Protein AF-0000000079791097 (afdb_homodimer)

Structure (mmCIF, N/CA/C/O backbone):
data_AF-0000000079791097-model_v1
#
loop_
_entity.id
_entity.type
_entity.pdbx_description
1 polymer 'L-serine ammonia-lyase'
#
loop_
_atom_site.group_PDB
_atom_site.id
_atom_site.type_symbol
_atom_site.label_atom_id
_atom_site.label_alt_id
_atom_site.label_comp_id
_atom_site.label_asym_id
_atom_site.label_entity_id
_atom_site.label_seq_id
_atom_site.pdbx_PDB_ins_code
_atom_site.Cartn_x
_atom_site.Cartn_y
_atom_site.Cartn_z
_atom_site.occupancy
_atom_site.B_iso_or_equiv
_atom_site.auth_seq_id
_atom_site.auth_comp_id
_atom_site.auth_asym_id
_atom_site.auth_atom_id
_atom_site.pdbx_PDB_model_num
ATOM 1 N N . TYR A 1 1 ? 9.367 17.734 24.266 1 81.88 1 TYR A N 1
ATOM 2 C CA . TYR A 1 1 ? 9.812 18.922 23.547 1 81.88 1 TYR A CA 1
ATOM 3 C C . TYR A 1 1 ? 8.633 19.812 23.156 1 81.88 1 TYR A C 1
ATOM 5 O O . TYR A 1 1 ? 8.547 20.953 23.578 1 81.88 1 TYR A O 1
ATOM 13 N N . ALA A 1 2 ? 7.688 19.297 22.375 1 81.5 2 ALA A N 1
ATOM 14 C CA . ALA A 1 2 ? 6.559 20.078 21.875 1 81.5 2 ALA A CA 1
ATOM 15 C C . ALA A 1 2 ? 5.746 20.656 23.031 1 81.5 2 ALA A C 1
ATOM 17 O O . ALA A 1 2 ? 5.336 21.812 23 1 81.5 2 ALA A O 1
ATOM 18 N N . SER A 1 3 ? 5.5 19.844 24.047 1 85.44 3 SER A N 1
ATOM 19 C CA . SER A 1 3 ? 4.727 20.297 25.188 1 85.44 3 SER A CA 1
ATOM 20 C C . SER A 1 3 ? 5.438 21.422 25.922 1 85.44 3 SER A C 1
ATOM 22 O O . SER A 1 3 ? 4.797 22.359 26.406 1 85.44 3 SER A O 1
ATOM 24 N N . ILE A 1 4 ? 6.715 21.312 25.984 1 87.75 4 ILE A N 1
ATOM 25 C CA . ILE A 1 4 ? 7.508 22.328 26.656 1 87.75 4 ILE A CA 1
ATOM 26 C C . ILE A 1 4 ? 7.41 23.656 25.891 1 87.75 4 ILE A C 1
ATOM 28 O O . ILE A 1 4 ? 7.211 24.703 26.484 1 87.75 4 ILE A O 1
ATOM 32 N N . LEU A 1 5 ? 7.465 23.531 24.547 1 87.62 5 LEU A N 1
ATOM 33 C CA . LEU A 1 5 ? 7.348 24.734 23.719 1 87.62 5 LEU A CA 1
ATOM 34 C C . LEU A 1 5 ? 5.98 25.391 23.906 1 87.62 5 LEU A C 1
ATOM 36 O O . LEU A 1 5 ? 5.871 26.609 23.922 1 87.62 5 LEU A O 1
ATOM 40 N N . GLY A 1 6 ? 5.008 24.578 24.062 1 88 6 GLY A N 1
ATOM 41 C CA . GLY A 1 6 ? 3.674 25.094 24.328 1 88 6 GLY A CA 1
ATOM 42 C C . GLY A 1 6 ? 3.58 25.859 25.625 1 88 6 GLY A C 1
ATOM 43 O O . GLY A 1 6 ? 2.984 26.938 25.672 1 88 6 GLY A O 1
ATOM 44 N N . VAL A 1 7 ? 4.199 25.297 26.641 1 87.75 7 VAL A N 1
ATOM 45 C CA . VAL A 1 7 ? 4.199 25.922 27.969 1 87.75 7 VAL A CA 1
ATOM 46 C C . VAL A 1 7 ? 4.965 27.25 27.906 1 87.75 7 VAL A C 1
ATOM 48 O O . VAL A 1 7 ? 4.605 28.203 28.594 1 87.75 7 VAL A O 1
ATOM 51 N N . MET A 1 8 ? 5.918 27.297 26.984 1 88.75 8 MET A N 1
ATOM 52 C CA . MET A 1 8 ? 6.723 28.516 26.812 1 88.75 8 MET A CA 1
ATOM 53 C C . MET A 1 8 ? 5.941 29.578 26.062 1 88.75 8 MET A C 1
ATOM 55 O O . MET A 1 8 ? 6.344 30.75 26.047 1 88.75 8 MET A O 1
ATOM 59 N N . GLY A 1 9 ? 4.828 29.156 25.422 1 87.56 9 GLY A N 1
ATOM 60 C CA . GLY A 1 9 ? 3.963 30.156 24.797 1 87.56 9 GLY A CA 1
ATOM 61 C C . GLY A 1 9 ? 3.99 30.094 23.281 1 87.56 9 GLY A C 1
ATOM 62 O O . GLY A 1 9 ? 3.342 30.906 22.625 1 87.56 9 GLY A O 1
ATOM 63 N N . PHE A 1 10 ? 4.684 29.141 22.75 1 86.31 10 PHE A N 1
ATOM 64 C CA . PHE A 1 10 ? 4.723 29.031 21.297 1 86.31 10 PHE A CA 1
ATOM 65 C C . PHE A 1 10 ? 3.438 28.391 20.766 1 86.31 10 PHE A C 1
ATOM 67 O O . PHE A 1 10 ? 2.895 27.484 21.375 1 86.31 10 PHE A O 1
ATOM 74 N N . SER A 1 11 ? 2.936 29.031 19.719 1 84.44 11 SER A N 1
ATOM 75 C CA . SER A 1 11 ? 1.796 28.469 19 1 84.44 11 SER A CA 1
ATOM 76 C C . SER A 1 11 ? 2.246 27.703 17.766 1 84.44 11 SER A C 1
ATOM 78 O O . SER A 1 11 ? 3.158 28.141 17.062 1 84.44 11 SER A O 1
ATOM 80 N N . PRO A 1 12 ? 1.605 26.578 17.531 1 79.56 12 PRO A N 1
ATOM 81 C CA . PRO A 1 12 ? 1.994 25.766 16.375 1 79.56 12 PRO A CA 1
ATOM 82 C C . PRO A 1 12 ? 1.884 26.531 15.055 1 79.56 12 PRO A C 1
ATOM 84 O O . PRO A 1 12 ? 2.705 26.344 14.156 1 79.56 12 PRO A O 1
ATOM 87 N N . GLU A 1 13 ? 1.005 27.438 14.938 1 77.75 13 GLU A N 1
ATOM 88 C CA . GLU A 1 13 ? 0.713 28.109 13.68 1 77.75 13 GLU A CA 1
ATOM 89 C C . GLU A 1 13 ? 1.777 29.156 13.344 1 77.75 13 GLU A C 1
ATOM 91 O O . GLU A 1 13 ? 2.105 29.359 12.18 1 77.75 13 GLU A O 1
ATOM 96 N N . THR A 1 14 ? 2.34 29.75 14.422 1 79.5 14 THR A N 1
ATOM 97 C CA . THR A 1 14 ? 3.188 30.922 14.188 1 79.5 14 THR A CA 1
ATOM 98 C C . THR A 1 14 ? 4.598 30.672 14.719 1 79.5 14 THR A C 1
ATOM 100 O O . THR A 1 14 ? 5.453 31.562 14.656 1 79.5 14 THR A O 1
ATOM 103 N N . ILE A 1 15 ? 4.797 29.5 15.125 1 85 15 ILE A N 1
ATOM 104 C CA . ILE A 1 15 ? 6.031 29.219 15.844 1 85 15 ILE A CA 1
ATOM 105 C C . ILE A 1 15 ? 7.23 29.484 14.938 1 85 15 ILE A C 1
ATOM 107 O O . ILE A 1 15 ? 7.203 29.141 13.75 1 85 15 ILE A O 1
ATOM 111 N N . ASP A 1 16 ? 8.148 30.234 15.477 1 85.56 16 ASP A N 1
ATOM 112 C CA . ASP A 1 16 ? 9.508 30.328 14.945 1 85.56 16 ASP A CA 1
ATOM 113 C C . ASP A 1 16 ? 10.391 29.203 15.508 1 85.56 16 ASP A C 1
ATOM 115 O O . ASP A 1 16 ? 10.922 29.328 16.609 1 85.56 16 ASP A O 1
ATOM 119 N N . ILE A 1 17 ? 10.68 28.188 14.695 1 84.44 17 ILE A N 1
ATOM 120 C CA . ILE A 1 17 ? 11.328 26.969 15.141 1 84.44 17 ILE A CA 1
ATOM 121 C C . ILE A 1 17 ? 12.742 27.281 15.625 1 84.44 17 ILE A C 1
ATOM 123 O O . ILE A 1 17 ? 13.219 26.688 16.594 1 84.44 17 ILE A O 1
ATOM 127 N N . ASP A 1 18 ? 13.414 28.188 14.938 1 85 18 ASP A N 1
ATOM 128 C CA . ASP A 1 18 ? 14.773 28.531 15.336 1 85 18 ASP A CA 1
ATOM 129 C C . ASP A 1 18 ? 14.797 29.156 16.719 1 85 18 ASP A C 1
ATOM 131 O O . ASP A 1 18 ? 15.625 28.797 17.562 1 85 18 ASP A O 1
ATOM 135 N N . LEU A 1 19 ? 13.898 30.094 16.875 1 88.38 19 LEU A N 1
ATOM 136 C CA . LEU A 1 19 ? 13.789 30.734 18.188 1 88.38 19 LEU A CA 1
ATOM 137 C C . LEU A 1 19 ? 13.406 29.719 19.266 1 88.38 19 LEU A C 1
ATOM 139 O O . LEU A 1 19 ? 13.961 29.734 20.359 1 88.38 19 LEU A O 1
ATOM 143 N N . ALA A 1 20 ? 12.453 28.875 18.922 1 88.31 20 ALA A N 1
ATOM 144 C CA . ALA A 1 20 ? 11.992 27.859 19.859 1 88.31 20 ALA A CA 1
ATOM 145 C C . ALA A 1 20 ? 13.141 26.938 20.281 1 88.31 20 ALA A C 1
ATOM 147 O O . ALA A 1 20 ? 13.281 26.625 21.469 1 88.31 20 ALA A O 1
ATOM 148 N N . ASN A 1 21 ? 13.945 26.578 19.328 1 87.69 21 ASN A N 1
ATOM 149 C CA . ASN A 1 21 ? 15.07 25.703 19.625 1 87.69 21 ASN A CA 1
ATOM 150 C C . ASN A 1 21 ? 16.109 26.391 20.516 1 87.69 21 ASN A C 1
ATOM 152 O O . ASN A 1 21 ? 16.656 25.766 21.422 1 87.69 21 ASN A O 1
ATOM 156 N N . LYS A 1 22 ? 16.328 27.609 20.234 1 89.94 22 LYS A N 1
ATOM 157 C CA . LYS A 1 22 ? 17.266 28.391 21.047 1 89.94 22 LYS A CA 1
ATOM 158 C C . LYS A 1 22 ? 16.797 28.469 22.484 1 89.94 22 LYS A C 1
ATOM 160 O O . LYS A 1 22 ? 17.594 28.297 23.422 1 89.94 22 LYS A O 1
ATOM 165 N N . LEU A 1 23 ? 15.562 28.719 22.656 1 89.5 23 LEU A N 1
ATOM 166 C CA . LEU A 1 23 ? 15.008 28.859 24 1 89.5 23 LEU A CA 1
ATOM 167 C C . LEU A 1 23 ? 14.961 27.5 24.703 1 89.5 23 LEU A C 1
ATOM 169 O O . LEU A 1 23 ? 15.156 27.438 25.922 1 89.5 23 LEU A O 1
ATOM 173 N N . TYR A 1 24 ? 14.703 26.5 23.953 1 90.81 24 TYR A N 1
ATOM 174 C CA . TYR A 1 24 ? 14.734 25.141 24.516 1 90.81 24 TYR A CA 1
ATOM 175 C C . TYR A 1 24 ? 16.141 24.797 24.984 1 90.81 24 TYR A C 1
ATOM 177 O O . TYR A 1 24 ? 16.312 24.234 26.078 1 90.81 24 TYR A O 1
ATOM 185 N N . ASP A 1 25 ? 17.094 25.172 24.172 1 91.19 25 ASP A N 1
ATOM 186 C CA . ASP A 1 25 ? 18.484 24.922 24.547 1 91.19 25 ASP A CA 1
ATOM 187 C C . ASP A 1 25 ? 18.844 25.688 25.828 1 91.19 25 ASP A C 1
ATOM 189 O O . ASP A 1 25 ? 19.578 25.172 26.672 1 91.19 25 ASP A O 1
ATOM 193 N N . ASN A 1 26 ? 18.406 26.844 25.891 1 92.56 26 ASN A N 1
ATOM 194 C CA . ASN A 1 26 ? 18.625 27.641 27.094 1 92.56 26 ASN A CA 1
ATOM 195 C C . ASN A 1 26 ? 17.984 26.984 28.312 1 92.56 26 ASN A C 1
ATOM 197 O O . ASN A 1 26 ? 18.547 27.031 29.406 1 92.56 26 ASN A O 1
ATOM 201 N N . LEU A 1 27 ? 16.797 26.422 28.125 1 92.44 27 LEU A N 1
ATOM 202 C CA . LEU A 1 27 ? 16.125 25.688 29.203 1 92.44 27 LEU A CA 1
ATOM 203 C C . LEU A 1 27 ? 16.984 24.547 29.703 1 92.44 27 LEU A C 1
ATOM 205 O O . LEU A 1 27 ? 17.109 24.344 30.906 1 92.44 27 LEU A O 1
ATOM 209 N N . LEU A 1 28 ? 17.516 23.828 28.766 1 91.94 28 LEU A N 1
ATOM 210 C CA . LEU A 1 28 ? 18.312 22.672 29.125 1 91.94 28 LEU A CA 1
ATOM 211 C C . LEU A 1 28 ? 19.531 23.078 29.953 1 91.94 28 LEU A C 1
ATOM 213 O O . LEU A 1 28 ? 20.031 22.281 30.766 1 91.94 28 LEU A O 1
ATOM 217 N N . LYS A 1 29 ? 19.938 24.344 29.812 1 93.06 29 LYS A N 1
ATOM 218 C CA . LYS A 1 29 ? 21.109 24.844 30.516 1 93.06 29 LYS A CA 1
ATOM 219 C C . LYS A 1 29 ? 20.719 25.484 31.844 1 93.06 29 LYS A C 1
ATOM 221 O O . LYS A 1 29 ? 21.484 25.453 32.812 1 93.06 29 LYS A O 1
ATOM 226 N N . THR A 1 30 ? 19.578 26.031 31.922 1 94.06 30 THR A N 1
ATOM 227 C CA . THR A 1 30 ? 19.281 26.906 33.031 1 94.06 30 THR A CA 1
ATOM 228 C C . THR A 1 30 ? 18.203 26.297 33.938 1 94.06 30 THR A C 1
ATOM 230 O O . THR A 1 30 ? 18 26.734 35.062 1 94.06 30 THR A O 1
ATOM 233 N N . ASN A 1 31 ? 17.438 25.328 33.375 1 95.06 31 ASN A N 1
ATOM 234 C CA . ASN A 1 31 ? 16.281 24.75 34.031 1 95.06 31 ASN A CA 1
ATOM 235 C C . ASN A 1 31 ? 15.25 25.812 34.406 1 95.06 31 ASN A C 1
ATOM 237 O O . ASN A 1 31 ? 14.695 25.797 35.5 1 95.06 31 ASN A O 1
ATOM 241 N N . LYS A 1 32 ? 15.148 26.734 33.562 1 93.75 32 LYS A N 1
ATOM 242 C CA . LYS A 1 32 ? 14.164 27.797 33.688 1 93.75 32 LYS A CA 1
ATOM 243 C C . LYS A 1 32 ? 13.43 28.062 32.375 1 93.75 32 LYS A C 1
ATOM 245 O O . LYS A 1 32 ? 14.016 27.938 31.297 1 93.75 32 LYS A O 1
ATOM 250 N N . ILE A 1 33 ? 12.125 28.266 32.531 1 92 33 ILE A N 1
ATOM 251 C CA . ILE A 1 33 ? 11.359 28.688 31.375 1 92 33 ILE A CA 1
ATOM 252 C C . ILE A 1 33 ? 10.539 29.922 31.703 1 92 33 ILE A C 1
ATOM 254 O O . ILE A 1 33 ? 10.367 30.281 32.875 1 92 33 ILE A O 1
ATOM 258 N N . THR A 1 34 ? 10.227 30.672 30.688 1 89.38 34 THR A N 1
ATOM 259 C CA . THR A 1 34 ? 9.258 31.75 30.828 1 89.38 34 THR A CA 1
ATOM 260 C C . THR A 1 34 ? 7.859 31.266 30.422 1 89.38 34 THR A C 1
ATOM 262 O O . THR A 1 34 ? 7.582 31.062 29.25 1 89.38 34 THR A O 1
ATOM 265 N N . LEU A 1 35 ? 7.062 31.109 31.422 1 86.69 35 LEU A N 1
ATOM 266 C CA . LEU A 1 35 ? 5.699 30.656 31.188 1 86.69 35 LEU A CA 1
ATOM 267 C C . LEU A 1 35 ? 4.891 31.688 30.422 1 86.69 35 LEU A C 1
ATOM 269 O O . LEU A 1 35 ? 4.84 32.844 30.812 1 86.69 35 LEU A O 1
ATOM 273 N N . VAL A 1 36 ? 4.234 31.391 29.359 1 79.62 36 VAL A N 1
ATOM 274 C CA . VAL A 1 36 ? 3.393 32.188 28.469 1 79.62 36 VAL A CA 1
ATOM 275 C C . VAL A 1 36 ? 4.086 33.5 28.141 1 79.62 36 VAL A C 1
ATOM 277 O O . VAL A 1 36 ? 3.441 34.562 28.078 1 79.62 36 VAL A O 1
ATOM 280 N N . ASN A 1 37 ? 5.395 33.531 28.172 1 78.12 37 ASN A N 1
ATOM 281 C CA . ASN A 1 37 ? 6.246 34.688 27.828 1 78.12 37 ASN A CA 1
ATOM 282 C C . ASN A 1 37 ? 6.18 35.781 28.891 1 78.12 37 ASN A C 1
ATOM 284 O O . ASN A 1 37 ? 6.367 36.938 28.594 1 78.12 37 ASN A O 1
ATOM 288 N N . LYS A 1 38 ? 5.805 35.344 30.109 1 84.5 38 LYS A N 1
ATOM 289 C CA . LYS A 1 38 ? 5.609 36.406 31.109 1 84.5 38 LYS A CA 1
ATOM 290 C C . LYS A 1 38 ? 6.273 36.031 32.438 1 84.5 38 LYS A C 1
ATOM 292 O O . LYS A 1 38 ? 6.91 36.875 33.062 1 84.5 38 LYS A O 1
ATOM 297 N N . TYR A 1 39 ? 6.168 34.844 32.906 1 87.5 39 TYR A N 1
ATOM 298 C CA . TYR A 1 39 ? 6.617 34.438 34.25 1 87.5 39 TYR A CA 1
ATOM 299 C C . TYR A 1 39 ? 7.809 33.5 34.156 1 87.5 39 TYR A C 1
ATOM 301 O O . TYR A 1 39 ? 7.73 32.438 33.531 1 87.5 39 TYR A O 1
ATOM 309 N N . LYS A 1 40 ? 8.844 33.875 34.781 1 91.19 40 LYS A N 1
ATOM 310 C CA . LYS A 1 40 ? 9.992 33 34.875 1 91.19 40 LYS A CA 1
ATOM 311 C C . LYS A 1 40 ? 9.789 31.938 35.938 1 91.19 40 LYS A C 1
ATOM 313 O O . LYS A 1 40 ? 9.5 32.281 37.094 1 91.19 40 LYS A O 1
ATOM 318 N N . ILE A 1 41 ? 9.852 30.734 35.562 1 92.38 41 ILE A N 1
ATOM 319 C CA . ILE A 1 41 ? 9.648 29.672 36.562 1 92.38 41 ILE A CA 1
ATOM 320 C C . ILE A 1 41 ? 10.758 28.625 36.406 1 92.38 41 ILE A C 1
ATOM 322 O O . ILE A 1 41 ? 11.391 28.516 35.344 1 92.38 41 ILE A O 1
ATOM 326 N N . ASN A 1 42 ? 10.945 27.906 37.562 1 93.5 42 ASN A N 1
ATOM 327 C CA . ASN A 1 42 ? 11.844 26.75 37.5 1 93.5 42 ASN A CA 1
ATOM 328 C C . ASN A 1 42 ? 11.203 25.578 36.781 1 93.5 42 ASN A C 1
ATOM 330 O O . ASN A 1 42 ? 10.016 25.297 36.969 1 93.5 42 ASN A O 1
ATOM 334 N N . PHE A 1 43 ? 11.898 25.031 35.844 1 94.06 43 PHE A N 1
ATOM 335 C CA . PHE A 1 43 ? 11.406 23.875 35.094 1 94.06 43 PHE A CA 1
ATOM 336 C C . PHE A 1 43 ? 12.547 22.953 34.719 1 94.06 43 PHE A C 1
ATOM 338 O O . PHE A 1 43 ? 13.438 23.328 33.938 1 94.06 43 PHE A O 1
ATOM 345 N N . ASP A 1 44 ? 12.539 21.797 35.312 1 93.31 44 ASP A N 1
ATOM 346 C CA . ASP A 1 44 ? 13.5 20.75 35 1 93.31 44 ASP A CA 1
ATOM 347 C C . ASP A 1 44 ? 12.859 19.672 34.125 1 93.31 44 ASP A C 1
ATOM 349 O O . ASP A 1 44 ? 12.117 18.828 34.656 1 93.31 44 ASP A O 1
ATOM 353 N N . PRO A 1 45 ? 13.234 19.688 32.812 1 91.62 45 PRO A N 1
ATOM 354 C CA . PRO A 1 45 ? 12.578 18.734 31.922 1 91.62 45 PRO A CA 1
ATOM 355 C C . PRO A 1 45 ? 12.734 17.297 32.375 1 91.62 45 PRO A C 1
ATOM 357 O O . PRO A 1 45 ? 11.859 16.453 32.125 1 91.62 45 PRO A O 1
ATOM 360 N N . THR A 1 46 ? 13.797 16.938 33.125 1 89.62 46 THR A N 1
ATOM 361 C CA . THR A 1 46 ? 14.047 15.562 33.531 1 89.62 46 THR A CA 1
ATOM 362 C C . THR A 1 46 ? 13.141 15.18 34.688 1 89.62 46 THR A C 1
ATOM 364 O O . THR A 1 46 ? 12.875 13.992 34.938 1 89.62 46 THR A O 1
ATOM 367 N N . LYS A 1 47 ? 12.656 16.141 35.375 1 90.19 47 LYS A N 1
ATOM 368 C CA . LYS A 1 47 ? 11.82 15.891 36.562 1 90.19 47 LYS A CA 1
ATOM 369 C C . LYS A 1 47 ? 10.383 16.344 36.312 1 90.19 47 LYS A C 1
ATOM 371 O O . LYS A 1 47 ? 9.445 15.727 36.844 1 90.19 47 LYS A O 1
ATOM 376 N N . ASP A 1 48 ? 10.305 17.344 35.562 1 91.38 48 ASP A N 1
ATOM 377 C CA . ASP A 1 48 ? 9.008 18.016 35.469 1 91.38 48 ASP A CA 1
ATOM 378 C C . ASP A 1 48 ? 8.195 17.5 34.281 1 91.38 48 ASP A C 1
ATOM 380 O O . ASP A 1 48 ? 7.023 17.844 34.125 1 91.38 48 ASP A O 1
ATOM 384 N N . VAL A 1 49 ? 8.758 16.797 33.438 1 91.19 49 VAL A N 1
ATOM 385 C CA . VAL A 1 49 ? 8.039 16.078 32.375 1 91.19 49 VAL A CA 1
ATOM 386 C C . VAL A 1 49 ? 7.953 14.594 32.719 1 91.19 49 VAL A C 1
ATOM 388 O O . VAL A 1 49 ? 8.977 13.906 32.75 1 91.19 49 VAL A O 1
ATOM 391 N N . VAL A 1 50 ? 6.797 14.125 33.062 1 87 50 VAL A N 1
ATOM 392 C CA . VAL A 1 50 ? 6.586 12.734 33.438 1 87 50 VAL A CA 1
ATOM 393 C C . VAL A 1 50 ? 5.793 12.016 32.344 1 87 50 VAL A C 1
ATOM 395 O O . VAL A 1 50 ? 4.664 12.391 32.031 1 87 50 VAL A O 1
ATOM 398 N N . PHE A 1 51 ? 6.453 11.086 31.75 1 82.38 51 PHE A N 1
ATOM 399 C CA . PHE A 1 51 ? 5.809 10.266 30.719 1 82.38 51 PHE A CA 1
ATOM 400 C C . PHE A 1 51 ? 5.324 8.945 31.312 1 82.38 51 PHE A C 1
ATOM 402 O O . PHE A 1 51 ? 6.133 8.109 31.734 1 82.38 51 PHE A O 1
ATOM 409 N N . ASN A 1 52 ? 4.074 8.82 31.422 1 78 52 ASN A N 1
ATOM 410 C CA . ASN A 1 52 ? 3.482 7.566 31.891 1 78 52 ASN A CA 1
ATOM 411 C C . ASN A 1 52 ? 3.002 6.703 30.719 1 78 52 ASN A C 1
ATOM 413 O O . ASN A 1 52 ? 1.847 6.801 30.312 1 78 52 ASN A O 1
ATOM 417 N N . ASN A 1 53 ? 3.779 5.848 30.219 1 66.31 53 ASN A N 1
ATOM 418 C CA . ASN A 1 53 ? 3.51 5.059 29.016 1 66.31 53 ASN A CA 1
ATOM 419 C C . ASN A 1 53 ? 2.572 3.893 29.312 1 66.31 53 ASN A C 1
ATOM 421 O O . ASN A 1 53 ? 2.098 3.223 28.391 1 66.31 53 ASN A O 1
ATOM 425 N N . LYS A 1 54 ? 2.221 3.688 30.578 1 65.44 54 LYS A N 1
ATOM 426 C CA . LYS A 1 54 ? 1.396 2.533 30.922 1 65.44 54 LYS A CA 1
ATOM 427 C C . LYS A 1 54 ? 0.025 2.967 31.422 1 65.44 54 LYS A C 1
ATOM 429 O O . LYS A 1 54 ? -0.829 2.127 31.719 1 65.44 54 LYS A O 1
ATOM 434 N N . VAL A 1 55 ? -0.107 4.191 31.531 1 67.56 55 VAL A N 1
ATOM 435 C CA . VAL A 1 55 ? -1.358 4.699 32.094 1 67.56 55 VAL A CA 1
ATOM 436 C C . VAL A 1 55 ? -2.162 5.398 31 1 67.56 55 VAL A C 1
ATOM 438 O O . VAL A 1 55 ? -1.66 6.309 30.328 1 67.56 55 VAL A O 1
ATOM 441 N N . PHE A 1 56 ? -3.275 4.723 30.734 1 68.5 56 PHE A N 1
ATOM 442 C CA . PHE A 1 56 ? -4.207 5.332 29.781 1 68.5 56 PHE A CA 1
ATOM 443 C C . PHE A 1 56 ? -5.402 5.93 30.516 1 68.5 56 PHE A C 1
ATOM 445 O O . PHE A 1 56 ? -5.977 5.293 31.406 1 68.5 56 PHE A O 1
ATOM 452 N N . LEU A 1 57 ? -5.617 7.172 30.234 1 71.31 57 LEU A N 1
ATOM 453 C CA . LEU A 1 57 ? -6.781 7.805 30.844 1 71.31 57 LEU A CA 1
ATOM 454 C C . LEU A 1 57 ? -8.07 7.301 30.203 1 71.31 57 LEU A C 1
ATOM 456 O O . LEU A 1 57 ? -8.109 7.023 29.016 1 71.31 57 LEU A O 1
ATOM 460 N N . PRO A 1 58 ? -8.992 7.109 30.875 1 70.56 58 PRO A N 1
ATOM 461 C CA . PRO A 1 58 ? -10.234 6.465 30.422 1 70.56 58 PRO A CA 1
ATOM 462 C C . PRO A 1 58 ? -10.906 7.219 29.281 1 70.56 58 PRO A C 1
ATOM 464 O O . PRO A 1 58 ? -11.562 6.602 28.438 1 70.56 58 PRO A O 1
ATOM 467 N N . GLU A 1 59 ? -10.75 8.516 29.297 1 71.19 59 GLU A N 1
ATOM 468 C CA . GLU A 1 59 ? -11.469 9.32 28.328 1 71.19 59 G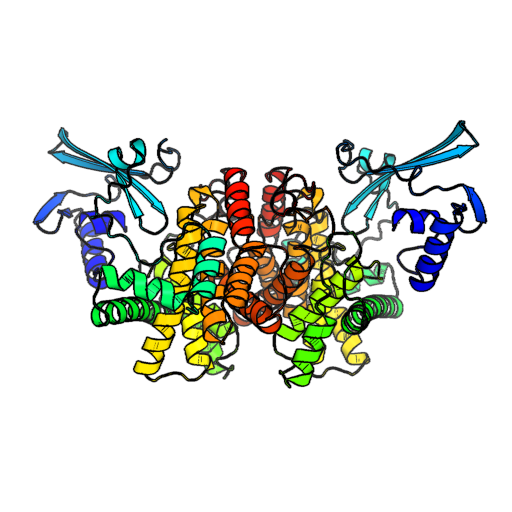LU A CA 1
ATOM 469 C C . GLU A 1 59 ? -10.875 9.156 26.922 1 71.19 59 GLU A C 1
ATOM 471 O O . GLU A 1 59 ? -11.617 9.078 25.938 1 71.19 59 GLU A O 1
ATOM 476 N N . HIS A 1 60 ? -9.578 9.203 26.938 1 75.12 60 HIS A N 1
ATOM 477 C CA . HIS A 1 60 ? -8.82 9.047 25.703 1 75.12 60 HIS A CA 1
ATOM 478 C C . HIS A 1 60 ? -7.383 8.625 25.969 1 75.12 60 HIS A C 1
ATOM 480 O O . HIS A 1 60 ? -6.777 9.078 26.953 1 75.12 60 HIS A O 1
ATOM 486 N N . PRO A 1 61 ? -6.871 7.848 25.109 1 71.12 61 PRO A N 1
ATOM 487 C CA . PRO A 1 61 ? -5.531 7.332 25.406 1 71.12 61 PRO A CA 1
ATOM 488 C C . PRO A 1 61 ? -4.461 8.422 25.359 1 71.12 61 PRO A C 1
ATOM 490 O O . PRO A 1 61 ? -3.418 8.297 26 1 71.12 61 PRO A O 1
ATOM 493 N N . ASN A 1 62 ? -4.668 9.445 24.641 1 75.62 62 ASN A N 1
ATOM 494 C CA . ASN A 1 62 ? -3.697 10.531 24.531 1 75.62 62 ASN A CA 1
ATOM 495 C C . ASN A 1 62 ? -4.055 11.688 25.469 1 75.62 62 ASN A C 1
ATOM 497 O O . ASN A 1 62 ? -4.633 12.688 25.016 1 75.62 62 ASN A O 1
ATOM 501 N N . GLY A 1 63 ? -3.664 11.508 26.734 1 81.19 63 GLY A N 1
ATOM 502 C CA . GLY A 1 63 ? -3.967 12.539 27.719 1 81.19 63 GLY A CA 1
ATOM 503 C C . GLY A 1 63 ? -2.729 13.211 28.281 1 81.19 63 GLY A C 1
ATOM 504 O O . GLY A 1 63 ? -1.635 12.648 28.234 1 81.19 63 GLY A O 1
ATOM 505 N N . MET A 1 64 ? -2.912 14.484 28.656 1 87.12 64 MET A N 1
ATOM 506 C CA . MET A 1 64 ? -1.848 15.25 29.297 1 87.12 64 MET A CA 1
ATOM 507 C C . MET A 1 64 ? -2.389 16.047 30.484 1 87.12 64 MET A C 1
ATOM 509 O O . MET A 1 64 ? -3.477 16.625 30.391 1 87.12 64 MET A O 1
ATOM 513 N N . ILE A 1 65 ? -1.656 15.945 31.594 1 89 65 ILE A N 1
ATOM 514 C CA . ILE A 1 65 ? -1.992 16.75 32.75 1 89 65 ILE A CA 1
ATOM 515 C C . ILE A 1 65 ? -0.927 17.828 32.969 1 89 65 ILE A C 1
ATOM 517 O O . ILE A 1 65 ? 0.27 17.531 32.969 1 89 65 ILE A O 1
ATOM 521 N N . LEU A 1 66 ? -1.377 19.062 33.031 1 90.88 66 LEU A N 1
ATOM 522 C CA . LEU A 1 66 ? -0.51 20.188 33.375 1 90.88 66 LEU A CA 1
ATOM 523 C C . LEU A 1 66 ? -0.762 20.656 34.812 1 90.88 66 LEU A C 1
ATOM 525 O O . LEU A 1 66 ? -1.905 20.938 35.188 1 90.88 66 LEU A O 1
ATOM 529 N N . ARG A 1 67 ? 0.392 20.719 35.562 1 92.94 67 ARG A N 1
ATOM 530 C CA . ARG A 1 67 ? 0.292 21.156 36.938 1 92.94 67 ARG A CA 1
ATOM 531 C C . ARG A 1 67 ? 1.289 22.281 37.219 1 92.94 67 ARG A C 1
ATOM 533 O O . ARG A 1 67 ? 2.424 22.25 36.75 1 92.94 67 ARG A O 1
ATOM 540 N N . LEU A 1 68 ? 0.774 23.297 37.875 1 92.31 68 LEU A N 1
ATOM 541 C CA . LEU A 1 68 ? 1.609 24.391 38.344 1 92.31 68 LEU A CA 1
ATOM 542 C C . LEU A 1 68 ? 1.666 24.375 39.875 1 92.31 68 LEU A C 1
ATOM 544 O O . LEU A 1 68 ? 0.639 24.219 40.531 1 92.31 68 LEU A O 1
ATOM 548 N N . TYR A 1 69 ? 2.848 24.453 40.344 1 93 69 TYR A N 1
ATOM 549 C CA . TYR A 1 69 ? 3.041 24.391 41.781 1 93 69 TYR A CA 1
ATOM 550 C C . TYR A 1 69 ? 3.684 25.688 42.281 1 93 69 TYR A C 1
ATOM 552 O O . TYR A 1 69 ? 4.5 26.297 41.594 1 93 69 TYR A O 1
ATOM 560 N N . ASN A 1 70 ? 3.273 26.141 43.375 1 91.81 70 ASN A N 1
ATOM 561 C CA . ASN A 1 70 ? 4.031 27.062 44.219 1 91.81 70 ASN A CA 1
ATOM 562 C C . ASN A 1 70 ? 4.75 26.344 45.344 1 91.81 70 ASN A C 1
ATOM 564 O O . ASN A 1 70 ? 4.16 26.078 46.375 1 91.81 70 ASN A O 1
ATOM 568 N N . GLY A 1 71 ? 6 26.141 45.125 1 88.19 71 GLY A N 1
ATOM 569 C CA . GLY A 1 71 ? 6.629 25.188 46.031 1 88.19 71 GLY A CA 1
ATOM 570 C C . GLY A 1 71 ? 6.004 23.812 45.969 1 88.19 71 GLY A C 1
ATOM 571 O O . GLY A 1 71 ? 5.895 23.219 44.875 1 88.19 71 GLY A O 1
ATOM 572 N N . ASP A 1 72 ? 5.453 23.328 47.031 1 88.38 72 ASP A N 1
ATOM 573 C CA . ASP A 1 72 ? 4.836 22 47.062 1 88.38 72 ASP A CA 1
ATOM 574 C C . ASP A 1 72 ? 3.316 22.109 47 1 88.38 72 ASP A C 1
ATOM 576 O O . ASP A 1 72 ? 2.621 21.078 46.938 1 88.38 72 ASP A O 1
ATOM 580 N N . THR A 1 73 ? 2.865 23.344 46.812 1 91 73 THR A N 1
ATOM 581 C CA . THR A 1 73 ? 1.425 23.562 46.781 1 91 73 THR A CA 1
ATOM 582 C C . THR A 1 73 ? 0.917 23.641 45.344 1 91 73 THR A C 1
ATOM 584 O O . THR A 1 73 ? 1.351 24.5 44.562 1 91 73 THR A O 1
ATOM 587 N N . PRO A 1 74 ? 0.076 22.734 44.969 1 90.44 74 PRO A N 1
ATOM 588 C CA . PRO A 1 74 ? -0.489 22.812 43.625 1 90.44 74 PRO A CA 1
ATOM 589 C C . PRO A 1 74 ? -1.373 24.031 43.406 1 90.44 74 PRO A C 1
ATOM 591 O O . PRO A 1 74 ? -2.238 24.328 44.25 1 90.44 74 PRO A O 1
ATOM 594 N N . LEU A 1 75 ? -1.125 24.797 42.438 1 91.19 75 LEU A N 1
ATOM 595 C CA . LEU A 1 75 ? -1.91 25.984 42.094 1 91.19 75 LEU A CA 1
ATOM 596 C C . LEU A 1 75 ? -2.98 25.656 41.062 1 91.19 75 LEU A C 1
ATOM 598 O O . LEU A 1 75 ? -4.117 26.125 41.156 1 91.19 75 LEU A O 1
ATOM 602 N N . VAL A 1 76 ? -2.572 25.016 40 1 90.56 76 VAL A N 1
ATOM 603 C CA . VAL A 1 76 ? -3.469 24.688 38.906 1 90.56 76 VAL A CA 1
ATOM 604 C C . VAL A 1 76 ? -3.168 23.281 38.375 1 90.56 76 VAL A C 1
ATOM 606 O O . VAL A 1 76 ? -2.02 22.828 38.438 1 90.56 76 VAL A O 1
ATOM 609 N N . SER A 1 77 ? -4.199 22.484 38.125 1 91.25 77 SER A N 1
ATOM 610 C CA . SER A 1 77 ? -4.109 21.188 37.469 1 91.25 77 SER A CA 1
ATOM 611 C C . SER A 1 77 ? -5.191 21.031 36.406 1 91.25 77 SER A C 1
ATOM 613 O O . SER A 1 77 ? -6.383 21.109 36.688 1 91.25 77 SER A O 1
ATOM 615 N N . GLU A 1 78 ? -4.75 20.938 35.156 1 89.5 78 GLU A N 1
ATOM 616 C CA . GLU A 1 78 ? -5.695 20.781 34.062 1 89.5 78 GLU A CA 1
ATOM 617 C C . GLU A 1 78 ? -5.352 19.562 33.188 1 89.5 78 GLU A C 1
ATOM 619 O O . GLU A 1 78 ? -4.172 19.266 33 1 89.5 78 GLU A O 1
ATOM 624 N N . LYS A 1 79 ? -6.441 18.922 32.75 1 88.88 79 LYS A N 1
ATOM 625 C CA . LYS A 1 79 ? -6.293 17.75 31.922 1 88.88 79 LYS A CA 1
ATOM 626 C C . LYS A 1 79 ? -6.762 18.031 30.484 1 88.88 79 LYS A C 1
ATOM 628 O O . LYS A 1 79 ? -7.801 18.672 30.281 1 88.88 79 LYS A O 1
ATOM 633 N N . TYR A 1 80 ? -5.844 17.641 29.484 1 86.56 80 TYR A N 1
ATOM 634 C CA . TYR A 1 80 ? -6.172 17.812 28.062 1 86.56 80 TYR A CA 1
ATOM 635 C C . TYR A 1 80 ? -6.023 16.484 27.312 1 86.56 80 TYR A C 1
ATOM 637 O O . TYR A 1 80 ? -5.242 15.625 27.719 1 86.56 80 TYR A O 1
ATOM 645 N N . PHE A 1 81 ? -6.805 16.281 26.297 1 80.5 81 PHE A N 1
ATOM 646 C CA . PHE A 1 81 ? -6.766 15.078 25.484 1 80.5 81 PHE A CA 1
ATOM 647 C C . PHE A 1 81 ? -6.574 15.43 24.016 1 80.5 81 PHE A C 1
ATOM 649 O O . PHE A 1 81 ? -7.238 16.328 23.484 1 80.5 81 PHE A O 1
ATOM 656 N N . SER A 1 82 ? -5.613 14.734 23.406 1 75.81 82 SER A N 1
ATOM 657 C CA . SER A 1 82 ? -5.414 14.852 21.969 1 75.81 82 SER A CA 1
ATOM 658 C C . SER A 1 82 ? -6.254 13.828 21.219 1 75.81 82 SER A C 1
ATOM 660 O O . SER A 1 82 ? -5.973 12.625 21.266 1 75.81 82 SER A O 1
ATOM 662 N N . ILE A 1 83 ? -7.238 14.234 20.5 1 67.88 83 ILE A N 1
ATOM 663 C CA . ILE A 1 83 ? -8.18 13.312 19.891 1 67.88 83 ILE A CA 1
ATOM 664 C C . ILE A 1 83 ? -7.824 13.117 18.422 1 67.88 83 ILE A C 1
ATOM 666 O O . ILE A 1 83 ? -8.648 12.648 17.625 1 67.88 83 ILE A O 1
ATOM 670 N N . GLY A 1 84 ? -6.645 13.609 18.047 1 65.56 84 GLY A N 1
ATOM 671 C CA . GLY A 1 84 ? -6.164 13.414 16.688 1 65.56 84 GLY A CA 1
ATOM 672 C C . GLY A 1 84 ? -6.254 14.664 15.836 1 65.56 84 GLY A C 1
ATOM 673 O O . GLY A 1 84 ? -7.141 15.5 16.047 1 65.56 84 GLY A O 1
ATOM 674 N N . GLY A 1 85 ? -5.289 14.797 14.906 1 63.91 85 GLY A N 1
ATOM 675 C CA . GLY A 1 85 ? -5.348 15.852 13.914 1 63.91 85 GLY A CA 1
ATOM 676 C C . GLY A 1 85 ? -5.066 17.234 14.484 1 63.91 85 GLY A C 1
ATOM 677 O O . GLY A 1 85 ? -5.492 18.234 13.922 1 63.91 85 GLY A O 1
ATOM 678 N N . GLY A 1 86 ? -4.469 17.234 15.594 1 66.88 86 GLY A N 1
ATOM 679 C CA . GLY A 1 86 ? -4.18 18.516 16.219 1 66.88 86 GLY A CA 1
ATOM 680 C C . GLY A 1 86 ? -5.328 19.047 17.047 1 66.88 86 GLY A C 1
ATOM 681 O O . GLY A 1 86 ? -5.234 20.141 17.625 1 66.88 86 GLY A O 1
ATOM 682 N N . PHE A 1 87 ? -6.34 18.312 17.156 1 66.12 87 PHE A N 1
ATOM 683 C CA . PHE A 1 87 ? -7.492 18.75 17.938 1 66.12 87 PHE A CA 1
ATOM 684 C C . PHE A 1 87 ? -7.344 18.328 19.391 1 66.12 87 PHE A C 1
ATOM 686 O O . PHE A 1 87 ? -6.859 17.234 19.688 1 66.12 87 PHE A O 1
ATOM 693 N N . ILE A 1 88 ? -7.758 19.312 20.312 1 73.44 88 ILE A N 1
ATOM 694 C CA . ILE A 1 88 ? -7.586 19.094 21.75 1 73.44 88 ILE A CA 1
ATOM 695 C C . ILE A 1 88 ? -8.922 19.312 22.469 1 73.44 88 ILE A C 1
ATOM 697 O O . ILE A 1 88 ? -9.68 20.219 22.109 1 73.44 88 ILE A O 1
ATOM 701 N N . LYS A 1 89 ? -9.258 18.406 23.328 1 73.12 89 LYS A N 1
ATOM 702 C CA . LYS A 1 89 ? -10.414 18.547 24.203 1 73.12 89 LYS A CA 1
ATOM 703 C C . LYS A 1 89 ? -10 18.547 25.672 1 73.12 89 LYS A C 1
ATOM 705 O O . LYS A 1 89 ? -9.047 17.875 26.047 1 73.12 89 LYS A O 1
ATOM 710 N N . ASN A 1 90 ? -10.664 19.406 26.359 1 77.44 90 ASN A N 1
ATOM 711 C CA . ASN A 1 90 ? -10.461 19.312 27.797 1 77.44 90 ASN A CA 1
ATOM 712 C C . ASN A 1 90 ? -11.414 18.297 28.438 1 77.44 90 ASN A C 1
ATOM 714 O O . ASN A 1 90 ? -12.273 17.734 27.75 1 77.44 90 ASN A O 1
ATOM 718 N N . GLU A 1 91 ? -11.133 17.953 29.672 1 72.19 91 GLU A N 1
ATOM 719 C CA . GLU A 1 91 ? -11.898 16.938 30.375 1 72.19 91 GLU A CA 1
ATOM 720 C C . GLU A 1 91 ? -13.391 17.219 30.328 1 72.19 91 GLU A C 1
ATOM 722 O O . GLU A 1 91 ? -14.203 16.312 30.156 1 72.19 91 GLU A O 1
ATOM 727 N N . ASN A 1 92 ? -13.727 18.438 30.5 1 65.5 92 ASN A N 1
ATOM 728 C CA . ASN A 1 92 ? -15.133 18.812 30.5 1 65.5 92 ASN A CA 1
ATOM 729 C C . ASN A 1 92 ? -15.773 18.625 29.125 1 65.5 92 ASN A C 1
ATOM 731 O O . ASN A 1 92 ? -16.922 18.172 29.031 1 65.5 92 ASN A O 1
ATOM 735 N N . ASN A 1 93 ? -14.992 18.859 28.109 1 66.88 93 ASN A N 1
ATOM 736 C CA . ASN A 1 93 ? -15.508 18.781 26.75 1 66.88 93 ASN A CA 1
ATOM 737 C C . ASN A 1 93 ? -15.609 17.344 26.266 1 66.88 93 ASN A C 1
ATOM 739 O O . ASN A 1 93 ? -16.453 17.016 25.438 1 66.88 93 ASN A O 1
ATOM 743 N N . ILE A 1 94 ? -14.766 16.578 26.688 1 60.41 94 ILE A N 1
ATOM 744 C CA . ILE A 1 94 ? -14.758 15.203 26.203 1 60.41 94 ILE A CA 1
ATOM 745 C C . ILE A 1 94 ? -15.938 14.438 26.812 1 60.41 94 ILE A C 1
ATOM 747 O O . ILE A 1 94 ? -16.547 13.609 26.141 1 60.41 94 ILE A O 1
ATOM 751 N N . LYS A 1 95 ? -16.297 14.711 28.203 1 58.81 95 LYS A N 1
ATOM 752 C CA . LYS A 1 95 ? -17.391 14.039 28.906 1 58.81 95 LYS A CA 1
ATOM 753 C C . LYS A 1 95 ? -18.75 14.477 28.359 1 58.81 95 LYS A C 1
ATOM 755 O O . LYS A 1 95 ? -19.688 13.68 28.312 1 58.81 95 LYS A O 1
ATOM 760 N N . ASN A 1 96 ? -18.828 15.648 28.125 1 51.97 96 ASN A N 1
ATOM 761 C CA . ASN A 1 96 ? -20.141 16.141 27.719 1 51.97 96 ASN A CA 1
ATOM 762 C C . ASN A 1 96 ? -20.344 15.969 26.203 1 51.97 96 ASN A C 1
ATOM 764 O O . ASN A 1 96 ? -21.438 16.234 25.688 1 51.97 96 ASN A O 1
ATOM 768 N N . GLY A 1 97 ? -19.438 15.156 25.547 1 52.88 97 GLY A N 1
ATOM 769 C CA . GLY A 1 97 ? -19.562 14.984 24.109 1 52.88 97 GLY A CA 1
ATOM 770 C C . GLY A 1 97 ? -19.594 16.297 23.344 1 52.88 97 GLY A C 1
ATOM 771 O O . GLY A 1 97 ? -19.891 16.328 22.141 1 52.88 97 GLY A O 1
ATOM 772 N N . SER A 1 98 ? -19.766 17.391 24.078 1 44.44 98 SER A N 1
ATOM 773 C CA . SER A 1 98 ? -20 18.703 23.469 1 44.44 98 SER A CA 1
ATOM 774 C C . SER A 1 98 ? -18.734 19.25 22.844 1 44.44 98 SER A C 1
ATOM 776 O O . SER A 1 98 ? -17.672 19.281 23.469 1 44.44 98 SER A O 1
ATOM 778 N N . ASP A 1 99 ? -18.516 18.969 21.719 1 47.91 99 ASP A N 1
ATOM 779 C CA . ASP A 1 99 ? -17.562 19.844 21.047 1 47.91 99 ASP A CA 1
ATOM 780 C C . ASP A 1 99 ? -17.828 21.312 21.359 1 47.91 99 ASP A C 1
ATOM 782 O O . ASP A 1 99 ? -18.875 21.844 21 1 47.91 99 ASP A O 1
ATOM 786 N N . ASN A 1 100 ? -17.656 21.75 22.531 1 40.94 100 ASN A N 1
ATOM 787 C CA . ASN A 1 100 ? -17.891 23.141 22.859 1 40.94 100 ASN A CA 1
ATOM 788 C C . ASN A 1 100 ? -17.531 24.062 21.703 1 40.94 100 ASN A C 1
ATOM 790 O O . ASN A 1 100 ? -17.25 25.25 21.906 1 40.94 100 ASN A O 1
ATOM 794 N N . ASP A 1 101 ? -16.984 23.641 20.719 1 42.12 101 ASP A N 1
ATOM 795 C CA . ASP A 1 101 ? -16.922 24.766 19.781 1 42.12 101 ASP A CA 1
ATOM 796 C C . ASP A 1 101 ? -18.297 25.438 19.641 1 42.12 101 ASP A C 1
ATOM 798 O O . ASP A 1 101 ? -19.188 24.891 19 1 42.12 101 ASP A O 1
ATOM 802 N N . SER A 1 102 ? -18.828 26 20.656 1 38.09 102 SER A N 1
ATOM 803 C CA . SER A 1 102 ? -19.938 26.938 20.656 1 38.09 102 SER A CA 1
ATOM 804 C C . SER A 1 102 ? -20.047 27.672 19.312 1 38.09 102 SER A C 1
ATOM 806 O O . SER A 1 102 ? -20.703 28.703 19.219 1 38.09 102 SER A O 1
ATOM 808 N N . ASN A 1 103 ? -19 27.766 18.547 1 40.09 103 ASN A N 1
ATOM 809 C CA . ASN A 1 103 ? -19.219 28.797 17.531 1 40.09 103 ASN A CA 1
ATOM 810 C C . ASN A 1 103 ? -20.625 28.719 16.953 1 40.09 103 ASN A C 1
ATOM 812 O O . ASN A 1 103 ? -21.219 27.656 16.891 1 40.09 103 ASN A O 1
ATOM 816 N N . THR A 1 104 ? -21.312 29.875 16.781 1 42.28 104 THR A N 1
ATOM 817 C CA . THR A 1 104 ? -22.438 30.266 15.945 1 42.28 104 THR A CA 1
ATOM 818 C C . THR A 1 104 ? -22.578 29.312 14.758 1 42.28 104 THR A C 1
ATOM 820 O O . THR A 1 104 ? -21.656 29.188 13.945 1 42.28 104 THR A O 1
ATOM 823 N N . THR A 1 105 ? -23.156 28.188 15.008 1 52.69 105 THR A N 1
ATOM 824 C CA . THR A 1 105 ? -23.516 27.188 14.016 1 52.69 105 THR A CA 1
ATOM 825 C C . THR A 1 105 ? -23.828 27.844 12.672 1 52.69 105 THR A C 1
ATOM 827 O O . THR A 1 105 ? -24.969 28.25 12.422 1 52.69 105 THR A O 1
ATOM 830 N N . ILE A 1 106 ? -23.047 28.672 12.219 1 63.59 106 ILE A N 1
ATOM 831 C CA . ILE A 1 106 ? -23.281 29.156 10.867 1 63.59 106 ILE A CA 1
ATOM 832 C C . ILE A 1 106 ? -23.594 27.984 9.945 1 63.59 106 ILE A C 1
ATOM 834 O O . ILE A 1 106 ? -22.828 27.016 9.867 1 63.59 106 ILE A O 1
ATOM 838 N N . LYS A 1 107 ? -24.906 28.016 9.625 1 80.88 107 LYS A N 1
ATOM 839 C CA . LYS A 1 107 ? -25.375 27 8.672 1 80.88 107 LYS A CA 1
ATOM 840 C C . LYS A 1 107 ? -24.609 27.094 7.355 1 80.88 107 LYS A C 1
ATOM 842 O O . LYS A 1 107 ? -24.609 28.141 6.703 1 80.88 107 LYS A O 1
ATOM 847 N N . LYS A 1 108 ? -23.859 26.094 7.016 1 90.44 108 LYS A N 1
ATOM 848 C CA . LYS A 1 108 ? -23.172 26.047 5.73 1 90.44 108 LYS A CA 1
ATOM 849 C C . LYS A 1 108 ? -24.156 25.719 4.602 1 90.44 108 LYS A C 1
ATOM 851 O O . LYS A 1 108 ? -25.094 24.938 4.789 1 90.44 108 LYS A O 1
ATOM 856 N N . PRO A 1 109 ? -24.016 26.312 3.531 1 93.62 109 PRO A N 1
ATOM 857 C CA . PRO A 1 109 ? -24.922 26.062 2.404 1 93.62 109 PRO A CA 1
ATOM 858 C C . PRO A 1 109 ? -24.938 24.594 1.975 1 93.62 109 PRO A C 1
ATOM 860 O O . PRO A 1 109 ? -25.969 24.094 1.529 1 93.62 109 PRO A O 1
ATOM 863 N N . TYR A 1 110 ? -23.75 23.938 2.098 1 95.19 110 TYR A N 1
ATOM 864 C CA . TYR A 1 110 ? -23.672 22.531 1.717 1 95.19 110 TYR A CA 1
ATOM 865 C C . TYR A 1 110 ? -23.156 21.688 2.871 1 95.19 110 TYR A C 1
ATOM 867 O O . TYR A 1 110 ? -21.953 21.422 2.965 1 95.19 110 TYR A O 1
ATOM 875 N N . GLU A 1 111 ? -24.016 21.203 3.641 1 93.56 111 GLU A N 1
ATOM 876 C CA . GLU A 1 111 ? -23.656 20.328 4.754 1 93.56 111 GLU A CA 1
ATOM 877 C C . GLU A 1 111 ? -23.812 18.859 4.367 1 93.56 111 GLU A C 1
ATOM 879 O O . GLU A 1 111 ? -24.75 18.5 3.656 1 93.56 111 GLU A O 1
ATOM 884 N N . PHE A 1 112 ? -22.828 18.094 4.719 1 95.25 112 PHE A N 1
ATOM 885 C CA . PHE A 1 112 ? -22.891 16.672 4.441 1 95.25 112 PHE A CA 1
ATOM 886 C C . PHE A 1 112 ? -22.297 15.867 5.59 1 95.25 112 PHE A C 1
ATOM 888 O O . PHE A 1 112 ? -21.406 16.344 6.301 1 95.25 112 PHE A O 1
ATOM 895 N N . SER A 1 113 ? -22.797 14.664 5.742 1 93.06 113 SER A N 1
ATOM 896 C CA . SER A 1 113 ? -22.312 13.773 6.797 1 93.06 113 SER A CA 1
ATOM 897 C C . SER A 1 113 ? -21.844 12.445 6.227 1 93.06 113 SER A C 1
ATOM 899 O O . SER A 1 113 ? -21.344 11.586 6.965 1 93.06 113 SER A O 1
ATOM 901 N N . SER A 1 114 ? -22.016 12.305 4.965 1 95.94 114 SER A N 1
ATOM 902 C CA . SER A 1 114 ? -21.562 11.102 4.277 1 95.94 114 SER A CA 1
ATOM 903 C C . SER A 1 114 ? -21.047 11.414 2.879 1 95.94 114 SER A C 1
ATOM 905 O O . SER A 1 114 ? -21.312 12.492 2.346 1 95.94 114 SER A O 1
ATOM 907 N N . ALA A 1 115 ? -20.312 10.492 2.375 1 96.44 115 ALA A N 1
ATOM 908 C CA . ALA A 1 115 ? -19.844 10.633 0.999 1 96.44 115 ALA A CA 1
ATOM 909 C C . ALA A 1 115 ? -21.016 10.695 0.026 1 96.44 115 ALA A C 1
ATOM 911 O O . ALA A 1 115 ? -21.016 11.492 -0.912 1 96.44 115 ALA A O 1
ATOM 912 N N . LYS A 1 116 ? -21.969 9.836 0.274 1 95.56 116 LYS A N 1
ATOM 913 C CA . LYS A 1 116 ? -23.156 9.836 -0.586 1 95.56 116 LYS A CA 1
ATOM 914 C C . LYS A 1 116 ? -23.797 11.219 -0.64 1 95.56 116 LYS A C 1
ATOM 916 O O . LYS A 1 116 ? -24.109 11.719 -1.721 1 95.56 116 LYS A O 1
ATOM 921 N N . GLU A 1 117 ? -24 11.828 0.498 1 96.38 117 GLU A N 1
ATOM 922 C CA . GLU A 1 117 ? -24.594 13.156 0.562 1 96.38 117 GLU A CA 1
ATOM 923 C C . GLU A 1 117 ? -23.734 14.188 -0.177 1 96.38 117 GLU A C 1
ATOM 925 O O . GLU A 1 117 ? -24.266 15.016 -0.918 1 96.38 117 GLU A O 1
ATOM 930 N N . LEU A 1 118 ? -22.453 14.117 0.086 1 97.06 118 LEU A N 1
ATOM 931 C CA . LEU A 1 118 ? -21.516 15.047 -0.553 1 97.06 118 LEU A CA 1
ATOM 932 C C . LEU A 1 118 ? -21.594 14.93 -2.072 1 97.06 118 LEU A C 1
ATOM 934 O O . LEU A 1 118 ? -21.75 15.93 -2.77 1 97.06 118 LEU A O 1
ATOM 938 N N . PHE A 1 119 ? -21.531 13.727 -2.584 1 93.12 119 PHE A N 1
ATOM 939 C CA . PHE A 1 119 ? -21.453 13.523 -4.023 1 93.12 119 PHE A CA 1
ATOM 940 C C . PHE A 1 119 ? -22.812 13.727 -4.676 1 93.12 119 PHE A C 1
ATOM 942 O O . PHE A 1 119 ? -22.906 14.195 -5.812 1 93.12 119 PHE A O 1
ATOM 949 N N . ASP A 1 120 ? -23.875 13.43 -3.943 1 93.62 120 ASP A N 1
ATOM 950 C CA . ASP A 1 120 ? -25.203 13.789 -4.414 1 93.62 120 ASP A CA 1
ATOM 951 C C . ASP A 1 120 ? -25.359 15.297 -4.566 1 93.62 120 ASP A C 1
ATOM 953 O O . ASP A 1 120 ? -25.938 15.773 -5.543 1 93.62 120 ASP A O 1
ATOM 957 N N . MET A 1 121 ? -24.875 15.992 -3.594 1 94.56 121 MET A N 1
ATOM 958 C CA . MET A 1 121 ? -24.938 17.453 -3.635 1 94.56 121 MET A CA 1
ATOM 959 C C . MET A 1 121 ? -24.125 18 -4.812 1 94.56 121 MET A C 1
ATOM 961 O O . MET A 1 121 ? -24.562 18.922 -5.488 1 94.56 121 MET A O 1
ATOM 965 N N . CYS A 1 122 ? -22.969 17.438 -5.012 1 96.69 122 CYS A N 1
ATOM 966 C CA . CYS A 1 122 ? -22.156 17.844 -6.156 1 96.69 122 CYS A CA 1
ATOM 967 C C . CYS A 1 122 ? -22.906 17.625 -7.461 1 96.69 122 CYS A C 1
ATOM 969 O O . CYS A 1 122 ? -22.938 18.516 -8.32 1 96.69 122 CYS A O 1
ATOM 971 N N . ALA A 1 123 ? -23.484 16.469 -7.57 1 92.88 123 ALA A N 1
ATOM 972 C CA . ALA A 1 123 ? -24.219 16.125 -8.789 1 92.88 123 ALA A CA 1
ATOM 973 C C . ALA A 1 123 ? -25.422 17.047 -8.984 1 92.88 123 ALA A C 1
ATOM 975 O O . ALA A 1 123 ? -25.656 17.547 -10.086 1 92.88 123 ALA A O 1
ATOM 976 N N . LYS A 1 124 ? -26.172 17.234 -7.965 1 95.19 124 LYS A N 1
ATOM 977 C CA . LYS A 1 124 ? -27.406 18.031 -8.008 1 95.19 124 LYS A CA 1
ATOM 978 C C . LYS A 1 124 ? -27.109 19.469 -8.398 1 95.19 124 LYS A C 1
ATOM 980 O O . LYS A 1 124 ? -27.906 20.109 -9.102 1 95.19 124 LYS A O 1
ATOM 985 N N . ASN A 1 125 ? -26.031 20 -7.945 1 96.62 125 ASN A N 1
ATOM 986 C CA . ASN A 1 125 ? -25.734 21.422 -8.125 1 96.62 125 ASN A CA 1
ATOM 987 C C . ASN A 1 125 ? -24.672 21.641 -9.203 1 96.62 125 ASN A C 1
ATOM 989 O O . ASN A 1 125 ? -24.266 22.781 -9.453 1 96.62 125 ASN A O 1
ATOM 993 N N . ASN A 1 126 ? -24.203 20.562 -9.82 1 96.31 126 ASN A N 1
ATOM 994 C CA . ASN A 1 126 ? -23.141 20.625 -10.828 1 96.31 126 ASN A CA 1
ATOM 995 C C . ASN A 1 126 ? -21.906 21.312 -10.297 1 96.31 126 ASN A C 1
ATOM 997 O O . ASN A 1 126 ? -21.391 22.25 -10.906 1 96.31 126 ASN A O 1
ATOM 1001 N N . LEU A 1 127 ? -21.547 20.938 -9.102 1 97.88 127 LEU A N 1
ATOM 1002 C CA . LEU A 1 127 ? -20.359 21.469 -8.422 1 97.88 127 LEU A CA 1
ATOM 1003 C C . LEU A 1 127 ? -19.328 20.375 -8.195 1 97.88 127 LEU A C 1
ATOM 1005 O O . LEU A 1 127 ? -19.688 19.203 -8.047 1 97.88 127 LEU A O 1
ATOM 1009 N N . THR A 1 128 ? -18.078 20.734 -8.219 1 97.94 128 THR A N 1
ATOM 1010 C CA . THR A 1 128 ? -17.047 19.828 -7.758 1 97.94 128 THR A CA 1
ATOM 1011 C C . THR A 1 128 ? -16.984 19.781 -6.234 1 97.94 128 THR A C 1
ATOM 1013 O O . THR A 1 128 ? -17.594 20.625 -5.566 1 97.94 128 THR A O 1
ATOM 1016 N N . ILE A 1 129 ? -16.281 18.844 -5.75 1 98 129 ILE A N 1
ATOM 1017 C CA . ILE A 1 129 ? -16.078 18.75 -4.309 1 98 129 ILE A CA 1
ATOM 1018 C C . ILE A 1 129 ? -15.414 20.016 -3.785 1 98 129 ILE A C 1
ATOM 1020 O O . ILE A 1 129 ? -15.812 20.547 -2.746 1 98 129 ILE A O 1
ATOM 1024 N N . ALA A 1 130 ? -14.414 20.484 -4.496 1 98 130 ALA A N 1
ATOM 1025 C CA . ALA A 1 130 ? -13.703 21.688 -4.113 1 98 130 ALA A CA 1
ATOM 1026 C C . ALA A 1 130 ? -14.648 22.891 -4.086 1 98 130 ALA A C 1
ATOM 1028 O O . ALA A 1 130 ? -14.539 23.766 -3.211 1 98 130 ALA A O 1
ATOM 1029 N N . ASP A 1 131 ? -15.578 22.953 -5.059 1 97.88 131 ASP A N 1
ATOM 1030 C CA . ASP A 1 131 ? -16.562 24.031 -5.109 1 97.88 131 ASP A CA 1
ATOM 1031 C C . ASP A 1 131 ? -17.438 24.031 -3.865 1 97.88 131 ASP A C 1
ATOM 1033 O O . ASP A 1 131 ? -17.719 25.094 -3.287 1 97.88 131 ASP A O 1
ATOM 1037 N N . VAL A 1 132 ? -17.906 22.875 -3.516 1 97.56 132 VAL A N 1
ATOM 1038 C CA . VAL A 1 132 ? -18.781 22.719 -2.352 1 97.56 132 VAL A CA 1
ATOM 1039 C C . VAL A 1 132 ? -18.047 23.219 -1.1 1 97.56 132 VAL A C 1
ATOM 1041 O O . VAL A 1 132 ? -18.609 23.984 -0.312 1 97.56 132 VAL A O 1
ATOM 1044 N N . MET A 1 133 ? -16.828 22.797 -0.946 1 97.44 133 MET A N 1
ATOM 1045 C CA . MET A 1 133 ? -16.047 23.188 0.219 1 97.44 133 MET A CA 1
ATOM 1046 C C . MET A 1 133 ? -15.75 24.688 0.208 1 97.44 133 MET A C 1
ATOM 1048 O O . MET A 1 133 ? -15.727 25.328 1.26 1 97.44 133 MET A O 1
ATOM 1052 N N . TYR A 1 134 ? -15.469 25.188 -1.005 1 97.56 134 TYR A N 1
ATOM 1053 C CA . TYR A 1 134 ? -15.188 26.609 -1.16 1 97.56 134 TYR A CA 1
ATOM 1054 C C . TYR A 1 134 ? -16.375 27.453 -0.721 1 97.56 134 TYR A C 1
ATOM 1056 O O . TYR A 1 134 ? -16.219 28.422 0.025 1 97.56 134 TYR A O 1
ATOM 1064 N N . GLU A 1 135 ? -17.578 27.109 -1.144 1 96.69 135 GLU A N 1
ATOM 1065 C CA . GLU A 1 135 ? -18.797 27.828 -0.762 1 96.69 135 GLU A CA 1
ATOM 1066 C C . GLU A 1 135 ? -19.031 27.75 0.745 1 96.69 135 GLU A C 1
ATOM 1068 O O . GLU A 1 135 ? -19.484 28.719 1.354 1 96.69 135 GLU A O 1
ATOM 1073 N N . ASN A 1 136 ? -18.75 26.594 1.291 1 96.06 136 ASN A N 1
ATOM 1074 C CA . ASN A 1 136 ? -18.875 26.453 2.736 1 96.06 136 ASN A CA 1
ATOM 1075 C C . ASN A 1 136 ? -17.922 27.375 3.482 1 96.06 136 ASN A C 1
ATOM 1077 O O . ASN A 1 136 ? -18.281 27.953 4.508 1 96.06 136 ASN A O 1
ATOM 1081 N N . GLU A 1 137 ? -16.672 27.516 3 1 95.38 137 GLU A N 1
ATOM 1082 C CA . GLU A 1 137 ? -15.656 28.344 3.646 1 95.38 137 GLU A CA 1
ATOM 1083 C C . GLU A 1 137 ? -16.031 29.828 3.576 1 95.38 137 GLU A C 1
ATOM 1085 O O . GLU A 1 137 ? -15.672 30.609 4.465 1 95.38 137 GLU A O 1
ATOM 1090 N N . LYS A 1 138 ? -16.812 30.234 2.57 1 95 138 LYS A N 1
ATOM 1091 C CA . LYS A 1 138 ? -17.188 31.625 2.369 1 95 138 LYS A CA 1
ATOM 1092 C C . LYS A 1 138 ? -18.109 32.125 3.484 1 95 138 LYS A C 1
ATOM 1094 O O . LYS A 1 138 ? -18.312 33.312 3.656 1 95 138 LYS A O 1
ATOM 1099 N N . THR A 1 139 ? -18.672 31.188 4.172 1 93.25 139 THR A N 1
ATOM 1100 C CA . THR A 1 139 ? -19.516 31.578 5.297 1 93.25 139 THR A CA 1
ATOM 1101 C C . THR A 1 139 ? -18.688 32.156 6.43 1 93.25 139 THR A C 1
ATOM 1103 O O . THR A 1 139 ? -19.188 32.938 7.234 1 93.25 139 THR A O 1
ATOM 1106 N N . ALA A 1 140 ? -17.422 31.812 6.473 1 90.94 140 ALA A N 1
ATOM 1107 C CA . ALA A 1 140 ? -16.578 32.219 7.586 1 90.94 140 ALA A CA 1
ATOM 1108 C C . ALA A 1 140 ? -15.477 33.156 7.117 1 90.94 140 ALA A C 1
ATOM 1110 O O . ALA A 1 140 ? -14.953 33.969 7.898 1 90.94 140 ALA A O 1
ATOM 1111 N N . TYR A 1 141 ? -15.156 33.156 5.844 1 93.31 141 TYR A N 1
ATOM 1112 C CA . TYR A 1 141 ? -14.023 33.906 5.32 1 93.31 141 TYR A CA 1
ATOM 1113 C C . TYR A 1 141 ? -14.375 34.562 3.996 1 93.31 141 TYR A C 1
ATOM 1115 O O . TYR A 1 141 ? -15.25 34.094 3.268 1 93.31 141 TYR A O 1
ATOM 1123 N N . THR A 1 142 ? -13.711 35.688 3.754 1 96.19 142 THR A N 1
ATOM 1124 C CA . THR A 1 142 ? -13.781 36.25 2.412 1 96.19 142 THR A CA 1
ATOM 1125 C C . THR A 1 142 ? -13.016 35.375 1.418 1 96.19 142 THR A C 1
ATOM 1127 O O . THR A 1 142 ? -12.195 34.562 1.815 1 96.19 142 THR A O 1
ATOM 1130 N N . GLU A 1 143 ? -13.312 35.562 0.166 1 96.31 143 GLU A N 1
ATOM 1131 C CA . GLU A 1 143 ? -12.609 34.812 -0.869 1 96.31 143 GLU A CA 1
ATOM 1132 C C . GLU A 1 143 ? -11.102 35 -0.781 1 96.31 143 GLU A C 1
ATOM 1134 O O . GLU A 1 143 ? -10.328 34.062 -0.893 1 96.31 143 GLU A O 1
ATOM 1139 N N . SER A 1 144 ? -10.688 36.25 -0.56 1 96.5 144 SER A N 1
ATOM 1140 C CA . SER A 1 144 ? -9.266 36.562 -0.455 1 96.5 144 SER A CA 1
ATOM 1141 C C . SER A 1 144 ? -8.633 35.875 0.743 1 96.5 144 SER A C 1
ATOM 1143 O O . SER A 1 144 ? -7.484 35.406 0.671 1 96.5 144 SER A O 1
ATOM 1145 N N . GLU A 1 145 ? -9.383 35.781 1.829 1 96 145 GLU A N 1
ATOM 1146 C CA . GLU A 1 145 ? -8.883 35.125 3.033 1 96 145 GLU A CA 1
ATOM 1147 C C . GLU A 1 145 ? -8.734 33.625 2.814 1 96 145 GLU A C 1
ATOM 1149 O O . GLU A 1 145 ? -7.777 33.031 3.287 1 96 145 GLU A O 1
ATOM 1154 N N . ILE A 1 146 ? -9.719 33.062 2.105 1 96.81 146 ILE A N 1
ATOM 1155 C CA . ILE A 1 146 ? -9.672 31.625 1.809 1 96.81 146 ILE A CA 1
ATOM 1156 C C . ILE A 1 146 ? -8.422 31.297 0.996 1 96.81 146 ILE A C 1
ATOM 1158 O O . ILE A 1 146 ? -7.668 30.391 1.346 1 96.81 146 ILE A O 1
ATOM 1162 N N . LEU A 1 147 ? -8.188 32.031 -0.044 1 97.44 147 LEU A N 1
ATOM 1163 C CA . LEU A 1 147 ? -7.059 31.812 -0.932 1 97.44 147 LEU A CA 1
ATOM 1164 C C . LEU A 1 147 ? -5.738 32.031 -0.2 1 97.44 147 LEU A C 1
ATOM 1166 O O . LEU A 1 147 ? -4.793 31.266 -0.372 1 97.44 147 LEU A O 1
ATOM 1170 N N . ALA A 1 148 ? -5.695 33.062 0.653 1 96.44 148 ALA A N 1
ATOM 1171 C CA . ALA A 1 148 ? -4.484 33.344 1.418 1 96.44 148 ALA A CA 1
ATOM 1172 C C . ALA A 1 148 ? -4.16 32.219 2.387 1 96.44 148 ALA A C 1
ATOM 1174 O O . ALA A 1 148 ? -2.996 31.844 2.545 1 96.44 148 ALA A O 1
ATOM 1175 N N . LYS A 1 149 ? -5.164 31.719 3.062 1 95.75 149 LYS A N 1
ATOM 1176 C CA . LYS A 1 149 ? -4.965 30.625 4.023 1 95.75 149 LYS A CA 1
ATOM 1177 C C . LYS A 1 149 ? -4.5 29.359 3.324 1 95.75 149 LYS A C 1
ATOM 1179 O O . LYS A 1 149 ? -3.66 28.625 3.852 1 95.75 149 LYS A O 1
ATOM 1184 N N . ILE A 1 150 ? -5.09 29.062 2.186 1 97.62 150 ILE A N 1
ATOM 1185 C CA . ILE A 1 150 ? -4.707 27.891 1.41 1 97.62 150 ILE A CA 1
ATOM 1186 C C . ILE A 1 150 ? -3.25 28.016 0.966 1 97.62 150 ILE A C 1
ATOM 1188 O O . ILE A 1 150 ? -2.475 27.062 1.076 1 97.62 150 ILE A O 1
ATOM 1192 N N . MET A 1 151 ? -2.861 29.156 0.5 1 97.62 151 MET A N 1
ATOM 1193 C CA . MET A 1 151 ? -1.492 29.375 0.035 1 97.62 151 MET A CA 1
ATOM 1194 C C . MET A 1 151 ? -0.511 29.344 1.202 1 97.62 151 MET A C 1
ATOM 1196 O O . MET A 1 151 ? 0.623 28.891 1.057 1 97.62 151 MET A O 1
ATOM 1200 N N . GLU A 1 152 ? -0.97 29.828 2.342 1 95.38 152 GLU A N 1
ATOM 1201 C CA . GLU A 1 152 ? -0.135 29.75 3.535 1 95.38 152 GLU A CA 1
ATOM 1202 C C . GLU A 1 152 ? 0.153 28.297 3.906 1 95.38 152 GLU A C 1
ATOM 1204 O O . GLU A 1 152 ? 1.291 27.953 4.227 1 95.38 152 GLU A O 1
ATOM 1209 N N . ILE A 1 153 ? -0.88 27.516 3.857 1 96.19 153 ILE A N 1
ATOM 1210 C CA . ILE A 1 153 ? -0.731 26.094 4.148 1 96.19 153 ILE A CA 1
ATOM 1211 C C . ILE A 1 153 ? 0.25 25.453 3.16 1 96.19 153 ILE A C 1
ATOM 1213 O O . ILE A 1 153 ? 1.173 24.75 3.561 1 96.19 153 ILE A O 1
ATOM 1217 N N . TRP A 1 154 ? 0.074 25.766 1.895 1 98.06 154 TRP A N 1
ATOM 1218 C CA . TRP A 1 154 ? 0.957 25.219 0.871 1 98.06 154 TRP A CA 1
ATOM 1219 C C . TRP A 1 154 ? 2.395 25.688 1.086 1 98.06 154 TRP A C 1
ATOM 1221 O O . TRP A 1 154 ? 3.334 24.906 0.939 1 98.06 154 TRP A O 1
ATOM 1231 N N . GLU A 1 155 ? 2.549 26.891 1.415 1 97 155 GLU A N 1
ATOM 1232 C CA . GLU A 1 155 ? 3.889 27.438 1.618 1 97 155 GLU A CA 1
ATOM 1233 C C . GLU A 1 155 ? 4.613 26.719 2.748 1 97 155 GLU A C 1
ATOM 1235 O O . GLU A 1 155 ? 5.805 26.422 2.639 1 97 155 GLU A O 1
ATOM 1240 N N . VAL A 1 156 ? 3.896 26.484 3.811 1 95.25 156 VAL A N 1
ATOM 1241 C CA . VAL A 1 156 ? 4.5 25.75 4.922 1 95.25 156 VAL A CA 1
ATOM 1242 C C . VAL A 1 156 ? 4.863 24.344 4.477 1 95.25 156 VAL A C 1
ATOM 1244 O O . VAL A 1 156 ? 5.945 23.844 4.797 1 95.25 156 VAL A O 1
ATOM 1247 N N . MET A 1 157 ? 3.947 23.719 3.736 1 98.06 157 MET A N 1
ATOM 1248 C CA . MET A 1 157 ? 4.184 22.375 3.234 1 98.06 157 MET A CA 1
ATOM 1249 C C . MET A 1 157 ? 5.379 22.344 2.291 1 98.06 157 MET A C 1
ATOM 1251 O O . MET A 1 157 ? 6.258 21.5 2.42 1 98.06 157 MET A O 1
ATOM 1255 N N . ASP A 1 158 ? 5.402 23.297 1.414 1 98.31 158 ASP A N 1
ATOM 1256 C CA . ASP A 1 158 ? 6.484 23.359 0.437 1 98.31 158 ASP A CA 1
ATOM 1257 C C . ASP A 1 158 ? 7.82 23.656 1.115 1 98.31 158 ASP A C 1
ATOM 1259 O O . ASP A 1 158 ? 8.852 23.109 0.727 1 98.31 158 ASP A O 1
ATOM 1263 N N . THR A 1 159 ? 7.785 24.516 2.086 1 97.12 159 THR A N 1
ATOM 1264 C CA . THR A 1 159 ? 8.992 24.844 2.838 1 97.12 159 THR A CA 1
ATOM 1265 C C . THR A 1 159 ? 9.508 23.625 3.598 1 97.12 159 THR A C 1
ATOM 1267 O O . THR A 1 159 ? 10.719 23.422 3.695 1 97.12 159 THR A O 1
ATOM 1270 N N . SER A 1 160 ? 8.602 22.875 4.16 1 96.81 160 SER A N 1
ATOM 1271 C CA . SER A 1 160 ? 9.008 21.656 4.863 1 96.81 160 SER A CA 1
ATOM 1272 C C . SER A 1 160 ? 9.719 20.688 3.924 1 96.81 160 SER A C 1
ATOM 1274 O O . SER A 1 160 ? 10.695 20.047 4.316 1 96.81 160 SER A O 1
ATOM 1276 N N . ILE A 1 161 ? 9.242 20.531 2.678 1 98.62 161 ILE A N 1
ATOM 1277 C CA . ILE A 1 161 ? 9.898 19.688 1.682 1 98.62 161 ILE A CA 1
ATOM 1278 C C . ILE A 1 161 ? 11.289 20.234 1.382 1 98.62 161 ILE A C 1
ATOM 1280 O O . ILE A 1 161 ? 12.273 19.5 1.417 1 98.62 161 ILE A O 1
ATOM 1284 N N . THR A 1 162 ? 11.359 21.562 1.136 1 98.25 162 THR A N 1
ATOM 1285 C CA . THR A 1 162 ? 12.617 22.203 0.741 1 98.25 162 THR A CA 1
ATOM 1286 C C . THR A 1 162 ? 13.656 22.094 1.855 1 98.25 162 THR A C 1
ATOM 1288 O O . THR A 1 162 ? 14.797 21.688 1.612 1 98.25 162 THR A O 1
ATOM 1291 N N . LYS A 1 163 ? 13.227 22.406 3.061 1 96.69 163 LYS A N 1
ATOM 1292 C CA . LYS A 1 163 ? 14.141 22.312 4.199 1 96.69 163 LYS A CA 1
ATOM 1293 C C . LYS A 1 163 ? 14.547 20.859 4.445 1 96.69 163 LYS A C 1
ATOM 1295 O O . LYS A 1 163 ? 15.695 20.594 4.82 1 96.69 163 LYS A O 1
ATOM 1300 N N . GLY A 1 164 ? 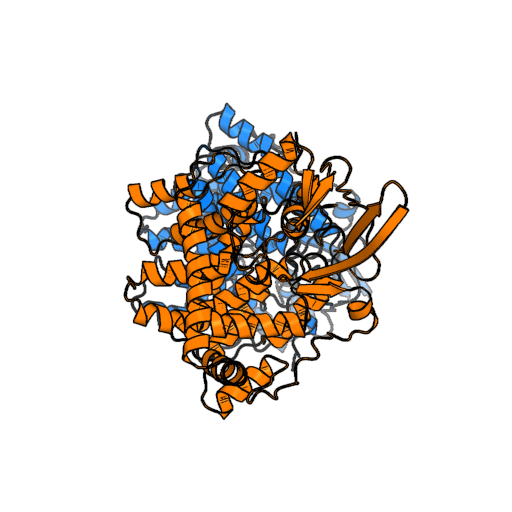13.617 19.953 4.246 1 97.81 164 GLY A N 1
ATOM 1301 C CA . GLY A 1 164 ? 13.922 18.547 4.391 1 97.81 164 GLY A CA 1
ATOM 1302 C C . GLY A 1 164 ? 14.945 18.047 3.389 1 97.81 164 GLY A C 1
ATOM 1303 O O . GLY A 1 164 ? 15.773 17.203 3.711 1 97.81 164 GLY A O 1
ATOM 1304 N N . LEU A 1 165 ? 14.93 18.578 2.189 1 98.25 165 LEU A N 1
ATOM 1305 C CA . LEU A 1 165 ? 15.82 18.141 1.115 1 98.25 165 LEU A CA 1
ATOM 1306 C C . LEU A 1 165 ? 17.203 18.781 1.264 1 98.25 165 LEU A C 1
ATOM 1308 O O . LEU A 1 165 ? 18.172 18.297 0.691 1 98.25 165 LEU A O 1
ATOM 1312 N N . GLU A 1 166 ? 17.25 19.828 2.039 1 96.94 166 GLU A N 1
ATOM 1313 C CA . GLU A 1 166 ? 18.484 20.594 2.111 1 96.94 166 GLU A CA 1
ATOM 1314 C C . GLU A 1 166 ? 19.203 20.375 3.443 1 96.94 166 GLU A C 1
ATOM 1316 O O . GLU A 1 166 ? 20.328 20.828 3.631 1 96.94 166 GLU A O 1
ATOM 1321 N N . SER A 1 167 ? 18.594 19.625 4.297 1 95.75 167 SER A N 1
ATOM 1322 C CA . SER A 1 167 ? 19.125 19.469 5.641 1 95.75 167 SER A CA 1
ATOM 1323 C C . SER A 1 167 ? 20.469 18.734 5.609 1 95.75 167 SER A C 1
ATOM 1325 O O . SER A 1 167 ? 20.656 17.781 4.836 1 95.75 167 SER A O 1
ATOM 1327 N N . ASP A 1 168 ? 21.375 19.125 6.496 1 94.62 168 ASP A N 1
ATOM 1328 C CA . ASP A 1 168 ? 22.672 18.469 6.625 1 94.62 168 ASP A CA 1
ATOM 1329 C C . ASP A 1 168 ? 22.688 17.5 7.805 1 94.62 168 ASP A C 1
ATOM 1331 O O . ASP A 1 168 ? 23.703 16.859 8.078 1 94.62 168 ASP A O 1
ATOM 1335 N N . GLN A 1 169 ? 21.578 17.375 8.445 1 92.69 169 GLN A N 1
ATOM 1336 C CA . GLN A 1 169 ? 21.5 16.469 9.578 1 92.69 169 GLN A CA 1
ATOM 1337 C C . GLN A 1 169 ? 21.625 15.016 9.117 1 92.69 169 GLN A C 1
ATOM 1339 O O . GLN A 1 169 ? 20.906 14.57 8.219 1 92.69 169 GLN A O 1
ATOM 1344 N N . ALA A 1 170 ? 22.547 14.312 9.719 1 92.69 170 ALA A N 1
ATOM 1345 C CA . ALA A 1 170 ? 22.797 12.938 9.289 1 92.69 170 ALA A CA 1
ATOM 1346 C C . ALA A 1 170 ? 21.875 11.961 9.992 1 92.69 170 ALA A C 1
ATOM 1348 O O . ALA A 1 170 ? 21.391 11 9.383 1 92.69 170 ALA A O 1
ATOM 1349 N N . ILE A 1 171 ? 21.688 12.172 11.305 1 94.62 171 ILE A N 1
ATOM 1350 C CA . ILE A 1 171 ? 20.906 11.266 12.148 1 94.62 171 ILE A CA 1
ATOM 1351 C C . ILE A 1 171 ? 19.75 12.016 12.781 1 94.62 171 ILE A C 1
ATOM 1353 O O . ILE A 1 171 ? 19.922 13.117 13.312 1 94.62 171 ILE A O 1
ATOM 1357 N N . LEU A 1 172 ? 18.594 11.461 12.656 1 93.56 172 LEU A N 1
ATOM 1358 C CA . LEU A 1 172 ? 17.391 12.094 13.195 1 93.56 172 LEU A CA 1
ATOM 1359 C C . LEU A 1 172 ? 17.406 12.055 14.719 1 93.56 172 LEU A C 1
ATOM 1361 O O . LEU A 1 172 ? 18.047 11.188 15.32 1 93.56 172 LEU A O 1
ATOM 1365 N N . ASP A 1 173 ? 16.688 12.945 15.281 1 87.06 173 ASP A N 1
ATOM 1366 C CA . ASP A 1 173 ? 16.609 13.039 16.734 1 87.06 173 ASP A CA 1
ATOM 1367 C C . ASP A 1 173 ? 15.82 11.859 17.312 1 87.06 173 ASP A C 1
ATOM 1369 O O . ASP A 1 173 ? 15.18 11.117 16.578 1 87.06 173 ASP A O 1
ATOM 1373 N N . GLY A 1 174 ? 15.898 11.602 18.703 1 82.38 174 GLY A N 1
ATOM 1374 C CA . GLY A 1 174 ? 15.047 10.633 19.359 1 82.38 174 GLY A CA 1
ATOM 1375 C C . GLY A 1 174 ? 15.797 9.398 19.828 1 82.38 174 GLY A C 1
ATOM 1376 O O . GLY A 1 174 ? 15.273 8.609 20.625 1 82.38 174 GLY A O 1
ATOM 1377 N N . GLY A 1 175 ? 17.031 9.172 19.281 1 82.88 175 GLY A N 1
ATOM 1378 C CA . GLY A 1 175 ? 17.875 8.148 19.875 1 82.88 175 GLY A CA 1
ATOM 1379 C C . GLY A 1 175 ? 17.812 6.824 19.125 1 82.88 175 GLY A C 1
ATOM 1380 O O . GLY A 1 175 ? 18.5 5.871 19.5 1 82.88 175 GLY A O 1
ATOM 1381 N N . LEU A 1 176 ? 17.062 6.746 18.078 1 85.56 176 LEU A N 1
ATOM 1382 C CA . LEU A 1 176 ? 16.938 5.496 17.344 1 85.56 176 LEU A CA 1
ATOM 1383 C C . LEU A 1 176 ? 18.109 5.301 16.391 1 85.56 176 LEU A C 1
ATOM 1385 O O . LEU A 1 176 ? 18.312 4.203 15.867 1 85.56 176 LEU A O 1
ATOM 1389 N N . GLY A 1 177 ? 18.828 6.41 16.203 1 89.12 177 GLY A N 1
ATOM 1390 C CA . GLY A 1 177 ? 19.922 6.348 15.242 1 89.12 177 GLY A CA 1
ATOM 1391 C C . GLY A 1 177 ? 19.453 6.281 13.805 1 89.12 177 GLY A C 1
ATOM 1392 O O . GLY A 1 177 ? 20.188 5.836 12.922 1 89.12 177 GLY A O 1
ATOM 1393 N N . THR A 1 178 ? 18.234 6.711 13.555 1 91.5 178 THR A N 1
ATOM 1394 C CA . THR A 1 178 ? 17.688 6.676 12.203 1 91.5 178 THR A CA 1
ATOM 1395 C C . THR A 1 178 ? 18.375 7.699 11.312 1 91.5 178 THR A C 1
ATOM 1397 O O . THR A 1 178 ? 18.484 8.875 11.664 1 91.5 178 THR A O 1
ATOM 1400 N N . ARG A 1 179 ? 18.797 7.23 10.195 1 94.25 179 ARG A N 1
ATOM 1401 C CA . ARG A 1 179 ? 19.453 8.109 9.234 1 94.25 179 ARG A CA 1
ATOM 1402 C C . ARG A 1 179 ? 18.438 8.992 8.516 1 94.25 179 ARG A C 1
ATOM 1404 O O . ARG A 1 179 ? 17.359 8.531 8.156 1 94.25 179 ARG A O 1
ATOM 1411 N N . ARG A 1 180 ? 18.812 10.234 8.414 1 96.31 180 ARG A N 1
ATOM 1412 C CA . ARG A 1 180 ? 18.109 11.078 7.445 1 96.31 180 ARG A CA 1
ATOM 1413 C C . ARG A 1 180 ? 18.531 10.734 6.02 1 96.31 180 ARG A C 1
ATOM 1415 O O . ARG A 1 180 ? 19.719 10.719 5.699 1 96.31 180 ARG A O 1
ATOM 1422 N N . ARG A 1 181 ? 17.562 10.508 5.113 1 96.88 181 ARG A N 1
ATOM 1423 C CA . ARG A 1 181 ? 17.891 9.93 3.814 1 96.88 181 ARG A CA 1
ATOM 1424 C C . ARG A 1 181 ? 17.562 10.898 2.686 1 96.88 181 ARG A C 1
ATOM 1426 O O . ARG A 1 181 ? 18.219 10.891 1.644 1 96.88 181 ARG A O 1
ATOM 1433 N N . ALA A 1 182 ? 16.625 11.773 2.826 1 98.12 182 ALA A N 1
ATOM 1434 C CA . ALA A 1 182 ? 16 12.523 1.741 1 98.12 182 ALA A CA 1
ATOM 1435 C C . ALA A 1 182 ? 17.031 13.391 1.016 1 98.12 182 ALA A C 1
ATOM 1437 O O . ALA A 1 182 ? 17.078 13.406 -0.216 1 98.12 182 ALA A O 1
ATOM 1438 N N . PRO A 1 183 ? 17.906 14.117 1.769 1 98.06 183 PRO A N 1
ATOM 1439 C CA . PRO A 1 183 ? 18.844 14.992 1.068 1 98.06 183 PRO A CA 1
ATOM 1440 C C . PRO A 1 183 ? 19.766 14.227 0.131 1 98.06 183 PRO A C 1
ATOM 1442 O O . PRO A 1 183 ? 19.938 14.602 -1.031 1 98.06 183 PRO A O 1
ATOM 1445 N N . LYS A 1 184 ? 20.328 13.172 0.638 1 96.88 184 LYS A N 1
ATOM 1446 C CA . LYS A 1 184 ? 21.266 12.383 -0.158 1 96.88 184 LYS A CA 1
ATOM 1447 C C . LYS A 1 184 ? 20.578 11.734 -1.352 1 96.88 184 LYS A C 1
ATOM 1449 O O . LYS A 1 184 ? 21.109 11.719 -2.459 1 96.88 184 LYS A O 1
ATOM 1454 N N . LEU A 1 185 ? 19.438 11.18 -1.172 1 97.69 185 LEU A N 1
ATOM 1455 C CA . LEU A 1 185 ? 18.688 10.523 -2.238 1 97.69 185 LEU A CA 1
ATOM 1456 C C . LEU A 1 185 ? 18.281 11.523 -3.311 1 97.69 185 LEU A C 1
ATOM 1458 O O . LEU A 1 185 ? 18.312 11.211 -4.504 1 97.69 185 LEU A O 1
ATOM 1462 N N . TYR A 1 186 ? 17.891 12.68 -2.855 1 98.06 186 TYR A N 1
ATOM 1463 C CA . TYR A 1 186 ? 17.516 13.727 -3.799 1 98.06 186 TYR A CA 1
ATOM 1464 C C . TYR A 1 186 ? 18.688 14.117 -4.68 1 98.06 186 TYR A C 1
ATOM 1466 O O . TYR A 1 186 ? 18.547 14.25 -5.898 1 98.06 186 TYR A O 1
ATOM 1474 N N . LYS A 1 187 ? 19.812 14.328 -4.098 1 97.44 187 LYS A N 1
ATOM 1475 C CA . LYS A 1 187 ? 21.016 14.672 -4.844 1 97.44 187 LYS A CA 1
ATOM 1476 C C . LYS A 1 187 ? 21.359 13.594 -5.871 1 97.44 187 LYS A C 1
ATOM 1478 O O . LYS A 1 187 ? 21.766 13.906 -6.992 1 97.44 187 LYS A O 1
ATOM 1483 N N . LYS A 1 188 ? 21.156 12.359 -5.473 1 96.5 188 LYS A N 1
ATOM 1484 C CA . LYS A 1 188 ? 21.422 11.258 -6.391 1 96.5 188 LYS A CA 1
ATOM 1485 C C . LYS A 1 188 ? 20.5 11.328 -7.609 1 96.5 188 LYS A C 1
ATOM 1487 O O . LYS A 1 188 ? 20.938 11.078 -8.734 1 96.5 188 LYS A O 1
ATOM 1492 N N . LEU A 1 189 ? 19.219 11.633 -7.395 1 97.44 189 LEU A N 1
ATOM 1493 C CA . LEU A 1 189 ? 18.266 11.727 -8.492 1 97.44 189 LEU A CA 1
ATOM 1494 C C . LEU A 1 189 ? 18.625 12.859 -9.438 1 97.44 189 LEU A C 1
ATOM 1496 O O . LEU A 1 189 ? 18.609 12.68 -10.664 1 97.44 189 LEU A O 1
ATOM 1500 N N . VAL A 1 190 ? 18.953 13.984 -8.844 1 96.5 190 VAL A N 1
ATOM 1501 C CA . VAL A 1 190 ? 19.281 15.164 -9.633 1 96.5 190 VAL A CA 1
ATOM 1502 C C . VAL A 1 190 ? 20.547 14.898 -10.453 1 96.5 190 VAL A C 1
ATOM 1504 O O . VAL A 1 190 ? 20.578 15.164 -11.656 1 96.5 190 VAL A O 1
ATOM 1507 N N . ASN A 1 191 ? 21.531 14.305 -9.805 1 96.75 191 ASN A N 1
ATOM 1508 C CA . ASN A 1 191 ? 22.812 14.047 -10.461 1 96.75 191 ASN A CA 1
ATOM 1509 C C . ASN A 1 191 ? 22.688 12.992 -11.555 1 96.75 191 ASN A C 1
ATOM 1511 O O . ASN A 1 191 ? 23.453 13.008 -12.531 1 96.75 191 ASN A O 1
ATOM 1515 N N . SER A 1 192 ? 21.75 12.133 -11.422 1 95.69 192 SER A N 1
ATOM 1516 C CA . SER A 1 192 ? 21.562 11.07 -12.398 1 95.69 192 SER A CA 1
ATOM 1517 C C . SER A 1 192 ? 20.594 11.492 -13.492 1 95.69 192 SER A C 1
ATOM 1519 O O . SER A 1 192 ? 20.234 10.68 -14.352 1 95.69 192 SER A O 1
ATOM 1521 N N . ASN A 1 193 ? 20.062 12.695 -13.484 1 95.81 193 ASN A N 1
ATOM 1522 C CA . ASN A 1 193 ? 19.141 13.266 -14.461 1 95.81 193 ASN A CA 1
ATOM 1523 C C . ASN A 1 193 ? 17.891 12.406 -14.625 1 95.81 193 ASN A C 1
ATOM 1525 O O . ASN A 1 193 ? 17.453 12.141 -15.75 1 95.81 193 ASN A O 1
ATOM 1529 N N . ILE A 1 194 ? 17.484 11.906 -13.516 1 94.44 194 ILE A N 1
ATOM 1530 C CA . ILE A 1 194 ? 16.234 11.172 -13.523 1 94.44 194 ILE A CA 1
ATOM 1531 C C . ILE A 1 194 ? 15.07 12.133 -13.742 1 94.44 194 ILE A C 1
ATOM 1533 O O . ILE A 1 194 ? 15.047 13.227 -13.164 1 94.44 194 ILE A O 1
ATOM 1537 N N . ALA A 1 195 ? 14.148 11.703 -14.57 1 93.94 195 ALA A N 1
ATOM 1538 C CA . ALA A 1 195 ? 13.008 12.555 -14.875 1 93.94 195 ALA A CA 1
ATOM 1539 C C . ALA A 1 195 ? 12.219 12.898 -13.617 1 93.94 195 ALA A C 1
ATOM 1541 O O . ALA A 1 195 ? 12.023 12.047 -12.75 1 93.94 195 ALA A O 1
ATOM 1542 N N . SER A 1 196 ? 11.734 14.125 -13.492 1 93.62 196 SER A N 1
ATOM 1543 C CA . SER A 1 196 ? 11 14.602 -12.32 1 93.62 196 SER A CA 1
ATOM 1544 C C . SER A 1 196 ? 9.688 13.852 -12.156 1 93.62 196 SER A C 1
ATOM 1546 O O . SER A 1 196 ? 9.078 13.891 -11.086 1 93.62 196 SER A O 1
ATOM 1548 N N . SER A 1 197 ? 9.266 13.172 -13.234 1 94.31 197 SER A N 1
ATOM 1549 C CA . SER A 1 197 ? 8.023 12.398 -13.18 1 94.31 197 SER A CA 1
ATOM 1550 C C . SER A 1 197 ? 8.258 11.016 -12.586 1 94.31 197 SER A C 1
ATOM 1552 O O . SER A 1 197 ? 7.312 10.258 -12.375 1 94.31 197 SER A O 1
ATOM 1554 N N . ASP A 1 198 ? 9.547 10.719 -12.305 1 95.75 198 ASP A N 1
ATOM 1555 C CA . ASP A 1 198 ? 9.852 9.445 -11.656 1 95.75 198 ASP A CA 1
ATOM 1556 C C . ASP A 1 198 ? 9.359 9.445 -10.203 1 95.75 198 ASP A C 1
ATOM 1558 O O . ASP A 1 198 ? 9.547 10.422 -9.477 1 95.75 198 ASP A O 1
ATOM 1562 N N . TYR A 1 199 ? 8.781 8.32 -9.758 1 97.19 199 TYR A N 1
ATOM 1563 C CA . TYR A 1 199 ? 8.148 8.234 -8.438 1 97.19 199 TYR A CA 1
ATOM 1564 C C . TYR A 1 199 ? 9.195 8.297 -7.332 1 97.19 199 TYR A C 1
ATOM 1566 O O . TYR A 1 199 ? 8.867 8.523 -6.168 1 97.19 199 TYR A O 1
ATOM 1574 N N . ASN A 1 200 ? 10.492 8.188 -7.723 1 97.5 200 ASN A N 1
ATOM 1575 C CA . ASN A 1 200 ? 11.531 8.383 -6.715 1 97.5 200 ASN A CA 1
ATOM 1576 C C . ASN A 1 200 ? 11.5 9.805 -6.145 1 97.5 200 ASN A C 1
ATOM 1578 O O . ASN A 1 200 ? 11.773 10.008 -4.961 1 97.5 200 ASN A O 1
ATOM 1582 N N . TYR A 1 201 ? 11.172 10.773 -7.023 1 98.38 201 TYR A N 1
ATOM 1583 C CA . TYR A 1 201 ? 11.039 12.133 -6.523 1 98.38 201 TYR A CA 1
ATOM 1584 C C . TYR A 1 201 ? 9.867 12.242 -5.547 1 98.38 201 TYR A C 1
ATOM 1586 O O . TYR A 1 201 ? 9.992 12.859 -4.488 1 98.38 201 TYR A O 1
ATOM 1594 N N . LEU A 1 202 ? 8.758 11.609 -5.898 1 98.69 202 LEU A N 1
ATOM 1595 C CA . LEU A 1 202 ? 7.582 11.57 -5.039 1 98.69 202 LEU A CA 1
ATOM 1596 C C . LEU A 1 202 ? 7.918 10.977 -3.676 1 98.69 202 LEU A C 1
ATOM 1598 O O . LEU A 1 202 ? 7.551 11.539 -2.643 1 98.69 202 LEU A O 1
ATOM 1602 N N . ASN A 1 203 ? 8.641 9.852 -3.666 1 98.69 203 ASN A N 1
ATOM 1603 C CA . ASN A 1 203 ? 9.086 9.211 -2.432 1 98.69 203 ASN A CA 1
ATOM 1604 C C . ASN A 1 203 ? 9.898 10.164 -1.566 1 98.69 203 ASN A C 1
ATOM 1606 O O . ASN A 1 203 ? 9.656 10.281 -0.365 1 98.69 203 ASN A O 1
ATOM 1610 N N . ILE A 1 204 ? 10.797 10.812 -2.217 1 98.69 204 ILE A N 1
ATOM 1611 C CA . ILE A 1 204 ? 11.781 11.633 -1.508 1 98.69 204 ILE A CA 1
ATOM 1612 C C . ILE A 1 204 ? 11.102 12.875 -0.935 1 98.69 204 ILE A C 1
ATOM 1614 O O . ILE A 1 204 ? 11.43 13.305 0.173 1 98.69 204 ILE A O 1
ATOM 1618 N N . TYR A 1 205 ? 10.133 13.477 -1.675 1 98.88 205 TYR A N 1
ATOM 1619 C CA . TYR A 1 205 ? 9.367 14.602 -1.139 1 98.88 205 TYR A CA 1
ATOM 1620 C C . TYR A 1 205 ? 8.625 14.195 0.132 1 98.88 205 TYR A C 1
ATOM 1622 O O . TYR A 1 205 ? 8.633 14.93 1.121 1 98.88 205 TYR A O 1
ATOM 1630 N N . ALA A 1 206 ? 7.988 13.031 0.09 1 98.81 206 ALA A N 1
ATOM 1631 C CA . ALA A 1 206 ? 7.254 12.547 1.255 1 98.81 206 ALA A CA 1
ATOM 1632 C C . ALA A 1 206 ? 8.188 12.305 2.436 1 98.81 206 ALA A C 1
ATOM 1634 O O . ALA A 1 206 ? 7.887 12.703 3.564 1 98.81 206 ALA A O 1
ATOM 1635 N N . MET A 1 207 ? 9.312 11.703 2.188 1 98.5 207 MET A N 1
ATOM 1636 C CA . MET A 1 207 ? 10.289 11.406 3.232 1 98.5 207 MET A CA 1
ATOM 1637 C C . MET A 1 207 ? 10.836 12.688 3.846 1 98.5 207 MET A C 1
ATOM 1639 O O . MET A 1 207 ? 11.031 12.766 5.059 1 98.5 207 MET A O 1
ATOM 1643 N N . ALA A 1 208 ? 11.078 13.68 2.996 1 98.69 208 ALA A N 1
ATOM 1644 C CA . ALA A 1 208 ? 11.641 14.953 3.447 1 98.69 208 ALA A CA 1
ATOM 1645 C C . ALA A 1 208 ? 10.75 15.602 4.504 1 98.69 208 ALA A C 1
ATOM 1647 O O . ALA A 1 208 ? 11.242 16.094 5.523 1 98.69 208 ALA A O 1
ATOM 1648 N N . VAL A 1 209 ? 9.461 15.586 4.27 1 98.5 209 VAL A N 1
ATOM 1649 C CA . VAL A 1 209 ? 8.523 16.203 5.199 1 98.5 209 VAL A CA 1
ATOM 1650 C C . VAL A 1 209 ? 8.547 15.461 6.531 1 98.5 209 VAL A C 1
ATOM 1652 O O . VAL A 1 209 ? 8.602 16.078 7.598 1 98.5 209 VAL A O 1
ATOM 1655 N N . ASN A 1 210 ? 8.516 14.156 6.484 1 97.31 210 ASN A N 1
ATOM 1656 C CA . ASN A 1 210 ? 8.461 13.375 7.715 1 97.31 210 ASN A CA 1
ATOM 1657 C C . ASN A 1 210 ? 9.781 13.422 8.477 1 97.31 210 ASN A C 1
ATOM 1659 O O . ASN A 1 210 ? 9.805 13.289 9.695 1 97.31 210 ASN A O 1
ATOM 1663 N N . GLU A 1 211 ? 10.867 13.555 7.723 1 97.62 211 GLU A N 1
ATOM 1664 C CA . GLU A 1 211 ? 12.148 13.742 8.398 1 97.62 211 GLU A CA 1
ATOM 1665 C C . GLU A 1 211 ? 12.211 15.102 9.086 1 97.62 211 GLU A C 1
ATOM 1667 O O . GLU A 1 211 ? 12.82 15.234 10.156 1 97.62 211 GLU A O 1
ATOM 1672 N N . GLN A 1 212 ? 11.57 16.141 8.477 1 95.31 212 GLN A N 1
ATOM 1673 C CA . GLN A 1 212 ? 11.438 17.422 9.148 1 95.31 212 GLN A CA 1
ATOM 1674 C C . GLN A 1 212 ? 10.609 17.297 10.422 1 95.31 212 GLN A C 1
ATOM 1676 O O . GLN A 1 212 ? 10.961 17.875 11.453 1 95.31 212 GLN A O 1
ATOM 1681 N N . ASN A 1 213 ? 9.562 16.547 10.32 1 92.88 213 ASN A N 1
ATOM 1682 C CA . ASN A 1 213 ? 8.734 16.297 11.492 1 92.88 213 ASN A CA 1
ATOM 1683 C C . ASN A 1 213 ? 9.531 15.617 12.602 1 92.88 213 ASN A C 1
ATOM 1685 O O . ASN A 1 213 ? 9.461 16.031 13.766 1 92.88 213 ASN A O 1
ATOM 1689 N N . ALA A 1 214 ? 10.297 14.602 12.234 1 92.12 214 ALA A N 1
ATOM 1690 C CA . ALA A 1 214 ? 11.078 13.82 13.188 1 92.12 214 ALA A CA 1
ATOM 1691 C C . ALA A 1 214 ? 12.156 14.68 13.844 1 92.12 214 ALA A C 1
ATOM 1693 O O . ALA A 1 214 ? 12.617 14.375 14.945 1 92.12 214 ALA A O 1
ATOM 1694 N N . SER A 1 215 ? 12.516 15.766 13.18 1 91.06 215 SER A N 1
ATOM 1695 C CA . SER A 1 215 ? 13.578 16.625 13.68 1 91.06 215 SER A CA 1
ATOM 1696 C C . SER A 1 215 ? 13.016 17.859 14.367 1 91.06 215 SER A C 1
ATOM 1698 O O . SER A 1 215 ? 13.742 18.828 14.617 1 91.06 215 SER A O 1
ATOM 1700 N N . GLY A 1 216 ? 11.711 17.891 14.578 1 86.38 216 GLY A N 1
ATOM 1701 C CA . GLY A 1 216 ? 11.094 19 15.281 1 86.38 216 GLY A CA 1
ATOM 1702 C C . GLY A 1 216 ? 10.844 20.203 14.398 1 86.38 216 GLY A C 1
ATOM 1703 O O . GLY A 1 216 ? 10.562 21.297 14.891 1 86.38 216 GLY A O 1
ATOM 1704 N N . GLY A 1 217 ? 10.93 20 13.125 1 88.19 217 GLY A N 1
ATOM 1705 C CA . GLY A 1 217 ? 10.625 21.078 12.203 1 88.19 217 GLY A CA 1
ATOM 1706 C C . GLY A 1 217 ? 9.148 21.375 12.094 1 88.19 217 GLY A C 1
ATOM 1707 O O . GLY A 1 217 ? 8.32 20.656 12.656 1 88.19 217 GLY A O 1
ATOM 1708 N N . LYS A 1 218 ? 8.852 22.453 11.445 1 89.25 218 LYS A N 1
ATOM 1709 C CA . LYS A 1 218 ? 7.461 22.859 11.25 1 89.25 218 LYS A CA 1
ATOM 1710 C C . LYS A 1 218 ? 6.82 22.078 10.102 1 89.25 218 LYS A C 1
ATOM 1712 O O . LYS A 1 218 ? 7.348 22.047 8.992 1 89.25 218 LYS A O 1
ATOM 1717 N N . VAL A 1 219 ? 5.746 21.359 10.344 1 92.69 219 VAL A N 1
ATOM 1718 C CA . VAL A 1 219 ? 4.992 20.625 9.336 1 92.69 219 VAL A CA 1
ATOM 1719 C C . VAL A 1 219 ? 3.5 20.875 9.516 1 92.69 219 VAL A C 1
ATOM 1721 O O . VAL A 1 219 ? 3.074 21.406 10.547 1 92.69 219 VAL A O 1
ATOM 1724 N N . VAL A 1 220 ? 2.684 20.625 8.508 1 93.62 220 VAL A N 1
ATOM 1725 C CA . VAL A 1 220 ? 1.229 20.719 8.586 1 93.62 220 VAL A CA 1
ATOM 1726 C C . VAL A 1 220 ? 0.635 19.328 8.758 1 93.62 220 VAL A C 1
ATOM 1728 O O . VAL A 1 220 ? 0.967 18.406 8.008 1 93.62 220 VAL A O 1
ATOM 1731 N N . THR A 1 221 ? -0.095 19.125 9.805 1 91 221 THR A N 1
ATOM 1732 C CA . THR A 1 221 ? -0.775 17.844 9.953 1 91 221 THR A CA 1
ATOM 1733 C C . THR A 1 221 ? -1.649 17.547 8.734 1 91 221 THR A C 1
ATOM 1735 O O . THR A 1 221 ? -2.311 18.453 8.211 1 91 221 THR A O 1
ATOM 1738 N N . ALA A 1 222 ? -1.691 16.312 8.219 1 91.5 222 ALA A N 1
ATOM 1739 C CA . ALA A 1 222 ? -2.463 16 7.023 1 91.5 222 ALA A CA 1
ATOM 1740 C C . ALA A 1 222 ? -2.869 14.523 7.008 1 91.5 222 ALA A C 1
ATOM 1742 O O . ALA A 1 222 ? -2.521 13.789 6.078 1 91.5 222 ALA A O 1
ATOM 1743 N N . PRO A 1 223 ? -3.725 13.914 7.84 1 92 223 PRO A N 1
ATOM 1744 C CA . PRO A 1 223 ? -4.371 14.703 8.898 1 92 223 PRO A CA 1
ATOM 1745 C C . PRO A 1 223 ? -3.617 14.633 10.227 1 92 223 PRO A C 1
ATOM 1747 O O . PRO A 1 223 ? -4.023 15.266 11.203 1 92 223 PRO A O 1
ATOM 1750 N N . THR A 1 224 ? -2.586 13.812 10.281 1 89.94 224 THR A N 1
ATOM 1751 C CA . THR A 1 224 ? -1.748 13.711 11.477 1 89.94 224 THR A CA 1
ATOM 1752 C C . THR A 1 224 ? -0.29 14.008 11.133 1 89.94 224 THR A C 1
ATOM 1754 O O . THR A 1 224 ? 0.075 14.094 9.961 1 89.94 224 THR A O 1
ATOM 1757 N N . ASN A 1 225 ? 0.479 14.188 12.133 1 89.31 225 ASN A N 1
ATOM 1758 C CA . ASN A 1 225 ? 1.902 14.43 11.914 1 89.31 225 ASN A CA 1
ATOM 1759 C C . ASN A 1 225 ? 2.586 13.227 11.281 1 89.31 225 ASN A C 1
ATOM 1761 O O . ASN A 1 225 ? 3.469 13.383 10.438 1 89.31 225 ASN A O 1
ATOM 1765 N N . GLY A 1 226 ? 2.131 12.062 11.664 1 90.88 226 GLY A N 1
ATOM 1766 C CA . GLY A 1 226 ? 2.727 10.844 11.148 1 90.88 226 GLY A CA 1
ATOM 1767 C C . GLY A 1 226 ? 2.467 10.633 9.664 1 90.88 226 GLY A C 1
ATOM 1768 O O . GLY A 1 226 ? 3.168 9.859 9.008 1 90.88 226 GLY A O 1
ATOM 1769 N N . ALA A 1 227 ? 1.483 11.312 9.117 1 95.62 227 ALA A N 1
ATOM 1770 C CA . ALA A 1 227 ? 1.128 11.172 7.703 1 95.62 227 ALA A CA 1
ATOM 1771 C C . ALA A 1 227 ? 1.318 12.492 6.961 1 95.62 227 ALA A C 1
ATOM 1773 O O . ALA A 1 227 ? 0.77 12.68 5.871 1 95.62 227 ALA A O 1
ATOM 1774 N N . ALA A 1 228 ? 2.076 13.391 7.512 1 96.81 228 ALA A N 1
ATOM 1775 C CA . ALA A 1 228 ? 2.162 14.773 7.062 1 96.81 228 ALA A CA 1
ATOM 1776 C C . ALA A 1 228 ? 2.875 14.875 5.715 1 96.81 228 ALA A C 1
ATOM 1778 O O . ALA A 1 228 ? 2.785 15.898 5.031 1 96.81 228 ALA A O 1
ATOM 1779 N N . GLY A 1 229 ? 3.525 13.812 5.289 1 98.56 229 GLY A N 1
ATOM 1780 C CA . GLY A 1 229 ? 4.344 13.898 4.09 1 98.56 229 GLY A CA 1
ATOM 1781 C C . GLY A 1 229 ? 3.58 13.562 2.822 1 98.56 229 GLY A C 1
ATOM 1782 O O . GLY A 1 229 ? 4.012 13.906 1.721 1 98.56 229 GLY A O 1
ATOM 1783 N N . ILE A 1 230 ? 2.428 12.953 2.912 1 98.81 230 ILE A N 1
ATOM 1784 C CA . ILE A 1 230 ? 1.741 12.383 1.761 1 98.81 230 ILE A CA 1
ATOM 1785 C C . ILE A 1 230 ? 1.104 13.492 0.932 1 98.81 230 ILE A C 1
ATOM 1787 O O . ILE A 1 230 ? 1.403 13.641 -0.255 1 98.81 230 ILE A O 1
ATOM 1791 N N . VAL A 1 231 ? 0.307 14.336 1.521 1 98.88 231 VAL A N 1
ATOM 1792 C CA . VAL A 1 231 ? -0.482 15.352 0.826 1 98.88 231 VAL A CA 1
ATOM 1793 C C . VAL A 1 231 ? 0.446 16.359 0.15 1 98.88 231 VAL A C 1
ATOM 1795 O O . VAL A 1 231 ? 0.314 16.625 -1.046 1 98.88 231 VAL A O 1
ATOM 1798 N N . PRO A 1 232 ? 1.466 16.891 0.867 1 98.88 232 PRO A N 1
ATOM 1799 C CA . PRO A 1 232 ? 2.336 17.844 0.187 1 98.88 232 PRO A CA 1
ATOM 1800 C C . PRO A 1 232 ? 3.201 17.203 -0.893 1 98.88 232 PRO A C 1
ATOM 1802 O O . PRO A 1 232 ? 3.477 17.828 -1.922 1 98.88 232 PRO A O 1
ATOM 1805 N N . ALA A 1 233 ? 3.652 15.969 -0.683 1 98.94 233 ALA A N 1
ATOM 1806 C CA . ALA A 1 233 ? 4.492 15.297 -1.669 1 98.94 233 ALA A CA 1
ATOM 1807 C C . ALA A 1 233 ? 3.748 15.109 -2.988 1 98.94 233 ALA A C 1
ATOM 1809 O O . ALA A 1 233 ? 4.309 15.336 -4.062 1 98.94 233 ALA A O 1
ATOM 1810 N N . VAL A 1 234 ? 2.523 14.695 -2.908 1 98.94 234 VAL A N 1
ATOM 1811 C CA . VAL A 1 234 ? 1.714 14.438 -4.098 1 98.94 234 VAL A CA 1
ATOM 1812 C C . VAL A 1 234 ? 1.477 15.75 -4.852 1 98.94 234 VAL A C 1
ATOM 1814 O O . VAL A 1 234 ? 1.577 15.789 -6.078 1 98.94 234 VAL A O 1
ATOM 1817 N N . PHE A 1 235 ? 1.22 16.844 -4.137 1 98.94 235 PHE A N 1
ATOM 1818 C CA . PHE A 1 235 ? 0.985 18.109 -4.797 1 98.94 235 PHE A CA 1
ATOM 1819 C C . PHE A 1 235 ? 2.268 18.641 -5.43 1 98.94 235 PHE A C 1
ATOM 1821 O O . PHE A 1 235 ? 2.264 19.078 -6.578 1 98.94 235 PHE A O 1
ATOM 1828 N N . LYS A 1 236 ? 3.355 18.578 -4.664 1 98.88 236 LYS A N 1
ATOM 1829 C CA . LYS A 1 236 ? 4.645 19 -5.199 1 98.88 236 LYS A CA 1
ATOM 1830 C C . LYS A 1 236 ? 5.012 18.219 -6.449 1 98.88 236 LYS A C 1
ATOM 1832 O O . LYS A 1 236 ? 5.469 18.797 -7.441 1 98.88 236 LYS A O 1
ATOM 1837 N N . TYR A 1 237 ? 4.832 16.938 -6.391 1 98.75 237 TYR A N 1
ATOM 1838 C CA . TYR A 1 237 ? 5.125 16.062 -7.52 1 98.75 237 TYR A CA 1
ATOM 1839 C C . TYR A 1 237 ? 4.328 16.484 -8.75 1 98.75 237 TYR A C 1
ATOM 1841 O O . TYR A 1 237 ? 4.859 16.516 -9.859 1 98.75 237 TYR A O 1
ATOM 1849 N N . TYR A 1 238 ? 3.064 16.75 -8.578 1 98.81 238 TYR A N 1
ATOM 1850 C CA . TYR A 1 238 ? 2.223 17.188 -9.68 1 98.81 238 TYR A CA 1
ATOM 1851 C C . TYR A 1 238 ? 2.764 18.469 -10.305 1 98.81 238 TYR A C 1
ATOM 1853 O O . TYR A 1 238 ? 2.877 18.562 -11.531 1 98.81 238 TYR A O 1
ATOM 1861 N N . LEU A 1 239 ? 3.059 19.453 -9.461 1 98.75 239 LEU A N 1
ATOM 1862 C CA . LEU A 1 239 ? 3.531 20.75 -9.945 1 98.75 239 LEU A CA 1
ATOM 1863 C C . LEU A 1 239 ? 4.832 20.594 -10.727 1 98.75 239 LEU A C 1
ATOM 1865 O O . LEU A 1 239 ? 4.969 21.125 -11.828 1 98.75 239 LEU A O 1
ATOM 1869 N N . VAL A 1 240 ? 5.754 19.781 -10.172 1 98.12 240 VAL A N 1
ATOM 1870 C CA . VAL A 1 240 ? 7.082 19.656 -10.766 1 98.12 240 VAL A CA 1
ATOM 1871 C C . VAL A 1 240 ? 6.996 18.828 -12.047 1 98.12 240 VAL A C 1
ATOM 1873 O O . VAL A 1 240 ? 7.598 19.188 -13.062 1 98.12 240 VAL A O 1
ATOM 1876 N N . SER A 1 241 ? 6.246 17.766 -12.016 1 96.5 241 SER A N 1
ATOM 1877 C CA . SER A 1 241 ? 6.152 16.875 -13.164 1 96.5 241 SER A CA 1
ATOM 1878 C C . SER A 1 241 ? 5.461 17.547 -14.344 1 96.5 241 SER A C 1
ATOM 1880 O O . SER A 1 241 ? 5.645 17.156 -15.492 1 96.5 241 SER A O 1
ATOM 1882 N N . ASN A 1 242 ? 4.652 18.594 -14.086 1 97.44 242 ASN A N 1
ATOM 1883 C CA . ASN A 1 242 ? 3.936 19.297 -15.141 1 97.44 242 ASN A CA 1
ATOM 1884 C C . ASN A 1 242 ? 4.539 20.672 -15.391 1 97.44 242 ASN A C 1
ATOM 1886 O O . ASN A 1 242 ? 3.949 21.5 -16.094 1 97.44 242 ASN A O 1
ATOM 1890 N N . ASN A 1 243 ? 5.617 21.031 -14.836 1 97.38 243 ASN A N 1
ATOM 1891 C CA . ASN A 1 243 ? 6.375 22.266 -15.016 1 97.38 243 ASN A CA 1
ATOM 1892 C C . ASN A 1 243 ? 5.527 23.484 -14.695 1 97.38 243 ASN A C 1
ATOM 1894 O O . ASN A 1 243 ? 5.492 24.438 -15.477 1 97.38 243 ASN A O 1
ATOM 1898 N N . ILE A 1 244 ? 4.762 23.359 -13.594 1 98.19 244 ILE A N 1
ATOM 1899 C CA . ILE A 1 244 ? 3.928 24.484 -13.164 1 98.19 244 ILE A CA 1
ATOM 1900 C C . ILE A 1 244 ? 4.707 25.359 -12.195 1 98.19 244 ILE A C 1
ATOM 1902 O O . ILE A 1 244 ? 5.051 24.938 -11.094 1 98.19 244 ILE A O 1
ATOM 1906 N N . THR A 1 245 ? 4.891 26.641 -12.586 1 96.81 245 THR A N 1
ATOM 1907 C CA . THR A 1 245 ? 5.68 27.547 -11.75 1 96.81 245 THR A CA 1
ATOM 1908 C C . THR A 1 245 ? 4.941 28.859 -11.523 1 96.81 245 THR A C 1
ATOM 1910 O O . THR A 1 245 ? 5.289 29.625 -10.625 1 96.81 245 THR A O 1
ATOM 1913 N N . ASP A 1 246 ? 3.885 29.078 -12.297 1 97.69 246 ASP A N 1
ATOM 1914 C CA . ASP A 1 246 ? 3.119 30.312 -12.18 1 97.69 246 ASP A CA 1
ATOM 1915 C C . ASP A 1 246 ? 2.33 30.344 -10.875 1 97.69 246 ASP A C 1
ATOM 1917 O O . ASP A 1 246 ? 1.58 29.422 -10.562 1 97.69 246 ASP A O 1
ATOM 1921 N N . THR A 1 247 ? 2.457 31.391 -10.156 1 96.69 247 THR A N 1
ATOM 1922 C CA . THR A 1 247 ? 1.896 31.5 -8.82 1 96.69 247 THR A CA 1
ATOM 1923 C C . THR A 1 247 ? 0.371 31.469 -8.867 1 96.69 247 THR A C 1
ATOM 1925 O O . THR A 1 247 ? -0.271 30.875 -7.996 1 96.69 247 THR A O 1
ATOM 1928 N N . LYS A 1 248 ? -0.181 32.156 -9.82 1 97 248 LYS A N 1
ATOM 1929 C CA . LYS A 1 248 ? -1.637 32.188 -9.938 1 97 248 LYS A CA 1
ATOM 1930 C C . LYS A 1 248 ? -2.182 30.797 -10.281 1 97 248 LYS A C 1
ATOM 1932 O O . LYS A 1 248 ? -3.248 30.406 -9.797 1 97 248 LYS A O 1
ATOM 1937 N N . GLU A 1 249 ? -1.478 30.141 -11.156 1 98.12 249 GLU A N 1
ATOM 1938 C CA . GLU A 1 249 ? -1.875 28.781 -11.492 1 98.12 249 GLU A CA 1
ATOM 1939 C C . GLU A 1 249 ? -1.74 27.844 -10.289 1 98.12 249 GLU A C 1
ATOM 1941 O O . GLU A 1 249 ? -2.607 27.016 -10.055 1 98.12 249 GLU A O 1
ATOM 1946 N N . ILE A 1 250 ? -0.69 28 -9.539 1 98.56 250 ILE A N 1
ATOM 1947 C CA . ILE A 1 250 ? -0.466 27.203 -8.344 1 98.56 250 ILE A CA 1
ATOM 1948 C C . ILE A 1 250 ? -1.588 27.453 -7.336 1 98.56 250 ILE A C 1
ATOM 1950 O O . ILE A 1 250 ? -2.084 26.516 -6.703 1 98.56 250 ILE A O 1
ATOM 1954 N N . GLU A 1 251 ? -1.956 28.688 -7.172 1 98.25 251 GLU A N 1
ATOM 1955 C CA . GLU A 1 251 ? -3.029 29.031 -6.25 1 98.25 251 GLU A CA 1
ATOM 1956 C C . GLU A 1 251 ? -4.332 28.328 -6.621 1 98.25 251 GLU A C 1
ATOM 1958 O O . GLU A 1 251 ? -5.023 27.797 -5.75 1 98.25 251 GLU A O 1
ATOM 1963 N N . LYS A 1 252 ? -4.652 28.344 -7.918 1 98.19 252 LYS A N 1
ATOM 1964 C CA . LYS A 1 252 ? -5.859 27.688 -8.406 1 98.19 252 LYS A CA 1
ATOM 1965 C C . LYS A 1 252 ? -5.805 26.188 -8.156 1 98.19 252 LYS A C 1
ATOM 1967 O O . LYS A 1 252 ? -6.781 25.594 -7.688 1 98.19 252 LYS A O 1
ATOM 1972 N N . LEU A 1 253 ? -4.688 25.594 -8.469 1 98.75 253 LEU A N 1
ATOM 1973 C CA . LEU A 1 253 ? -4.512 24.156 -8.312 1 98.75 253 LEU A CA 1
ATOM 1974 C C . LEU A 1 253 ? -4.504 23.766 -6.836 1 98.75 253 LEU A C 1
ATOM 1976 O O . LEU A 1 253 ? -5.074 22.75 -6.457 1 98.75 253 LEU A O 1
ATOM 1980 N N . ALA A 1 254 ? -3.861 24.594 -6.004 1 98.81 254 ALA A N 1
ATOM 1981 C CA . ALA A 1 254 ? -3.83 24.344 -4.562 1 98.81 254 ALA A CA 1
ATOM 1982 C C . ALA A 1 254 ? -5.234 24.391 -3.971 1 98.81 254 ALA A C 1
ATOM 1984 O O . ALA A 1 254 ? -5.586 23.578 -3.117 1 98.81 254 ALA A O 1
ATOM 1985 N N . THR A 1 255 ? -6 25.375 -4.426 1 98.56 255 THR A N 1
ATOM 1986 C CA . THR A 1 255 ? -7.367 25.516 -3.936 1 98.56 255 THR A CA 1
ATOM 1987 C C . THR A 1 255 ? -8.188 24.266 -4.246 1 98.56 255 THR A C 1
ATOM 1989 O O . THR A 1 255 ? -8.852 23.719 -3.363 1 98.56 255 THR A O 1
ATOM 1992 N N . LYS A 1 256 ? -8.039 23.828 -5.469 1 98.69 256 LYS A N 1
ATOM 1993 C CA . LYS A 1 256 ? -8.742 22.625 -5.906 1 98.69 256 LYS A CA 1
ATOM 1994 C C . LYS A 1 256 ? -8.281 21.406 -5.121 1 98.69 256 LYS A C 1
ATOM 1996 O O . LYS A 1 256 ? -9.102 20.625 -4.633 1 98.69 256 LYS A O 1
ATOM 2001 N N . TYR A 1 257 ? -7.004 21.266 -4.992 1 98.81 257 TYR A N 1
ATOM 2002 C CA . TYR A 1 257 ? -6.391 20.094 -4.355 1 98.81 257 TYR A CA 1
ATOM 2003 C C . TYR A 1 257 ? -6.703 20.062 -2.865 1 98.81 257 TYR A C 1
ATOM 2005 O O . TYR A 1 257 ? -7.223 19.062 -2.357 1 98.81 257 TYR A O 1
ATOM 2013 N N . PHE A 1 258 ? -6.52 21.125 -2.117 1 98.75 258 PHE A N 1
ATOM 2014 C CA . PHE A 1 258 ? -6.602 21.125 -0.661 1 98.75 258 PHE A CA 1
ATOM 2015 C C . PHE A 1 258 ? -8.055 21.109 -0.2 1 98.75 258 PHE A C 1
ATOM 2017 O O . PHE A 1 258 ? -8.375 20.516 0.833 1 98.75 258 PHE A O 1
ATOM 2024 N N . LEU A 1 259 ? -8.922 21.75 -0.954 1 98.62 259 LEU A N 1
ATOM 2025 C CA . LEU A 1 259 ? -10.328 21.703 -0.568 1 98.62 259 LEU A CA 1
ATOM 2026 C C . LEU A 1 259 ? -10.906 20.312 -0.786 1 98.62 259 LEU A C 1
ATOM 2028 O O . LEU A 1 259 ? -11.758 19.859 -0.016 1 98.62 259 LEU A O 1
ATOM 2032 N N . THR A 1 260 ? -10.461 19.641 -1.866 1 98.69 260 THR A N 1
ATOM 2033 C CA . THR A 1 260 ? -10.859 18.266 -2.068 1 98.69 260 THR A CA 1
ATOM 2034 C C . THR A 1 260 ? -10.336 17.375 -0.937 1 98.69 260 THR A C 1
ATOM 2036 O O . THR A 1 260 ? -11.078 16.547 -0.404 1 98.69 260 THR A O 1
ATOM 2039 N N . ASN A 1 261 ? -9.047 17.609 -0.58 1 98.5 261 ASN A N 1
ATOM 2040 C CA . ASN A 1 261 ? -8.477 16.875 0.546 1 98.5 261 ASN A CA 1
ATOM 2041 C C . ASN A 1 261 ? -9.289 17.078 1.821 1 98.5 261 ASN A C 1
ATOM 2043 O O . ASN A 1 261 ? -9.57 16.125 2.541 1 98.5 261 ASN A O 1
ATOM 2047 N N . ALA A 1 262 ? -9.641 18.312 2.043 1 97.25 262 ALA A N 1
ATOM 2048 C CA . ALA A 1 262 ? -10.352 18.672 3.27 1 97.25 262 ALA A CA 1
ATOM 2049 C C . ALA A 1 262 ? -11.695 17.953 3.363 1 97.25 262 ALA A C 1
ATOM 2051 O O . ALA A 1 262 ? -12.094 17.516 4.441 1 97.25 262 ALA A O 1
ATOM 2052 N N . ALA A 1 263 ? -12.383 17.875 2.271 1 97.75 263 ALA A N 1
ATOM 2053 C CA . ALA A 1 263 ? -13.68 17.203 2.256 1 97.75 263 ALA A CA 1
ATOM 2054 C C . ALA A 1 263 ? -13.539 15.727 2.627 1 97.75 263 ALA A C 1
ATOM 2056 O O . ALA A 1 263 ? -14.312 15.211 3.438 1 97.75 263 ALA A O 1
ATOM 2057 N N . ILE A 1 264 ? -12.57 15.07 2.016 1 98.25 264 ILE A N 1
ATOM 2058 C CA . ILE A 1 264 ? -12.352 13.648 2.273 1 98.25 264 ILE A CA 1
ATOM 2059 C C . ILE A 1 264 ? -11.922 13.445 3.725 1 98.25 264 ILE A C 1
ATOM 2061 O O . ILE A 1 264 ? -12.406 12.539 4.398 1 98.25 264 ILE A O 1
ATOM 2065 N N . GLY A 1 265 ? -10.984 14.289 4.188 1 96.94 265 GLY A N 1
ATOM 2066 C CA . GLY A 1 265 ? -10.562 14.211 5.578 1 96.94 265 GLY A CA 1
ATOM 2067 C C . GLY A 1 265 ? -11.711 14.383 6.559 1 96.94 265 GLY A C 1
ATOM 2068 O O . GLY A 1 265 ? -11.766 13.703 7.582 1 96.94 265 GLY A O 1
ATOM 2069 N N . LEU A 1 266 ? -12.586 15.289 6.242 1 95.06 266 LEU A N 1
ATOM 2070 C CA . LEU A 1 266 ? -13.742 15.562 7.098 1 95.06 266 LEU A CA 1
ATOM 2071 C C . LEU A 1 266 ? -14.641 14.336 7.207 1 95.06 266 LEU A C 1
ATOM 2073 O O . LEU A 1 266 ? -15.195 14.062 8.273 1 95.06 266 LEU A O 1
ATOM 2077 N N . LEU A 1 267 ? -14.789 13.656 6.137 1 96.44 267 LEU A N 1
ATOM 2078 C CA . LEU A 1 267 ? -15.617 12.453 6.141 1 96.44 267 LEU A CA 1
ATOM 2079 C C . LEU A 1 267 ? -15.047 11.398 7.086 1 96.44 267 LEU A C 1
ATOM 2081 O O . LEU A 1 267 ? -15.789 10.781 7.852 1 96.44 267 LEU A O 1
ATOM 2085 N N . TYR A 1 268 ? -13.75 11.203 7.016 1 96.25 268 TYR A N 1
ATOM 2086 C CA . TYR A 1 268 ? -13.117 10.227 7.895 1 96.25 268 TYR A CA 1
ATOM 2087 C C . TYR A 1 268 ? -13.211 10.664 9.352 1 96.25 268 TYR A C 1
ATOM 2089 O O . TYR A 1 268 ? -13.469 9.844 10.234 1 96.25 268 TYR A O 1
ATOM 2097 N N . LYS A 1 269 ? -12.953 11.922 9.617 1 91.19 269 LYS A N 1
ATOM 2098 C CA . LYS A 1 269 ? -12.977 12.453 10.977 1 91.19 269 LYS A CA 1
ATOM 2099 C C . LYS A 1 269 ? -14.359 12.328 11.602 1 91.19 269 LYS A C 1
ATOM 2101 O O . LYS A 1 269 ? -14.492 11.977 12.773 1 91.19 269 LYS A O 1
ATOM 2106 N N . SER A 1 270 ? -15.375 12.586 10.828 1 90.5 270 SER A N 1
ATOM 2107 C CA . SER A 1 270 ? -16.734 12.641 11.336 1 90.5 270 SER A CA 1
ATOM 2108 C C . SER A 1 270 ? -17.328 11.25 11.469 1 90.5 270 SER A C 1
ATOM 2110 O O . SER A 1 270 ? -18.109 10.984 12.391 1 90.5 270 SER A O 1
ATOM 2112 N N . ARG A 1 271 ? -16.938 10.32 10.602 1 91.44 271 ARG A N 1
ATOM 2113 C CA . ARG A 1 271 ? -17.641 9.039 10.547 1 91.44 271 ARG A CA 1
ATOM 2114 C C . ARG A 1 271 ? -16.766 7.914 11.086 1 91.44 271 ARG A C 1
ATOM 2116 O O . ARG A 1 271 ? -17.25 6.805 11.312 1 91.44 271 ARG A O 1
ATOM 2123 N N . ALA A 1 272 ? -15.602 8.203 11.266 1 92.81 272 ALA A N 1
ATOM 2124 C CA . ALA A 1 272 ? -14.656 7.203 11.758 1 92.81 272 ALA A CA 1
ATOM 2125 C C . ALA A 1 272 ? -13.656 7.824 12.727 1 92.81 272 ALA A C 1
ATOM 2127 O O . ALA A 1 272 ? -14.047 8.383 13.758 1 92.81 272 ALA A O 1
ATOM 2128 N N . SER A 1 273 ? -12.422 7.719 12.508 1 88.12 273 SER A N 1
ATOM 2129 C CA . SER A 1 273 ? -11.359 8.273 13.336 1 88.12 273 SER A CA 1
ATOM 2130 C C . SER A 1 273 ? -10.094 8.523 12.531 1 88.12 273 SER A C 1
ATOM 2132 O O . SER A 1 273 ? -9.82 7.812 11.555 1 88.12 273 SER A O 1
ATOM 2134 N N . ILE A 1 274 ? -9.453 9.547 12.898 1 86.94 274 ILE A N 1
ATOM 2135 C CA . ILE A 1 274 ? -8.164 9.828 12.266 1 86.94 274 ILE A CA 1
ATOM 2136 C C . ILE A 1 274 ? -7.043 9.641 13.289 1 86.94 274 ILE A C 1
ATOM 2138 O O . ILE A 1 274 ? -5.949 10.195 13.125 1 86.94 274 ILE A O 1
ATOM 2142 N N . SER A 1 275 ? -7.34 8.992 14.359 1 81.12 275 SER A N 1
ATOM 2143 C CA . SER A 1 275 ? -6.375 8.758 15.43 1 81.12 275 SER A CA 1
ATOM 2144 C C . SER A 1 275 ? -5.75 7.371 15.32 1 81.12 275 SER A C 1
ATOM 2146 O O . SER A 1 275 ? -6.457 6.359 15.367 1 81.12 275 SER A O 1
ATOM 2148 N N . GLY A 1 276 ? -4.449 7.352 15.234 1 82.38 276 GLY A N 1
ATOM 2149 C CA . GLY A 1 276 ? -3.748 6.074 15.219 1 82.38 276 GLY A CA 1
ATOM 2150 C C . GLY A 1 276 ? -3.975 5.254 16.469 1 82.38 276 GLY A C 1
ATOM 2151 O O . GLY A 1 276 ? -3.996 4.02 16.422 1 82.38 276 GLY A O 1
ATOM 2152 N N . ALA A 1 277 ? -4.168 5.934 17.578 1 77.81 277 ALA A N 1
ATOM 2153 C CA . ALA A 1 277 ? -4.387 5.27 18.859 1 77.81 277 ALA A CA 1
ATOM 2154 C C . ALA A 1 277 ? -5.738 4.562 18.891 1 77.81 277 ALA A C 1
ATOM 2156 O O . ALA A 1 277 ? -5.914 3.576 19.609 1 77.81 277 ALA A O 1
ATOM 2157 N N . GLU A 1 278 ? -6.637 5.031 18.062 1 80.81 278 GLU A N 1
ATOM 2158 C CA . GLU A 1 278 ? -7.984 4.469 18.062 1 80.81 278 GLU A CA 1
ATOM 2159 C C . GLU A 1 278 ? -8.125 3.385 16.984 1 80.81 278 GLU A C 1
ATOM 2161 O O . GLU A 1 278 ? -8.75 2.35 17.234 1 80.81 278 GLU A O 1
ATOM 2166 N N . VAL A 1 279 ? -7.547 3.664 15.805 1 87.94 279 VAL A N 1
ATOM 2167 C CA . VAL A 1 279 ? -7.906 2.768 14.711 1 87.94 279 VAL A CA 1
ATOM 2168 C C . VAL A 1 279 ? -6.645 2.326 13.969 1 87.94 279 VAL A C 1
ATOM 2170 O O . VAL A 1 279 ? -6.727 1.729 12.898 1 87.94 279 VAL A O 1
ATOM 2173 N N . GLY A 1 280 ? -5.469 2.564 14.477 1 88.25 280 GLY A N 1
ATOM 2174 C CA . GLY A 1 280 ? -4.234 2.186 13.805 1 88.25 280 GLY A CA 1
ATOM 2175 C C . GLY A 1 280 ? -3.814 3.162 12.727 1 88.25 280 GLY A C 1
ATOM 2176 O O . GLY A 1 280 ? -4.438 4.211 12.555 1 88.25 280 GLY A O 1
ATOM 2177 N N . CYS A 1 281 ? -2.85 2.781 11.93 1 92.62 281 CYS A N 1
ATOM 2178 C CA . CYS A 1 281 ? -2.24 3.684 10.961 1 92.62 281 CYS A CA 1
ATOM 2179 C C . CYS A 1 281 ? -3.148 3.877 9.75 1 92.62 281 CYS A C 1
ATOM 2181 O O . CYS A 1 281 ? -2.959 4.812 8.969 1 92.62 281 CYS A O 1
ATOM 2183 N N . GLN A 1 282 ? -4.133 2.963 9.547 1 94 282 GLN A N 1
ATOM 2184 C CA . GLN A 1 282 ? -5.133 3.215 8.516 1 94 282 GLN A CA 1
ATOM 2185 C C . GLN A 1 282 ? -5.82 4.559 8.727 1 94 282 GLN A C 1
ATOM 2187 O O . GLN A 1 282 ? -6.223 5.219 7.766 1 94 282 GLN A O 1
ATOM 2192 N N . GLY A 1 283 ? -5.941 4.969 9.977 1 93.5 283 GLY A N 1
ATOM 2193 C CA . GLY A 1 283 ? -6.57 6.234 10.312 1 93.5 283 GLY A CA 1
ATOM 2194 C C . GLY A 1 283 ? -5.656 7.43 10.109 1 93.5 283 GLY A C 1
ATOM 2195 O O . GLY A 1 283 ? -6.098 8.578 10.188 1 93.5 283 GLY A O 1
ATOM 2196 N N . GLU A 1 284 ? -4.434 7.215 9.898 1 94.12 284 GLU A N 1
ATOM 2197 C CA . GLU A 1 284 ? -3.453 8.273 9.672 1 94.12 284 GLU A CA 1
ATOM 2198 C C . GLU A 1 284 ? -2.953 8.266 8.227 1 94.12 284 GLU A C 1
ATOM 2200 O O . GLU A 1 284 ? -3.486 8.984 7.375 1 94.12 284 GLU A O 1
ATOM 2205 N N . VAL A 1 285 ? -2.15 7.258 7.969 1 96.56 285 VAL A N 1
ATOM 2206 C CA . VAL A 1 285 ? -1.575 7.145 6.633 1 96.56 285 VAL A CA 1
ATOM 2207 C C . VAL A 1 285 ? -2.656 6.73 5.637 1 96.56 285 VAL A C 1
ATOM 2209 O O . VAL A 1 285 ? -2.689 7.219 4.508 1 96.56 285 VAL A O 1
ATOM 2212 N N . GLY A 1 286 ? -3.547 5.84 6.039 1 97.38 286 GLY A N 1
ATOM 2213 C CA . GLY A 1 286 ? -4.645 5.445 5.176 1 97.38 286 GLY A CA 1
ATOM 2214 C C . GLY A 1 286 ? -5.531 6.605 4.77 1 97.38 286 GLY A C 1
ATOM 2215 O O . GLY A 1 286 ? -5.879 6.75 3.594 1 97.38 286 GLY A O 1
ATOM 2216 N N . VAL A 1 287 ? -5.891 7.402 5.711 1 97.81 287 VAL A N 1
ATOM 2217 C CA . VAL A 1 287 ? -6.746 8.555 5.453 1 97.81 287 VAL A CA 1
ATOM 2218 C C . VAL A 1 287 ? -6 9.57 4.582 1 97.81 287 VAL A C 1
ATOM 2220 O O . VAL A 1 287 ? -6.562 10.102 3.619 1 97.81 287 VAL A O 1
ATOM 2223 N N . ALA A 1 288 ? -4.742 9.844 4.93 1 98.44 288 ALA A N 1
ATOM 2224 C CA . ALA A 1 288 ? -3.936 10.758 4.133 1 98.44 288 ALA A CA 1
ATOM 2225 C C . ALA A 1 288 ? -3.834 10.281 2.684 1 98.44 288 ALA A C 1
ATOM 2227 O O . ALA A 1 288 ? -3.877 11.094 1.754 1 98.44 288 ALA A O 1
ATOM 2228 N N . CYS A 1 289 ? -3.656 9 2.527 1 98.69 289 CYS A N 1
ATOM 2229 C CA . CYS A 1 289 ? -3.592 8.391 1.204 1 98.69 289 CYS A CA 1
ATOM 2230 C C . CYS A 1 289 ? -4.883 8.625 0.431 1 98.69 289 CYS A C 1
ATOM 2232 O O . CYS A 1 289 ? -4.852 8.977 -0.749 1 98.69 289 CYS A O 1
ATOM 2234 N N . SER A 1 290 ? -6.004 8.445 1.061 1 98.75 290 SER A N 1
ATOM 2235 C CA . SER A 1 290 ? -7.316 8.664 0.468 1 98.75 290 SER A CA 1
ATOM 2236 C C . SER A 1 290 ? -7.516 10.125 0.08 1 98.75 290 SER A C 1
ATOM 2238 O O . SER A 1 290 ? -8.016 10.422 -1.006 1 98.75 290 SER A O 1
ATOM 2240 N N . MET A 1 291 ? -7.156 11.016 0.989 1 98.75 291 MET A N 1
ATOM 2241 C CA . MET A 1 291 ? -7.227 12.453 0.731 1 98.75 291 MET A CA 1
ATOM 2242 C C . MET A 1 291 ? -6.414 12.82 -0.504 1 98.75 291 MET A C 1
ATOM 2244 O O . MET A 1 291 ? -6.93 13.461 -1.424 1 98.75 291 MET A O 1
ATOM 2248 N N . ALA A 1 292 ? -5.176 12.352 -0.549 1 98.94 292 ALA A N 1
ATOM 2249 C CA . ALA A 1 292 ? -4.258 12.703 -1.63 1 98.94 292 ALA A CA 1
ATOM 2250 C C . ALA A 1 292 ? -4.711 12.094 -2.953 1 98.94 292 ALA A C 1
ATOM 2252 O O . ALA A 1 292 ? -4.566 12.711 -4.012 1 98.94 292 ALA A O 1
ATOM 2253 N N . ALA A 1 293 ? -5.234 10.875 -2.906 1 98.88 293 ALA A N 1
ATOM 2254 C CA . ALA A 1 293 ? -5.75 10.234 -4.113 1 98.88 293 ALA A CA 1
ATOM 2255 C C . ALA A 1 293 ? -6.895 11.039 -4.719 1 98.88 293 ALA A C 1
ATOM 2257 O O . ALA A 1 293 ? -6.926 11.273 -5.926 1 98.88 293 ALA A O 1
ATOM 2258 N N . ALA A 1 294 ? -7.836 11.469 -3.871 1 98.81 294 ALA A N 1
ATOM 2259 C CA . ALA A 1 294 ? -8.961 12.273 -4.324 1 98.81 294 ALA A CA 1
ATOM 2260 C C . ALA A 1 294 ? -8.484 13.594 -4.926 1 98.81 294 ALA A C 1
ATOM 2262 O O . ALA A 1 294 ? -8.938 13.992 -6 1 98.81 294 ALA A O 1
ATOM 2263 N N . GLY A 1 295 ? -7.602 14.25 -4.191 1 98.88 295 GLY A N 1
ATOM 2264 C CA . GLY A 1 295 ? -7.055 15.5 -4.68 1 98.88 295 GLY A CA 1
ATOM 2265 C C . GLY A 1 295 ? -6.344 15.367 -6.016 1 98.88 295 GLY A C 1
ATOM 2266 O O . GLY A 1 295 ? -6.555 16.172 -6.922 1 98.88 295 GLY A O 1
ATOM 2267 N N . TYR A 1 296 ? -5.469 14.367 -6.18 1 98.88 296 TYR A N 1
ATOM 2268 C CA . TYR A 1 296 ? -4.719 14.164 -7.414 1 98.88 296 TYR A CA 1
ATOM 2269 C C . TYR A 1 296 ? -5.656 13.844 -8.57 1 98.88 296 TYR A C 1
ATOM 2271 O O . TYR A 1 296 ? -5.461 14.336 -9.688 1 98.88 296 TYR A O 1
ATOM 2279 N N . CYS A 1 297 ? -6.656 12.969 -8.273 1 98.75 297 CYS A N 1
ATOM 2280 C CA . CYS A 1 297 ? -7.633 12.641 -9.312 1 98.75 297 CYS A CA 1
ATOM 2281 C C . CYS A 1 297 ? -8.336 13.898 -9.812 1 98.75 297 CYS A C 1
ATOM 2283 O O . CYS A 1 297 ? -8.562 14.055 -11.016 1 98.75 297 CYS A O 1
ATOM 2285 N N . SER A 1 298 ? -8.695 14.797 -8.891 1 98.62 298 SER A N 1
ATOM 2286 C CA . SER A 1 298 ? -9.305 16.062 -9.266 1 98.62 298 SER A CA 1
ATOM 2287 C C . SER A 1 298 ? -8.375 16.906 -10.133 1 98.62 298 SER A C 1
ATOM 2289 O O . SER A 1 298 ? -8.812 17.531 -11.094 1 98.62 298 SER A O 1
ATOM 2291 N N . LEU A 1 299 ? -7.066 16.906 -9.859 1 98.75 299 LEU A N 1
ATOM 2292 C CA . LEU A 1 299 ? -6.082 17.703 -10.586 1 98.75 299 LEU A CA 1
ATOM 2293 C C . LEU A 1 299 ? -5.926 17.188 -12.016 1 98.75 299 LEU A C 1
ATOM 2295 O O . LEU A 1 299 ? -5.719 17.984 -12.938 1 98.75 299 LEU A O 1
ATOM 2299 N N . ILE A 1 300 ? -6.035 15.875 -12.188 1 97.88 300 ILE A N 1
ATOM 2300 C CA . ILE A 1 300 ? -5.781 15.336 -13.523 1 97.88 300 ILE A CA 1
ATOM 2301 C C . ILE A 1 300 ? -7.082 15.312 -14.32 1 97.88 300 ILE A C 1
ATOM 2303 O O . ILE A 1 300 ? -7.141 14.734 -15.406 1 97.88 300 ILE A O 1
ATOM 2307 N N . GLY A 1 301 ? -8.141 15.844 -13.727 1 97.12 301 GLY A N 1
ATOM 2308 C CA . GLY A 1 301 ? -9.344 16.094 -14.5 1 97.12 301 GLY A CA 1
ATOM 2309 C C . GLY A 1 301 ? -10.445 15.094 -14.234 1 97.12 301 GLY A C 1
ATOM 2310 O O . GLY A 1 301 ? -11.43 15.031 -14.969 1 97.12 301 GLY A O 1
ATOM 2311 N N . GLY A 1 302 ? -10.312 14.305 -13.195 1 97.19 302 GLY A N 1
ATOM 2312 C CA . GLY A 1 302 ? -11.367 13.359 -12.867 1 97.19 302 GLY A CA 1
ATOM 2313 C C . GLY A 1 302 ? -12.68 14.023 -12.492 1 97.19 302 GLY A C 1
ATOM 2314 O O . GLY A 1 302 ? -12.68 15.086 -11.867 1 97.19 302 GLY A O 1
ATOM 2315 N N . ASP A 1 303 ? -13.766 13.344 -12.836 1 95.94 303 ASP A N 1
ATOM 2316 C CA . ASP A 1 303 ? -15.07 13.812 -12.383 1 95.94 303 ASP A CA 1
ATOM 2317 C C . ASP A 1 303 ? -15.328 13.406 -10.93 1 95.94 303 ASP A C 1
ATOM 2319 O O . ASP A 1 303 ? -14.492 12.75 -10.312 1 95.94 303 ASP A O 1
ATOM 2323 N N . ASN A 1 304 ? -16.438 13.859 -10.375 1 95.88 304 ASN A N 1
ATOM 2324 C CA . ASN A 1 304 ? -16.719 13.617 -8.961 1 95.88 304 ASN A CA 1
ATOM 2325 C C . ASN A 1 304 ? -16.766 12.125 -8.641 1 95.88 304 ASN A C 1
ATOM 2327 O O . ASN A 1 304 ? -16.312 11.703 -7.574 1 95.88 304 ASN A O 1
ATOM 2331 N N . GLU A 1 305 ? -17.266 11.359 -9.547 1 94.94 305 GLU A N 1
ATOM 2332 C CA . GLU A 1 305 ? -17.344 9.922 -9.336 1 94.94 305 GLU A CA 1
ATOM 2333 C C . GLU A 1 305 ? -15.953 9.297 -9.281 1 94.94 305 GLU A C 1
ATOM 2335 O O . GLU A 1 305 ? -15.68 8.445 -8.438 1 94.94 305 GLU A O 1
ATOM 2340 N N . SER A 1 306 ? -15.109 9.727 -10.25 1 96.62 306 SER A N 1
ATOM 2341 C CA . SER A 1 306 ? -13.742 9.234 -10.266 1 96.62 306 SER A CA 1
ATOM 2342 C C . SER A 1 306 ? -12.984 9.664 -9.008 1 96.62 306 SER A C 1
ATOM 2344 O O . SER A 1 306 ? -12.164 8.906 -8.484 1 96.62 306 SER A O 1
ATOM 2346 N N . VAL A 1 307 ? -13.258 10.859 -8.547 1 97.81 307 VAL A N 1
ATOM 2347 C CA . VAL A 1 307 ? -12.617 11.367 -7.344 1 97.81 307 VAL A CA 1
ATOM 2348 C C . VAL A 1 307 ? -13.047 10.539 -6.137 1 97.81 307 VAL A C 1
ATOM 2350 O O . VAL A 1 307 ? -12.219 10.18 -5.293 1 97.81 307 VAL A O 1
ATOM 2353 N N . GLU A 1 308 ? -14.297 10.203 -6.055 1 96.62 308 GLU A N 1
ATOM 2354 C CA . GLU A 1 308 ? -14.789 9.336 -4.988 1 96.62 308 GLU A CA 1
ATOM 2355 C C . GLU A 1 308 ? -14.133 7.965 -5.047 1 96.62 308 GLU A C 1
ATOM 2357 O O . GLU A 1 308 ? -13.719 7.426 -4.02 1 96.62 308 GLU A O 1
ATOM 2362 N N . THR A 1 309 ? -14.094 7.441 -6.254 1 96.69 309 THR A N 1
ATOM 2363 C CA . THR A 1 309 ? -13.516 6.117 -6.457 1 96.69 309 THR A CA 1
ATOM 2364 C C . THR A 1 309 ? -12.039 6.105 -6.07 1 96.69 309 THR A C 1
ATOM 2366 O O . THR A 1 309 ? -11.555 5.137 -5.48 1 96.69 309 THR A O 1
ATOM 2369 N N . ALA A 1 310 ? -11.32 7.168 -6.426 1 98.19 310 ALA A N 1
ATOM 2370 C CA . ALA A 1 310 ? -9.906 7.281 -6.062 1 98.19 310 ALA A CA 1
ATOM 2371 C C . ALA A 1 310 ? -9.727 7.23 -4.551 1 98.19 310 ALA A C 1
ATOM 2373 O O . ALA A 1 310 ? -8.844 6.531 -4.047 1 98.19 310 ALA A O 1
ATOM 2374 N N . ALA A 1 311 ? -10.57 7.996 -3.85 1 98.31 311 ALA A N 1
ATOM 2375 C CA . ALA A 1 311 ? -10.516 8.008 -2.391 1 98.31 311 ALA A CA 1
ATOM 2376 C C . ALA A 1 311 ? -10.82 6.625 -1.818 1 98.31 311 ALA A C 1
ATOM 2378 O O . ALA A 1 311 ? -10.172 6.184 -0.867 1 98.31 311 ALA A O 1
ATOM 2379 N N . GLU A 1 312 ? -11.797 6.012 -2.395 1 96.75 312 GLU A N 1
ATOM 2380 C CA . GLU A 1 312 ? -12.219 4.684 -1.959 1 96.75 312 GLU A CA 1
ATOM 2381 C C . GLU A 1 312 ? -11.109 3.656 -2.162 1 96.75 312 GLU A C 1
ATOM 2383 O O . GLU A 1 312 ? -10.766 2.914 -1.24 1 96.75 312 GLU A O 1
ATOM 2388 N N . ILE A 1 313 ? -10.492 3.623 -3.35 1 96.94 313 ILE A N 1
ATOM 2389 C CA . ILE A 1 313 ? -9.445 2.668 -3.686 1 96.94 313 ILE A CA 1
ATOM 2390 C C . ILE A 1 313 ? -8.25 2.861 -2.748 1 96.94 313 ILE A C 1
ATOM 2392 O O . ILE A 1 313 ? -7.695 1.89 -2.234 1 96.94 313 ILE A O 1
ATOM 2396 N N . ALA A 1 314 ? -7.902 4.078 -2.525 1 97.94 314 ALA A N 1
ATOM 2397 C CA . ALA A 1 314 ? -6.727 4.391 -1.72 1 97.94 314 ALA A CA 1
ATOM 2398 C C . ALA A 1 314 ? -6.879 3.859 -0.297 1 97.94 314 ALA A C 1
ATOM 2400 O O . ALA A 1 314 ? -5.941 3.281 0.261 1 97.94 314 ALA A O 1
ATOM 2401 N N . MET A 1 315 ? -8.031 4.023 0.251 1 96.94 315 MET A N 1
ATOM 2402 C CA . MET A 1 315 ? -8.25 3.561 1.618 1 96.94 315 MET A CA 1
ATOM 2403 C C . MET A 1 315 ? -8.406 2.045 1.662 1 96.94 315 MET A C 1
ATOM 2405 O O . MET A 1 315 ? -7.922 1.394 2.588 1 96.94 315 MET A O 1
ATOM 2409 N N . GLU A 1 316 ? -9.094 1.505 0.704 1 94.31 316 GLU A N 1
ATOM 2410 C CA . GLU A 1 316 ? -9.422 0.082 0.688 1 94.31 316 GLU A CA 1
ATOM 2411 C C . GLU A 1 316 ? -8.172 -0.774 0.86 1 94.31 316 GLU A C 1
ATOM 2413 O O . GLU A 1 316 ? -8.203 -1.801 1.543 1 94.31 316 GLU A O 1
ATOM 2418 N N . HIS A 1 317 ? -7.117 -0.312 0.319 1 92.69 317 HIS A N 1
ATOM 2419 C CA . HIS A 1 317 ? -5.91 -1.129 0.298 1 92.69 317 HIS A CA 1
ATOM 2420 C C . HIS A 1 317 ? -4.965 -0.748 1.436 1 92.69 317 HIS A C 1
ATOM 2422 O O . HIS A 1 317 ? -3.797 -1.142 1.437 1 92.69 317 HIS A O 1
ATOM 2428 N N . ASN A 1 318 ? -5.434 0.031 2.371 1 93.94 318 ASN A N 1
ATOM 2429 C CA . ASN A 1 318 ? -4.75 0.335 3.621 1 93.94 318 ASN A CA 1
ATOM 2430 C C . ASN A 1 318 ? -5.531 -0.173 4.828 1 93.94 318 ASN A C 1
ATOM 2432 O O . ASN A 1 318 ? -5.168 0.103 5.973 1 93.94 318 ASN A O 1
ATOM 2436 N N . LEU A 1 319 ? -6.633 -0.878 4.586 1 92.19 319 LEU A N 1
ATOM 2437 C CA . LEU A 1 319 ? -7.461 -1.372 5.68 1 92.19 319 LEU A CA 1
ATOM 2438 C C . LEU A 1 319 ? -6.691 -2.361 6.547 1 92.19 319 LEU A C 1
ATOM 2440 O O . LEU A 1 319 ? -6.105 -3.318 6.031 1 92.19 319 LEU A O 1
ATOM 2444 N N . GLY A 1 320 ? -6.641 -2.127 7.828 1 89.19 320 GLY A N 1
ATOM 2445 C CA . GLY A 1 320 ? -5.98 -3.008 8.781 1 89.19 320 GLY A CA 1
ATOM 2446 C C . GLY A 1 320 ? -4.543 -2.613 9.062 1 89.19 320 GLY A C 1
ATOM 2447 O O . GLY A 1 320 ? -3.893 -3.197 9.93 1 89.19 320 GLY A O 1
ATOM 2448 N N . LEU A 1 321 ? -4.074 -1.572 8.406 1 89.88 321 LEU A N 1
ATOM 2449 C CA . LEU A 1 321 ? -2.693 -1.136 8.578 1 89.88 321 LEU A CA 1
ATOM 2450 C C . LEU A 1 321 ? -2.406 -0.792 10.039 1 89.88 321 LEU A C 1
ATOM 2452 O O . LEU A 1 321 ? -3.068 0.072 10.617 1 89.88 321 LEU A O 1
ATOM 2456 N N . THR A 1 322 ? -1.399 -1.43 10.57 1 86.44 322 THR A N 1
ATOM 2457 C CA . THR A 1 322 ? -1.097 -1.312 11.992 1 86.44 322 THR A CA 1
ATOM 2458 C C . THR A 1 322 ? -0.173 -0.126 12.25 1 86.44 322 THR A C 1
ATOM 2460 O O . THR A 1 322 ? 0.509 0.348 11.336 1 86.44 322 THR A O 1
ATOM 2463 N N . CYS A 1 323 ? -0.246 0.327 13.398 1 80.44 323 CYS A N 1
ATOM 2464 C CA . CYS A 1 323 ? 0.59 1.438 13.844 1 80.44 323 CYS A CA 1
ATOM 2465 C C . CYS A 1 323 ? 1.465 1.027 15.023 1 80.44 323 CYS A C 1
ATOM 2467 O O . CYS A 1 323 ? 0.97 0.856 16.141 1 80.44 323 CYS A O 1
ATOM 2469 N N . TYR A 1 324 ? 2.73 0.907 14.758 1 77.88 324 TYR A N 1
ATOM 2470 C CA . TYR A 1 324 ? 3.668 0.545 15.82 1 77.88 324 TYR A CA 1
ATOM 2471 C C . TYR A 1 324 ? 5.039 1.157 15.562 1 77.88 324 TYR A C 1
ATOM 2473 O O . TYR A 1 324 ? 6.02 0.436 15.359 1 77.88 324 TYR A O 1
ATOM 2481 N N . PRO A 1 325 ? 5.051 2.369 15.773 1 77.75 325 PRO A N 1
ATOM 2482 C CA . PRO A 1 325 ? 6.34 3.021 15.539 1 77.75 325 PRO A CA 1
ATOM 2483 C C . PRO A 1 325 ? 7.426 2.545 16.5 1 77.75 325 PRO A C 1
ATOM 2485 O O . PRO A 1 325 ? 7.176 2.43 17.703 1 77.75 325 PRO A O 1
ATOM 2488 N N . VAL A 1 326 ? 8.523 2.342 15.953 1 77.69 326 VAL A N 1
ATOM 2489 C CA . VAL A 1 326 ? 9.648 1.879 16.766 1 77.69 326 VAL A CA 1
ATOM 2490 C C . VAL A 1 326 ? 10.031 2.953 17.781 1 77.69 326 VAL A C 1
ATOM 2492 O O . VAL A 1 326 ? 10.234 4.113 17.406 1 77.69 326 VAL A O 1
ATOM 2495 N N . GLY A 1 327 ? 10.07 2.582 19.078 1 77.12 327 GLY A N 1
ATOM 2496 C CA . GLY A 1 327 ? 10.438 3.518 20.125 1 77.12 327 GLY A CA 1
ATOM 2497 C C . GLY A 1 327 ? 9.414 4.617 20.328 1 77.12 327 GLY A C 1
ATOM 2498 O O . GLY A 1 327 ? 9.695 5.613 21 1 77.12 327 GLY A O 1
ATOM 2499 N N . GLY A 1 328 ? 8.273 4.5 19.672 1 77.31 328 GLY A N 1
ATOM 2500 C CA . GLY A 1 328 ? 7.234 5.516 19.781 1 77.31 328 GLY A CA 1
ATOM 2501 C C . GLY A 1 328 ? 7.531 6.766 18.984 1 77.31 328 GLY A C 1
ATOM 2502 O O . GLY A 1 328 ? 6.836 7.773 19.109 1 77.31 328 GLY A O 1
ATOM 2503 N N . LEU A 1 329 ? 8.5 6.711 18.156 1 82.81 329 LEU A N 1
ATOM 2504 C CA . LEU A 1 329 ? 8.93 7.863 17.359 1 82.81 329 LEU A CA 1
ATOM 2505 C C . LEU A 1 329 ? 8.328 7.816 15.969 1 82.81 329 LEU A C 1
ATOM 2507 O O . LEU A 1 329 ? 8.18 6.738 15.383 1 82.81 329 LEU A O 1
ATOM 2511 N N . VAL A 1 330 ? 7.969 8.922 15.469 1 86.75 330 VAL A N 1
ATOM 2512 C CA . VAL A 1 330 ? 7.449 9.016 14.109 1 86.75 330 VAL A CA 1
ATOM 2513 C C . VAL A 1 330 ? 8.602 8.969 13.109 1 86.75 330 VAL A C 1
ATOM 2515 O O . VAL A 1 330 ? 8.906 9.969 12.453 1 86.75 330 VAL A O 1
ATOM 2518 N N . GLN A 1 331 ? 9.242 7.855 13.086 1 91.44 331 GLN A N 1
ATOM 2519 C CA . GLN A 1 331 ? 10.406 7.645 12.234 1 91.44 331 GLN A CA 1
ATOM 2520 C C . GLN A 1 331 ? 10.305 6.324 11.477 1 91.44 331 GLN A C 1
ATOM 2522 O O . GLN A 1 331 ? 9.898 6.305 10.312 1 91.44 331 GLN A O 1
ATOM 2527 N N . VAL A 1 332 ? 10.406 5.203 12.102 1 88.5 332 VAL A N 1
ATOM 2528 C CA . VAL A 1 332 ? 10.305 3.867 11.523 1 88.5 332 VAL A CA 1
ATOM 2529 C C . VAL A 1 332 ? 9.008 3.201 11.984 1 88.5 332 VAL A C 1
ATOM 2531 O O . VAL A 1 332 ? 8.781 3.035 13.18 1 88.5 332 VAL A O 1
ATOM 2534 N N . PRO A 1 333 ? 8.172 2.871 11.094 1 90.62 333 PRO A N 1
ATOM 2535 C CA . PRO A 1 333 ? 8.25 2.904 9.633 1 90.62 333 PRO A CA 1
ATOM 2536 C C . PRO A 1 333 ? 7.562 4.129 9.031 1 90.62 333 PRO A C 1
ATOM 2538 O O . PRO A 1 333 ? 7.293 4.16 7.828 1 90.62 333 PRO A O 1
ATOM 2541 N N . CYS A 1 334 ? 7.301 5.129 9.844 1 93.19 334 CYS A N 1
ATOM 2542 C CA . CYS A 1 334 ? 6.426 6.238 9.484 1 93.19 334 CYS A CA 1
ATOM 2543 C C . CYS A 1 334 ? 6.941 6.961 8.242 1 93.19 334 CYS A C 1
ATOM 2545 O O . CYS A 1 334 ? 6.172 7.258 7.324 1 93.19 334 CYS A O 1
ATOM 2547 N N . ILE A 1 335 ? 8.234 7.188 8.203 1 95.94 335 ILE A N 1
ATOM 2548 C CA . ILE A 1 335 ? 8.828 7.988 7.137 1 95.94 335 ILE A CA 1
ATOM 2549 C C . ILE A 1 335 ? 8.672 7.27 5.797 1 95.94 335 ILE A C 1
ATOM 2551 O O . ILE A 1 335 ? 8.141 7.836 4.84 1 95.94 335 ILE A O 1
ATOM 2555 N N . GLU A 1 336 ? 9.047 6.02 5.738 1 95.56 336 GLU A N 1
ATOM 2556 C CA . GLU A 1 336 ? 8.945 5.238 4.508 1 95.56 336 GLU A CA 1
ATOM 2557 C C . GLU A 1 336 ? 7.488 4.965 4.148 1 95.56 336 GLU A C 1
ATOM 2559 O O . GLU A 1 336 ? 7.137 4.902 2.971 1 95.56 336 GLU A O 1
ATOM 2564 N N . ARG A 1 337 ? 6.695 4.828 5.125 1 96.25 337 ARG A N 1
ATOM 2565 C CA . ARG A 1 337 ? 5.277 4.578 4.898 1 96.25 337 ARG A CA 1
ATOM 2566 C C . ARG A 1 337 ? 4.625 5.742 4.16 1 96.25 337 ARG A C 1
ATOM 2568 O O . ARG A 1 337 ? 3.713 5.539 3.355 1 96.25 337 ARG A O 1
ATOM 2575 N N . ASN A 1 338 ? 5 6.984 4.508 1 97.94 338 ASN A N 1
ATOM 2576 C CA . ASN A 1 338 ? 4.504 8.133 3.766 1 97.94 338 ASN A CA 1
ATOM 2577 C C . ASN A 1 338 ? 4.902 8.07 2.295 1 97.94 338 ASN A C 1
ATOM 2579 O O . ASN A 1 338 ? 4.109 8.422 1.416 1 97.94 338 ASN A O 1
ATOM 2583 N N . ALA A 1 339 ? 6.133 7.633 2.055 1 98.38 339 ALA A N 1
ATOM 2584 C CA . ALA A 1 339 ? 6.602 7.484 0.68 1 98.38 339 ALA A CA 1
ATOM 2585 C C . ALA A 1 339 ? 5.766 6.457 -0.077 1 98.38 339 ALA A C 1
ATOM 2587 O O . ALA A 1 339 ? 5.32 6.715 -1.197 1 98.38 339 ALA A O 1
ATOM 2588 N N . MET A 1 340 ? 5.52 5.328 0.525 1 97.81 340 MET A N 1
ATOM 2589 C CA . MET A 1 340 ? 4.746 4.262 -0.101 1 97.81 340 MET A CA 1
ATOM 2590 C C . MET A 1 340 ? 3.305 4.703 -0.343 1 97.81 340 MET A C 1
ATOM 2592 O O . MET A 1 340 ? 2.742 4.445 -1.408 1 97.81 340 MET A O 1
ATOM 2596 N N . ALA A 1 341 ? 2.74 5.371 0.61 1 98.31 341 ALA A N 1
ATOM 2597 C CA . ALA A 1 341 ? 1.347 5.797 0.514 1 98.31 341 ALA A CA 1
ATOM 2598 C C . ALA A 1 341 ? 1.179 6.891 -0.539 1 98.31 341 ALA A C 1
ATOM 2600 O O . ALA A 1 341 ? 0.149 6.957 -1.214 1 98.31 341 ALA A O 1
ATOM 2601 N N . ALA A 1 342 ? 2.184 7.754 -0.697 1 98.81 342 ALA A N 1
ATOM 2602 C CA . ALA A 1 342 ? 2.117 8.789 -1.728 1 98.81 342 ALA A CA 1
ATOM 2603 C C . ALA A 1 342 ? 2.012 8.172 -3.119 1 98.81 342 ALA A C 1
ATOM 2605 O O . ALA A 1 342 ? 1.188 8.594 -3.934 1 98.81 342 ALA A O 1
ATOM 2606 N N . VAL A 1 343 ? 2.801 7.164 -3.352 1 98.62 343 VAL A N 1
ATOM 2607 C CA . VAL A 1 343 ? 2.756 6.469 -4.633 1 98.62 343 VAL A CA 1
ATOM 2608 C C . VAL A 1 343 ? 1.411 5.766 -4.793 1 98.62 343 VAL A C 1
ATOM 2610 O O . VAL A 1 343 ? 0.814 5.793 -5.871 1 98.62 343 VAL A O 1
ATOM 2613 N N . GLN A 1 344 ? 0.958 5.172 -3.756 1 98.31 344 GLN A N 1
ATOM 2614 C CA . GLN A 1 344 ? -0.328 4.484 -3.779 1 98.31 344 GLN A CA 1
ATOM 2615 C C . GLN A 1 344 ? -1.465 5.453 -4.09 1 98.31 344 GLN A C 1
ATOM 2617 O O . GLN A 1 344 ? -2.418 5.098 -4.785 1 98.31 344 GLN A O 1
ATOM 2622 N N . SER A 1 345 ? -1.35 6.676 -3.557 1 98.75 345 SER A N 1
ATOM 2623 C CA . SER A 1 345 ? -2.373 7.688 -3.801 1 98.75 345 SER A CA 1
ATOM 2624 C C . SER A 1 345 ? -2.479 8.016 -5.285 1 98.75 345 SER A C 1
ATOM 2626 O O . SER A 1 345 ? -3.578 8.062 -5.84 1 98.75 345 SER A O 1
ATOM 2628 N N . ILE A 1 346 ? -1.358 8.242 -5.895 1 98.75 346 ILE A N 1
ATOM 2629 C CA . ILE A 1 346 ? -1.352 8.609 -7.305 1 98.75 346 ILE A CA 1
ATOM 2630 C C . ILE A 1 346 ? -1.824 7.422 -8.141 1 98.75 346 ILE A C 1
ATOM 2632 O O . ILE A 1 346 ? -2.568 7.594 -9.109 1 98.75 346 ILE A O 1
ATOM 2636 N N . ASN A 1 347 ? -1.388 6.234 -7.746 1 98.5 347 ASN A N 1
ATOM 2637 C CA . ASN A 1 347 ? -1.808 5.039 -8.469 1 98.5 347 ASN A CA 1
ATOM 2638 C C . ASN A 1 347 ? -3.32 4.844 -8.398 1 98.5 347 ASN A C 1
ATOM 2640 O O . ASN A 1 347 ? -3.957 4.527 -9.406 1 98.5 347 ASN A O 1
ATOM 2644 N N . ALA A 1 348 ? -3.893 4.988 -7.227 1 98.38 348 ALA A N 1
ATOM 2645 C CA . ALA A 1 348 ? -5.336 4.891 -7.039 1 98.38 348 ALA A CA 1
ATOM 2646 C C . ALA A 1 348 ? -6.07 5.926 -7.887 1 98.38 348 ALA A C 1
ATOM 2648 O O . ALA A 1 348 ? -7.09 5.621 -8.508 1 98.38 348 ALA A O 1
ATOM 2649 N N . ALA A 1 349 ? -5.551 7.129 -7.902 1 98.69 349 ALA A N 1
ATOM 2650 C CA . ALA A 1 349 ? -6.156 8.219 -8.664 1 98.69 349 ALA A CA 1
ATOM 2651 C C . ALA A 1 349 ? -6.137 7.922 -10.156 1 98.69 349 ALA A C 1
ATOM 2653 O O . ALA A 1 349 ? -7.145 8.117 -10.852 1 98.69 349 ALA A O 1
ATOM 2654 N N . LYS A 1 350 ? -4.973 7.484 -10.648 1 98 350 LYS A N 1
ATOM 2655 C CA . LYS A 1 350 ? -4.828 7.203 -12.07 1 98 350 LYS A CA 1
ATOM 2656 C C . LYS A 1 350 ? -5.746 6.059 -12.5 1 98 350 LYS A C 1
ATOM 2658 O O . LYS A 1 350 ? -6.352 6.113 -13.57 1 98 350 LYS A O 1
ATOM 2663 N N . LEU A 1 351 ? -5.816 5.039 -11.68 1 97.5 351 LEU A N 1
ATOM 2664 C CA . LEU A 1 351 ? -6.684 3.91 -11.992 1 97.5 351 LEU A CA 1
ATOM 2665 C C . LEU A 1 351 ? -8.148 4.34 -12.023 1 97.5 351 LEU A C 1
ATOM 2667 O O . LEU A 1 351 ? -8.891 3.951 -12.93 1 97.5 351 LEU A O 1
ATOM 2671 N N . ALA A 1 352 ? -8.57 5.105 -11.023 1 97.31 352 ALA A N 1
ATOM 2672 C CA . ALA A 1 352 ? -9.938 5.613 -10.961 1 97.31 352 ALA A CA 1
ATOM 2673 C C . ALA A 1 352 ? -10.25 6.492 -12.172 1 97.31 352 ALA A C 1
ATOM 2675 O O . ALA A 1 352 ? -11.336 6.406 -12.75 1 97.31 352 ALA A O 1
ATOM 2676 N N . TYR A 1 353 ? -9.297 7.34 -12.531 1 97.38 353 TYR A N 1
ATOM 2677 C CA . TYR A 1 353 ? -9.461 8.227 -13.68 1 97.38 353 TYR A CA 1
ATOM 2678 C C . TYR A 1 353 ? -9.594 7.438 -14.969 1 97.38 353 TYR A C 1
ATOM 2680 O O . TYR A 1 353 ? -10.453 7.738 -15.805 1 97.38 353 TYR A O 1
ATOM 2688 N N . LEU A 1 354 ? -8.734 6.445 -15.141 1 96.25 354 LEU A N 1
ATOM 2689 C CA . LEU A 1 354 ? -8.75 5.613 -16.344 1 96.25 354 LEU A CA 1
ATOM 2690 C C . LEU A 1 354 ? -10.07 4.859 -16.453 1 96.25 354 LEU A C 1
ATOM 2692 O O . LEU A 1 354 ? -10.555 4.629 -17.562 1 96.25 354 LEU A O 1
ATOM 2696 N N . ASP A 1 355 ? -10.633 4.508 -15.344 1 94.81 355 ASP A N 1
ATOM 2697 C CA . ASP A 1 355 ? -11.852 3.707 -15.32 1 94.81 355 ASP A CA 1
ATOM 2698 C C . ASP A 1 355 ? -13.086 4.598 -15.195 1 94.81 355 ASP A C 1
ATOM 2700 O O . ASP A 1 355 ? -14.148 4.137 -14.773 1 94.81 355 ASP A O 1
ATOM 2704 N N . SER A 1 356 ? -13.016 5.82 -15.57 1 92.75 356 SER A N 1
ATOM 2705 C CA . SER A 1 356 ? -14.086 6.809 -15.445 1 92.75 356 SER A CA 1
ATOM 2706 C C . SER A 1 356 ? -15.344 6.367 -16.188 1 92.75 356 SER A C 1
ATOM 2708 O O . SER A 1 356 ? -15.258 5.828 -17.297 1 92.75 356 SER A O 1
ATOM 2710 N N . GLY A 1 357 ? -16.469 6.613 -15.523 1 86.69 357 GLY A N 1
ATOM 2711 C CA . GLY A 1 357 ? -17.734 6.336 -16.172 1 86.69 357 GLY A CA 1
ATOM 2712 C C . GLY A 1 357 ? -18.297 4.961 -15.836 1 86.69 357 GLY A C 1
ATOM 2713 O O . GLY A 1 357 ? -19.391 4.602 -16.266 1 86.69 357 GLY A O 1
ATOM 2714 N N . GLU A 1 358 ? -17.547 4.25 -15 1 86.44 358 GLU A N 1
ATOM 2715 C CA . GLU A 1 358 ? -17.969 2.898 -14.656 1 86.44 358 GLU A CA 1
ATOM 2716 C C . GLU A 1 358 ? -18.406 2.811 -13.195 1 86.44 358 GLU A C 1
ATOM 2718 O O . GLU A 1 358 ? -17.859 3.518 -12.344 1 86.44 358 GLU A O 1
ATOM 2723 N N . LYS A 1 359 ? -19.328 1.996 -13.016 1 78.12 359 LYS A N 1
ATOM 2724 C CA . LYS A 1 359 ? -19.844 1.833 -11.656 1 78.12 359 LYS A CA 1
ATOM 2725 C C . LYS A 1 359 ? -18.906 0.979 -10.812 1 78.12 359 LYS A C 1
ATOM 2727 O O . LYS A 1 359 ? -18.359 -0.011 -11.289 1 78.12 359 LYS A O 1
ATOM 2732 N N . HIS A 1 360 ? -18.75 1.417 -9.578 1 81.81 360 HIS A N 1
ATOM 2733 C CA . HIS A 1 360 ? -17.938 0.664 -8.625 1 81.81 360 HIS A CA 1
ATOM 2734 C C . HIS A 1 360 ? -18.828 -0.012 -7.578 1 81.81 360 HIS A C 1
ATOM 2736 O O . HIS A 1 360 ? -19.828 0.558 -7.141 1 81.81 360 HIS A O 1
ATOM 2742 N N . ILE A 1 361 ? -18.391 -1.122 -7.16 1 79.69 361 ILE A N 1
ATOM 2743 C CA . ILE A 1 361 ? -19.156 -1.94 -6.227 1 79.69 361 ILE A CA 1
ATOM 2744 C C . ILE A 1 361 ? -19.016 -1.382 -4.812 1 79.69 361 ILE A C 1
ATOM 2746 O O . ILE A 1 361 ? -20.016 -1.263 -4.086 1 79.69 361 ILE A O 1
ATOM 2750 N N . VAL A 1 362 ? -17.828 -1.048 -4.473 1 85.62 362 VAL A N 1
ATOM 2751 C CA . VAL A 1 362 ? -17.578 -0.536 -3.131 1 85.62 362 VAL A CA 1
ATOM 2752 C C . VAL A 1 362 ? -17.594 0.99 -3.148 1 85.62 362 VAL A C 1
ATOM 2754 O O . VAL A 1 362 ? -16.953 1.616 -3.986 1 85.62 362 VAL A O 1
ATOM 2757 N N . GLY A 1 363 ? -18.359 1.585 -2.312 1 91 363 GLY A N 1
ATOM 2758 C CA . GLY A 1 363 ? -18.406 3.033 -2.186 1 91 363 GLY A CA 1
ATOM 2759 C C . GLY A 1 363 ? -17.531 3.555 -1.058 1 91 363 GLY A C 1
ATOM 2760 O O . GLY A 1 363 ? -17.094 2.787 -0.201 1 91 363 GLY A O 1
ATOM 2761 N N . LEU A 1 364 ? -17.281 4.828 -1.07 1 95.25 364 LEU A N 1
ATOM 2762 C CA . LEU A 1 364 ? -16.406 5.453 -0.086 1 95.25 364 LEU A CA 1
ATOM 2763 C C . LEU A 1 364 ? -16.984 5.312 1.32 1 95.25 364 LEU A C 1
ATOM 2765 O O . LEU A 1 364 ? -16.25 5.062 2.275 1 95.25 364 LEU A O 1
ATOM 2769 N N . ASP A 1 365 ? -18.344 5.453 1.466 1 95.25 365 ASP A N 1
ATOM 2770 C CA . ASP A 1 365 ? -18.953 5.309 2.783 1 95.25 365 ASP A CA 1
ATOM 2771 C C . ASP A 1 365 ? -18.703 3.91 3.35 1 95.25 365 ASP A C 1
ATOM 2773 O O . ASP A 1 365 ? -18.422 3.758 4.539 1 95.25 365 ASP A O 1
ATOM 2777 N N . SER A 1 366 ? -18.828 2.943 2.525 1 93 366 SER A N 1
ATOM 2778 C CA . SER A 1 366 ? -18.609 1.563 2.955 1 93 366 SER A CA 1
ATOM 2779 C C . SER A 1 366 ? -17.188 1.341 3.436 1 93 366 SER A C 1
ATOM 2781 O O . SER A 1 366 ? -16.953 0.625 4.414 1 93 366 SER A O 1
ATOM 2783 N N . VAL A 1 367 ? -16.312 1.902 2.719 1 94.31 367 VAL A N 1
ATOM 2784 C CA . VAL A 1 367 ? -14.906 1.723 3.078 1 94.31 367 VAL A CA 1
ATOM 2785 C C . VAL A 1 367 ? -14.609 2.457 4.383 1 94.31 367 VAL A C 1
ATOM 2787 O O . VAL A 1 367 ? -13.844 1.966 5.219 1 94.31 367 VAL A O 1
ATOM 2790 N N . ILE A 1 368 ? -15.172 3.623 4.555 1 95.31 368 ILE A N 1
ATOM 2791 C CA . ILE A 1 368 ? -14.984 4.395 5.781 1 95.31 368 ILE A CA 1
ATOM 2792 C C . ILE A 1 368 ? -15.531 3.609 6.973 1 95.31 368 ILE A C 1
ATOM 2794 O O . ILE A 1 368 ? -14.867 3.504 8.008 1 95.31 368 ILE A O 1
ATOM 2798 N N . ASP A 1 369 ? -16.672 3.051 6.805 1 93.19 369 ASP A N 1
ATOM 2799 C CA . ASP A 1 369 ? -17.281 2.254 7.863 1 93.19 369 ASP A CA 1
ATOM 2800 C C . ASP A 1 369 ? -16.438 1.022 8.18 1 93.19 369 ASP A C 1
ATOM 2802 O O . ASP A 1 369 ? -16.25 0.673 9.352 1 93.19 369 ASP A O 1
ATOM 2806 N N . THR A 1 370 ? -15.992 0.399 7.16 1 91.38 370 THR A N 1
ATOM 2807 C CA . THR A 1 370 ? -15.156 -0.785 7.328 1 91.38 370 THR A CA 1
ATOM 2808 C C . THR A 1 370 ? -13.867 -0.437 8.062 1 91.38 370 THR A C 1
ATOM 2810 O O . THR A 1 370 ? -13.422 -1.187 8.938 1 91.38 370 THR A O 1
ATOM 2813 N N . MET A 1 371 ? -13.289 0.65 7.652 1 92.69 371 MET A N 1
ATOM 2814 C CA . MET A 1 371 ? -12.07 1.106 8.305 1 92.69 371 MET A CA 1
ATOM 2815 C C . MET A 1 371 ? -12.289 1.308 9.805 1 92.69 371 MET A C 1
ATOM 2817 O O . MET A 1 371 ? -11.469 0.896 10.617 1 92.69 371 MET A O 1
ATOM 2821 N N . TYR A 1 372 ? -13.367 1.903 10.164 1 91.88 372 TYR A N 1
ATOM 2822 C CA . TYR A 1 372 ? -13.68 2.168 11.562 1 91.88 372 TYR A CA 1
ATOM 2823 C C . TYR A 1 372 ? -13.852 0.869 12.344 1 91.88 372 TYR A C 1
ATOM 2825 O O . TYR A 1 372 ? -13.25 0.688 13.406 1 91.88 372 TYR A O 1
ATOM 2833 N N . GLN A 1 373 ? -14.578 -0.027 11.766 1 90 373 GLN A N 1
ATOM 2834 C CA . GLN A 1 373 ? -14.836 -1.304 12.422 1 90 373 GLN A CA 1
ATOM 2835 C C . GLN A 1 373 ? -13.555 -2.119 12.57 1 90 373 GLN A C 1
ATOM 2837 O O . GLN A 1 373 ? -13.32 -2.736 13.609 1 90 373 GLN A O 1
ATOM 2842 N N . THR A 1 374 ? -12.82 -2.129 11.516 1 88 374 THR A N 1
ATOM 2843 C CA . THR A 1 374 ? -11.539 -2.83 11.547 1 88 374 THR A CA 1
ATOM 2844 C C . THR A 1 374 ? -10.641 -2.266 12.641 1 88 374 THR A C 1
ATOM 2846 O O . THR A 1 374 ? -9.961 -3.018 13.344 1 88 374 THR A O 1
ATOM 2849 N N . GLY A 1 375 ? -10.602 -0.967 12.781 1 87.75 375 GLY A N 1
ATOM 2850 C CA . GLY A 1 375 ? -9.82 -0.311 13.812 1 87.75 375 GLY A CA 1
ATOM 2851 C C . GLY A 1 375 ? -10.266 -0.669 15.219 1 87.75 375 GLY A C 1
ATOM 2852 O O . GLY A 1 375 ? -9.438 -0.91 16.094 1 87.75 375 GLY A O 1
ATOM 2853 N N . LEU A 1 376 ? -11.531 -0.723 15.438 1 85.88 376 LEU A N 1
ATOM 2854 C CA . LEU A 1 376 ? -12.078 -1.056 16.75 1 85.88 376 LEU A CA 1
ATOM 2855 C C . LEU A 1 376 ? -11.742 -2.494 17.125 1 85.88 376 LEU A C 1
ATOM 2857 O O . LEU A 1 376 ? -11.555 -2.803 18.312 1 85.88 376 LEU A O 1
ATOM 2861 N N . ASP A 1 377 ? -11.633 -3.316 16.141 1 84.06 377 ASP A N 1
ATOM 2862 C CA . ASP A 1 377 ? -11.398 -4.738 16.375 1 84.06 377 ASP A CA 1
ATOM 2863 C C . ASP A 1 377 ? -9.906 -5.043 16.438 1 84.06 377 ASP A C 1
ATOM 2865 O O . ASP A 1 377 ? -9.508 -6.176 16.719 1 84.06 377 ASP A O 1
ATOM 2869 N N . MET A 1 378 ? -9.148 -4.043 16.172 1 82.19 378 MET A N 1
ATOM 2870 C CA . MET A 1 378 ? -7.699 -4.23 16.172 1 82.19 378 MET A CA 1
ATOM 2871 C C . MET A 1 378 ? -7.176 -4.43 17.594 1 82.19 378 MET A C 1
ATOM 2873 O O . MET A 1 378 ? -7.641 -3.77 18.531 1 82.19 378 MET A O 1
ATOM 2877 N N . ASN A 1 379 ? -6.289 -5.41 17.719 1 78.38 379 ASN A N 1
ATOM 2878 C CA . ASN A 1 379 ? -5.617 -5.578 19.016 1 78.38 379 ASN A CA 1
ATOM 2879 C C . ASN A 1 379 ? -4.945 -4.285 19.469 1 78.38 379 ASN A C 1
ATOM 2881 O O . ASN A 1 379 ? -4.32 -3.59 18.656 1 78.38 379 ASN A O 1
ATOM 2885 N N . SER A 1 380 ? -5.027 -3.941 20.672 1 73.06 380 SER A N 1
ATOM 2886 C CA . SER A 1 380 ? -4.543 -2.68 21.219 1 73.06 380 SER A CA 1
ATOM 2887 C C . SER A 1 380 ? -3.033 -2.551 21.062 1 73.06 380 SER A C 1
ATOM 2889 O O . SER A 1 380 ? -2.506 -1.44 20.984 1 73.06 380 SER A O 1
ATOM 2891 N N . LYS A 1 381 ? -2.398 -3.629 20.953 1 71.94 381 LYS A N 1
ATOM 2892 C CA . LYS A 1 381 ? -0.949 -3.639 20.781 1 71.94 381 LYS A CA 1
ATOM 2893 C C . LYS A 1 381 ? -0.546 -2.984 19.453 1 71.94 381 LYS A C 1
ATOM 2895 O O . LYS A 1 381 ? 0.585 -2.518 19.312 1 71.94 381 LYS A O 1
ATOM 2900 N N . TYR A 1 382 ? -1.536 -2.92 18.641 1 71.06 382 TYR A N 1
ATOM 2901 C CA . TYR A 1 382 ? -1.203 -2.441 17.297 1 71.06 382 TYR A CA 1
ATOM 2902 C C . TYR A 1 382 ? -1.82 -1.071 17.047 1 71.06 382 TYR A C 1
ATOM 2904 O O . TYR A 1 382 ? -1.915 -0.633 15.898 1 71.06 382 TYR A O 1
ATOM 2912 N N . ARG A 1 383 ? -2.35 -0.354 18.156 1 68.25 383 ARG A N 1
ATOM 2913 C CA . ARG A 1 383 ? -2.939 0.977 18.062 1 68.25 383 ARG A CA 1
ATOM 2914 C C . ARG A 1 383 ? -2.035 2.027 18.688 1 68.25 383 ARG A C 1
ATOM 2916 O O . ARG A 1 383 ? -2.434 2.705 19.641 1 68.25 383 ARG A O 1
ATOM 2923 N N . GLU A 1 384 ? -0.822 2.123 18.188 1 62.56 384 GLU A N 1
ATOM 2924 C CA . GLU A 1 384 ? 0.142 3.152 18.562 1 62.56 384 GLU A CA 1
ATOM 2925 C C . GLU A 1 384 ? 0.635 2.947 20 1 62.56 384 GLU A C 1
ATOM 2927 O O . GLU A 1 384 ? 1.291 3.824 20.562 1 62.56 384 GLU A O 1
ATOM 2932 N N . THR A 1 385 ? 0.333 1.975 20.672 1 46.31 385 THR A N 1
ATOM 2933 C CA . THR A 1 385 ? 0.788 1.835 22.047 1 46.31 385 THR A CA 1
ATOM 2934 C C . THR A 1 385 ? 2.219 1.304 22.094 1 46.31 385 THR A C 1
ATOM 2936 O O . THR A 1 385 ? 2.836 1.262 23.172 1 46.31 385 THR A O 1
ATOM 2939 N N . SER A 1 386 ? 2.783 1.298 20.953 1 49.59 386 SER A N 1
ATOM 2940 C CA . SER A 1 386 ? 4.16 0.839 20.812 1 49.59 386 SER A CA 1
ATOM 2941 C C . SER A 1 386 ? 4.398 -0.45 21.594 1 49.59 386 SER A C 1
ATOM 2943 O O . SER A 1 386 ? 5.535 -0.774 21.938 1 49.59 386 SER A O 1
ATOM 2945 N N . LEU A 1 387 ? 3.467 -1.083 22 1 41.16 387 LEU A N 1
ATOM 2946 C CA . LEU A 1 387 ? 3.629 -2.271 22.828 1 41.16 387 LEU A CA 1
ATOM 2947 C C . LEU A 1 387 ? 3.746 -3.523 21.969 1 41.16 387 LEU A C 1
ATOM 2949 O O . LEU A 1 387 ? 4.09 -4.598 22.469 1 41.16 387 LEU A O 1
ATOM 2953 N N . GLY A 1 388 ? 3.701 -3.326 20.578 1 39.78 388 GLY A N 1
ATOM 2954 C CA . GLY A 1 388 ? 3.768 -4.504 19.734 1 39.78 388 GLY A CA 1
ATOM 2955 C C . GLY A 1 388 ? 4.422 -4.234 18.391 1 39.78 388 GLY A C 1
ATOM 2956 O O . GLY A 1 388 ? 5.059 -3.195 18.203 1 39.78 388 GLY A O 1
ATOM 2957 N N . GLY A 1 389 ? 4.539 -5.301 17.516 1 45.47 389 GLY A N 1
ATOM 2958 C CA . GLY A 1 389 ? 4.996 -5.164 16.141 1 45.47 389 GLY A CA 1
ATOM 2959 C C . GLY A 1 389 ? 6.484 -4.883 16.047 1 45.47 389 GLY A C 1
ATOM 2960 O O . GLY A 1 389 ? 7.297 -5.559 16.672 1 45.47 389 GLY A O 1
ATOM 2961 N N . LEU A 1 390 ? 6.816 -3.984 15.164 1 49.44 390 LEU A N 1
ATOM 2962 C CA . LEU A 1 390 ? 8.219 -3.631 14.938 1 49.44 390 LEU A CA 1
ATOM 2963 C C . LEU A 1 390 ? 8.812 -2.969 16.172 1 49.44 390 LEU A C 1
ATOM 2965 O O . LEU A 1 390 ? 10.031 -2.992 16.359 1 49.44 390 LEU A O 1
ATOM 2969 N N . ALA A 1 391 ? 8 -2.328 16.906 1 47.75 391 ALA A N 1
ATOM 2970 C CA . ALA A 1 391 ? 8.453 -1.618 18.109 1 47.75 391 ALA A CA 1
ATOM 2971 C C . ALA A 1 391 ? 9.141 -2.566 19.078 1 47.75 391 ALA A C 1
ATOM 2973 O O . ALA A 1 391 ? 10.031 -2.156 19.828 1 47.75 391 ALA A O 1
ATOM 2974 N N . VAL A 1 392 ? 8.75 -3.838 19 1 43.62 392 VAL A N 1
ATOM 2975 C CA . VAL A 1 392 ? 9.312 -4.805 19.938 1 43.62 392 VAL A CA 1
ATOM 2976 C C . VAL A 1 392 ? 10.305 -5.711 19.203 1 43.62 392 VAL A C 1
ATOM 2978 O O . VAL A 1 392 ? 11.227 -6.25 19.828 1 43.62 392 VAL A O 1
ATOM 2981 N N . SER A 1 393 ? 10.117 -5.859 17.938 1 38.72 393 SER A N 1
ATOM 2982 C CA . SER A 1 393 ? 10.922 -6.824 17.203 1 38.72 393 SER A CA 1
ATOM 2983 C C . SER A 1 393 ? 12.242 -6.207 16.734 1 38.72 393 SER A C 1
ATOM 2985 O O . SER A 1 393 ? 13.156 -6.922 16.328 1 38.72 393 SER A O 1
ATOM 2987 N N . VAL A 1 394 ? 12.297 -4.891 16.75 1 45.53 394 VAL A N 1
ATOM 2988 C CA . VAL A 1 394 ? 13.531 -4.219 16.375 1 45.53 394 VAL A CA 1
ATOM 2989 C C . VAL A 1 394 ? 14.367 -3.908 17.609 1 45.53 394 VAL A C 1
ATOM 2991 O O . VAL A 1 394 ? 13.914 -3.199 18.516 1 45.53 394 VAL A O 1
ATOM 2994 N N . PRO A 1 395 ? 15.555 -4.711 17.891 1 34.66 395 PRO A N 1
ATOM 2995 C CA . PRO A 1 395 ? 16.359 -4.418 19.078 1 34.66 395 PRO A CA 1
ATOM 2996 C C . PRO A 1 395 ? 16.828 -2.963 19.125 1 34.66 395 PRO A C 1
ATOM 2998 O O . PRO A 1 395 ? 17.328 -2.439 18.125 1 34.66 395 PRO A O 1
ATOM 3001 N N . LEU A 1 396 ? 16.25 -2.164 20 1 38.5 396 LEU A N 1
ATOM 3002 C CA . LEU A 1 396 ? 16.812 -0.837 20.25 1 38.5 396 LEU A CA 1
ATOM 3003 C C . LEU A 1 396 ? 18.156 -0.934 20.938 1 38.5 396 LEU A C 1
ATOM 3005 O O . LEU A 1 396 ? 18.281 -1.559 22 1 38.5 396 LEU A O 1
ATOM 3009 N N . CYS A 1 397 ? 19.281 -1.157 20.25 1 31.03 397 CYS A N 1
ATOM 3010 C CA . CYS A 1 397 ? 20.562 -1.094 20.953 1 31.03 397 CYS A CA 1
ATOM 3011 C C . CYS A 1 397 ? 20.75 0.268 21.625 1 31.03 397 CYS A C 1
ATOM 3013 O O . CYS A 1 397 ? 20.328 1.289 21.078 1 31.03 397 CYS A O 1
ATOM 3015 N N . TYR B 1 1 ? -16.406 -25.844 -7.969 1 82.12 1 TYR B N 1
ATOM 3016 C CA . TYR B 1 1 ? -15.914 -26.031 -9.328 1 82.12 1 TYR B CA 1
ATOM 3017 C C . TYR B 1 1 ? -14.555 -26.734 -9.328 1 82.12 1 TYR B C 1
ATOM 3019 O O . TYR B 1 1 ? -14.406 -27.828 -9.875 1 82.12 1 TYR B O 1
ATOM 3027 N N . ALA B 1 2 ? -13.531 -26.125 -8.711 1 82.19 2 ALA B N 1
ATOM 3028 C CA . ALA B 1 2 ? -12.18 -26.672 -8.719 1 82.19 2 ALA B CA 1
ATOM 3029 C C . ALA B 1 2 ? -12.141 -28.078 -8.125 1 82.19 2 ALA B C 1
ATOM 3031 O O . ALA B 1 2 ? -11.477 -28.969 -8.656 1 82.19 2 ALA B O 1
ATOM 3032 N N . SER B 1 3 ? -12.844 -28.266 -7.023 1 85.94 3 SER B N 1
ATOM 3033 C CA . SER B 1 3 ? -12.867 -29.578 -6.375 1 85.94 3 SER B CA 1
ATOM 3034 C C . SER B 1 3 ? -13.5 -30.625 -7.277 1 85.94 3 SER B C 1
ATOM 3036 O O . SER B 1 3 ? -13.062 -31.781 -7.301 1 85.94 3 SER B O 1
ATOM 3038 N N . ILE B 1 4 ? -14.5 -30.203 -7.977 1 88.19 4 ILE B N 1
ATOM 3039 C CA . ILE B 1 4 ? -15.18 -31.125 -8.891 1 88.19 4 ILE B CA 1
ATOM 3040 C C . ILE B 1 4 ? -14.227 -31.547 -10.008 1 88.19 4 ILE B C 1
ATOM 3042 O O . ILE B 1 4 ? -14.133 -32.719 -10.344 1 88.19 4 ILE B O 1
ATOM 3046 N N . LEU B 1 5 ? -13.461 -30.562 -10.508 1 88.06 5 LEU B N 1
ATOM 3047 C CA . LEU B 1 5 ? -12.5 -30.859 -11.555 1 88.06 5 LEU B CA 1
ATOM 3048 C C . LEU B 1 5 ? -11.43 -31.828 -11.055 1 88.06 5 LEU B C 1
ATOM 3050 O O . LEU B 1 5 ? -10.992 -32.719 -11.797 1 88.06 5 LEU B O 1
ATOM 3054 N N . GLY B 1 6 ? -11.078 -31.672 -9.82 1 88.31 6 GLY B N 1
ATOM 3055 C CA . GLY B 1 6 ? -10.133 -32.594 -9.219 1 88.31 6 GLY B CA 1
ATOM 3056 C C . GLY B 1 6 ? -10.641 -34.031 -9.156 1 88.31 6 GLY B C 1
ATOM 3057 O O . GLY B 1 6 ? -9.922 -34.969 -9.477 1 88.31 6 GLY B O 1
ATOM 3058 N N . VAL B 1 7 ? -11.906 -34.125 -8.75 1 88.06 7 VAL B N 1
ATOM 3059 C CA . VAL B 1 7 ? -12.539 -35.438 -8.641 1 88.06 7 VAL B CA 1
ATOM 3060 C C . VAL B 1 7 ? -12.648 -36.062 -10.031 1 88.06 7 VAL B C 1
ATOM 3062 O O . VAL B 1 7 ? -12.531 -37.281 -10.172 1 88.06 7 VAL B O 1
ATOM 3065 N N . MET B 1 8 ? -12.727 -35.219 -11.039 1 89.25 8 MET B N 1
ATOM 3066 C CA . MET B 1 8 ? -12.836 -35.688 -12.414 1 89.25 8 MET B CA 1
ATOM 3067 C C . MET B 1 8 ? -11.477 -36.156 -12.938 1 89.25 8 MET B C 1
ATOM 3069 O O . MET B 1 8 ? -11.398 -36.781 -13.984 1 89.25 8 MET B O 1
ATOM 3073 N N . GLY B 1 9 ? -10.406 -35.781 -12.211 1 88.12 9 GLY B N 1
ATOM 3074 C CA . GLY B 1 9 ? -9.094 -36.281 -12.562 1 88.12 9 GLY B CA 1
ATOM 3075 C C . GLY B 1 9 ? -8.18 -35.219 -13.156 1 88.12 9 GLY B C 1
ATOM 3076 O O . GLY B 1 9 ? -7.051 -35.531 -13.547 1 88.12 9 GLY B O 1
ATOM 3077 N N . PHE B 1 10 ? -8.633 -34 -13.188 1 86.75 10 PHE B N 1
ATOM 3078 C CA . PHE B 1 10 ? -7.781 -32.938 -13.719 1 86.75 10 PHE B CA 1
ATOM 3079 C C . PHE B 1 10 ? -6.727 -32.531 -12.695 1 86.75 10 PHE B C 1
ATOM 3081 O O . PHE B 1 10 ? -7.008 -32.469 -11.5 1 86.75 10 PHE B O 1
ATOM 3088 N N . SER B 1 11 ? -5.504 -32.438 -13.211 1 85.06 11 SER B N 1
ATOM 3089 C CA . SER B 1 11 ? -4.414 -31.891 -12.398 1 85.06 11 SER B CA 1
ATOM 3090 C C . SER B 1 11 ? -4.195 -30.406 -12.68 1 85.06 11 SER B C 1
ATOM 3092 O O . SER B 1 11 ? -4.27 -29.969 -13.828 1 85.06 11 SER B O 1
ATOM 3094 N N . PRO B 1 12 ? -3.943 -29.672 -11.617 1 79.75 12 PRO B N 1
ATOM 3095 C CA . PRO B 1 12 ? -3.746 -28.234 -11.789 1 79.75 12 PRO B CA 1
ATOM 3096 C C . PRO B 1 12 ? -2.607 -27.906 -12.758 1 79.75 12 PRO B C 1
ATOM 3098 O O . PRO B 1 12 ? -2.689 -26.938 -13.508 1 79.75 12 PRO B O 1
ATOM 3101 N N . GLU B 1 13 ? -1.636 -28.703 -12.836 1 78.06 13 GLU B N 1
ATOM 3102 C CA . GLU B 1 13 ? -0.429 -28.406 -13.602 1 78.06 13 GLU B CA 1
ATOM 3103 C C . GLU B 1 13 ? -0.664 -28.594 -15.102 1 78.06 13 GLU B C 1
ATOM 3105 O O . GLU B 1 13 ? -0.106 -27.859 -15.914 1 78.06 13 GLU B O 1
ATOM 3110 N N . THR B 1 14 ? -1.54 -29.562 -15.422 1 80.69 14 THR B N 1
ATOM 3111 C CA . THR B 1 14 ? -1.643 -29.953 -16.828 1 80.69 14 THR B CA 1
ATOM 3112 C C . THR B 1 14 ? -3.059 -29.734 -17.344 1 80.69 14 THR B C 1
ATOM 3114 O O . THR B 1 14 ? -3.355 -30.047 -18.5 1 80.69 14 THR B O 1
ATOM 3117 N N . ILE B 1 15 ? -3.822 -29.156 -16.547 1 85.31 15 ILE B N 1
ATOM 3118 C CA . ILE B 1 15 ? -5.246 -29.078 -16.859 1 85.31 15 ILE B CA 1
ATOM 3119 C C . ILE B 1 15 ? -5.453 -28.297 -18.156 1 85.31 15 ILE B C 1
ATOM 3121 O O . ILE B 1 15 ? -4.789 -27.281 -18.391 1 85.31 15 ILE B O 1
ATOM 3125 N N . ASP B 1 16 ? -6.215 -28.891 -19.031 1 85.81 16 ASP B N 1
ATOM 3126 C CA . ASP B 1 16 ? -6.828 -28.203 -20.156 1 85.81 16 ASP B CA 1
ATOM 3127 C C . ASP B 1 16 ? -8.148 -27.547 -19.75 1 85.81 16 ASP B C 1
ATOM 3129 O O . ASP B 1 16 ? -9.188 -28.203 -19.719 1 85.81 16 ASP B O 1
ATOM 3133 N N . ILE B 1 17 ? -8.148 -26.25 -19.578 1 84.69 17 ILE B N 1
ATOM 3134 C CA . ILE B 1 17 ? -9.273 -25.516 -18.984 1 84.69 17 ILE B CA 1
ATOM 3135 C C . ILE B 1 17 ? -10.492 -25.625 -19.891 1 84.69 17 ILE B C 1
ATOM 3137 O O . ILE B 1 17 ? -11.625 -25.719 -19.422 1 84.69 17 ILE B O 1
ATOM 3141 N N . ASP B 1 18 ? -10.273 -25.578 -21.203 1 85.12 18 ASP B N 1
ATOM 3142 C CA . ASP B 1 18 ? -11.391 -25.672 -22.125 1 85.12 18 ASP B CA 1
ATOM 3143 C C . ASP B 1 18 ? -12.086 -27.016 -22.016 1 85.12 18 ASP B C 1
ATOM 3145 O O . ASP B 1 18 ? -13.32 -27.094 -21.953 1 85.12 18 ASP B O 1
ATOM 3149 N N . LEU B 1 19 ? -11.258 -28.016 -22 1 88.5 19 LEU B N 1
ATOM 3150 C CA . LEU B 1 19 ? -11.805 -29.359 -21.844 1 88.5 19 LEU B CA 1
ATOM 3151 C C . LEU B 1 19 ? -12.508 -29.516 -20.5 1 88.5 19 LEU B C 1
ATOM 3153 O O . LEU B 1 19 ? -13.586 -30.094 -20.422 1 88.5 19 LEU B O 1
ATOM 3157 N N . ALA B 1 20 ? -11.875 -29 -19.469 1 88.56 20 ALA B N 1
ATOM 3158 C CA . ALA B 1 20 ? -12.445 -29.078 -18.125 1 88.56 20 ALA B CA 1
ATOM 3159 C C . ALA B 1 20 ? -13.812 -28.391 -18.062 1 88.56 20 ALA B C 1
ATOM 3161 O O . ALA B 1 20 ? -14.75 -28.922 -17.469 1 88.56 20 ALA B O 1
ATOM 3162 N N . ASN B 1 21 ? -13.898 -27.25 -18.703 1 87.94 21 ASN B N 1
ATOM 3163 C CA . ASN B 1 21 ? -15.156 -26.516 -18.719 1 87.94 21 ASN B CA 1
ATOM 3164 C C . ASN B 1 21 ? -16.25 -27.281 -19.469 1 87.94 21 ASN B C 1
ATOM 3166 O O . ASN B 1 21 ? -17.406 -27.297 -19.031 1 87.94 21 ASN B O 1
ATOM 3170 N N . LYS B 1 22 ? -15.852 -27.859 -20.531 1 90.19 22 LYS B N 1
ATOM 3171 C CA . LYS B 1 22 ? -16.797 -28.641 -21.312 1 90.19 22 LYS B CA 1
ATOM 3172 C C . LYS B 1 22 ? -17.344 -29.812 -20.5 1 90.19 22 LYS B C 1
ATOM 3174 O O . LYS B 1 22 ? -18.547 -30.078 -20.516 1 90.19 22 LYS B O 1
ATOM 3179 N N . LEU B 1 23 ? -16.5 -30.453 -19.828 1 89.81 23 LEU B N 1
ATOM 3180 C CA . LEU B 1 23 ? -16.906 -31.609 -19.031 1 89.81 23 LEU B CA 1
ATOM 3181 C C . LEU B 1 23 ? -17.734 -31.172 -17.828 1 89.81 23 LEU B C 1
ATOM 3183 O O . LEU B 1 23 ? -18.656 -31.875 -17.406 1 89.81 23 LEU B O 1
ATOM 3187 N N . TYR B 1 24 ? -17.375 -30.047 -17.281 1 91.06 24 TYR B N 1
ATOM 3188 C CA . TYR B 1 24 ? -18.156 -29.5 -16.172 1 91.06 24 TYR B CA 1
ATOM 3189 C C . TYR B 1 24 ? -19.562 -29.141 -16.641 1 91.06 24 TYR B C 1
ATOM 3191 O O . TYR B 1 24 ? -20.531 -29.438 -15.938 1 91.06 24 TYR B O 1
ATOM 3199 N N . ASP B 1 25 ? -19.625 -28.578 -17.828 1 91.5 25 ASP B N 1
ATOM 3200 C CA . ASP B 1 25 ? -20.938 -28.25 -18.391 1 91.5 25 ASP B CA 1
ATOM 3201 C C . ASP B 1 25 ? -21.766 -29.516 -18.594 1 91.5 25 ASP B C 1
ATOM 3203 O O . ASP B 1 25 ? -22.984 -29.5 -18.391 1 91.5 25 ASP B O 1
ATOM 3207 N N . ASN B 1 26 ? -21.125 -30.484 -19.078 1 92.88 26 ASN B N 1
ATOM 3208 C CA . ASN B 1 26 ? -21.812 -31.75 -19.266 1 92.88 26 ASN B CA 1
ATOM 3209 C C . ASN B 1 26 ? -22.328 -32.312 -17.938 1 92.88 26 ASN B C 1
ATOM 3211 O O . ASN B 1 26 ? -23.406 -32.906 -17.891 1 92.88 26 ASN B O 1
ATOM 3215 N N . LEU B 1 27 ? -21.531 -32.156 -16.891 1 92.75 27 LEU B N 1
ATOM 3216 C CA . LEU B 1 27 ? -21.938 -32.562 -15.547 1 92.75 27 LEU B CA 1
ATOM 3217 C C . LEU B 1 27 ? -23.219 -31.859 -15.133 1 92.75 27 LEU B C 1
ATOM 3219 O O . LEU B 1 27 ? -24.141 -32.469 -14.594 1 92.75 27 LEU B O 1
ATOM 3223 N N . LEU B 1 28 ? -23.219 -30.594 -15.359 1 92.19 28 LEU B N 1
ATOM 3224 C CA . LEU B 1 28 ? -24.359 -29.797 -14.945 1 92.19 28 LEU B CA 1
ATOM 3225 C C . LEU B 1 28 ? -25.641 -30.266 -15.648 1 92.19 28 LEU B C 1
ATOM 3227 O O . LEU B 1 28 ? -26.734 -30.109 -15.109 1 92.19 28 LEU B O 1
ATOM 3231 N N . LYS B 1 29 ? -25.453 -30.906 -16.812 1 93.38 29 LYS B N 1
ATOM 3232 C CA . LYS B 1 29 ? -26.594 -31.375 -17.609 1 93.38 29 LYS B CA 1
ATOM 3233 C C . LYS B 1 29 ? -26.953 -32.812 -17.25 1 93.38 29 LYS B C 1
ATOM 3235 O O . LYS B 1 29 ? -28.125 -33.188 -17.328 1 93.38 29 LYS B O 1
ATOM 3240 N N . THR B 1 30 ? -26.031 -33.562 -16.859 1 94.38 30 THR B N 1
ATOM 3241 C CA . THR B 1 30 ? -26.25 -35 -16.797 1 94.38 30 THR B CA 1
ATOM 3242 C C . THR B 1 30 ? -26.219 -35.5 -15.359 1 94.38 30 THR B C 1
ATOM 3244 O O . THR B 1 30 ? -26.672 -36.625 -15.07 1 94.38 30 THR B O 1
ATOM 3247 N N . ASN B 1 31 ? -25.609 -34.688 -14.453 1 95.12 31 ASN B N 1
ATOM 3248 C CA . ASN B 1 31 ? -25.375 -35.094 -13.07 1 95.12 31 ASN B CA 1
ATOM 3249 C C . ASN B 1 31 ? -24.547 -36.375 -12.984 1 95.12 31 ASN B C 1
ATOM 3251 O O . ASN B 1 31 ? -24.844 -37.25 -12.18 1 95.12 31 ASN B O 1
ATOM 3255 N N . LYS B 1 32 ? -23.656 -36.469 -13.883 1 93.94 32 LYS B N 1
ATOM 3256 C CA . LYS B 1 32 ? -22.719 -37.594 -13.906 1 93.94 32 LYS B CA 1
ATOM 3257 C C . LYS B 1 32 ? -21.297 -37.094 -14.141 1 93.94 32 LYS B C 1
ATOM 3259 O O . LYS B 1 32 ? -21.062 -36.125 -14.859 1 93.94 32 LYS B O 1
ATOM 3264 N N . ILE B 1 33 ? -20.391 -37.75 -13.375 1 92.12 33 ILE B N 1
ATOM 3265 C CA . ILE B 1 33 ? -18.984 -37.469 -13.641 1 92.12 33 ILE B CA 1
ATOM 3266 C C . ILE B 1 33 ? -18.234 -38.781 -13.82 1 92.12 33 ILE B C 1
ATOM 3268 O O . ILE B 1 33 ? -18.734 -39.844 -13.484 1 92.12 33 ILE B O 1
ATOM 3272 N N . THR B 1 34 ? -17.141 -38.688 -14.523 1 89.62 34 THR B N 1
ATOM 3273 C CA . THR B 1 34 ? -16.203 -39.812 -14.578 1 89.62 34 THR B CA 1
ATOM 3274 C C . THR B 1 34 ? -15.102 -39.625 -13.547 1 89.62 34 THR B C 1
ATOM 3276 O O . THR B 1 34 ? -14.219 -38.781 -13.703 1 89.62 34 THR B O 1
ATOM 3279 N N . LEU B 1 35 ? -15.188 -40.406 -12.523 1 87 35 LEU B N 1
ATOM 3280 C CA . LEU B 1 35 ? -14.203 -40.344 -11.453 1 87 35 LEU B CA 1
ATOM 3281 C C . LEU B 1 35 ? -12.828 -40.781 -11.945 1 87 35 LEU B C 1
ATOM 3283 O O . LEU B 1 35 ? -12.688 -41.844 -12.539 1 87 35 LEU B O 1
ATOM 3287 N N . VAL B 1 36 ? -11.789 -40.062 -11.766 1 80.44 36 VAL B N 1
ATOM 3288 C CA . VAL B 1 36 ? -10.391 -40.25 -12.125 1 80.44 36 VAL B CA 1
ATOM 3289 C C . VAL B 1 36 ? -10.289 -40.719 -13.57 1 80.44 36 VAL B C 1
ATOM 3291 O O . VAL B 1 36 ? -9.461 -41.594 -13.898 1 80.44 36 VAL B O 1
ATOM 3294 N N . ASN B 1 37 ? -11.25 -40.406 -14.398 1 78.88 37 ASN B N 1
ATOM 3295 C CA . ASN B 1 37 ? -11.312 -40.688 -15.828 1 78.88 37 ASN B CA 1
ATOM 3296 C C . ASN B 1 37 ? -11.594 -42.156 -16.078 1 78.88 37 ASN B C 1
ATOM 3298 O O . ASN B 1 37 ? -11.18 -42.719 -17.109 1 78.88 37 ASN B O 1
ATOM 3302 N N . LYS B 1 38 ? -12.219 -42.812 -15.086 1 85.25 38 LYS B N 1
ATOM 3303 C CA . LYS B 1 38 ? -12.383 -44.25 -15.258 1 85.25 38 LYS B CA 1
ATOM 3304 C C . LYS B 1 38 ? -13.797 -44.688 -14.898 1 85.25 38 LYS B C 1
ATOM 3306 O O . LYS B 1 38 ? -14.398 -45.5 -15.602 1 85.25 38 LYS B O 1
ATOM 3311 N N . TYR B 1 39 ? -14.383 -44.219 -13.852 1 88 39 TYR B N 1
ATOM 3312 C CA . TYR B 1 39 ? -15.664 -44.719 -13.336 1 88 39 TYR B CA 1
ATOM 3313 C C . TYR B 1 39 ? -16.75 -43.656 -13.492 1 88 39 TYR B C 1
ATOM 3315 O O . TYR B 1 39 ? -16.609 -42.531 -13 1 88 39 TYR B O 1
ATOM 3323 N N . LYS B 1 40 ? -17.75 -44.031 -14.141 1 91.5 40 LYS B N 1
ATOM 3324 C CA . LYS B 1 40 ? -18.906 -43.125 -14.242 1 91.5 40 LYS B CA 1
ATOM 3325 C C . LYS B 1 40 ? -19.766 -43.219 -12.977 1 91.5 40 LYS B C 1
ATOM 3327 O O . LYS B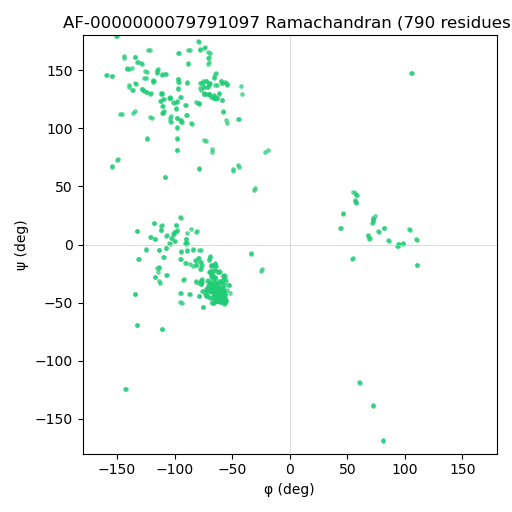 1 40 ? -20.172 -44.281 -12.555 1 91.5 40 LYS B O 1
ATOM 3332 N N . ILE B 1 41 ? -19.938 -42.125 -12.359 1 92.62 41 ILE B N 1
ATOM 3333 C CA . ILE B 1 41 ? -20.734 -42.094 -11.133 1 92.62 41 ILE B CA 1
ATOM 3334 C C . ILE B 1 41 ? -21.75 -40.969 -11.188 1 92.62 41 ILE B C 1
ATOM 3336 O O . ILE B 1 41 ? -21.578 -40 -11.938 1 92.62 41 ILE B O 1
ATOM 3340 N N . ASN B 1 42 ? -22.812 -41.156 -10.383 1 93.62 42 ASN B N 1
ATOM 3341 C CA . ASN B 1 42 ? -23.766 -40.094 -10.203 1 93.62 42 ASN B CA 1
ATOM 3342 C C . ASN B 1 42 ? -23.203 -39 -9.305 1 93.62 42 ASN B C 1
ATOM 3344 O O . ASN B 1 42 ? -22.562 -39.281 -8.297 1 93.62 42 ASN B O 1
ATOM 3348 N N . PHE B 1 43 ? -23.297 -37.781 -9.75 1 94.31 43 PHE B N 1
ATOM 3349 C CA . PHE B 1 43 ? -22.828 -36.656 -8.977 1 94.31 43 PHE B CA 1
ATOM 3350 C C . PHE B 1 43 ? -23.688 -35.406 -9.234 1 94.31 43 PHE B C 1
ATOM 3352 O O . PHE B 1 43 ? -23.719 -34.906 -10.352 1 94.31 43 PHE B O 1
ATOM 3359 N N . ASP B 1 44 ? -24.391 -35.031 -8.227 1 93.5 44 ASP B N 1
ATOM 3360 C CA . ASP B 1 44 ? -25.188 -33.812 -8.281 1 93.5 44 ASP B CA 1
ATOM 3361 C C . ASP B 1 44 ? -24.516 -32.688 -7.5 1 93.5 44 ASP B C 1
ATOM 3363 O O . ASP B 1 44 ? -24.562 -32.656 -6.27 1 93.5 44 ASP B O 1
ATOM 3367 N N . PRO B 1 45 ? -23.938 -31.703 -8.289 1 91.81 45 PRO B N 1
ATOM 3368 C CA . PRO B 1 45 ? -23.203 -30.656 -7.602 1 91.81 45 PRO B CA 1
ATOM 3369 C C . PRO B 1 45 ? -24.031 -29.922 -6.555 1 91.81 45 PRO B C 1
ATOM 3371 O O . PRO B 1 45 ? -23.5 -29.438 -5.559 1 91.81 45 PRO B O 1
ATOM 3374 N N . THR B 1 46 ? -25.359 -29.844 -6.691 1 90 46 THR B N 1
ATOM 3375 C CA . THR B 1 46 ? -26.219 -29.109 -5.773 1 90 46 THR B CA 1
ATOM 3376 C C . THR B 1 46 ? -26.422 -29.891 -4.48 1 90 46 THR B C 1
ATOM 3378 O O . THR B 1 46 ? -26.734 -29.312 -3.439 1 90 46 THR B O 1
ATOM 3381 N N . LYS B 1 47 ? -26.203 -31.156 -4.531 1 90.5 47 LYS B N 1
ATOM 3382 C CA . LYS B 1 47 ? -26.422 -32 -3.373 1 90.5 47 LYS B CA 1
ATOM 3383 C C . LYS B 1 47 ? -25.094 -32.594 -2.854 1 90.5 47 LYS B C 1
ATOM 3385 O O . LYS B 1 47 ? -24.938 -32.781 -1.647 1 90.5 47 LYS B O 1
ATOM 3390 N N . ASP B 1 48 ? -24.266 -32.781 -3.781 1 91.69 48 ASP B N 1
ATOM 3391 C CA . ASP B 1 48 ? -23.094 -33.594 -3.439 1 91.69 48 ASP B CA 1
ATOM 3392 C C . ASP B 1 48 ? -21.922 -32.688 -3.059 1 91.69 48 ASP B C 1
ATOM 3394 O O . ASP B 1 48 ? -20.875 -33.156 -2.594 1 91.69 48 ASP B O 1
ATOM 3398 N N . VAL B 1 49 ? -22 -31.469 -3.305 1 91.38 49 VAL B N 1
ATOM 3399 C CA . VAL B 1 49 ? -21.031 -30.5 -2.793 1 91.38 49 VAL B CA 1
ATOM 3400 C C . VAL B 1 49 ? -21.641 -29.734 -1.616 1 91.38 49 VAL B C 1
ATOM 3402 O O . VAL B 1 49 ? -22.609 -28.984 -1.786 1 91.38 49 VAL B O 1
ATOM 3405 N N . VAL B 1 50 ? -21.156 -29.969 -0.448 1 87.44 50 VAL B N 1
ATOM 3406 C CA . VAL B 1 50 ? -21.656 -29.328 0.762 1 87.44 50 VAL B CA 1
ATOM 3407 C C . VAL B 1 50 ? -20.625 -28.344 1.298 1 87.44 50 VAL B C 1
ATOM 3409 O O . VAL B 1 50 ? -19.5 -28.734 1.626 1 87.44 50 VAL B O 1
ATOM 3412 N N . PHE B 1 51 ? -20.984 -27.109 1.254 1 82.5 51 PHE B N 1
ATOM 3413 C CA . PHE B 1 51 ? -20.125 -26.062 1.785 1 82.5 51 PHE B CA 1
ATOM 3414 C C . PHE B 1 51 ? -20.562 -25.688 3.197 1 82.5 51 PHE B C 1
ATOM 3416 O O . PHE B 1 51 ? -21.625 -25.109 3.396 1 82.5 51 PHE B O 1
ATOM 3423 N N . ASN B 1 52 ? -19.781 -26.047 4.125 1 78.12 52 ASN B N 1
ATOM 3424 C CA . ASN B 1 52 ? -20.031 -25.672 5.512 1 78.12 52 ASN B CA 1
ATOM 3425 C C . ASN B 1 52 ? -19.203 -24.453 5.926 1 78.12 52 ASN B C 1
ATOM 3427 O O . ASN B 1 52 ? -18.094 -24.594 6.434 1 78.12 52 ASN B O 1
ATOM 3431 N N . ASN B 1 53 ? -19.688 -23.297 5.781 1 66.38 53 ASN B N 1
ATOM 3432 C CA . ASN B 1 53 ? -18.969 -22.047 6 1 66.38 53 ASN B CA 1
ATOM 3433 C C . ASN B 1 53 ? -18.844 -21.734 7.484 1 66.38 53 ASN B C 1
ATOM 3435 O O . ASN B 1 53 ? -18.141 -20.797 7.867 1 66.38 53 ASN B O 1
ATOM 3439 N N . LYS B 1 54 ? -19.453 -22.531 8.336 1 65.19 54 LYS B N 1
ATOM 3440 C CA . LYS B 1 54 ? -19.438 -22.219 9.766 1 65.19 54 LYS B CA 1
ATOM 3441 C C . LYS B 1 54 ? -18.641 -23.266 10.547 1 65.19 54 LYS B C 1
ATOM 3443 O O . LYS B 1 54 ? -18.469 -23.141 11.758 1 65.19 54 LYS B O 1
ATOM 3448 N N . VAL B 1 55 ? -18.234 -24.219 9.859 1 68.12 55 VAL B N 1
ATOM 3449 C CA . VAL B 1 55 ? -17.531 -25.297 10.539 1 68.12 55 VAL B CA 1
ATOM 3450 C C . VAL B 1 55 ? -16.047 -25.281 10.141 1 68.12 55 VAL B C 1
ATOM 3452 O O . VAL B 1 55 ? -15.727 -25.312 8.953 1 68.12 55 VAL B O 1
ATOM 3455 N N . PHE B 1 56 ? -15.289 -24.969 11.18 1 68.62 56 PHE B N 1
ATOM 3456 C CA . PHE B 1 56 ? -13.844 -25.031 10.984 1 68.62 56 PHE B CA 1
ATOM 3457 C C . PHE B 1 56 ? -13.266 -26.281 11.633 1 68.62 56 PHE B C 1
ATOM 3459 O O . PHE B 1 56 ? -13.602 -26.609 12.773 1 68.62 56 PHE B O 1
ATOM 3466 N N . LEU B 1 57 ? -12.555 -27.016 10.844 1 71.5 57 LEU B N 1
ATOM 3467 C CA . LEU B 1 57 ? -11.914 -28.203 11.406 1 71.5 57 LEU B CA 1
ATOM 3468 C C . LEU B 1 57 ? -10.742 -27.812 12.305 1 71.5 57 LEU B C 1
ATOM 3470 O O . LEU B 1 57 ? -10.039 -26.844 12.023 1 71.5 57 LEU B O 1
ATOM 3474 N N . PRO B 1 58 ? -10.555 -28.391 13.289 1 70.62 58 PRO B N 1
ATOM 3475 C CA . PRO B 1 58 ? -9.578 -28.016 14.32 1 70.62 58 PRO B CA 1
ATOM 3476 C C . PRO B 1 58 ? -8.148 -27.969 13.797 1 70.62 58 PRO B C 1
ATOM 3478 O O . PRO B 1 58 ? -7.332 -27.172 14.266 1 70.62 58 PRO B O 1
ATOM 3481 N N . GLU B 1 59 ? -7.895 -28.828 12.844 1 71.44 59 GLU B N 1
ATOM 3482 C CA . GLU B 1 59 ? -6.516 -28.953 12.375 1 71.44 59 GLU B CA 1
ATOM 3483 C C . GLU B 1 59 ? -6.105 -27.734 11.555 1 71.44 59 GLU B C 1
ATOM 3485 O O . GLU B 1 59 ? -4.98 -27.25 11.68 1 71.44 59 GLU B O 1
ATOM 3490 N N . HIS B 1 60 ? -7.027 -27.375 10.711 1 75.25 60 HIS B N 1
ATOM 3491 C CA . HIS B 1 60 ? -6.836 -26.219 9.844 1 75.25 60 HIS B CA 1
ATOM 3492 C C . HIS B 1 60 ? -8.164 -25.688 9.328 1 75.25 60 HIS B C 1
ATOM 3494 O O . HIS B 1 60 ? -9.078 -26.469 9.039 1 75.25 60 HIS B O 1
ATOM 3500 N N . PRO B 1 61 ? -8.219 -24.438 9.172 1 71.12 61 PRO B N 1
ATOM 3501 C CA . PRO B 1 61 ? -9.516 -23.875 8.781 1 71.12 61 PRO B CA 1
ATOM 3502 C C . PRO B 1 61 ? -9.93 -24.281 7.367 1 71.12 61 PRO B C 1
ATOM 3504 O O . PRO B 1 61 ? -11.125 -24.312 7.055 1 71.12 61 PRO B O 1
ATOM 3507 N N . ASN B 1 62 ? -9.031 -24.562 6.52 1 75.88 62 ASN B N 1
ATOM 3508 C CA . ASN B 1 62 ? -9.336 -24.938 5.148 1 75.88 62 ASN B CA 1
ATOM 3509 C C . ASN B 1 62 ? -9.312 -26.453 4.969 1 75.88 62 ASN B C 1
ATOM 3511 O O . ASN B 1 62 ? -8.328 -27.016 4.488 1 75.88 62 ASN B O 1
ATOM 3515 N N . GLY B 1 63 ? -10.445 -27.062 5.359 1 81.38 63 GLY B N 1
ATOM 3516 C CA . GLY B 1 63 ? -10.531 -28.516 5.262 1 81.38 63 GLY B CA 1
ATOM 3517 C C . GLY B 1 63 ? -11.57 -28.984 4.258 1 81.38 63 GLY B C 1
ATOM 3518 O O . GLY B 1 63 ? -12.508 -28.25 3.936 1 81.38 63 GLY B O 1
ATOM 3519 N N . MET B 1 64 ? -11.305 -30.156 3.689 1 87.38 64 MET B N 1
ATOM 3520 C CA . MET B 1 64 ? -12.234 -30.797 2.766 1 87.38 64 MET B CA 1
ATOM 3521 C C . MET B 1 64 ? -12.344 -32.281 3.049 1 87.38 64 MET B C 1
ATOM 3523 O O . MET B 1 64 ? -11.344 -32.938 3.322 1 87.38 64 MET B O 1
ATOM 3527 N N . ILE B 1 65 ? -13.602 -32.75 3.104 1 89.19 65 ILE B N 1
ATOM 3528 C CA . ILE B 1 65 ? -13.852 -34.156 3.256 1 89.19 65 ILE B CA 1
ATOM 3529 C C . ILE B 1 65 ? -14.422 -34.719 1.956 1 89.19 65 ILE B C 1
ATOM 3531 O O . ILE B 1 65 ? -15.383 -34.188 1.4 1 89.19 65 ILE B O 1
ATOM 3535 N N . LEU B 1 66 ? -13.773 -35.75 1.447 1 91.06 66 LEU B N 1
ATOM 3536 C CA . LEU B 1 66 ? -14.266 -36.5 0.292 1 91.06 66 LEU B CA 1
ATOM 3537 C C . LEU B 1 66 ? -14.844 -37.844 0.714 1 91.06 66 LEU B C 1
ATOM 3539 O O . LEU B 1 66 ? -14.188 -38.594 1.417 1 91.06 66 LEU B O 1
ATOM 3543 N N . ARG B 1 67 ? -16.125 -38.031 0.255 1 93.12 67 ARG B N 1
ATOM 3544 C CA . ARG B 1 67 ? -16.797 -39.281 0.576 1 93.12 67 ARG B CA 1
ATOM 3545 C C . ARG B 1 67 ? -17.344 -39.969 -0.68 1 93.12 67 ARG B C 1
ATOM 3547 O O . ARG B 1 67 ? -17.875 -39.281 -1.565 1 93.12 67 ARG B O 1
ATOM 3554 N N . LEU B 1 68 ? -17.078 -41.219 -0.776 1 92.38 68 LEU B N 1
ATOM 3555 C CA . LEU B 1 68 ? -17.656 -42.062 -1.827 1 92.38 68 LEU B CA 1
ATOM 3556 C C . LEU B 1 68 ? -18.656 -43.062 -1.247 1 92.38 68 LEU B C 1
ATOM 3558 O O . LEU B 1 68 ? -18.375 -43.688 -0.227 1 92.38 68 LEU B O 1
ATOM 3562 N N . TYR B 1 69 ? -19.766 -43.062 -1.841 1 93.12 69 TYR B N 1
ATOM 3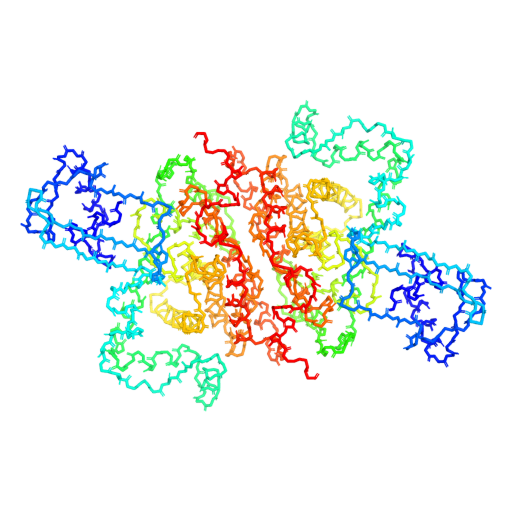563 C CA . TYR B 1 69 ? -20.828 -43.938 -1.349 1 93.12 69 TYR B CA 1
ATOM 3564 C C . TYR B 1 69 ? -21.219 -44.969 -2.4 1 93.12 69 TYR B C 1
ATOM 3566 O O . TYR B 1 69 ? -21.188 -44.656 -3.602 1 93.12 69 TYR B O 1
ATOM 3574 N N . ASN B 1 70 ? -21.469 -46.094 -2.025 1 91.94 70 ASN B N 1
ATOM 3575 C CA . ASN B 1 70 ? -22.266 -47.062 -2.783 1 91.94 70 ASN B CA 1
ATOM 3576 C C . ASN B 1 70 ? -23.703 -47.094 -2.299 1 91.94 70 ASN B C 1
ATOM 3578 O O . ASN B 1 70 ? -24.016 -47.812 -1.335 1 91.94 70 ASN B O 1
ATOM 3582 N N . GLY B 1 71 ? -24.516 -46.438 -3.049 1 88.38 71 GLY B N 1
ATOM 3583 C CA . GLY B 1 71 ? -25.828 -46.219 -2.449 1 88.38 71 GLY B CA 1
ATOM 3584 C C . GLY B 1 71 ? -25.75 -45.406 -1.164 1 88.38 71 GLY B C 1
ATOM 3585 O O . GLY B 1 71 ? -25.172 -44.312 -1.137 1 88.38 71 GLY B O 1
ATOM 3586 N N . ASP B 1 72 ? -26.188 -45.969 -0.05 1 88.62 72 ASP B N 1
ATOM 3587 C CA . ASP B 1 72 ? -26.156 -45.25 1.228 1 88.62 72 ASP B CA 1
ATOM 3588 C C . ASP B 1 72 ? -25 -45.719 2.094 1 88.62 72 ASP B C 1
ATOM 3590 O O . ASP B 1 72 ? -24.781 -45.219 3.188 1 88.62 72 ASP B O 1
ATOM 3594 N N . THR B 1 73 ? -24.172 -46.594 1.474 1 91.25 73 THR B N 1
ATOM 3595 C CA . THR B 1 73 ? -23.062 -47.156 2.223 1 91.25 73 THR B CA 1
ATOM 3596 C C . THR B 1 73 ? -21.766 -46.406 1.914 1 91.25 73 THR B C 1
ATOM 3598 O O . THR B 1 73 ? -21.328 -46.344 0.762 1 91.25 73 THR B O 1
ATOM 3601 N N . PRO B 1 74 ? -21.219 -45.781 2.896 1 90.5 74 PRO B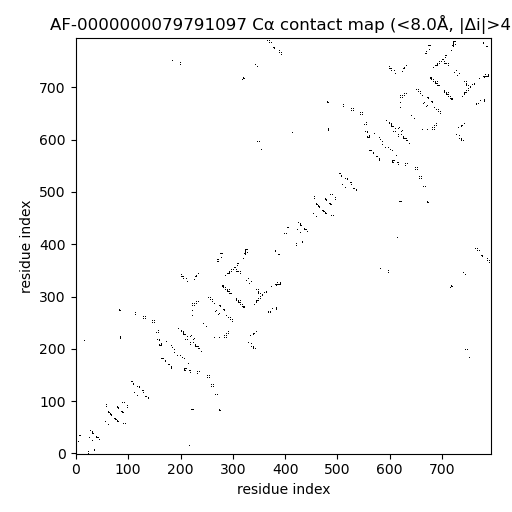 N 1
ATOM 3602 C CA . PRO B 1 74 ? -19.938 -45.094 2.664 1 90.5 74 PRO B CA 1
ATOM 3603 C C . PRO B 1 74 ? -18.797 -46.062 2.3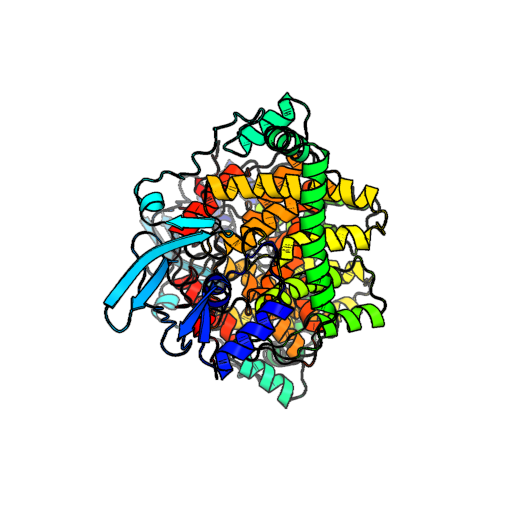28 1 90.5 74 PRO B C 1
ATOM 3605 O O . PRO B 1 74 ? -18.609 -47.062 3.023 1 90.5 74 PRO B O 1
ATOM 3608 N N . LEU B 1 75 ? -18.141 -45.844 1.262 1 91.44 75 LEU B N 1
ATOM 3609 C CA . LEU B 1 75 ? -17.016 -46.688 0.841 1 91.44 75 LEU B CA 1
ATOM 3610 C C . LEU B 1 75 ? -15.695 -46.062 1.322 1 91.44 75 LEU B C 1
ATOM 3612 O O . LEU B 1 75 ? -14.805 -46.812 1.771 1 91.44 75 LEU B O 1
ATOM 3616 N N . VAL B 1 76 ? -15.516 -44.812 1.06 1 90.88 76 VAL B N 1
ATOM 3617 C CA . VAL B 1 76 ? -14.281 -44.125 1.406 1 90.88 76 VAL B CA 1
ATOM 3618 C C . VAL B 1 76 ? -14.602 -42.719 1.947 1 90.88 76 VAL B C 1
ATOM 3620 O O . VAL B 1 76 ? -15.586 -42.094 1.533 1 90.88 76 VAL B O 1
ATOM 3623 N N . SER B 1 77 ? -13.938 -42.312 3.004 1 91.25 77 SER B N 1
ATOM 3624 C CA . SER B 1 77 ? -13.977 -40.938 3.543 1 91.25 77 SER B CA 1
ATOM 3625 C C . SER B 1 77 ? -12.586 -40.438 3.91 1 91.25 77 SER B C 1
ATOM 3627 O O . SER B 1 77 ? -11.906 -41.062 4.738 1 91.25 77 SER B O 1
ATOM 3629 N N . GLU B 1 78 ? -12.148 -39.438 3.166 1 89.75 78 GLU B N 1
ATOM 3630 C CA . GLU B 1 78 ? -10.828 -38.875 3.424 1 89.75 78 GLU B CA 1
ATOM 3631 C C . GLU B 1 78 ? -10.898 -37.375 3.668 1 89.75 78 GLU B C 1
ATOM 3633 O O . GLU B 1 78 ? -11.711 -36.656 3.051 1 89.75 78 GLU B O 1
ATOM 3638 N N . LYS B 1 79 ? -10.023 -36.969 4.613 1 88.94 79 LYS B N 1
ATOM 3639 C CA . LYS B 1 79 ? -9.953 -35.531 4.965 1 88.94 79 LYS B CA 1
ATOM 3640 C C . LYS B 1 79 ? -8.633 -34.938 4.508 1 88.94 79 LYS B C 1
ATOM 3642 O O . LYS B 1 79 ? -7.57 -35.531 4.668 1 88.94 79 LYS B O 1
ATOM 3647 N N . TYR B 1 80 ? -8.773 -33.75 3.76 1 86.69 80 TYR B N 1
ATOM 3648 C CA . TYR B 1 80 ? -7.602 -33 3.299 1 86.69 80 TYR B CA 1
ATOM 3649 C C . TYR B 1 80 ? -7.637 -31.562 3.779 1 86.69 80 TYR B C 1
ATOM 3651 O O . TYR B 1 80 ? -8.711 -31.016 4.016 1 86.69 80 TYR B O 1
ATOM 3659 N N . PHE B 1 81 ? -6.492 -30.984 4.012 1 80.69 81 PHE B N 1
ATOM 3660 C CA . PHE B 1 81 ? -6.371 -29.594 4.457 1 80.69 81 PHE B CA 1
ATOM 3661 C C . PHE B 1 81 ? -5.48 -28.797 3.514 1 80.69 81 PHE B C 1
ATOM 3663 O O . PHE B 1 81 ? -4.406 -29.266 3.125 1 80.69 81 PHE B O 1
ATOM 3670 N N . SER B 1 82 ? -6 -27.641 3.119 1 76.12 82 SER B N 1
ATOM 3671 C CA . SER B 1 82 ? -5.195 -26.703 2.344 1 76.12 82 SER B CA 1
ATOM 3672 C C . SER B 1 82 ? -4.426 -25.75 3.252 1 76.12 82 SER B C 1
ATOM 3674 O O . SER B 1 82 ? -5.02 -24.891 3.895 1 76.12 82 SER B O 1
ATOM 3676 N N . ILE B 1 83 ? -3.146 -25.844 3.32 1 68.19 83 ILE B N 1
ATOM 3677 C CA . ILE B 1 83 ? -2.354 -25.094 4.281 1 68.19 83 ILE B CA 1
ATOM 3678 C C . ILE B 1 83 ? -1.743 -23.875 3.594 1 68.19 83 ILE B C 1
ATOM 3680 O O . ILE B 1 83 ? -0.807 -23.266 4.117 1 68.19 83 ILE B O 1
ATOM 3684 N N . GLY B 1 84 ? -2.205 -23.609 2.371 1 65.94 84 GLY B N 1
ATOM 3685 C CA . GLY B 1 84 ? -1.752 -22.438 1.653 1 65.94 84 GLY B CA 1
ATOM 3686 C C . GLY B 1 84 ? -0.786 -22.75 0.528 1 65.94 84 GLY B C 1
ATOM 3687 O O . GLY B 1 84 ? -0.027 -23.719 0.61 1 65.94 84 GLY B O 1
ATOM 3688 N N . GLY B 1 85 ? -0.854 -21.922 -0.535 1 64.12 85 GLY B N 1
ATOM 3689 C CA . GLY B 1 85 ? 0.125 -22 -1.607 1 64.12 85 GLY B CA 1
ATOM 3690 C C . GLY B 1 85 ? -0.028 -23.234 -2.469 1 64.12 85 GLY B C 1
ATOM 3691 O O . GLY B 1 85 ? 0.934 -23.688 -3.096 1 64.12 85 GLY B O 1
ATOM 3692 N N . GLY B 1 86 ? -1.139 -23.812 -2.408 1 67.06 86 GLY B N 1
ATOM 3693 C CA . GLY B 1 86 ? -1.353 -25.016 -3.193 1 67.06 86 GLY B CA 1
ATOM 3694 C C . GLY B 1 86 ? -0.899 -26.281 -2.486 1 67.06 86 GLY B C 1
ATOM 3695 O O . GLY B 1 86 ? -1.007 -27.375 -3.037 1 67.06 86 GLY B O 1
ATOM 3696 N N . PHE B 1 87 ? -0.458 -26.156 -1.321 1 66.62 87 PHE B N 1
ATOM 3697 C CA . PHE B 1 87 ? 0.003 -27.312 -0.565 1 66.62 87 PHE B CA 1
ATOM 3698 C C . PHE B 1 87 ? -1.146 -27.938 0.214 1 66.62 87 PHE B C 1
ATOM 3700 O O . PHE B 1 87 ? -1.998 -27.234 0.754 1 66.62 87 PHE B O 1
ATOM 3707 N N . ILE B 1 88 ? -1.135 -29.359 0.21 1 73.75 88 ILE B N 1
ATOM 3708 C CA . ILE B 1 88 ? -2.221 -30.109 0.832 1 73.75 88 ILE B CA 1
ATOM 3709 C C . ILE B 1 88 ? -1.648 -31.141 1.812 1 73.75 88 ILE B C 1
ATOM 3711 O O . ILE B 1 88 ? -0.609 -31.75 1.549 1 73.75 88 ILE B O 1
ATOM 3715 N N . LYS B 1 89 ? -2.236 -31.188 2.973 1 73.44 89 LYS B N 1
ATOM 3716 C CA . LYS B 1 89 ? -1.911 -32.219 3.955 1 73.44 89 LYS B CA 1
ATOM 3717 C C . LYS B 1 89 ? -3.135 -33.062 4.281 1 73.44 89 LYS B C 1
ATOM 3719 O O . LYS B 1 89 ? -4.262 -32.562 4.277 1 73.44 89 LYS B O 1
ATOM 3724 N N . ASN B 1 90 ? -2.83 -34.281 4.426 1 77.94 90 ASN B N 1
ATOM 3725 C CA . ASN B 1 90 ? -3.912 -35.125 4.938 1 77.94 90 ASN B CA 1
ATOM 3726 C C . ASN B 1 90 ? -3.936 -35.156 6.465 1 77.94 90 ASN B C 1
ATOM 3728 O O . ASN B 1 90 ? -3.064 -34.562 7.109 1 77.94 90 ASN B O 1
ATOM 3732 N N . GLU B 1 91 ? -5.035 -35.688 7.004 1 72.44 91 GLU B N 1
ATOM 3733 C CA . GLU B 1 91 ? -5.246 -35.656 8.445 1 72.44 91 GLU B CA 1
ATOM 3734 C C . GLU B 1 91 ? -4.055 -36.281 9.18 1 72.44 91 GLU B C 1
ATOM 3736 O O . GLU B 1 91 ? -3.641 -35.781 10.227 1 72.44 91 GLU B O 1
ATOM 3741 N N . ASN B 1 92 ? -3.551 -37.281 8.664 1 66.62 92 ASN B N 1
ATOM 3742 C CA . ASN B 1 92 ? -2.43 -37.969 9.312 1 66.62 92 ASN B CA 1
ATOM 3743 C C . ASN B 1 92 ? -1.172 -37.094 9.297 1 66.62 92 ASN B C 1
ATOM 3745 O O . ASN B 1 92 ? -0.431 -37.062 10.281 1 66.62 92 ASN B O 1
ATOM 3749 N N . ASN B 1 93 ? -1.016 -36.406 8.219 1 68.25 93 ASN B N 1
ATOM 3750 C CA . ASN B 1 93 ? 0.186 -35.594 8.047 1 68.25 93 ASN B CA 1
ATOM 3751 C C . ASN B 1 93 ? 0.126 -34.312 8.875 1 68.25 93 ASN B C 1
ATOM 3753 O O . ASN B 1 93 ? 1.159 -33.781 9.312 1 68.25 93 ASN B O 1
ATOM 3757 N N . ILE B 1 94 ? -1.001 -33.844 9.023 1 61.66 94 ILE B N 1
ATOM 3758 C CA . ILE B 1 94 ? -1.125 -32.594 9.75 1 61.66 94 ILE B CA 1
ATOM 3759 C C . ILE B 1 94 ? -0.891 -32.812 11.242 1 61.66 94 ILE B C 1
ATOM 3761 O O . ILE B 1 94 ? -0.307 -31.984 11.922 1 61.66 94 ILE B O 1
ATOM 3765 N N . LYS B 1 95 ? -1.446 -34.062 11.938 1 59.94 95 LYS B N 1
ATOM 3766 C CA . LYS B 1 95 ? -1.33 -34.375 13.359 1 59.94 95 LYS B CA 1
ATOM 3767 C C . LYS B 1 95 ? 0.108 -34.719 13.727 1 59.94 95 LYS B C 1
ATOM 3769 O O . LYS B 1 95 ? 0.547 -34.469 14.852 1 59.94 95 LYS B O 1
ATOM 3774 N N . ASN B 1 96 ? 0.658 -35.312 12.797 1 52.94 96 ASN B N 1
ATOM 3775 C CA . ASN B 1 96 ? 2.006 -35.781 13.102 1 52.94 96 ASN B CA 1
ATOM 3776 C C . ASN B 1 96 ? 3.057 -34.719 12.758 1 52.94 96 ASN B C 1
ATOM 3778 O O . ASN B 1 96 ? 4.242 -34.906 13.047 1 52.94 96 ASN B O 1
ATOM 3782 N N . GLY B 1 97 ? 2.609 -33.5 12.453 1 52.75 97 GLY B N 1
ATOM 3783 C CA . GLY B 1 97 ? 3.561 -32.438 12.086 1 52.75 97 GLY B CA 1
ATOM 3784 C C . GLY B 1 97 ? 4.469 -32.844 10.938 1 52.75 97 GLY B C 1
ATOM 3785 O O . GLY B 1 97 ? 5.438 -32.156 10.633 1 52.75 97 GLY B O 1
ATOM 3786 N N . SER B 1 98 ? 4.41 -34.156 10.625 1 45.69 98 SER B N 1
ATOM 3787 C CA . SER B 1 98 ? 5.352 -34.688 9.664 1 45.69 98 SER B CA 1
ATOM 3788 C C . SER B 1 98 ? 5.012 -34.281 8.242 1 45.69 98 SER B C 1
ATOM 3790 O O . SER B 1 98 ? 3.852 -34.344 7.832 1 45.69 98 SER B O 1
ATOM 3792 N N . ASP B 1 99 ? 5.48 -33.281 7.824 1 48.16 99 ASP B N 1
ATOM 3793 C CA . ASP B 1 99 ? 5.473 -33.125 6.371 1 48.16 99 ASP B CA 1
ATOM 3794 C C . ASP B 1 99 ? 5.934 -34.406 5.688 1 48.16 99 ASP B C 1
ATOM 3796 O O . ASP B 1 99 ? 7.074 -34.844 5.871 1 48.16 99 ASP B O 1
ATOM 3800 N N . ASN B 1 100 ? 5.207 -35.438 5.73 1 41.19 100 ASN B N 1
ATOM 3801 C CA . ASN B 1 100 ? 5.598 -36.656 5.078 1 41.19 100 ASN B CA 1
ATOM 3802 C C . ASN B 1 100 ? 6.371 -36.406 3.787 1 41.19 100 ASN B C 1
ATOM 3804 O O . ASN B 1 100 ? 6.41 -37.25 2.898 1 41.19 100 ASN B O 1
ATOM 3808 N N . ASP B 1 101 ? 6.484 -35.312 3.32 1 42.5 101 ASP B N 1
ATOM 3809 C CA . ASP B 1 101 ? 7.367 -35.438 2.164 1 42.5 101 ASP B CA 1
ATOM 3810 C C . ASP B 1 101 ? 8.633 -36.219 2.518 1 42.5 101 ASP B C 1
ATOM 3812 O O . ASP B 1 101 ? 9.5 -35.688 3.225 1 42.5 101 ASP B O 1
ATOM 3816 N N . SER B 1 102 ? 8.516 -37.438 2.848 1 38.31 102 SER B N 1
ATOM 3817 C CA . SER B 1 102 ? 9.594 -38.438 2.893 1 38.31 102 SER B CA 1
ATOM 3818 C C . SER B 1 102 ? 10.742 -38.031 1.964 1 38.31 102 SER B C 1
ATOM 3820 O O . SER B 1 102 ? 11.57 -38.875 1.609 1 38.31 102 SER B O 1
ATOM 3822 N N . ASN B 1 103 ? 10.539 -37.188 0.977 1 40.28 103 ASN B N 1
ATOM 3823 C CA . ASN B 1 103 ? 11.656 -37.219 0.035 1 40.28 103 ASN B CA 1
ATOM 3824 C C . ASN B 1 103 ? 13 -37.281 0.756 1 40.28 103 ASN B C 1
ATOM 3826 O O . ASN B 1 103 ? 13.148 -36.719 1.846 1 40.28 103 ASN B O 1
ATOM 3830 N N . THR B 1 104 ? 13.891 -38.219 0.388 1 42.75 104 THR B N 1
ATOM 3831 C CA . THR B 1 104 ? 15.344 -38.281 0.521 1 42.75 104 THR B CA 1
ATOM 3832 C C . THR B 1 104 ? 15.93 -36.906 0.755 1 42.75 104 THR B C 1
ATOM 3834 O O . THR B 1 104 ? 15.75 -36 -0.065 1 42.75 104 THR B O 1
ATOM 3837 N N . THR B 1 105 ? 15.875 -36.469 1.958 1 52.94 105 THR B N 1
ATOM 3838 C CA . THR B 1 105 ? 16.469 -35.219 2.449 1 52.94 105 THR B CA 1
ATOM 3839 C C . THR B 1 105 ? 17.734 -34.875 1.671 1 52.94 105 THR B C 1
ATOM 3841 O O . THR B 1 105 ? 18.828 -35.344 2.02 1 52.94 105 THR B O 1
ATOM 3844 N N . ILE B 1 106 ? 17.703 -34.938 0.438 1 63.94 106 ILE B N 1
ATOM 3845 C CA . ILE B 1 106 ? 18.875 -34.438 -0.28 1 63.94 106 ILE B CA 1
ATOM 3846 C C . ILE B 1 106 ? 19.328 -33.125 0.329 1 63.94 106 ILE B C 1
ATOM 3848 O O . ILE B 1 106 ? 18.547 -32.188 0.45 1 63.94 106 ILE B O 1
ATOM 3852 N N . LYS B 1 107 ? 20.469 -33.312 1.001 1 81.19 107 LYS B N 1
ATOM 3853 C CA . LYS B 1 107 ? 21.109 -32.125 1.582 1 81.19 107 LYS B CA 1
ATOM 3854 C C . LYS B 1 107 ? 21.422 -31.078 0.511 1 81.19 107 LYS B C 1
ATOM 3856 O O . LYS B 1 107 ? 22.141 -31.375 -0.451 1 81.19 107 LYS B O 1
ATOM 3861 N N . LYS B 1 108 ? 20.812 -29.969 0.553 1 90.5 108 LYS B N 1
ATOM 3862 C CA . LYS B 1 108 ? 21.109 -28.875 -0.366 1 90.5 108 LYS B CA 1
ATOM 3863 C C . LYS B 1 108 ? 22.406 -28.172 0.01 1 90.5 108 LYS B C 1
ATOM 3865 O O . LYS B 1 108 ? 22.734 -28.047 1.192 1 90.5 108 LYS B O 1
ATOM 3870 N N . PRO B 1 109 ? 23.172 -27.844 -0.909 1 93.69 109 PRO B N 1
ATOM 3871 C CA . PRO B 1 109 ? 24.453 -27.188 -0.63 1 93.69 109 PRO B CA 1
ATOM 3872 C C . PRO B 1 109 ? 24.297 -25.906 0.187 1 93.69 109 PRO B C 1
ATOM 3874 O O . PRO B 1 109 ? 25.156 -25.578 1 1 93.69 109 PRO B O 1
ATOM 3877 N N . TYR B 1 110 ? 23.172 -25.188 -0.087 1 95.31 110 TYR B N 1
ATOM 3878 C CA . TYR B 1 110 ? 22.938 -23.953 0.647 1 95.31 110 TYR B CA 1
ATOM 3879 C C . TYR B 1 110 ? 21.578 -24 1.351 1 95.31 110 TYR B C 1
ATOM 3881 O O . TYR B 1 110 ? 20.578 -23.531 0.807 1 95.31 110 TYR B O 1
ATOM 3889 N N . GLU B 1 111 ? 21.578 -24.422 2.512 1 93.69 111 GLU B N 1
ATOM 3890 C CA . GLU B 1 111 ? 20.359 -24.469 3.32 1 93.69 111 GLU B CA 1
ATOM 3891 C C . GLU B 1 111 ? 20.266 -23.25 4.238 1 93.69 111 GLU B C 1
ATOM 3893 O O . GLU B 1 111 ? 21.281 -22.797 4.789 1 93.69 111 GLU B O 1
ATOM 3898 N N . PHE B 1 112 ? 19.109 -22.656 4.266 1 95.38 112 PHE B N 1
ATOM 3899 C CA . PHE B 1 112 ? 18.906 -21.516 5.145 1 95.38 112 PHE B CA 1
ATOM 3900 C C . PHE B 1 112 ? 17.516 -21.562 5.762 1 95.38 112 PHE B C 1
ATOM 3902 O O . PHE B 1 112 ? 16.578 -22.094 5.164 1 95.38 112 PHE B O 1
ATOM 3909 N N . SER B 1 113 ? 17.406 -20.984 6.93 1 93.12 113 SER B N 1
ATOM 3910 C CA . SER B 1 113 ? 16.141 -20.938 7.641 1 93.12 113 SER B CA 1
ATOM 3911 C C . SER B 1 113 ? 15.758 -19.5 7.992 1 93.12 113 SER B C 1
ATOM 3913 O O . SER B 1 113 ? 14.68 -19.266 8.547 1 93.12 113 SER B O 1
ATOM 3915 N N . SER B 1 114 ? 16.641 -18.625 7.691 1 95.94 114 SER B N 1
ATOM 3916 C CA . SER B 1 114 ? 16.391 -17.203 7.941 1 95.94 114 SER B CA 1
ATOM 3917 C C . SER B 1 114 ? 17 -16.344 6.844 1 95.94 114 SER B C 1
ATOM 3919 O O . SER B 1 114 ? 17.844 -16.812 6.066 1 95.94 114 SER B O 1
ATOM 3921 N N . ALA B 1 115 ? 16.5 -15.148 6.781 1 96.5 115 ALA B N 1
ATOM 3922 C CA . ALA B 1 115 ? 17.078 -14.195 5.836 1 96.5 115 ALA B CA 1
ATOM 3923 C C . ALA B 1 115 ? 18.562 -13.945 6.145 1 96.5 115 ALA B C 1
ATOM 3925 O O . ALA B 1 115 ? 19.391 -13.867 5.234 1 96.5 115 ALA B O 1
ATOM 3926 N N . LYS B 1 116 ? 18.828 -13.805 7.426 1 95.62 116 LYS B N 1
ATOM 3927 C CA . LYS B 1 116 ? 20.219 -13.586 7.824 1 95.62 116 LYS B CA 1
ATOM 3928 C C . LYS B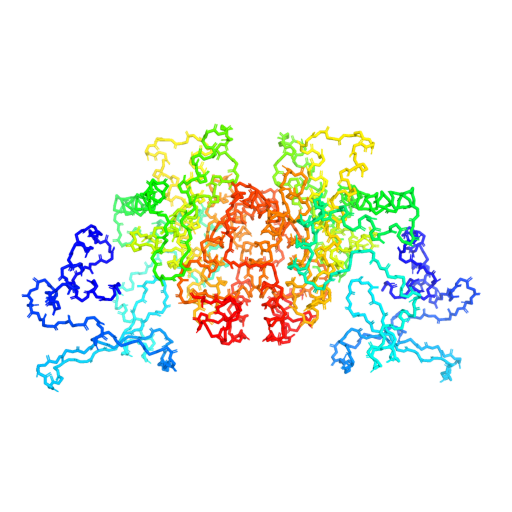 1 116 ? 21.125 -14.688 7.289 1 95.62 116 LYS B C 1
ATOM 3930 O O . LYS B 1 116 ? 22.188 -14.406 6.715 1 95.62 116 LYS B O 1
ATOM 3935 N N . GLU B 1 117 ? 20.734 -15.922 7.469 1 96.38 117 GLU B N 1
ATOM 3936 C CA . GLU B 1 117 ? 21.516 -17.062 6.984 1 96.38 117 GLU B CA 1
ATOM 3937 C C . GLU B 1 117 ? 21.672 -17.016 5.469 1 96.38 117 GLU B C 1
ATOM 3939 O O . GLU B 1 117 ? 22.766 -17.25 4.945 1 96.38 117 GLU B O 1
ATOM 3944 N N . LEU B 1 118 ? 20.578 -16.766 4.801 1 97.06 118 LEU B N 1
ATOM 3945 C CA . LEU B 1 118 ? 20.578 -16.688 3.344 1 97.06 118 LEU B CA 1
ATOM 3946 C C . LEU B 1 118 ? 21.562 -15.625 2.859 1 97.06 118 LEU B C 1
ATOM 3948 O O . LEU B 1 118 ? 22.422 -15.898 2.014 1 97.06 118 LEU B O 1
ATOM 3952 N N . PHE B 1 119 ? 21.469 -14.445 3.4 1 93.25 119 PHE B N 1
ATOM 3953 C CA . PHE B 1 119 ? 22.266 -13.32 2.906 1 93.25 119 PHE B CA 1
ATOM 3954 C C . PHE B 1 119 ? 23.703 -13.43 3.369 1 93.25 119 PHE B C 1
ATOM 3956 O O . PHE B 1 119 ? 24.625 -13.023 2.656 1 93.25 119 PHE B O 1
ATOM 3963 N N . ASP B 1 120 ? 23.922 -14.047 4.531 1 93.69 120 ASP B N 1
ATOM 3964 C CA . ASP B 1 120 ? 25.281 -14.367 4.949 1 93.69 120 ASP B CA 1
ATOM 3965 C C . ASP B 1 120 ? 25.938 -15.344 3.975 1 93.69 120 ASP B C 1
ATOM 3967 O O . ASP B 1 120 ? 27.109 -15.195 3.633 1 93.69 120 ASP B O 1
ATOM 3971 N N . MET B 1 121 ? 25.188 -16.328 3.602 1 94.81 121 MET B N 1
ATOM 3972 C CA . MET B 1 121 ? 25.688 -17.312 2.648 1 94.81 121 MET B CA 1
ATOM 3973 C C . MET B 1 121 ? 26.016 -16.656 1.31 1 94.81 121 MET B C 1
ATOM 3975 O O . MET B 1 121 ? 27.031 -16.984 0.689 1 94.81 121 MET B O 1
ATOM 3979 N N . CYS B 1 122 ? 25.141 -15.797 0.872 1 96.69 122 CYS B N 1
ATOM 3980 C CA . CYS B 1 122 ? 25.406 -15.07 -0.366 1 96.69 122 CYS B CA 1
ATOM 3981 C C . CYS B 1 122 ? 26.703 -14.281 -0.272 1 96.69 122 CYS B C 1
ATOM 3983 O O . CYS B 1 122 ? 27.516 -14.32 -1.188 1 96.69 122 CYS B O 1
ATOM 3985 N N . ALA B 1 123 ? 26.828 -13.586 0.816 1 92.88 123 ALA B N 1
ATOM 3986 C CA . ALA B 1 123 ? 28.016 -12.758 1.015 1 92.88 123 ALA B CA 1
ATOM 3987 C C . ALA B 1 123 ? 29.281 -13.617 1.089 1 92.88 123 ALA B C 1
ATOM 3989 O O . ALA B 1 123 ? 30.297 -13.297 0.456 1 92.88 123 ALA B O 1
ATOM 3990 N N . LYS B 1 124 ? 29.234 -14.656 1.842 1 95.31 124 LYS B N 1
ATOM 3991 C CA . LYS B 1 124 ? 30.375 -15.531 2.066 1 9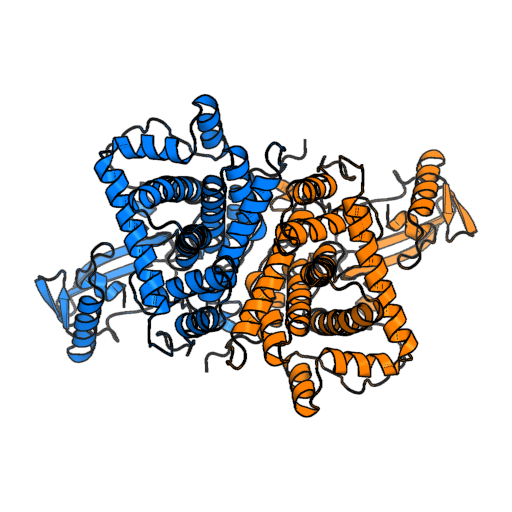5.31 124 LYS B CA 1
ATOM 3992 C C . LYS B 1 124 ? 30.844 -16.172 0.762 1 95.31 124 LYS B C 1
ATOM 3994 O O . LYS B 1 124 ? 32.031 -16.375 0.556 1 95.31 124 LYS B O 1
ATOM 3999 N N . ASN B 1 125 ? 29.953 -16.516 -0.07 1 96.75 125 ASN B N 1
ATOM 4000 C CA . ASN B 1 125 ? 30.281 -17.281 -1.266 1 96.75 125 ASN B CA 1
ATOM 4001 C C . ASN B 1 125 ? 30.266 -16.406 -2.516 1 96.75 125 ASN B C 1
ATOM 4003 O O . ASN B 1 125 ? 30.469 -16.891 -3.627 1 96.75 125 ASN B O 1
ATOM 4007 N N . ASN B 1 126 ? 29.984 -15.109 -2.354 1 96.31 126 ASN B N 1
ATOM 4008 C CA . ASN B 1 126 ? 29.891 -14.164 -3.459 1 96.31 126 ASN B CA 1
ATOM 4009 C C . ASN B 1 126 ? 28.859 -14.617 -4.496 1 96.31 126 ASN B C 1
ATOM 4011 O O . ASN B 1 126 ? 29.172 -14.703 -5.684 1 96.31 126 ASN B O 1
ATOM 4015 N N . LEU B 1 127 ? 27.734 -15.055 -3.998 1 97.94 127 LEU B N 1
ATOM 4016 C CA . LEU B 1 127 ? 26.625 -15.508 -4.82 1 97.94 127 LEU B CA 1
ATOM 4017 C C . LEU B 1 127 ? 25.406 -14.602 -4.645 1 97.94 127 LEU B C 1
ATOM 4019 O O . LEU B 1 127 ? 25.234 -14 -3.582 1 97.94 127 LEU B O 1
ATOM 4023 N N . THR B 1 128 ? 24.656 -14.469 -5.691 1 98 128 THR B N 1
ATOM 4024 C CA . THR B 1 128 ? 23.344 -13.836 -5.559 1 98 128 THR B CA 1
ATOM 4025 C C . THR B 1 128 ? 22.328 -14.805 -4.957 1 98 128 THR B C 1
ATOM 4027 O O . THR B 1 128 ? 22.594 -16.016 -4.867 1 98 128 THR B O 1
ATOM 4030 N N . ILE B 1 129 ? 21.234 -14.281 -4.574 1 98 129 ILE B N 1
ATOM 4031 C CA . ILE B 1 129 ? 20.156 -15.102 -4.051 1 98 129 ILE B CA 1
ATOM 4032 C C . ILE B 1 129 ? 19.734 -16.125 -5.105 1 98 129 ILE B C 1
ATOM 4034 O O . ILE B 1 129 ? 19.516 -17.297 -4.793 1 98 129 ILE B O 1
ATOM 4038 N N . ALA B 1 130 ? 19.609 -15.664 -6.328 1 98.06 130 ALA B N 1
ATOM 4039 C CA . ALA B 1 130 ? 19.219 -16.547 -7.43 1 98.06 130 ALA B CA 1
ATOM 4040 C C . ALA B 1 130 ? 20.234 -17.656 -7.617 1 98.06 130 ALA B C 1
ATOM 4042 O O . ALA B 1 130 ? 19.875 -18.797 -7.91 1 98.06 130 ALA B O 1
ATOM 4043 N N . ASP B 1 131 ? 21.531 -17.328 -7.453 1 97.88 131 ASP B N 1
ATOM 4044 C CA . ASP B 1 131 ? 22.594 -18.328 -7.578 1 97.88 131 ASP B CA 1
ATOM 4045 C C . ASP B 1 131 ? 22.438 -19.422 -6.52 1 97.88 131 ASP B C 1
ATOM 4047 O O . ASP B 1 131 ? 22.578 -20.609 -6.82 1 97.88 131 ASP B O 1
ATOM 4051 N N . VAL B 1 132 ? 22.203 -19 -5.32 1 97.62 132 VAL B N 1
ATOM 4052 C CA . VAL B 1 132 ? 22.047 -19.922 -4.203 1 97.62 132 VAL B CA 1
ATOM 4053 C C . VAL B 1 132 ? 20.891 -20.875 -4.48 1 97.62 132 VAL B C 1
ATOM 4055 O O . VAL B 1 132 ? 21.016 -22.094 -4.324 1 97.62 132 VAL B O 1
ATOM 4058 N N . MET B 1 133 ? 19.797 -20.344 -4.914 1 97.5 133 MET B N 1
ATOM 4059 C CA . MET B 1 133 ? 18.609 -21.141 -5.199 1 97.5 133 MET B CA 1
ATOM 4060 C C . MET B 1 133 ? 18.859 -22.062 -6.383 1 97.5 133 MET B C 1
ATOM 4062 O O . MET B 1 133 ? 18.359 -23.203 -6.398 1 97.5 133 MET B O 1
ATOM 4066 N N . TYR B 1 134 ? 19.562 -21.516 -7.383 1 97.62 134 TYR B N 1
ATOM 4067 C CA . TYR B 1 134 ? 19.891 -22.312 -8.57 1 97.62 134 TYR B CA 1
ATOM 4068 C C . TYR B 1 134 ? 20.719 -23.531 -8.195 1 97.62 134 TYR B C 1
ATOM 4070 O O . TYR B 1 134 ? 20.422 -24.641 -8.641 1 97.62 134 TYR B O 1
ATOM 4078 N N . GLU B 1 135 ? 21.75 -23.375 -7.387 1 96.75 135 GLU B N 1
ATOM 4079 C CA . GLU B 1 135 ? 22.594 -24.469 -6.934 1 96.75 135 GLU B CA 1
ATOM 4080 C C . GLU B 1 135 ? 21.781 -25.5 -6.141 1 96.75 135 GLU B C 1
ATOM 4082 O O . GLU B 1 135 ? 22.016 -26.703 -6.254 1 96.75 135 GLU B O 1
ATOM 4087 N N . ASN B 1 136 ? 20.891 -24.984 -5.328 1 96.12 136 ASN B N 1
ATOM 4088 C CA . ASN B 1 136 ? 20.031 -25.891 -4.566 1 96.12 136 ASN B CA 1
ATOM 4089 C C . ASN B 1 136 ? 19.156 -26.734 -5.484 1 96.12 136 ASN B C 1
ATOM 4091 O O . ASN B 1 136 ? 18.938 -27.922 -5.234 1 96.12 136 ASN B O 1
ATOM 4095 N N . GLU B 1 137 ? 18.609 -26.141 -6.566 1 95.38 137 GLU B N 1
ATOM 4096 C CA . GLU B 1 137 ? 17.719 -26.844 -7.496 1 95.38 137 GLU B CA 1
ATOM 4097 C C . GLU B 1 137 ? 18.484 -27.922 -8.273 1 95.38 137 GLU B C 1
ATOM 4099 O O . GLU B 1 137 ? 17.891 -28.938 -8.656 1 95.38 137 GLU B O 1
ATOM 4104 N N . LYS B 1 138 ? 19.797 -27.766 -8.453 1 95.06 138 LYS B N 1
ATOM 4105 C CA . LYS B 1 138 ? 20.609 -28.703 -9.219 1 95.06 138 LYS B CA 1
ATOM 4106 C C . LYS B 1 138 ? 20.719 -30.047 -8.508 1 95.06 138 LYS B C 1
ATOM 4108 O O . LYS B 1 138 ? 21.109 -31.047 -9.109 1 95.06 138 LYS B O 1
ATOM 4113 N N . THR B 1 139 ? 20.406 -30.016 -7.262 1 93.25 139 THR B N 1
ATOM 4114 C CA . THR B 1 139 ? 20.422 -31.281 -6.527 1 93.25 139 THR B CA 1
ATOM 4115 C C . THR B 1 139 ? 19.281 -32.188 -6.988 1 93.25 139 THR B C 1
ATOM 4117 O O . THR B 1 139 ? 19.375 -33.406 -6.871 1 93.25 139 THR B O 1
ATOM 4120 N N . ALA B 1 140 ? 18.25 -31.625 -7.535 1 90.94 140 ALA B N 1
ATOM 4121 C CA . ALA B 1 140 ? 17.062 -32.375 -7.895 1 90.94 140 ALA B CA 1
ATOM 4122 C C . ALA B 1 140 ? 16.859 -32.406 -9.406 1 90.94 140 ALA B C 1
ATOM 4124 O O . ALA B 1 140 ? 16.234 -33.312 -9.953 1 90.94 140 ALA B O 1
ATOM 4125 N N . TYR B 1 141 ? 17.422 -31.438 -10.102 1 93.25 141 TYR B N 1
ATOM 4126 C CA . TYR B 1 141 ? 17.172 -31.266 -11.531 1 93.25 141 TYR B CA 1
ATOM 4127 C C . TYR B 1 141 ? 18.453 -30.953 -12.281 1 93.25 141 TYR B C 1
ATOM 4129 O O . TYR B 1 141 ? 19.391 -30.391 -11.711 1 93.25 141 TYR B O 1
ATOM 4137 N N . THR B 1 142 ? 18.453 -31.344 -13.547 1 96.12 142 THR B N 1
ATOM 4138 C CA . THR B 1 142 ? 19.516 -30.859 -14.422 1 96.12 142 THR B CA 1
ATOM 4139 C C . THR B 1 142 ? 19.328 -29.375 -14.727 1 96.12 142 THR B C 1
ATOM 4141 O O . THR B 1 142 ? 18.234 -28.844 -14.539 1 96.12 142 THR B O 1
ATOM 4144 N N . GLU B 1 143 ? 20.391 -28.766 -15.156 1 96.31 143 GLU B N 1
ATOM 4145 C CA . GLU B 1 143 ? 20.312 -27.344 -15.516 1 96.31 143 GLU B CA 1
ATOM 4146 C C . GLU B 1 143 ? 19.234 -27.094 -16.562 1 96.31 143 GLU B C 1
ATOM 4148 O O . GLU B 1 143 ? 18.469 -26.141 -16.469 1 96.31 143 GLU B O 1
ATOM 4153 N N . SER B 1 144 ? 19.172 -27.969 -17.562 1 96.44 144 SER B N 1
ATOM 4154 C CA . SER B 1 144 ? 18.188 -27.844 -18.625 1 96.44 144 SER B CA 1
ATOM 4155 C C . SER B 1 144 ? 16.766 -27.969 -18.078 1 96.44 144 SER B C 1
ATOM 4157 O O . SER B 1 144 ? 15.852 -27.266 -18.531 1 96.44 144 SER B O 1
ATOM 4159 N N . GLU B 1 145 ? 16.594 -28.859 -17.125 1 96.06 145 GLU B N 1
ATOM 4160 C CA . GLU B 1 145 ? 15.289 -29.062 -16.516 1 96.06 145 GLU B CA 1
ATOM 4161 C C . GLU B 1 145 ? 14.867 -27.844 -15.703 1 96.06 145 GLU B C 1
ATOM 4163 O O . GLU B 1 145 ? 13.703 -27.453 -15.711 1 96.06 145 GLU B O 1
ATOM 4168 N N . ILE B 1 146 ? 15.836 -27.266 -14.984 1 96.81 146 ILE B N 1
ATOM 4169 C CA . ILE B 1 146 ? 15.562 -26.078 -14.18 1 96.81 146 ILE B CA 1
ATOM 4170 C C . ILE B 1 146 ? 15.086 -24.953 -15.078 1 96.81 146 ILE B C 1
ATOM 4172 O O . ILE B 1 146 ? 14.055 -24.328 -14.812 1 96.81 146 ILE B O 1
ATOM 4176 N N . LEU B 1 147 ? 15.797 -24.688 -16.141 1 97.44 147 LEU B N 1
ATOM 4177 C CA . LEU B 1 147 ? 15.477 -23.594 -17.047 1 97.44 147 LEU B CA 1
ATOM 4178 C C . LEU B 1 147 ? 14.141 -23.844 -17.734 1 97.44 147 LEU B C 1
ATOM 4180 O O . LEU B 1 147 ? 13.336 -22.922 -17.891 1 97.44 147 LEU B O 1
ATOM 4184 N N . ALA B 1 148 ? 13.875 -25.109 -18.094 1 96.5 148 ALA B N 1
ATOM 4185 C CA . ALA B 1 148 ? 12.617 -25.453 -18.75 1 96.5 148 ALA B CA 1
ATOM 4186 C C . ALA B 1 148 ? 11.43 -25.219 -17.812 1 96.5 148 ALA B C 1
ATOM 4188 O O . ALA B 1 148 ? 10.383 -24.719 -18.234 1 96.5 148 ALA B O 1
ATOM 4189 N N . LYS B 1 149 ? 11.578 -25.625 -16.578 1 95.75 149 LYS B N 1
ATOM 4190 C CA . LYS B 1 149 ? 10.508 -25.469 -15.602 1 95.75 149 LYS B CA 1
ATOM 4191 C C . LYS B 1 149 ? 10.234 -23.984 -15.328 1 95.75 149 LYS B C 1
ATOM 4193 O O . LYS B 1 149 ? 9.078 -23.578 -15.156 1 95.75 149 LYS B O 1
ATOM 4198 N N . ILE B 1 150 ? 11.289 -23.203 -15.219 1 97.62 150 ILE B N 1
ATOM 4199 C CA . ILE B 1 150 ? 11.148 -21.781 -14.992 1 97.62 150 ILE B CA 1
ATOM 4200 C C . ILE B 1 150 ? 10.422 -21.141 -16.172 1 97.62 150 ILE B C 1
ATOM 4202 O O . ILE B 1 150 ? 9.508 -20.328 -15.984 1 97.62 150 ILE B O 1
ATOM 4206 N N . MET B 1 151 ? 10.781 -21.5 -17.375 1 97.69 151 MET B N 1
ATOM 4207 C CA . MET B 1 151 ? 10.156 -20.922 -18.562 1 97.69 151 MET B CA 1
ATOM 4208 C C . MET B 1 151 ? 8.711 -21.391 -18.703 1 97.69 151 MET B C 1
ATOM 4210 O O . MET B 1 151 ? 7.855 -20.641 -19.172 1 97.69 151 MET B O 1
ATOM 4214 N N . GLU B 1 152 ? 8.469 -22.609 -18.266 1 95.5 152 GLU B N 1
ATOM 4215 C CA . GLU B 1 152 ? 7.094 -23.094 -18.266 1 95.5 152 GLU B CA 1
ATOM 4216 C C . GLU B 1 152 ? 6.219 -22.266 -17.328 1 95.5 152 GLU B C 1
ATOM 4218 O O . GLU B 1 152 ? 5.098 -21.891 -17.688 1 95.5 152 GLU B O 1
ATOM 4223 N N . ILE B 1 153 ? 6.738 -22 -16.172 1 96.25 153 ILE B N 1
ATOM 4224 C CA . ILE B 1 153 ? 6.02 -21.172 -15.203 1 96.25 153 ILE B CA 1
ATOM 4225 C C . ILE B 1 153 ? 5.754 -19.797 -15.805 1 96.25 153 ILE B C 1
ATOM 4227 O O . ILE B 1 153 ? 4.629 -19.297 -15.75 1 96.25 153 ILE B O 1
ATOM 4231 N N . TRP B 1 154 ? 6.781 -19.219 -16.406 1 98.12 154 TRP B N 1
ATOM 4232 C CA . TRP B 1 154 ? 6.629 -17.891 -17.016 1 98.12 154 TRP B CA 1
ATOM 4233 C C . TRP B 1 154 ? 5.605 -17.922 -18.141 1 98.12 154 TRP B C 1
ATOM 4235 O O . TRP B 1 154 ? 4.789 -17.016 -18.266 1 98.12 154 TRP B O 1
ATOM 4245 N N . GLU B 1 155 ? 5.652 -18.938 -18.906 1 97 155 GLU B N 1
ATOM 4246 C CA . GLU B 1 155 ? 4.73 -19.047 -20.031 1 97 155 GLU B CA 1
ATOM 4247 C C . GLU B 1 155 ? 3.281 -19.078 -19.562 1 97 155 GLU B C 1
ATOM 4249 O O . GLU B 1 155 ? 2.41 -18.453 -20.172 1 97 155 GLU B O 1
ATOM 4254 N N . VAL B 1 156 ? 3.057 -19.844 -18.531 1 95.25 156 VAL B N 1
ATOM 4255 C CA . VAL B 1 156 ? 1.704 -19.891 -17.984 1 95.25 156 VAL B CA 1
ATOM 4256 C C . VAL B 1 156 ? 1.3 -18.531 -17.453 1 95.25 156 VAL B C 1
ATOM 4258 O O . VAL B 1 156 ? 0.175 -18.078 -17.672 1 95.25 156 VAL B O 1
ATOM 4261 N N . MET B 1 157 ? 2.238 -17.891 -16.75 1 98.12 157 MET B N 1
ATOM 4262 C CA . MET B 1 157 ? 1.979 -16.562 -16.203 1 98.12 157 MET B CA 1
ATOM 4263 C C . MET B 1 157 ? 1.711 -15.555 -17.328 1 98.12 157 MET B C 1
ATOM 4265 O O . MET B 1 157 ? 0.745 -14.789 -17.25 1 98.12 157 MET B O 1
ATOM 4269 N N . ASP B 1 158 ? 2.535 -15.617 -18.328 1 98.31 158 ASP B N 1
ATOM 4270 C CA . ASP B 1 158 ? 2.395 -14.688 -19.453 1 98.31 158 ASP B CA 1
ATOM 4271 C C . ASP B 1 158 ? 1.1 -14.938 -20.219 1 98.31 158 ASP B C 1
ATOM 4273 O O . ASP B 1 158 ? 0.439 -14 -20.656 1 98.31 158 ASP B O 1
ATOM 4277 N N . THR B 1 159 ? 0.764 -16.172 -20.359 1 97.12 159 THR B N 1
ATOM 4278 C CA . THR B 1 159 ? -0.47 -16.547 -21.047 1 97.12 159 THR B CA 1
ATOM 4279 C C . THR B 1 159 ? -1.688 -16.062 -20.266 1 97.12 159 THR B C 1
ATOM 4281 O O . THR B 1 159 ? -2.678 -15.625 -20.859 1 97.12 159 THR B O 1
ATOM 4284 N N . SER B 1 160 ? -1.62 -16.188 -18.953 1 96.88 160 SER B N 1
ATOM 4285 C CA . SER B 1 160 ? -2.717 -15.711 -18.125 1 96.88 160 SER B CA 1
ATOM 4286 C C . SER B 1 160 ? -2.93 -14.211 -18.312 1 96.88 160 SER B C 1
ATOM 4288 O O . SER B 1 160 ? -4.066 -13.742 -18.344 1 96.88 160 SER B O 1
ATOM 4290 N N . ILE B 1 161 ? -1.842 -13.414 -18.406 1 98.62 161 ILE B N 1
ATOM 4291 C CA . ILE B 1 161 ? -1.937 -11.977 -18.656 1 98.62 161 ILE B CA 1
ATOM 4292 C C . ILE B 1 161 ? -2.58 -11.742 -20.031 1 98.62 161 ILE B C 1
ATOM 4294 O O . ILE B 1 161 ? -3.533 -10.969 -20.141 1 98.62 161 ILE B O 1
ATOM 4298 N N . THR B 1 162 ? -2.082 -12.461 -21.047 1 98.25 162 THR B N 1
ATOM 4299 C CA . THR B 1 162 ? -2.539 -12.258 -22.422 1 98.25 162 THR B CA 1
ATOM 4300 C C . THR B 1 162 ? -4.02 -12.617 -22.562 1 98.25 162 THR B C 1
ATOM 4302 O O . THR B 1 162 ? -4.801 -11.836 -23.109 1 98.25 162 THR B O 1
ATOM 4305 N N . LYS B 1 163 ? -4.379 -13.75 -22.016 1 96.75 163 LYS B N 1
ATOM 4306 C CA . LYS B 1 163 ? -5.777 -14.164 -22.062 1 96.75 163 LYS B CA 1
ATOM 4307 C C . LYS B 1 163 ? -6.664 -13.219 -21.266 1 96.75 163 LYS B C 1
ATOM 4309 O O . LYS B 1 163 ? -7.801 -12.945 -21.656 1 96.75 163 LYS B O 1
ATOM 4314 N N . GLY B 1 164 ? -6.137 -12.758 -20.156 1 97.81 164 GLY B N 1
ATOM 4315 C CA . GLY B 1 164 ? -6.875 -11.797 -19.359 1 97.81 164 GLY B CA 1
ATOM 4316 C C . GLY B 1 164 ? -7.125 -10.484 -20.062 1 97.81 164 GLY B C 1
ATOM 4317 O O . GLY B 1 164 ? -8.172 -9.867 -19.891 1 97.81 164 GLY B O 1
ATOM 4318 N N . LEU B 1 165 ? -6.207 -10.047 -20.891 1 98.31 165 LEU B N 1
ATOM 4319 C CA . LEU B 1 165 ? -6.297 -8.773 -21.594 1 98.31 165 LEU B CA 1
ATOM 4320 C C . LEU B 1 165 ? -7.188 -8.898 -22.828 1 98.31 165 LEU B C 1
ATOM 4322 O O . LEU B 1 165 ? -7.672 -7.887 -23.359 1 98.31 165 LEU B O 1
ATOM 4326 N N . GLU B 1 166 ? -7.402 -10.117 -23.25 1 97 166 GLU B N 1
ATOM 4327 C CA . GLU B 1 166 ? -8.102 -10.32 -24.516 1 97 166 GLU B CA 1
ATOM 4328 C C . GLU B 1 166 ? -9.516 -10.844 -24.281 1 97 166 GLU B C 1
ATOM 4330 O O . GLU B 1 166 ? -10.312 -10.938 -25.219 1 97 166 GLU B O 1
ATOM 4335 N N . SER B 1 167 ? -9.836 -11.078 -23.062 1 95.81 167 SER B N 1
ATOM 4336 C CA . SER B 1 167 ? -11.125 -11.695 -22.75 1 95.81 167 SER B CA 1
ATOM 4337 C C . SER B 1 167 ? -12.281 -10.773 -23.109 1 95.81 167 SER B C 1
ATOM 4339 O O . SER B 1 167 ? -12.203 -9.562 -22.906 1 95.81 167 SER B O 1
ATOM 4341 N N . ASP B 1 168 ? -13.375 -11.359 -23.594 1 94.69 168 ASP B N 1
ATOM 4342 C CA . ASP B 1 168 ? -14.586 -10.609 -23.922 1 94.69 168 ASP B CA 1
ATOM 4343 C C . ASP B 1 168 ? -15.625 -10.727 -22.812 1 94.69 168 ASP B C 1
ATOM 4345 O O . ASP B 1 168 ? -16.719 -10.164 -22.922 1 94.69 168 ASP B O 1
ATOM 4349 N N . GLN B 1 169 ? -15.273 -11.391 -21.781 1 92.69 169 GLN B N 1
ATOM 4350 C CA . GLN B 1 169 ? -16.188 -11.539 -20.656 1 92.69 169 GLN B CA 1
ATOM 4351 C C . GLN B 1 169 ? -16.422 -10.195 -19.969 1 92.69 169 GLN B C 1
ATOM 4353 O O . GLN B 1 169 ? -15.477 -9.516 -19.578 1 92.69 169 GLN B O 1
ATOM 4358 N N . ALA B 1 170 ? -17.672 -9.852 -19.844 1 92.75 170 ALA B N 1
ATOM 4359 C CA . ALA B 1 170 ? -17.984 -8.547 -19.266 1 92.75 170 ALA B CA 1
ATOM 4360 C C . ALA B 1 170 ? -18.062 -8.633 -17.734 1 92.75 170 ALA B C 1
ATOM 4362 O O . ALA B 1 170 ? -17.625 -7.711 -17.031 1 92.75 170 ALA B O 1
ATOM 4363 N N . ILE B 1 171 ? -18.703 -9.703 -17.234 1 94.75 171 ILE B N 1
ATOM 4364 C CA . ILE B 1 171 ? -18.938 -9.875 -15.812 1 94.75 171 ILE B CA 1
ATOM 4365 C C . ILE B 1 171 ? -18.281 -11.164 -15.32 1 94.75 171 ILE B C 1
ATOM 4367 O O . ILE B 1 171 ? -18.422 -12.211 -15.961 1 94.75 171 ILE B O 1
ATOM 4371 N N . LEU B 1 172 ? -17.547 -11.047 -14.273 1 93.56 172 LEU B N 1
ATOM 4372 C CA . LEU B 1 172 ? -16.844 -12.195 -13.719 1 93.56 172 LEU B CA 1
ATOM 4373 C C . LEU B 1 172 ? -17.828 -13.172 -13.078 1 93.56 172 LEU B C 1
ATOM 4375 O O . LEU B 1 172 ? -18.922 -12.781 -12.664 1 93.56 172 LEU B O 1
ATOM 4379 N N . ASP B 1 173 ? -17.422 -14.375 -13.016 1 87.25 173 ASP B N 1
ATOM 4380 C CA . ASP B 1 173 ? -18.25 -15.422 -12.43 1 87.25 173 ASP B CA 1
ATOM 4381 C C . ASP B 1 173 ? -18.391 -15.234 -10.922 1 87.25 173 ASP B C 1
ATOM 4383 O O . ASP B 1 173 ? -17.672 -14.438 -10.32 1 87.25 173 ASP B O 1
ATOM 4387 N N . GLY B 1 174 ? -19.406 -15.953 -10.234 1 82.56 174 GLY B N 1
ATOM 4388 C CA . GLY B 1 174 ? -19.5 -15.992 -8.789 1 82.56 174 GLY B CA 1
ATOM 4389 C C . GLY B 1 174 ? -20.688 -15.234 -8.25 1 82.56 174 GLY B C 1
ATOM 4390 O O . GLY B 1 174 ? -21.047 -15.367 -7.074 1 82.56 174 GLY B O 1
ATOM 4391 N N . GLY B 1 175 ? -21.297 -14.328 -9.094 1 83.12 175 GLY B N 1
ATOM 4392 C CA . GLY B 1 175 ? -22.578 -13.766 -8.711 1 83.12 175 GLY B CA 1
ATOM 4393 C C . GLY B 1 175 ? -22.469 -12.391 -8.086 1 83.12 175 GLY B C 1
ATOM 4394 O O . GLY B 1 175 ? -23.484 -11.773 -7.75 1 83.12 175 GLY B O 1
ATOM 4395 N N . LEU B 1 176 ? -21.297 -11.867 -7.988 1 85.75 176 LEU B N 1
ATOM 4396 C CA . LEU B 1 176 ? -21.125 -10.555 -7.375 1 85.75 176 LEU B CA 1
ATOM 4397 C C . LEU B 1 176 ? -21.406 -9.438 -8.367 1 85.75 176 LEU B C 1
ATOM 4399 O O . LEU B 1 176 ? -21.562 -8.281 -7.98 1 85.75 176 LEU B O 1
ATOM 4403 N N . GLY B 1 177 ? -21.469 -9.859 -9.641 1 89.31 177 GLY B N 1
ATOM 4404 C CA . GLY B 1 177 ? -21.672 -8.859 -10.68 1 89.31 177 GLY B CA 1
ATOM 4405 C C . GLY B 1 177 ? -20.438 -8 -10.914 1 89.31 177 GLY B C 1
ATOM 4406 O O . GLY B 1 177 ? -20.547 -6.887 -11.445 1 89.31 177 GLY B O 1
ATOM 4407 N N . THR B 1 178 ? -19.297 -8.484 -10.539 1 91.75 178 THR B N 1
ATOM 4408 C CA . THR B 1 178 ? -18.047 -7.738 -10.703 1 91.75 178 THR B CA 1
ATOM 4409 C C . THR B 1 178 ? -17.672 -7.633 -12.18 1 91.75 178 THR B C 1
ATOM 4411 O O . THR B 1 178 ? -17.625 -8.641 -12.891 1 91.75 178 THR B O 1
ATOM 4414 N N . ARG B 1 179 ? -17.422 -6.445 -12.586 1 94.38 179 ARG B N 1
ATOM 4415 C CA . ARG B 1 179 ? -17.016 -6.211 -13.969 1 94.38 179 ARG B CA 1
ATOM 4416 C C . ARG B 1 179 ? -15.57 -6.641 -14.203 1 94.38 179 ARG B C 1
ATOM 4418 O O . ARG B 1 179 ? -14.711 -6.406 -13.352 1 94.38 179 ARG B O 1
ATOM 4425 N N . ARG B 1 180 ? -15.391 -7.316 -15.305 1 96.5 180 ARG B N 1
ATOM 4426 C CA . ARG B 1 180 ? -14.031 -7.457 -15.812 1 96.5 180 ARG B CA 1
ATOM 4427 C C . ARG B 1 180 ? -13.531 -6.148 -16.406 1 96.5 180 ARG B C 1
ATOM 4429 O O . ARG B 1 180 ? -14.188 -5.566 -17.281 1 96.5 180 ARG B O 1
ATOM 4436 N N . ARG B 1 181 ? -12.352 -5.676 -16.016 1 96.94 181 ARG B N 1
ATOM 4437 C CA . ARG B 1 181 ? -11.938 -4.316 -16.359 1 96.94 181 ARG B CA 1
ATOM 4438 C C . ARG B 1 181 ? -10.703 -4.332 -17.25 1 96.94 181 ARG B C 1
ATOM 4440 O O . ARG B 1 181 ? -10.516 -3.436 -18.078 1 96.94 181 ARG B O 1
ATOM 4447 N N . ALA B 1 182 ? -9.859 -5.305 -17.188 1 98.19 182 ALA B N 1
ATOM 4448 C CA . ALA B 1 182 ? -8.5 -5.289 -17.734 1 98.19 182 ALA B CA 1
ATOM 4449 C C . ALA B 1 182 ? -8.523 -5.098 -19.25 1 98.19 182 ALA B C 1
ATOM 4451 O O . ALA B 1 182 ? -7.781 -4.27 -19.781 1 98.19 182 ALA B O 1
ATOM 4452 N N . PRO B 1 183 ? -9.406 -5.828 -19.969 1 98.06 183 PRO B N 1
ATOM 4453 C CA . PRO B 1 183 ? -9.383 -5.68 -21.438 1 98.06 183 PRO B CA 1
ATOM 4454 C C . PRO B 1 183 ? -9.68 -4.254 -21.891 1 98.06 183 PRO B C 1
ATOM 4456 O O . PRO B 1 183 ? -8.953 -3.695 -22.703 1 98.06 183 PRO B O 1
ATOM 4459 N N . LYS B 1 184 ? -10.711 -3.709 -21.344 1 96.88 184 LYS B N 1
ATOM 4460 C CA . LYS B 1 184 ? -11.117 -2.361 -21.734 1 96.88 184 LYS B CA 1
ATOM 4461 C C . LYS B 1 184 ? -10.062 -1.334 -21.344 1 96.88 184 LYS B C 1
ATOM 4463 O O . LYS B 1 184 ? -9.758 -0.423 -22.109 1 96.88 184 LYS B O 1
ATOM 4468 N N . LEU B 1 185 ? -9.547 -1.411 -20.172 1 97.75 185 LEU B N 1
ATOM 4469 C CA . LEU B 1 185 ? -8.539 -0.47 -19.688 1 97.75 185 LEU B CA 1
ATOM 4470 C C . LEU B 1 185 ? -7.266 -0.569 -20.516 1 97.75 185 LEU B C 1
ATOM 4472 O O . LEU B 1 185 ? -6.633 0.447 -20.812 1 97.75 185 LEU B O 1
ATOM 4476 N N . TYR B 1 186 ? -6.91 -1.774 -20.859 1 98.06 186 TYR B N 1
ATOM 4477 C CA . TYR B 1 186 ? -5.734 -1.978 -21.703 1 98.06 186 TYR B CA 1
ATOM 4478 C C . TYR B 1 186 ? -5.906 -1.303 -23.062 1 98.06 186 TYR B C 1
ATOM 4480 O O . TYR B 1 186 ? -4.996 -0.626 -23.547 1 98.06 186 TYR B O 1
ATOM 4488 N N . LYS B 1 187 ? -7.012 -1.514 -23.672 1 97.38 187 LYS B N 1
ATOM 4489 C CA . LYS B 1 187 ? -7.301 -0.895 -24.953 1 97.38 187 LYS B CA 1
ATOM 4490 C C . LYS B 1 187 ? -7.219 0.626 -24.859 1 97.38 187 LYS B C 1
ATOM 4492 O O . LYS B 1 187 ? -6.707 1.28 -25.781 1 97.38 187 LYS B O 1
ATOM 4497 N N . LYS B 1 188 ? -7.715 1.151 -23.766 1 96.56 188 LYS B N 1
ATOM 4498 C CA . LYS B 1 188 ? -7.652 2.596 -23.562 1 96.56 188 LYS B CA 1
ATOM 4499 C C . LYS B 1 188 ? -6.207 3.082 -23.531 1 96.56 188 LYS B C 1
ATOM 4501 O O . LYS B 1 188 ? -5.879 4.129 -24.094 1 96.56 188 LYS B O 1
ATOM 4506 N N . LEU B 1 189 ? -5.332 2.361 -22.828 1 97.5 189 LEU B N 1
ATOM 4507 C CA . LEU B 1 189 ? -3.926 2.74 -22.734 1 97.5 189 LEU B CA 1
ATOM 4508 C C . LEU B 1 189 ? -3.246 2.701 -24.094 1 97.5 189 LEU B C 1
ATOM 4510 O O . LEU B 1 189 ? -2.521 3.629 -24.453 1 97.5 189 LEU B O 1
ATOM 4514 N N . VAL B 1 190 ? -3.512 1.627 -24.812 1 96.62 190 VAL B N 1
ATOM 4515 C CA . VAL B 1 190 ? -2.898 1.445 -26.125 1 96.62 190 VAL B CA 1
ATOM 4516 C C . VAL B 1 190 ? -3.369 2.547 -27.062 1 96.62 190 VAL B C 1
ATOM 4518 O O . VAL B 1 190 ? -2.557 3.176 -27.75 1 96.62 190 VAL B O 1
ATOM 4521 N N . ASN B 1 191 ? -4.656 2.811 -27.047 1 96.75 191 ASN B N 1
ATOM 4522 C CA . ASN B 1 191 ? -5.242 3.795 -27.938 1 96.75 191 ASN B CA 1
ATOM 4523 C C . ASN B 1 191 ? -4.777 5.211 -27.609 1 96.75 191 ASN B C 1
ATOM 4525 O O . ASN B 1 191 ? -4.703 6.07 -28.484 1 96.75 191 ASN B O 1
ATOM 4529 N N . SER B 1 192 ? -4.465 5.438 -26.391 1 95.75 192 SER B N 1
ATOM 4530 C CA . SER B 1 192 ? -4.035 6.762 -25.953 1 95.75 192 SER B CA 1
ATOM 4531 C C . SER B 1 192 ? -2.52 6.914 -26.062 1 95.75 192 SER B C 1
ATOM 4533 O O . SER B 1 192 ? -1.964 7.938 -25.656 1 95.75 192 SER B O 1
ATOM 4535 N N . ASN B 1 193 ? -1.779 5.91 -26.516 1 95.88 193 ASN B N 1
ATOM 4536 C CA . ASN B 1 193 ? -0.333 5.906 -26.703 1 95.88 193 ASN B CA 1
ATOM 4537 C C . ASN B 1 193 ? 0.407 6.234 -25.422 1 95.88 193 ASN B C 1
ATOM 4539 O O . ASN B 1 193 ? 1.348 7.031 -25.422 1 95.88 193 ASN B O 1
ATOM 4543 N N . ILE B 1 194 ? -0.15 5.719 -24.391 1 94.5 194 ILE B N 1
ATOM 4544 C CA . ILE B 1 194 ? 0.535 5.855 -23.109 1 94.5 194 ILE B CA 1
ATOM 4545 C C . ILE B 1 194 ? 1.795 4.992 -23.094 1 94.5 194 ILE B C 1
ATOM 4547 O O . ILE B 1 194 ? 1.78 3.857 -23.578 1 94.5 194 ILE B O 1
ATOM 4551 N N . ALA B 1 195 ? 2.85 5.574 -22.562 1 94.06 195 ALA B N 1
ATOM 4552 C CA . ALA B 1 195 ? 4.121 4.852 -22.531 1 94.06 195 ALA B CA 1
ATOM 4553 C C . ALA B 1 195 ? 3.992 3.543 -21.75 1 94.06 195 ALA B C 1
ATOM 4555 O O . ALA B 1 195 ? 3.328 3.488 -20.719 1 94.06 195 ALA B O 1
ATOM 4556 N N . SER B 1 196 ? 4.637 2.479 -22.219 1 93.75 196 SER B N 1
ATOM 4557 C CA . SER B 1 196 ? 4.566 1.155 -21.609 1 93.75 196 SER B CA 1
ATOM 4558 C C . SER B 1 196 ? 5.176 1.159 -20.203 1 93.75 196 SER B C 1
ATOM 4560 O O . SER B 1 196 ? 4.945 0.238 -19.422 1 93.75 196 SER B O 1
ATOM 4562 N N . SER B 1 197 ? 5.953 2.223 -19.906 1 94.38 197 SER B N 1
ATOM 4563 C CA . SER B 1 197 ? 6.57 2.342 -18.594 1 94.38 197 SER B CA 1
ATOM 4564 C C . SER B 1 197 ? 5.609 2.967 -17.578 1 94.38 197 SER B C 1
ATOM 4566 O O . SER B 1 197 ? 5.922 3.064 -16.391 1 94.38 197 SER B O 1
ATOM 4568 N N . ASP B 1 198 ? 4.422 3.371 -18.094 1 95.81 198 ASP B N 1
ATOM 4569 C CA . ASP B 1 198 ? 3.408 3.895 -17.172 1 95.81 198 ASP B CA 1
ATOM 4570 C C . ASP B 1 198 ? 2.846 2.789 -16.281 1 95.81 198 ASP B C 1
ATOM 4572 O O . ASP B 1 198 ? 2.553 1.69 -16.766 1 95.81 198 ASP B O 1
ATOM 4576 N N . TYR B 1 199 ? 2.641 3.08 -14.992 1 97.19 199 TYR B N 1
ATOM 4577 C CA . TYR B 1 199 ? 2.238 2.074 -14.016 1 97.19 199 TYR B CA 1
ATOM 4578 C C . TYR B 1 199 ? 0.809 1.61 -14.266 1 97.19 199 TYR B C 1
ATOM 4580 O O . TYR B 1 199 ? 0.382 0.579 -13.742 1 97.19 199 TYR B O 1
ATOM 4588 N N . ASN B 1 200 ? 0.095 2.326 -15.172 1 97.56 200 ASN B N 1
ATOM 4589 C CA . ASN B 1 200 ? -1.224 1.83 -15.555 1 97.56 200 ASN B CA 1
ATOM 4590 C C . ASN B 1 200 ? -1.134 0.473 -16.25 1 97.56 200 ASN B C 1
ATOM 4592 O O . ASN B 1 200 ? -2.014 -0.373 -16.078 1 97.56 200 ASN B O 1
ATOM 4596 N N . TYR B 1 201 ? -0.059 0.296 -17.031 1 98.44 201 TYR B N 1
ATOM 4597 C CA . TYR B 1 201 ? 0.133 -1.011 -17.656 1 98.44 201 TYR B CA 1
ATOM 4598 C C . TYR B 1 201 ? 0.389 -2.08 -16.594 1 98.44 201 TYR B C 1
ATOM 4600 O O . TYR B 1 201 ? -0.18 -3.172 -16.656 1 98.44 201 TYR B O 1
ATOM 4608 N N . LEU B 1 202 ? 1.219 -1.745 -15.625 1 98.69 202 LEU B N 1
ATOM 4609 C CA . LEU B 1 202 ? 1.515 -2.643 -14.516 1 98.69 202 LEU B CA 1
ATOM 4610 C C . LEU B 1 202 ? 0.237 -3.045 -13.781 1 98.69 202 LEU B C 1
ATOM 4612 O O . LEU B 1 202 ? 0.019 -4.227 -13.508 1 98.69 202 LEU B O 1
ATOM 4616 N N . ASN B 1 203 ? -0.629 -2.059 -13.484 1 98.69 203 ASN B N 1
ATOM 4617 C CA . ASN B 1 203 ? -1.915 -2.311 -12.844 1 98.69 203 ASN B CA 1
ATOM 4618 C C . ASN B 1 203 ? -2.758 -3.297 -13.641 1 98.69 203 ASN B C 1
ATOM 4620 O O . ASN B 1 203 ? -3.303 -4.25 -13.086 1 98.69 203 ASN B O 1
ATOM 4624 N N . ILE B 1 204 ? -2.793 -3.043 -14.898 1 98.69 204 ILE B N 1
ATOM 4625 C CA . ILE B 1 204 ? -3.699 -3.779 -15.773 1 98.69 204 ILE B CA 1
ATOM 4626 C C . ILE B 1 204 ? -3.203 -5.211 -15.945 1 98.69 204 ILE B C 1
ATOM 4628 O O . ILE B 1 204 ? -4 -6.152 -15.992 1 98.69 204 ILE B O 1
ATOM 4632 N N . TYR B 1 205 ? -1.861 -5.422 -16.031 1 98.88 205 TYR B N 1
ATOM 4633 C CA . TYR B 1 205 ? -1.315 -6.773 -16.078 1 98.88 205 TYR B CA 1
ATOM 4634 C C . TYR B 1 205 ? -1.707 -7.562 -14.836 1 98.88 205 TYR B C 1
ATOM 4636 O O . TYR B 1 205 ? -2.115 -8.719 -14.93 1 98.88 205 TYR B O 1
ATOM 4644 N N . ALA B 1 206 ? -1.57 -6.934 -13.672 1 98.81 206 ALA B N 1
ATOM 4645 C CA . ALA B 1 206 ? -1.922 -7.598 -12.422 1 98.81 206 ALA B CA 1
ATOM 4646 C C . ALA B 1 206 ? -3.408 -7.938 -12.375 1 98.81 206 ALA B C 1
ATOM 4648 O O . ALA B 1 206 ? -3.785 -9.055 -12 1 98.81 206 ALA B O 1
ATOM 4649 N N . MET B 1 207 ? -4.234 -7.016 -12.781 1 98.56 207 MET B N 1
ATOM 4650 C CA . MET B 1 207 ? -5.68 -7.219 -12.781 1 98.56 207 MET B CA 1
ATOM 4651 C C . MET B 1 207 ? -6.074 -8.344 -13.734 1 98.56 207 MET B C 1
ATOM 4653 O O . MET B 1 207 ? -6.957 -9.148 -13.422 1 98.56 207 MET B O 1
ATOM 4657 N N . ALA B 1 208 ? -5.406 -8.383 -14.883 1 98.75 208 ALA B N 1
ATOM 4658 C CA . ALA B 1 208 ? -5.715 -9.391 -15.898 1 98.75 208 ALA B CA 1
ATOM 4659 C C . ALA B 1 208 ? -5.547 -10.805 -15.344 1 98.75 208 ALA B C 1
ATOM 4661 O O . ALA B 1 208 ? -6.395 -11.672 -15.57 1 98.75 208 ALA B O 1
ATOM 4662 N N . VAL B 1 209 ? -4.492 -11.023 -14.617 1 98.56 209 VAL B N 1
ATOM 4663 C CA . VAL B 1 209 ? -4.219 -12.344 -14.062 1 98.56 209 VAL B CA 1
ATOM 4664 C C . VAL B 1 209 ? -5.301 -12.711 -13.039 1 98.56 209 VAL B C 1
ATOM 4666 O O . VAL B 1 209 ? -5.82 -13.828 -13.055 1 98.56 209 VAL B O 1
ATOM 4669 N N . ASN B 1 210 ? -5.645 -11.797 -12.188 1 97.38 210 ASN B N 1
ATOM 4670 C CA . ASN B 1 210 ? -6.613 -12.094 -11.133 1 97.38 210 ASN B CA 1
ATOM 4671 C C . ASN B 1 210 ? -8.023 -12.242 -11.703 1 97.38 210 ASN B C 1
ATOM 4673 O O . ASN B 1 210 ? -8.852 -12.969 -11.141 1 97.38 210 ASN B O 1
ATOM 4677 N N . GLU B 1 211 ? -8.281 -11.508 -12.766 1 97.69 211 GLU B N 1
ATOM 4678 C CA . GLU B 1 211 ? -9.57 -11.703 -13.43 1 97.69 211 GLU B CA 1
ATOM 4679 C C . GLU B 1 211 ? -9.641 -13.07 -14.102 1 97.69 211 GLU B C 1
ATOM 4681 O O . GLU B 1 211 ? -10.711 -13.688 -14.148 1 97.69 211 GLU B O 1
ATOM 4686 N N . GLN B 1 212 ? -8.484 -13.562 -14.633 1 95.38 212 GLN B N 1
ATOM 4687 C CA . GLN B 1 212 ? -8.422 -14.93 -15.141 1 95.38 212 GLN B CA 1
ATOM 4688 C C . GLN B 1 212 ? -8.672 -15.938 -14.023 1 95.38 212 GLN B C 1
ATOM 4690 O O . GLN B 1 212 ? -9.406 -16.906 -14.211 1 95.38 212 GLN B O 1
ATOM 4695 N N . ASN B 1 213 ? -8.086 -15.672 -12.898 1 93 213 ASN B N 1
ATOM 4696 C CA . ASN B 1 213 ? -8.312 -16.531 -11.734 1 93 213 ASN B CA 1
ATOM 4697 C C . ASN B 1 213 ? -9.789 -16.562 -11.352 1 93 213 ASN B C 1
ATOM 4699 O O . ASN B 1 213 ? -10.344 -17.641 -11.109 1 93 213 ASN B O 1
ATOM 4703 N N . ALA B 1 214 ? -10.406 -15.391 -11.305 1 92.12 214 ALA B N 1
ATOM 4704 C CA . ALA B 1 214 ? -11.805 -15.266 -10.891 1 92.12 214 ALA B CA 1
ATOM 4705 C C . ALA B 1 214 ? -12.734 -15.961 -11.883 1 92.12 214 ALA B C 1
ATOM 4707 O O . ALA B 1 214 ? -13.844 -16.359 -11.531 1 92.12 214 ALA B O 1
ATOM 4708 N N . SER B 1 215 ? -12.242 -16.141 -13.094 1 91.19 215 SER B N 1
ATOM 4709 C CA . SER B 1 215 ? -13.07 -16.75 -14.141 1 91.19 215 SER B CA 1
ATOM 4710 C C . SER B 1 215 ? -12.727 -18.219 -14.328 1 91.19 215 SER B C 1
ATOM 4712 O O . SER B 1 215 ? -13.117 -18.828 -15.328 1 91.19 215 SER B O 1
ATOM 4714 N N . GLY B 1 216 ? -11.914 -18.766 -13.438 1 86.5 216 GLY B N 1
ATOM 4715 C CA . GLY B 1 216 ? -11.586 -20.188 -13.5 1 86.5 216 GLY B CA 1
ATOM 4716 C C . GLY B 1 216 ? -10.484 -20.5 -14.5 1 86.5 216 GLY B C 1
ATOM 4717 O O . GLY B 1 216 ? -10.266 -21.656 -14.852 1 86.5 216 GLY B O 1
ATOM 4718 N N . GLY B 1 217 ? -9.805 -19.484 -14.93 1 88.31 217 GLY B N 1
ATOM 4719 C CA . GLY B 1 217 ? -8.68 -19.703 -15.828 1 88.31 217 GLY B CA 1
ATOM 4720 C C . GLY B 1 217 ? -7.461 -20.266 -15.133 1 88.31 217 GLY B C 1
ATOM 4721 O O . GLY B 1 217 ? -7.438 -20.391 -13.906 1 88.31 217 GLY B O 1
ATOM 4722 N N . LYS B 1 218 ? -6.523 -20.672 -15.922 1 89.44 218 LYS B N 1
ATOM 4723 C CA . LYS B 1 218 ? -5.281 -21.219 -15.398 1 89.44 218 LYS B CA 1
ATOM 4724 C C . LYS B 1 218 ? -4.332 -20.125 -14.938 1 89.44 218 LYS B C 1
ATOM 4726 O O . LYS B 1 218 ? -4.023 -19.203 -15.695 1 89.44 218 LYS B O 1
ATOM 4731 N N . VAL B 1 219 ? -3.932 -20.109 -13.688 1 92.75 219 VAL B N 1
ATOM 4732 C CA . VAL B 1 219 ? -2.982 -19.156 -13.125 1 92.75 219 VAL B CA 1
ATOM 4733 C C . VAL B 1 219 ? -1.951 -19.906 -12.273 1 92.75 219 VAL B C 1
ATOM 4735 O O . VAL B 1 219 ? -2.129 -21.078 -11.961 1 92.75 219 VAL B O 1
ATOM 4738 N N . VAL B 1 220 ? -0.806 -19.297 -11.984 1 93.81 220 VAL B N 1
ATOM 4739 C CA . VAL B 1 220 ? 0.212 -19.859 -11.094 1 93.81 220 VAL B CA 1
ATOM 4740 C C . VAL B 1 220 ? 0.112 -19.188 -9.719 1 93.81 220 VAL B C 1
ATOM 4742 O O . VAL B 1 220 ? 0.072 -17.953 -9.617 1 93.81 220 VAL B O 1
ATOM 4745 N N . THR B 1 221 ? -0.079 -19.969 -8.711 1 91.06 221 THR B N 1
ATOM 4746 C CA . THR B 1 221 ? -0.062 -19.375 -7.371 1 91.06 221 THR B CA 1
ATOM 4747 C C . THR B 1 221 ? 1.247 -18.641 -7.121 1 91.06 221 THR B C 1
ATOM 4749 O O . THR B 1 221 ? 2.316 -19.109 -7.516 1 91.06 221 THR B O 1
ATOM 4752 N N . ALA B 1 222 ? 1.235 -17.469 -6.48 1 91.69 222 ALA B N 1
ATOM 4753 C CA . ALA B 1 222 ? 2.449 -16.688 -6.262 1 91.69 222 ALA B CA 1
ATOM 4754 C C . ALA B 1 222 ? 2.311 -15.789 -5.031 1 91.69 222 ALA B C 1
ATOM 4756 O O . ALA B 1 222 ? 2.436 -14.57 -5.129 1 91.69 222 ALA B O 1
ATOM 4757 N N . PRO B 1 223 ? 2.207 -16.188 -3.764 1 92.12 223 PRO B N 1
ATOM 4758 C CA . PRO B 1 223 ? 2.236 -17.625 -3.461 1 92.12 223 PRO B CA 1
ATOM 4759 C C . PRO B 1 223 ? 0.841 -18.234 -3.365 1 92.12 223 PRO B C 1
ATOM 4761 O O . PRO B 1 223 ? 0.705 -19.438 -3.156 1 92.12 223 PRO B O 1
ATOM 4764 N N . THR B 1 224 ? -0.18 -17.406 -3.43 1 90.06 224 THR B N 1
ATOM 4765 C CA . THR B 1 224 ? -1.559 -17.875 -3.414 1 90.06 224 THR B CA 1
ATOM 4766 C C . THR B 1 224 ? -2.303 -17.422 -4.668 1 90.06 224 THR B C 1
ATOM 4768 O O . THR B 1 224 ? -1.8 -16.594 -5.426 1 90.06 224 THR B O 1
ATOM 4771 N N . ASN B 1 225 ? -3.434 -17.984 -4.867 1 89.44 225 ASN B N 1
ATOM 4772 C CA . ASN B 1 225 ? -4.246 -17.578 -6.008 1 89.44 225 ASN B CA 1
ATOM 4773 C C . ASN B 1 225 ? -4.695 -16.125 -5.895 1 89.44 225 ASN B C 1
ATOM 4775 O O . ASN B 1 225 ? -4.746 -15.406 -6.891 1 89.44 225 ASN B O 1
ATOM 4779 N N . GLY B 1 226 ? -4.953 -15.711 -4.676 1 91 226 GLY B N 1
ATOM 4780 C CA . GLY B 1 226 ? -5.414 -14.352 -4.449 1 91 226 GLY B CA 1
ATOM 4781 C C . GLY B 1 226 ? -4.355 -13.305 -4.742 1 91 226 GLY B C 1
ATOM 4782 O O . GLY B 1 226 ? -4.672 -12.133 -4.934 1 91 226 GLY B O 1
ATOM 4783 N N . ALA B 1 227 ? -3.109 -13.695 -4.797 1 95.75 227 ALA B N 1
ATOM 4784 C CA . ALA B 1 227 ? -2.006 -12.773 -5.047 1 95.75 227 ALA B CA 1
ATOM 4785 C C . ALA B 1 227 ? -1.279 -13.125 -6.344 1 95.75 227 ALA B C 1
ATOM 4787 O O . ALA B 1 227 ? -0.144 -12.695 -6.559 1 95.75 227 ALA B O 1
ATOM 4788 N N . ALA B 1 228 ? -1.903 -13.883 -7.195 1 96.88 228 ALA B N 1
ATOM 4789 C CA . ALA B 1 228 ? -1.268 -14.5 -8.352 1 96.88 228 ALA B CA 1
ATOM 4790 C C . ALA B 1 228 ? -0.903 -13.461 -9.406 1 96.88 228 ALA B C 1
ATOM 4792 O O . ALA B 1 228 ? -0.105 -13.734 -10.305 1 96.88 228 ALA B O 1
ATOM 4793 N N . GLY B 1 229 ? -1.408 -12.258 -9.281 1 98.62 229 GLY B N 1
ATOM 4794 C CA . GLY B 1 229 ? -1.216 -11.273 -10.336 1 98.62 229 GLY B CA 1
ATOM 4795 C C . GLY B 1 229 ? 0.03 -10.43 -10.141 1 98.62 229 GLY B C 1
ATOM 4796 O O . GLY B 1 229 ? 0.517 -9.805 -11.086 1 98.62 229 GLY B O 1
ATOM 4797 N N . ILE B 1 230 ? 0.609 -10.406 -8.977 1 98.81 230 ILE B N 1
ATOM 4798 C CA . ILE B 1 230 ? 1.654 -9.453 -8.625 1 98.81 230 ILE B CA 1
ATOM 4799 C C . ILE B 1 230 ? 2.967 -9.852 -9.297 1 98.81 230 ILE B C 1
ATOM 4801 O O . ILE B 1 230 ? 3.543 -9.078 -10.062 1 98.81 230 ILE B O 1
ATOM 4805 N N . VAL B 1 231 ? 3.424 -11.062 -9.117 1 98.88 231 VAL B N 1
ATOM 4806 C CA . VAL B 1 231 ? 4.73 -11.531 -9.57 1 98.88 231 VAL B CA 1
ATOM 4807 C C . VAL B 1 231 ? 4.789 -11.492 -11.094 1 98.88 231 VAL B C 1
ATOM 4809 O O . VAL B 1 231 ? 5.719 -10.922 -11.672 1 98.88 231 VAL B O 1
ATOM 4812 N N . PRO B 1 232 ? 3.762 -12.031 -11.805 1 98.88 232 PRO B N 1
ATOM 4813 C CA . PRO B 1 232 ? 3.855 -11.977 -13.266 1 98.88 232 PRO B CA 1
ATOM 4814 C C . PRO B 1 232 ? 3.723 -10.555 -13.812 1 98.88 232 PRO B C 1
ATOM 4816 O O . PRO B 1 232 ? 4.359 -10.219 -14.812 1 98.88 232 PRO B O 1
ATOM 4819 N N . ALA B 1 233 ? 2.906 -9.719 -13.195 1 98.94 233 ALA B N 1
ATOM 4820 C CA . ALA B 1 233 ? 2.725 -8.352 -13.672 1 98.94 233 ALA B CA 1
ATOM 4821 C C . ALA B 1 233 ? 4.035 -7.57 -13.609 1 98.94 233 ALA B C 1
ATOM 4823 O O . ALA B 1 233 ? 4.379 -6.848 -14.547 1 98.94 233 ALA B O 1
ATOM 4824 N N . VAL B 1 234 ? 4.727 -7.711 -12.531 1 98.94 234 VAL B N 1
ATOM 4825 C CA . VAL B 1 234 ? 5.977 -6.988 -12.328 1 98.94 234 VAL B CA 1
ATOM 4826 C C . VAL B 1 234 ? 7.016 -7.457 -13.352 1 98.94 234 VAL B C 1
ATOM 4828 O O . VAL B 1 234 ? 7.727 -6.641 -13.938 1 98.94 234 VAL B O 1
ATOM 4831 N N . PHE B 1 235 ? 7.078 -8.75 -13.625 1 98.94 235 PHE B N 1
ATOM 4832 C CA . PHE B 1 235 ? 8.047 -9.258 -14.594 1 98.94 235 PHE B CA 1
ATOM 4833 C C . PHE B 1 235 ? 7.684 -8.812 -16 1 98.94 235 PHE B C 1
ATOM 4835 O O . PHE B 1 235 ? 8.539 -8.352 -16.75 1 98.94 235 PHE B O 1
ATOM 4842 N N . LYS B 1 236 ? 6.398 -8.945 -16.344 1 98.88 236 LYS B N 1
ATOM 4843 C CA . LYS B 1 236 ? 5.941 -8.5 -17.656 1 98.88 236 LYS B CA 1
ATOM 4844 C C . LYS B 1 236 ? 6.23 -7.02 -17.859 1 98.88 236 LYS B C 1
ATOM 4846 O O . LYS B 1 236 ? 6.695 -6.617 -18.922 1 98.88 236 LYS B O 1
ATOM 4851 N N . TYR B 1 237 ? 5.941 -6.242 -16.875 1 98.75 237 TYR B N 1
ATOM 4852 C CA . TYR B 1 237 ? 6.184 -4.805 -16.922 1 98.75 237 TYR B CA 1
ATOM 4853 C C . TYR B 1 237 ? 7.656 -4.508 -17.188 1 98.75 237 TYR B C 1
ATOM 4855 O O . TYR B 1 237 ? 7.984 -3.635 -18 1 98.75 237 TYR B O 1
ATOM 4863 N N . TYR B 1 238 ? 8.539 -5.188 -16.5 1 98.81 238 TYR B N 1
ATOM 4864 C CA . TYR B 1 238 ? 9.969 -5.004 -16.719 1 98.81 238 TYR B CA 1
ATOM 4865 C C . TYR B 1 238 ? 10.359 -5.309 -18.156 1 98.81 238 TYR B C 1
ATOM 4867 O O . TYR B 1 238 ? 11.078 -4.531 -18.781 1 98.81 238 TYR B O 1
ATOM 4875 N N . LEU B 1 239 ? 9.898 -6.449 -18.656 1 98.75 239 LEU B N 1
ATOM 4876 C CA . LEU B 1 239 ? 10.25 -6.871 -20.016 1 98.75 239 LEU B CA 1
ATOM 4877 C C . LEU B 1 239 ? 9.758 -5.855 -21.031 1 98.75 239 LEU B C 1
ATOM 4879 O O . LEU B 1 239 ? 10.523 -5.445 -21.922 1 98.75 239 LEU B O 1
ATOM 4883 N N . VAL B 1 240 ? 8.516 -5.395 -20.859 1 98.12 240 VAL B N 1
ATOM 4884 C CA . VAL B 1 240 ? 7.898 -4.516 -21.844 1 98.12 240 VAL B CA 1
ATOM 4885 C C . VAL B 1 240 ? 8.516 -3.123 -21.766 1 98.12 240 VAL B C 1
ATOM 4887 O O . VAL B 1 240 ? 8.836 -2.516 -22.781 1 98.12 240 VAL B O 1
ATOM 4890 N N . SER B 1 241 ? 8.711 -2.643 -20.578 1 96.5 241 SER B N 1
ATOM 4891 C CA . SER B 1 241 ? 9.242 -1.295 -20.391 1 96.5 241 SER B CA 1
ATOM 4892 C C . SER B 1 241 ? 10.68 -1.188 -20.875 1 96.5 241 SER B C 1
ATOM 4894 O O . SER B 1 241 ? 11.148 -0.096 -21.203 1 96.5 241 SER B O 1
ATOM 4896 N N . ASN B 1 242 ? 11.406 -2.316 -20.938 1 97.44 242 ASN B N 1
ATOM 4897 C CA . ASN B 1 242 ? 12.797 -2.316 -21.391 1 97.44 242 ASN B CA 1
ATOM 4898 C C . ASN B 1 242 ? 12.938 -2.912 -22.781 1 97.44 242 ASN B C 1
ATOM 4900 O O . ASN B 1 242 ? 14.055 -3.182 -23.234 1 97.44 242 ASN B O 1
ATOM 4904 N N . ASN B 1 243 ? 11.914 -3.199 -23.469 1 97.38 243 ASN B N 1
ATOM 4905 C CA . ASN B 1 243 ? 11.852 -3.699 -24.828 1 97.38 243 ASN B CA 1
ATOM 4906 C C . ASN B 1 243 ? 12.633 -5.004 -24.984 1 97.38 243 ASN B C 1
ATOM 4908 O O . ASN B 1 243 ? 13.43 -5.148 -25.906 1 97.38 243 ASN B O 1
ATOM 4912 N N . ILE B 1 244 ? 12.453 -5.871 -23.984 1 98.19 244 ILE B N 1
ATOM 4913 C CA . ILE B 1 244 ? 13.109 -7.172 -24.031 1 98.19 244 ILE B CA 1
ATOM 4914 C C . ILE B 1 244 ? 12.203 -8.188 -24.719 1 98.19 244 ILE B C 1
ATOM 4916 O O . ILE B 1 244 ? 11.133 -8.523 -24.203 1 98.19 244 ILE B O 1
ATOM 4920 N N . THR B 1 245 ? 12.695 -8.758 -25.828 1 96.88 245 THR B N 1
ATOM 4921 C CA . THR B 1 245 ? 11.867 -9.695 -26.594 1 96.88 245 THR B CA 1
ATOM 4922 C C . THR B 1 245 ? 12.648 -10.969 -26.906 1 96.88 245 THR B C 1
ATOM 4924 O O . THR B 1 245 ? 12.062 -11.984 -27.266 1 96.88 245 THR B O 1
ATOM 4927 N N . ASP B 1 246 ? 13.969 -10.922 -26.688 1 97.69 246 ASP B N 1
ATOM 4928 C CA . ASP B 1 246 ? 14.82 -12.07 -26.984 1 97.69 246 ASP B CA 1
ATOM 4929 C C . ASP B 1 246 ? 14.57 -13.203 -25.984 1 97.69 246 ASP B C 1
ATOM 4931 O O . ASP B 1 246 ? 14.641 -12.992 -24.781 1 97.69 246 ASP B O 1
ATOM 4935 N N . THR B 1 247 ? 14.352 -14.352 -26.484 1 96.75 247 THR B N 1
ATOM 4936 C CA . THR B 1 247 ? 13.945 -15.492 -25.656 1 96.75 247 THR B CA 1
ATOM 4937 C C . THR B 1 247 ? 15.062 -15.891 -24.703 1 96.75 247 THR B C 1
ATOM 4939 O O . THR B 1 247 ? 14.797 -16.25 -23.547 1 96.75 247 THR B O 1
ATOM 4942 N N . LYS B 1 248 ? 16.25 -15.891 -25.188 1 97 248 LYS B N 1
ATOM 4943 C CA . LYS B 1 248 ? 17.375 -16.266 -24.328 1 97 248 LYS B CA 1
ATOM 4944 C C . LYS B 1 248 ? 17.562 -15.242 -23.203 1 97 248 LYS B C 1
ATOM 4946 O O . LYS B 1 248 ? 17.906 -15.617 -22.078 1 97 248 LYS B O 1
ATOM 4951 N N . GLU B 1 249 ? 17.438 -13.992 -23.562 1 98.12 249 GLU B N 1
ATOM 4952 C CA . GLU B 1 249 ? 17.516 -12.953 -22.547 1 98.12 249 GLU B CA 1
ATOM 4953 C C . GLU B 1 249 ? 16.391 -13.078 -21.531 1 98.12 249 GLU B C 1
ATOM 4955 O O . GLU B 1 249 ? 16.609 -12.914 -20.328 1 98.12 249 GLU B O 1
ATOM 4960 N N . ILE B 1 250 ? 15.203 -13.367 -22 1 98.62 250 ILE B N 1
ATOM 4961 C CA . ILE B 1 250 ? 14.047 -13.547 -21.125 1 98.62 250 ILE B CA 1
ATOM 4962 C C . ILE B 1 250 ? 14.297 -14.719 -20.188 1 98.62 250 ILE B C 1
ATOM 4964 O O . ILE B 1 250 ? 13.977 -14.648 -19 1 98.62 250 ILE B O 1
ATOM 4968 N N . GLU B 1 251 ? 14.82 -15.781 -20.703 1 98.25 251 GLU B N 1
ATOM 4969 C CA . GLU B 1 251 ? 15.117 -16.953 -19.875 1 98.25 251 GLU B CA 1
ATOM 4970 C C . GLU B 1 251 ? 16.062 -16.609 -18.75 1 98.25 251 GLU B C 1
ATOM 4972 O O . GLU B 1 251 ? 15.859 -17.031 -17.609 1 98.25 251 GLU B O 1
ATOM 4977 N N . LYS B 1 252 ? 17.125 -15.859 -19.062 1 98.19 252 LYS B N 1
ATOM 4978 C CA . LYS B 1 252 ? 18.094 -15.445 -18.062 1 98.19 252 LYS B CA 1
ATOM 4979 C C . LYS B 1 252 ? 17.453 -14.562 -17 1 98.19 252 LYS B C 1
ATOM 4981 O O . LYS B 1 252 ? 17.672 -14.758 -15.805 1 98.19 252 LYS B O 1
ATOM 4986 N N . LEU B 1 253 ? 16.672 -13.617 -17.453 1 98.75 253 LEU B N 1
ATOM 4987 C CA . LEU B 1 253 ? 16.016 -12.688 -16.547 1 98.75 253 LEU B CA 1
ATOM 4988 C C . LEU B 1 253 ? 14.969 -13.398 -15.703 1 98.75 253 LEU B C 1
ATOM 4990 O O . LEU B 1 253 ? 14.836 -13.125 -14.508 1 98.75 253 LEU B O 1
ATOM 4994 N N . ALA B 1 254 ? 14.227 -14.32 -16.312 1 98.81 254 ALA B N 1
ATOM 4995 C CA . ALA B 1 254 ? 13.227 -15.109 -15.586 1 98.81 254 ALA B CA 1
ATOM 4996 C C . ALA B 1 254 ? 13.875 -15.953 -14.5 1 98.81 254 ALA B C 1
ATOM 4998 O O . ALA B 1 254 ? 13.344 -16.062 -13.391 1 98.81 254 ALA B O 1
ATOM 4999 N N . THR B 1 255 ? 14.992 -16.547 -14.844 1 98.56 255 THR B N 1
ATOM 5000 C CA . THR B 1 255 ? 15.711 -17.375 -13.883 1 98.56 255 THR B CA 1
ATOM 5001 C C . THR B 1 255 ? 16.109 -16.562 -12.656 1 98.56 255 THR B C 1
ATOM 5003 O O . THR B 1 255 ? 15.875 -16.969 -11.523 1 98.56 255 THR B O 1
ATOM 5006 N N . LYS B 1 256 ? 16.656 -15.406 -12.953 1 98.69 256 LYS B N 1
ATOM 5007 C CA . LYS B 1 256 ? 17.078 -14.5 -11.891 1 98.69 256 LYS B CA 1
ATOM 5008 C C . LYS B 1 256 ? 15.883 -14.047 -11.055 1 98.69 256 LYS B C 1
ATOM 5010 O O . LYS B 1 256 ? 15.93 -14.086 -9.82 1 98.69 256 LYS B O 1
ATOM 5015 N N . TYR B 1 257 ? 14.844 -13.656 -11.711 1 98.88 257 TYR B N 1
ATOM 5016 C CA . TYR B 1 257 ? 13.656 -13.102 -11.078 1 98.88 257 TYR B CA 1
ATOM 5017 C C . TYR B 1 257 ? 12.938 -14.164 -10.258 1 98.88 257 TYR B C 1
ATOM 5019 O O . TYR B 1 257 ? 12.688 -13.977 -9.062 1 98.88 257 TYR B O 1
ATOM 5027 N N . PHE B 1 258 ? 12.648 -15.336 -10.773 1 98.75 258 PHE B N 1
ATOM 5028 C CA . PHE B 1 258 ? 11.797 -16.328 -10.141 1 98.75 258 PHE B CA 1
ATOM 5029 C C . PHE B 1 258 ? 12.539 -17.062 -9.023 1 98.75 258 PHE B C 1
ATOM 5031 O O . PHE B 1 258 ? 11.938 -17.438 -8.016 1 98.75 258 PHE B O 1
ATOM 5038 N N . LEU B 1 259 ? 13.812 -17.25 -9.203 1 98.62 259 LEU B N 1
ATOM 5039 C CA . LEU B 1 259 ? 14.57 -17.891 -8.133 1 98.62 259 LEU B CA 1
ATOM 5040 C C . LEU B 1 259 ? 14.703 -16.969 -6.93 1 98.62 259 LEU B C 1
ATOM 5042 O O . LEU B 1 259 ? 14.703 -17.422 -5.785 1 98.62 259 LEU B O 1
ATOM 5046 N N . THR B 1 260 ? 14.875 -15.664 -7.215 1 98.69 260 THR B N 1
ATOM 5047 C CA . THR B 1 260 ? 14.875 -14.695 -6.121 1 98.69 260 THR B CA 1
ATOM 5048 C C . THR B 1 260 ? 13.523 -14.688 -5.41 1 98.69 260 THR B C 1
ATOM 5050 O O . THR B 1 260 ? 13.469 -14.695 -4.18 1 98.69 260 THR B O 1
ATOM 5053 N N . ASN B 1 261 ? 12.438 -14.703 -6.227 1 98.56 261 ASN B N 1
ATOM 5054 C CA . ASN B 1 261 ? 11.102 -14.781 -5.656 1 98.56 261 ASN B CA 1
ATOM 5055 C C . ASN B 1 261 ? 10.945 -16.016 -4.77 1 98.56 261 ASN B C 1
ATOM 5057 O O . ASN B 1 261 ? 10.406 -15.922 -3.662 1 98.56 261 ASN B O 1
ATOM 5061 N N . ALA B 1 262 ? 11.422 -17.109 -5.266 1 97.31 262 ALA B N 1
ATOM 5062 C CA . ALA B 1 262 ? 11.266 -18.375 -4.574 1 97.31 262 ALA B CA 1
ATOM 5063 C C . ALA B 1 262 ? 11.953 -18.359 -3.213 1 97.31 262 ALA B C 1
ATOM 5065 O O . ALA B 1 262 ? 11.43 -18.891 -2.232 1 97.31 262 ALA B O 1
ATOM 5066 N N . ALA B 1 263 ? 13.117 -17.781 -3.16 1 97.81 263 ALA B N 1
ATOM 5067 C CA . ALA B 1 263 ? 13.852 -17.688 -1.901 1 97.81 263 ALA B CA 1
ATOM 5068 C C . ALA B 1 263 ? 13.078 -16.891 -0.862 1 97.81 263 ALA B C 1
ATOM 5070 O O . ALA B 1 263 ? 12.961 -17.297 0.295 1 97.81 263 ALA B O 1
ATOM 5071 N N . ILE B 1 264 ? 12.562 -15.742 -1.284 1 98.25 264 ILE B N 1
ATOM 5072 C CA . ILE B 1 264 ? 11.82 -14.875 -0.376 1 98.25 264 ILE B CA 1
ATOM 5073 C C . ILE B 1 264 ? 10.539 -15.578 0.072 1 98.25 264 ILE B C 1
ATOM 5075 O O . ILE B 1 264 ? 10.188 -15.547 1.254 1 98.25 264 ILE B O 1
ATOM 5079 N N . GLY B 1 265 ? 9.836 -16.172 -0.883 1 97 265 GLY B N 1
ATOM 5080 C CA . GLY B 1 265 ? 8.633 -16.922 -0.543 1 97 265 GLY B CA 1
ATOM 5081 C C . GLY B 1 265 ? 8.891 -18.031 0.455 1 97 265 GLY B C 1
ATOM 5082 O O . GLY B 1 265 ? 8.086 -18.266 1.356 1 97 265 GLY B O 1
ATOM 5083 N N . LEU B 1 266 ? 9.992 -18.719 0.283 1 95.12 266 LEU B N 1
ATOM 5084 C CA . LEU B 1 266 ? 10.359 -19.812 1.17 1 95.12 266 LEU B CA 1
ATOM 5085 C C . LEU B 1 266 ? 10.562 -19.312 2.596 1 95.12 266 LEU B C 1
ATOM 5087 O O . LEU B 1 266 ? 10.203 -20 3.557 1 95.12 266 LEU B O 1
ATOM 5091 N N . LEU B 1 267 ? 11.141 -18.172 2.711 1 96.38 267 LEU B N 1
ATOM 5092 C CA . LEU B 1 267 ? 11.367 -17.594 4.031 1 96.38 267 LEU B CA 1
ATOM 5093 C C . LEU B 1 267 ? 10.047 -17.344 4.75 1 96.38 267 LEU B C 1
ATOM 5095 O O . LEU B 1 267 ? 9.914 -17.656 5.938 1 96.38 267 LEU B O 1
ATOM 5099 N N . TYR B 1 268 ? 9.109 -16.766 4.031 1 96.25 268 TYR B N 1
ATOM 5100 C CA . TYR B 1 268 ? 7.809 -16.5 4.641 1 96.25 268 TYR B CA 1
ATOM 5101 C C . TYR B 1 268 ? 7.09 -17.797 4.992 1 96.25 268 TYR B C 1
ATOM 5103 O O . TYR B 1 268 ? 6.469 -17.891 6.051 1 96.25 268 TYR B O 1
ATOM 5111 N N . LYS B 1 269 ? 7.113 -18.75 4.105 1 91.25 269 LYS B N 1
ATOM 5112 C CA . LYS B 1 269 ? 6.43 -20.016 4.309 1 91.25 269 LYS B CA 1
ATOM 5113 C C . LYS B 1 269 ? 7 -20.766 5.516 1 91.25 269 LYS B C 1
ATOM 5115 O O . LYS B 1 269 ? 6.25 -21.344 6.301 1 91.25 269 LYS B O 1
ATOM 5120 N N . SER B 1 270 ? 8.281 -20.734 5.672 1 90.56 270 SER B N 1
ATOM 5121 C CA . SER B 1 270 ? 8.953 -21.531 6.699 1 90.56 270 SER B CA 1
ATOM 5122 C C . SER B 1 270 ? 8.883 -20.844 8.062 1 90.56 270 SER B C 1
ATOM 5124 O O . SER B 1 270 ? 8.773 -21.5 9.094 1 90.56 270 SER B O 1
ATOM 5126 N N . ARG B 1 271 ? 8.875 -19.516 8.062 1 91.44 271 ARG B N 1
ATOM 5127 C CA . ARG B 1 271 ? 9.031 -18.812 9.336 1 91.44 271 ARG B CA 1
ATOM 5128 C C . ARG B 1 271 ? 7.727 -18.141 9.75 1 91.44 271 ARG B C 1
ATOM 5130 O O . ARG B 1 271 ? 7.59 -17.688 10.891 1 91.44 271 ARG B O 1
ATOM 5137 N N . ALA B 1 272 ? 6.863 -18.109 8.898 1 92.75 272 ALA B N 1
ATOM 5138 C CA . ALA B 1 272 ? 5.574 -17.469 9.164 1 92.75 272 ALA B CA 1
ATOM 5139 C C . ALA B 1 272 ? 4.434 -18.234 8.508 1 92.75 272 ALA B C 1
ATOM 5141 O O . ALA B 1 272 ? 4.238 -19.422 8.781 1 92.75 272 ALA B O 1
ATOM 5142 N N . SER B 1 273 ? 3.648 -17.641 7.715 1 88.25 273 SER B N 1
ATOM 5143 C CA . SER B 1 273 ? 2.529 -18.266 7.008 1 88.25 273 SER B CA 1
ATOM 5144 C C . SER B 1 273 ? 2.203 -17.5 5.727 1 88.25 273 SER B C 1
ATOM 5146 O O . SER B 1 273 ? 2.404 -16.297 5.645 1 88.25 273 SER B O 1
ATOM 5148 N N . ILE B 1 274 ? 1.829 -18.266 4.785 1 87.19 274 ILE B N 1
ATOM 5149 C CA . ILE B 1 274 ? 1.384 -17.641 3.537 1 87.19 274 ILE B CA 1
ATOM 5150 C C . ILE B 1 274 ? -0.118 -17.859 3.363 1 87.19 274 ILE B C 1
ATOM 5152 O O . ILE B 1 274 ? -0.635 -17.797 2.246 1 87.19 274 ILE B O 1
ATOM 5156 N N . SER B 1 275 ? -0.779 -18.219 4.414 1 81.56 275 SER B N 1
ATOM 5157 C CA . SER B 1 275 ? -2.213 -18.484 4.391 1 81.56 275 SER B CA 1
ATOM 5158 C C . SER B 1 275 ? -3.006 -17.266 4.871 1 81.56 275 SER B C 1
ATOM 5160 O O . SER B 1 275 ? -2.826 -16.812 6 1 81.56 275 SER B O 1
ATOM 5162 N N . GLY B 1 276 ? -3.898 -16.812 4.027 1 82.75 276 GLY B N 1
ATOM 5163 C CA . GLY B 1 276 ? -4.77 -15.727 4.426 1 82.75 276 GLY B CA 1
ATOM 5164 C C . GLY B 1 276 ? -5.645 -16.062 5.617 1 82.75 276 GLY B C 1
ATOM 5165 O O . GLY B 1 276 ? -5.961 -15.188 6.43 1 82.75 276 GLY B O 1
ATOM 5166 N N . ALA B 1 277 ? -5.996 -17.312 5.73 1 78.12 277 ALA B N 1
ATOM 5167 C CA . ALA B 1 277 ? -6.852 -17.766 6.82 1 78.12 277 ALA B CA 1
ATOM 5168 C C . ALA B 1 277 ? -6.113 -17.719 8.156 1 78.12 277 ALA B C 1
ATOM 5170 O O . ALA B 1 277 ? -6.734 -17.578 9.211 1 78.12 277 ALA B O 1
ATOM 5171 N N . GLU B 1 278 ? -4.805 -17.766 8.078 1 80.94 278 GLU B N 1
ATOM 5172 C CA . GLU B 1 278 ? -4.008 -17.781 9.305 1 80.94 278 GLU B CA 1
ATOM 5173 C C . GLU B 1 278 ? -3.557 -16.375 9.688 1 80.94 278 GLU B C 1
ATOM 5175 O O . GLU B 1 278 ? -3.574 -16 10.859 1 80.94 278 GLU B O 1
ATOM 5180 N N . VAL B 1 279 ? -3.141 -15.602 8.648 1 88.06 279 VAL B N 1
ATOM 5181 C CA . VAL B 1 279 ? -2.463 -14.359 9.031 1 88.06 279 VAL B CA 1
ATOM 5182 C C . VAL B 1 279 ? -3.033 -13.195 8.234 1 88.06 279 VAL B C 1
ATOM 5184 O O . VAL B 1 279 ? -2.48 -12.094 8.258 1 88.06 279 VAL B O 1
ATOM 5187 N N . GLY B 1 280 ? -4.121 -13.336 7.539 1 88.38 280 GLY B N 1
ATOM 5188 C CA . GLY B 1 280 ? -4.703 -12.266 6.742 1 88.38 280 GLY B CA 1
ATOM 5189 C C . GLY B 1 280 ? -4.027 -12.094 5.395 1 88.38 280 GLY B C 1
ATOM 5190 O O . GLY B 1 280 ? -3.16 -12.883 5.023 1 88.38 280 GLY B O 1
ATOM 5191 N N . CYS B 1 281 ? -4.328 -11.016 4.723 1 92.75 281 CYS B N 1
ATOM 5192 C CA . CYS B 1 281 ? -3.883 -10.805 3.352 1 92.75 281 CYS B CA 1
ATOM 5193 C C . CYS B 1 281 ? -2.412 -10.406 3.311 1 92.75 281 CYS B C 1
ATOM 5195 O O . CYS B 1 281 ? -1.775 -10.477 2.258 1 92.75 281 CYS B O 1
ATOM 5197 N N . GLN B 1 282 ? -1.849 -9.945 4.461 1 94.06 282 GLN B N 1
ATOM 5198 C CA . GLN B 1 282 ? -0.407 -9.719 4.508 1 94.06 282 GLN B CA 1
ATOM 5199 C C . GLN B 1 282 ? 0.356 -10.992 4.141 1 94.06 282 GLN B C 1
ATOM 5201 O O . GLN B 1 282 ? 1.447 -10.922 3.57 1 94.06 282 GLN B O 1
ATOM 5206 N N . GLY B 1 283 ? -0.23 -12.133 4.441 1 93.56 283 GLY B N 1
ATOM 5207 C CA . GLY B 1 283 ? 0.391 -13.414 4.129 1 93.56 283 GLY B CA 1
ATOM 5208 C C . GLY B 1 283 ? 0.222 -13.82 2.68 1 93.56 283 GLY B C 1
ATOM 5209 O O . GLY B 1 283 ? 0.83 -14.797 2.229 1 93.56 283 GLY B O 1
ATOM 5210 N N . GLU B 1 284 ? -0.585 -13.172 1.965 1 94.19 284 GLU B N 1
ATOM 5211 C CA . GLU B 1 284 ? -0.828 -13.453 0.553 1 94.19 284 GLU B CA 1
ATOM 5212 C C . GLU B 1 284 ? -0.283 -12.344 -0.336 1 94.19 284 GLU B C 1
ATOM 5214 O O . GLU B 1 284 ? 0.841 -12.43 -0.834 1 94.19 284 GLU B O 1
ATOM 5219 N N . VAL B 1 285 ? -0.985 -11.242 -0.281 1 96.56 285 VAL B N 1
ATOM 5220 C CA . VAL B 1 285 ? -0.59 -10.102 -1.104 1 96.56 285 VAL B CA 1
ATOM 5221 C C . VAL B 1 285 ? 0.687 -9.477 -0.545 1 96.56 285 VAL B C 1
ATOM 5223 O O . VAL B 1 285 ? 1.57 -9.078 -1.304 1 96.56 285 VAL B O 1
ATOM 5226 N N . GLY B 1 286 ? 0.799 -9.406 0.772 1 97.38 286 GLY B N 1
ATOM 5227 C CA . GLY B 1 286 ? 2.016 -8.883 1.38 1 97.38 286 GLY B CA 1
ATOM 5228 C C . GLY B 1 286 ? 3.254 -9.68 1.003 1 97.38 286 GLY B C 1
ATOM 5229 O O . GLY B 1 286 ? 4.285 -9.094 0.655 1 97.38 286 GLY B O 1
ATOM 5230 N N . VAL B 1 287 ? 3.148 -10.961 1.088 1 97.75 287 VAL B N 1
ATOM 5231 C CA . VAL B 1 287 ? 4.27 -11.828 0.756 1 97.75 287 VAL B CA 1
ATOM 5232 C C . VAL B 1 287 ? 4.586 -11.719 -0.734 1 97.75 287 VAL B C 1
ATOM 5234 O O . VAL B 1 287 ? 5.754 -11.609 -1.12 1 97.75 287 VAL B O 1
ATOM 5237 N N . ALA B 1 288 ? 3.553 -11.766 -1.572 1 98.5 288 ALA B N 1
ATOM 5238 C CA . ALA B 1 288 ? 3.75 -11.625 -3.012 1 98.5 288 ALA B CA 1
ATOM 5239 C C . ALA B 1 288 ? 4.449 -10.305 -3.342 1 98.5 288 ALA B C 1
ATOM 5241 O O . ALA B 1 288 ? 5.305 -10.25 -4.223 1 98.5 288 ALA B O 1
ATOM 5242 N N . CYS B 1 289 ? 4.031 -9.273 -2.666 1 98.69 289 CYS B N 1
ATOM 5243 C CA . CYS B 1 289 ? 4.637 -7.957 -2.836 1 98.69 289 CYS B CA 1
ATOM 5244 C C . CYS B 1 289 ? 6.121 -7.988 -2.488 1 98.69 289 CYS B C 1
ATOM 5246 O O . CYS B 1 289 ? 6.945 -7.434 -3.219 1 98.69 289 CYS B O 1
ATOM 5248 N N . SER B 1 290 ? 6.473 -8.609 -1.407 1 98.75 290 SER B N 1
ATOM 5249 C CA . SER B 1 290 ? 7.855 -8.758 -0.96 1 98.75 290 SER B CA 1
ATOM 5250 C C . SER B 1 290 ? 8.68 -9.562 -1.963 1 98.75 290 SER B C 1
ATOM 5252 O O . SER B 1 290 ? 9.812 -9.188 -2.283 1 98.75 290 SER B O 1
ATOM 5254 N N . MET B 1 291 ? 8.117 -10.672 -2.414 1 98.81 291 MET B N 1
ATOM 5255 C CA . MET B 1 291 ? 8.758 -11.508 -3.426 1 98.81 291 MET B CA 1
ATOM 5256 C C . MET B 1 291 ? 9.062 -10.695 -4.684 1 98.81 291 MET B C 1
ATOM 5258 O O . MET B 1 291 ? 10.203 -10.68 -5.152 1 98.81 291 MET B O 1
ATOM 5262 N N . ALA B 1 292 ? 8.062 -9.984 -5.176 1 98.94 292 ALA B N 1
ATOM 5263 C CA . ALA B 1 292 ? 8.195 -9.227 -6.422 1 98.94 292 ALA B CA 1
ATOM 5264 C C . ALA B 1 292 ? 9.172 -8.07 -6.262 1 98.94 292 ALA B C 1
ATOM 5266 O O . ALA B 1 292 ? 9.914 -7.746 -7.191 1 98.94 292 ALA B O 1
ATOM 5267 N N . ALA B 1 293 ? 9.148 -7.422 -5.102 1 98.88 293 ALA B N 1
ATOM 5268 C CA . ALA B 1 293 ? 10.078 -6.332 -4.836 1 98.88 293 ALA B CA 1
ATOM 5269 C C . ALA B 1 293 ? 11.523 -6.82 -4.887 1 98.88 293 ALA B C 1
ATOM 5271 O O . ALA B 1 293 ? 12.383 -6.188 -5.512 1 98.88 293 ALA B O 1
ATOM 5272 N N . ALA B 1 294 ? 11.797 -7.957 -4.246 1 98.81 294 ALA B N 1
ATOM 5273 C CA . ALA B 1 294 ? 13.133 -8.547 -4.254 1 98.81 294 ALA B CA 1
ATOM 5274 C C . ALA B 1 294 ? 13.562 -8.906 -5.672 1 98.81 294 ALA B C 1
ATOM 5276 O O . ALA B 1 294 ? 14.68 -8.602 -6.086 1 98.81 294 ALA B O 1
ATOM 5277 N N . GLY B 1 295 ? 12.664 -9.578 -6.371 1 98.88 295 GLY B N 1
ATOM 5278 C CA . GLY B 1 295 ? 12.961 -9.945 -7.746 1 98.88 295 GLY B CA 1
ATOM 5279 C C . GLY B 1 295 ? 13.25 -8.75 -8.641 1 98.88 295 GLY B C 1
ATOM 5280 O O . GLY B 1 295 ? 14.211 -8.766 -9.406 1 98.88 295 GLY B O 1
ATOM 5281 N N . TYR B 1 296 ? 12.43 -7.703 -8.594 1 98.88 296 TYR B N 1
ATOM 5282 C CA . TYR B 1 296 ? 12.602 -6.516 -9.422 1 98.88 296 TYR B CA 1
ATOM 5283 C C . TYR B 1 296 ? 13.914 -5.809 -9.086 1 98.88 296 TYR B C 1
ATOM 5285 O O . TYR B 1 296 ? 14.617 -5.348 -9.984 1 98.88 296 TYR B O 1
ATOM 5293 N N . CYS B 1 297 ? 14.18 -5.699 -7.754 1 98.75 297 CYS B N 1
ATOM 5294 C CA . CYS B 1 297 ? 15.43 -5.082 -7.336 1 98.75 297 CYS B CA 1
ATOM 5295 C C . CYS B 1 297 ? 16.625 -5.816 -7.93 1 98.75 297 CYS B C 1
ATOM 5297 O O . CYS B 1 297 ? 17.594 -5.188 -8.375 1 98.75 297 CYS B O 1
ATOM 5299 N N . SER B 1 298 ? 16.562 -7.148 -7.93 1 98.62 298 SER B N 1
ATOM 5300 C CA . SER B 1 298 ? 17.625 -7.953 -8.531 1 98.62 298 SER B CA 1
ATOM 5301 C C . SER B 1 298 ? 17.75 -7.668 -10.023 1 98.62 298 SER B C 1
ATOM 5303 O O . SER B 1 298 ? 18.859 -7.586 -10.555 1 98.62 298 SER B O 1
ATOM 5305 N N . LEU B 1 299 ? 16.641 -7.465 -10.742 1 98.75 299 LEU B N 1
ATOM 5306 C CA . LEU B 1 299 ? 16.641 -7.234 -12.18 1 98.75 299 LEU B CA 1
ATOM 5307 C C . LEU B 1 299 ? 17.266 -5.891 -12.523 1 98.75 299 LEU B C 1
ATOM 5309 O O . LEU B 1 299 ? 17.938 -5.758 -13.547 1 98.75 299 LEU B O 1
ATOM 5313 N N . ILE B 1 300 ? 17.062 -4.906 -11.648 1 97.88 300 ILE B N 1
ATOM 5314 C CA . ILE B 1 300 ? 17.562 -3.578 -11.984 1 97.88 300 ILE B CA 1
ATOM 5315 C C . ILE B 1 300 ? 18.984 -3.418 -11.469 1 97.88 300 ILE B C 1
ATOM 5317 O O . ILE B 1 300 ? 19.547 -2.312 -11.477 1 97.88 300 ILE B O 1
ATOM 5321 N N . GLY B 1 301 ? 19.547 -4.492 -10.922 1 97.12 301 GLY B N 1
ATOM 5322 C CA . GLY B 1 301 ? 20.969 -4.512 -10.641 1 97.12 301 GLY B CA 1
ATOM 5323 C C . GLY B 1 301 ? 21.281 -4.328 -9.164 1 97.12 301 GLY B C 1
ATOM 5324 O O . GLY B 1 301 ? 22.438 -4.098 -8.797 1 97.12 301 GLY B O 1
ATOM 5325 N N . GLY B 1 302 ? 20.297 -4.445 -8.305 1 97.12 302 GLY B N 1
ATOM 5326 C CA . GLY B 1 302 ? 20.562 -4.324 -6.883 1 97.12 302 GLY B CA 1
ATOM 5327 C C . GLY B 1 302 ? 21.453 -5.422 -6.344 1 97.12 302 GLY B C 1
ATOM 5328 O O . GLY B 1 302 ? 21.391 -6.566 -6.797 1 97.12 302 GLY B O 1
ATOM 5329 N N . ASP B 1 303 ? 22.266 -5.039 -5.348 1 95.94 303 ASP B N 1
ATOM 5330 C CA . ASP B 1 303 ? 23.047 -6.051 -4.656 1 95.94 303 ASP B CA 1
ATOM 5331 C C . ASP B 1 303 ? 22.203 -6.812 -3.643 1 95.94 303 ASP B C 1
ATOM 5333 O O . ASP B 1 303 ? 21.016 -6.52 -3.477 1 95.94 303 ASP B O 1
ATOM 5337 N N . ASN B 1 304 ? 22.766 -7.824 -3.029 1 95.88 304 ASN B N 1
ATOM 5338 C CA . ASN B 1 304 ? 22.016 -8.688 -2.121 1 95.88 304 ASN B CA 1
ATOM 5339 C C . ASN B 1 304 ? 21.406 -7.887 -0.978 1 95.88 304 ASN B C 1
ATOM 5341 O O . ASN B 1 304 ? 20.281 -8.18 -0.549 1 95.88 304 ASN B O 1
ATOM 5345 N N . GLU B 1 305 ? 22.109 -6.922 -0.503 1 94.81 305 GLU B N 1
ATOM 5346 C CA . GLU B 1 305 ? 21.594 -6.094 0.585 1 94.81 305 GLU B CA 1
ATOM 5347 C C . GLU B 1 305 ? 20.375 -5.285 0.139 1 94.81 305 GLU B C 1
ATOM 5349 O O . GLU B 1 305 ? 19.391 -5.18 0.873 1 94.81 305 GLU B O 1
ATOM 5354 N N . SER B 1 306 ? 20.516 -4.695 -1.06 1 96.56 306 SER B N 1
ATOM 5355 C CA . SER B 1 306 ? 19.391 -3.939 -1.605 1 96.56 306 SER B CA 1
ATOM 5356 C C . SER B 1 306 ? 18.188 -4.84 -1.856 1 96.56 306 SER B C 1
ATOM 5358 O O . SER B 1 306 ? 17.047 -4.422 -1.666 1 96.56 306 SER B O 1
ATOM 5360 N N . VAL B 1 307 ? 18.453 -6.043 -2.291 1 97.81 307 VAL B N 1
ATOM 5361 C CA . VAL B 1 307 ? 17.391 -7.004 -2.551 1 97.81 307 VAL B CA 1
ATOM 5362 C C . VAL B 1 307 ? 16.688 -7.363 -1.241 1 97.81 307 VAL B C 1
ATOM 5364 O O . VAL B 1 307 ? 15.461 -7.43 -1.187 1 97.81 307 VAL B O 1
ATOM 5367 N N . GLU B 1 308 ? 17.438 -7.566 -0.206 1 96.56 308 GLU B N 1
ATOM 5368 C CA . GLU B 1 308 ? 16.859 -7.828 1.109 1 96.56 308 GLU B CA 1
ATOM 5369 C C . GLU B 1 308 ? 16.016 -6.652 1.586 1 96.56 308 GLU B C 1
ATOM 5371 O O . GLU B 1 308 ? 14.906 -6.84 2.096 1 96.56 308 GLU B O 1
ATOM 5376 N N . THR B 1 309 ? 16.578 -5.473 1.427 1 96.69 309 THR B N 1
ATOM 5377 C CA . THR B 1 309 ? 15.898 -4.258 1.858 1 96.69 309 THR B CA 1
ATOM 5378 C C . THR B 1 309 ? 14.594 -4.066 1.092 1 96.69 309 THR B C 1
ATOM 5380 O O . THR B 1 309 ? 13.586 -3.654 1.667 1 96.69 309 THR B O 1
ATOM 5383 N N . ALA B 1 310 ? 14.625 -4.352 -0.216 1 98.19 310 ALA B N 1
ATOM 5384 C CA . ALA B 1 310 ? 13.422 -4.25 -1.034 1 98.19 310 ALA B CA 1
ATOM 5385 C C . ALA B 1 310 ? 12.32 -5.168 -0.51 1 98.19 310 ALA B C 1
ATOM 5387 O O . ALA B 1 310 ? 11.156 -4.758 -0.402 1 98.19 310 ALA B O 1
ATOM 5388 N N . ALA B 1 311 ? 12.711 -6.402 -0.204 1 98.31 311 ALA B N 1
ATOM 5389 C CA . ALA B 1 311 ? 11.758 -7.367 0.34 1 98.31 311 ALA B CA 1
ATOM 5390 C C . ALA B 1 311 ? 11.203 -6.891 1.679 1 98.31 311 ALA B C 1
ATOM 5392 O O . ALA B 1 311 ? 10.008 -7.027 1.943 1 98.31 311 ALA B O 1
ATOM 5393 N N . GLU B 1 312 ? 12.078 -6.387 2.475 1 96.69 312 GLU B N 1
ATOM 5394 C CA . GLU B 1 312 ? 11.711 -5.891 3.799 1 96.69 312 GLU B CA 1
ATOM 5395 C C . GLU B 1 312 ? 10.734 -4.723 3.697 1 96.69 312 GLU B C 1
ATOM 5397 O O . GLU B 1 312 ? 9.68 -4.727 4.344 1 96.69 312 GLU B O 1
ATOM 5402 N N . ILE B 1 313 ? 11.031 -3.725 2.857 1 96.88 313 ILE B N 1
ATOM 5403 C CA . ILE B 1 313 ? 10.203 -2.535 2.695 1 96.88 313 ILE B CA 1
ATOM 5404 C C . ILE B 1 313 ? 8.82 -2.934 2.193 1 96.88 313 ILE B C 1
ATOM 5406 O O . ILE B 1 313 ? 7.809 -2.441 2.695 1 96.88 313 ILE B O 1
ATOM 5410 N N . ALA B 1 314 ? 8.789 -3.809 1.252 1 97.88 314 ALA B N 1
ATOM 5411 C CA . ALA B 1 314 ? 7.535 -4.207 0.628 1 97.88 314 ALA B CA 1
ATOM 5412 C C . ALA B 1 314 ? 6.59 -4.832 1.648 1 97.88 314 ALA B C 1
ATOM 5414 O O . ALA B 1 314 ? 5.395 -4.523 1.67 1 97.88 314 ALA B O 1
ATOM 5415 N N . MET B 1 315 ? 7.109 -5.652 2.479 1 96.94 315 MET B N 1
ATOM 5416 C CA . MET B 1 315 ? 6.27 -6.309 3.475 1 96.94 315 MET B CA 1
ATOM 5417 C C . MET B 1 315 ? 5.902 -5.344 4.598 1 96.94 315 MET B C 1
ATOM 5419 O O . MET B 1 315 ? 4.773 -5.367 5.098 1 96.94 315 MET B O 1
ATOM 5423 N N . GLU B 1 316 ? 6.836 -4.543 5 1 94.19 316 GLU B N 1
ATOM 5424 C CA . GLU B 1 316 ? 6.656 -3.652 6.145 1 94.19 316 GLU B CA 1
ATOM 5425 C C . GLU B 1 316 ? 5.395 -2.807 5.996 1 94.19 316 GLU B C 1
ATOM 5427 O O . GLU B 1 316 ? 4.688 -2.562 6.973 1 94.19 316 GLU B O 1
ATOM 5432 N N . HIS B 1 317 ? 5.121 -2.449 4.805 1 92.69 317 HIS B N 1
ATOM 5433 C CA . HIS B 1 317 ? 4.023 -1.514 4.578 1 92.69 317 HIS B CA 1
ATOM 5434 C C . HIS B 1 317 ? 2.746 -2.248 4.188 1 92.69 317 HIS B C 1
ATOM 5436 O O . HIS B 1 317 ? 1.788 -1.63 3.719 1 92.69 317 HIS B O 1
ATOM 5442 N N . ASN B 1 318 ? 2.729 -3.543 4.352 1 94 318 ASN B N 1
ATOM 5443 C CA . ASN B 1 318 ? 1.54 -4.379 4.219 1 94 318 ASN B CA 1
ATOM 5444 C C . ASN B 1 318 ? 1.193 -5.07 5.531 1 94 318 ASN B C 1
ATOM 5446 O O . ASN B 1 318 ? 0.297 -5.914 5.578 1 94 318 ASN B O 1
ATOM 5450 N N . LEU B 1 319 ? 1.921 -4.75 6.594 1 92.12 319 LEU B N 1
ATOM 5451 C CA . LEU B 1 319 ? 1.68 -5.383 7.883 1 92.12 319 LEU B CA 1
ATOM 5452 C C . LEU B 1 319 ? 0.282 -5.055 8.398 1 92.12 319 LEU B C 1
ATOM 5454 O O . LEU B 1 319 ? -0.101 -3.885 8.461 1 92.12 319 LEU B O 1
ATOM 5458 N N . GLY B 1 320 ? -0.496 -6.062 8.734 1 89.19 320 GLY B N 1
ATOM 5459 C CA . GLY B 1 320 ? -1.831 -5.898 9.289 1 89.19 320 GLY B CA 1
ATOM 5460 C C . GLY B 1 320 ? -2.92 -5.926 8.234 1 89.19 320 GLY B C 1
ATOM 5461 O O . GLY B 1 320 ? -4.109 -5.91 8.555 1 89.19 320 GLY B O 1
ATOM 5462 N N . LEU B 1 321 ? -2.531 -6.062 6.984 1 90 321 LEU B N 1
ATOM 5463 C CA . LEU B 1 321 ? -3.5 -6.062 5.891 1 90 321 LEU B CA 1
ATOM 5464 C C . LEU B 1 321 ? -4.52 -7.184 6.066 1 90 321 LEU B C 1
ATOM 5466 O O . LEU B 1 321 ? -4.148 -8.359 6.137 1 90 321 LEU B O 1
ATOM 5470 N N . THR B 1 322 ? -5.766 -6.797 6.07 1 86.56 322 THR B N 1
ATOM 5471 C CA . THR B 1 322 ? -6.844 -7.73 6.371 1 86.56 322 THR B CA 1
ATOM 5472 C C . THR B 1 322 ? -7.316 -8.438 5.105 1 86.56 322 THR B C 1
ATOM 5474 O O . THR B 1 322 ? -7.086 -7.957 3.996 1 86.56 322 THR B O 1
ATOM 5477 N N . CYS B 1 323 ? -7.867 -9.539 5.309 1 80.88 323 CYS B N 1
ATOM 5478 C CA . CYS B 1 323 ? -8.406 -10.336 4.215 1 80.88 323 CYS B CA 1
ATOM 5479 C C . CYS B 1 323 ? -9.898 -10.594 4.414 1 80.88 323 CYS B C 1
ATOM 5481 O O . CYS B 1 323 ? -10.289 -11.359 5.293 1 80.88 323 CYS B O 1
ATOM 5483 N N . TYR B 1 324 ? -10.68 -9.977 3.607 1 78.19 324 TYR B N 1
ATOM 5484 C CA . TYR B 1 324 ? -12.125 -10.172 3.68 1 78.19 324 TYR B CA 1
ATOM 5485 C C . TYR B 1 324 ? -12.766 -10 2.309 1 78.19 324 TYR B C 1
ATOM 5487 O O . TYR B 1 324 ? -13.57 -9.094 2.102 1 78.19 324 TYR B O 1
ATOM 5495 N N . PRO B 1 325 ? -12.531 -10.945 1.553 1 78.56 325 PRO B N 1
ATOM 5496 C CA . PRO B 1 325 ? -13.117 -10.844 0.215 1 78.56 325 PRO B CA 1
ATOM 5497 C C . PRO B 1 325 ? -14.641 -10.836 0.239 1 78.56 325 PRO B C 1
ATOM 5499 O O . PRO B 1 325 ? -15.258 -11.641 0.947 1 78.56 325 PRO B O 1
ATOM 5502 N N . VAL B 1 326 ? -15.141 -10 -0.54 1 77.94 326 VAL B N 1
ATOM 5503 C CA . VAL B 1 326 ? -16.594 -9.891 -0.611 1 77.94 326 VAL B CA 1
ATOM 5504 C C . VAL B 1 326 ? -17.188 -11.188 -1.158 1 77.94 326 VAL B C 1
ATOM 5506 O O . VAL B 1 326 ? -16.75 -11.672 -2.205 1 77.94 326 VAL B O 1
ATOM 5509 N N . GLY B 1 327 ? -18.141 -11.781 -0.41 1 77.62 327 GLY B N 1
ATOM 5510 C CA . GLY B 1 327 ? -18.797 -13.016 -0.843 1 77.62 327 GLY B CA 1
ATOM 5511 C C . GLY B 1 327 ? -17.859 -14.211 -0.841 1 77.62 327 GLY B C 1
ATOM 5512 O O . GLY B 1 327 ? -18.188 -15.258 -1.406 1 77.62 327 GLY B O 1
ATOM 5513 N N . GLY B 1 328 ? -16.656 -14.031 -0.32 1 77.69 328 GLY B N 1
ATOM 5514 C CA . GLY B 1 328 ? -15.68 -15.102 -0.296 1 77.69 328 GLY B CA 1
ATOM 5515 C C . GLY B 1 328 ? -15.008 -15.328 -1.637 1 77.69 328 GLY B C 1
ATOM 5516 O O . GLY B 1 328 ? -14.281 -16.312 -1.817 1 77.69 328 GLY B O 1
ATOM 5517 N N . LEU B 1 329 ? -15.203 -14.453 -2.547 1 83.12 329 LEU B N 1
ATOM 5518 C CA . LEU B 1 329 ? -14.672 -14.586 -3.898 1 83.12 329 LEU B CA 1
ATOM 5519 C C . LEU B 1 329 ? -13.367 -13.805 -4.047 1 83.12 329 LEU B C 1
ATOM 5521 O O . LEU B 1 329 ? -13.219 -12.727 -3.473 1 83.12 329 LEU B O 1
ATOM 5525 N N . VAL B 1 330 ? -12.469 -14.344 -4.762 1 86.81 330 VAL B N 1
ATOM 5526 C CA . VAL B 1 330 ? -11.203 -13.656 -5.039 1 86.81 330 VAL B CA 1
ATOM 5527 C C . VAL B 1 330 ? -11.422 -12.617 -6.133 1 86.81 330 VAL B C 1
ATOM 5529 O O . VAL B 1 330 ? -10.922 -12.766 -7.25 1 86.81 330 VAL B O 1
ATOM 5532 N N . GLN B 1 331 ? -12.203 -11.641 -5.809 1 91.56 331 GLN B N 1
ATOM 5533 C CA . GLN B 1 331 ? -12.562 -10.578 -6.742 1 91.56 331 GLN B CA 1
ATOM 5534 C C . GLN B 1 331 ? -12.406 -9.203 -6.105 1 91.56 331 GLN B C 1
ATOM 5536 O O . GLN B 1 331 ? -11.398 -8.531 -6.312 1 91.56 331 GLN B O 1
ATOM 5541 N N . VAL B 1 332 ? -13.203 -8.828 -5.16 1 88.69 332 VAL B N 1
ATOM 5542 C CA . VAL B 1 332 ? -13.172 -7.559 -4.441 1 88.69 332 VAL B CA 1
ATOM 5543 C C . VAL B 1 332 ? -12.734 -7.793 -2.998 1 88.69 332 VAL B C 1
ATOM 5545 O O . VAL B 1 332 ? -13.375 -8.547 -2.264 1 88.69 332 VAL B O 1
ATOM 5548 N N . PRO B 1 333 ? -11.68 -7.23 -2.605 1 90.69 333 PRO B N 1
ATOM 5549 C CA . PRO B 1 333 ? -10.812 -6.258 -3.271 1 90.69 333 PRO B CA 1
ATOM 5550 C C . PRO B 1 333 ? -9.57 -6.902 -3.895 1 90.69 333 PRO B C 1
ATOM 5552 O O . PRO B 1 333 ? -8.609 -6.207 -4.234 1 90.69 333 PRO B O 1
ATOM 5555 N N . CYS B 1 334 ? -9.586 -8.211 -4.078 1 93.31 334 CYS B N 1
ATOM 5556 C CA . CYS B 1 334 ? -8.406 -8.992 -4.41 1 93.31 334 CYS B CA 1
ATOM 5557 C C . CYS B 1 334 ? -7.777 -8.508 -5.711 1 93.31 334 CYS B C 1
ATOM 5559 O O . CYS B 1 334 ? -6.559 -8.336 -5.793 1 93.31 334 CYS B O 1
ATOM 5561 N N . ILE B 1 335 ? -8.609 -8.242 -6.695 1 96 335 ILE B N 1
ATOM 5562 C CA . ILE B 1 335 ? -8.117 -7.906 -8.023 1 96 335 ILE B CA 1
ATOM 5563 C C . ILE B 1 335 ? -7.379 -6.57 -7.984 1 96 335 ILE B C 1
ATOM 5565 O O . ILE B 1 335 ? -6.227 -6.48 -8.406 1 96 335 ILE B O 1
ATOM 5569 N N . GLU B 1 336 ? -7.988 -5.566 -7.426 1 95.62 336 GLU B N 1
ATOM 5570 C CA . GLU B 1 336 ? -7.375 -4.242 -7.336 1 95.62 336 GLU B CA 1
ATOM 5571 C C . GLU B 1 336 ? -6.188 -4.25 -6.375 1 95.62 336 GLU B C 1
ATOM 5573 O O . GLU B 1 336 ? -5.211 -3.527 -6.582 1 95.62 336 GLU B O 1
ATOM 5578 N N . ARG B 1 337 ? -6.277 -5.043 -5.387 1 96.25 337 ARG B N 1
ATOM 5579 C CA . ARG B 1 337 ? -5.195 -5.145 -4.414 1 96.25 337 ARG B CA 1
ATOM 5580 C C . ARG B 1 337 ? -3.912 -5.645 -5.07 1 96.25 337 ARG B C 1
ATOM 5582 O O . ARG B 1 337 ? -2.812 -5.242 -4.684 1 96.25 337 ARG B O 1
ATOM 5589 N N . ASN B 1 338 ? -4.027 -6.613 -5.988 1 98 338 ASN B N 1
ATOM 5590 C CA . ASN B 1 338 ? -2.855 -7.062 -6.738 1 98 338 ASN B CA 1
ATOM 5591 C C . ASN B 1 338 ? -2.232 -5.922 -7.539 1 98 338 ASN B C 1
ATOM 5593 O O . ASN B 1 338 ? -1.008 -5.812 -7.621 1 98 338 ASN B O 1
ATOM 5597 N N . ALA B 1 339 ? -3.092 -5.098 -8.125 1 98.38 339 ALA B N 1
ATOM 5598 C CA . ALA B 1 339 ? -2.605 -3.945 -8.875 1 98.38 339 ALA B CA 1
ATOM 5599 C C . ALA B 1 339 ? -1.838 -2.986 -7.973 1 98.38 339 ALA B C 1
ATOM 5601 O O . ALA B 1 339 ? -0.736 -2.549 -8.312 1 98.38 339 ALA B O 1
ATOM 5602 N N . MET B 1 340 ? -2.377 -2.688 -6.824 1 97.81 340 MET B N 1
ATOM 5603 C CA . MET B 1 340 ? -1.748 -1.771 -5.879 1 97.81 340 MET B CA 1
ATOM 5604 C C . MET B 1 340 ? -0.433 -2.342 -5.359 1 97.81 340 MET B C 1
ATOM 5606 O O . MET B 1 340 ? 0.564 -1.624 -5.258 1 97.81 340 MET B O 1
ATOM 5610 N N . ALA B 1 341 ? -0.435 -3.598 -5.059 1 98.31 341 ALA B N 1
ATOM 5611 C CA . ALA B 1 341 ? 0.752 -4.242 -4.504 1 98.31 341 ALA B CA 1
ATOM 5612 C C . ALA B 1 341 ? 1.862 -4.34 -5.547 1 98.31 341 ALA B C 1
ATOM 5614 O O . ALA B 1 341 ? 3.045 -4.246 -5.211 1 98.31 341 ALA B O 1
ATOM 5615 N N . ALA B 1 342 ? 1.502 -4.527 -6.82 1 98.81 342 ALA B N 1
ATOM 5616 C CA . ALA B 1 342 ? 2.508 -4.57 -7.879 1 98.81 342 ALA B CA 1
ATOM 5617 C C . ALA B 1 342 ? 3.275 -3.252 -7.957 1 98.81 342 ALA B C 1
ATOM 5619 O O . ALA B 1 342 ? 4.504 -3.246 -8.047 1 98.81 342 ALA B O 1
ATOM 5620 N N . VAL B 1 343 ? 2.557 -2.174 -7.879 1 98.62 343 VAL B N 1
ATOM 5621 C CA . VAL B 1 343 ? 3.188 -0.859 -7.906 1 98.62 343 VAL B CA 1
ATOM 5622 C C . VAL B 1 343 ? 4.043 -0.67 -6.656 1 98.62 343 VAL B C 1
ATOM 5624 O O . VAL B 1 343 ? 5.156 -0.149 -6.73 1 98.62 343 VAL B O 1
ATOM 5627 N N . GLN B 1 344 ? 3.535 -1.093 -5.559 1 98.31 344 GLN B N 1
ATOM 5628 C CA . GLN B 1 344 ? 4.27 -0.986 -4.301 1 98.31 344 GLN B CA 1
ATOM 5629 C C . GLN B 1 344 ? 5.566 -1.786 -4.352 1 98.31 344 GLN B C 1
ATOM 5631 O O . GLN B 1 344 ? 6.582 -1.366 -3.793 1 98.31 344 GLN B O 1
ATOM 5636 N N . SER B 1 345 ? 5.512 -2.943 -5.02 1 98.75 345 SER B N 1
ATOM 5637 C CA . SER B 1 345 ? 6.703 -3.779 -5.148 1 98.75 345 SER B CA 1
ATOM 5638 C C . SER B 1 345 ? 7.812 -3.053 -5.898 1 98.75 345 SER B C 1
ATOM 5640 O O . SER B 1 345 ? 8.961 -3.039 -5.453 1 98.75 345 SER B O 1
ATOM 5642 N N . ILE B 1 346 ? 7.465 -2.469 -7 1 98.75 346 ILE B N 1
ATOM 5643 C CA . ILE B 1 346 ? 8.461 -1.772 -7.809 1 98.75 346 ILE B CA 1
ATOM 5644 C C . ILE B 1 346 ? 8.969 -0.545 -7.059 1 98.75 346 ILE B C 1
ATOM 5646 O O . ILE B 1 346 ? 10.164 -0.241 -7.094 1 98.75 346 ILE B O 1
ATOM 5650 N N . ASN B 1 347 ? 8.047 0.132 -6.383 1 98.5 347 ASN B N 1
ATOM 5651 C CA . ASN B 1 347 ? 8.445 1.308 -5.617 1 98.5 347 ASN B CA 1
ATOM 5652 C C . ASN B 1 347 ? 9.43 0.945 -4.504 1 98.5 347 ASN B C 1
ATOM 5654 O O . ASN B 1 347 ? 10.422 1.641 -4.297 1 98.5 347 ASN B O 1
ATOM 5658 N N . ALA B 1 348 ? 9.141 -0.106 -3.773 1 98.38 348 ALA B N 1
ATOM 5659 C CA . ALA B 1 348 ? 10.023 -0.593 -2.723 1 98.38 348 ALA B CA 1
ATOM 5660 C C . ALA B 1 348 ? 11.398 -0.96 -3.289 1 98.38 348 ALA B C 1
ATOM 5662 O O . ALA B 1 348 ? 12.43 -0.639 -2.695 1 98.38 348 ALA B O 1
ATOM 5663 N N . ALA B 1 349 ? 11.391 -1.612 -4.426 1 98.69 349 ALA B N 1
ATOM 5664 C CA . ALA B 1 349 ? 12.633 -2.037 -5.07 1 98.69 349 ALA B CA 1
ATOM 5665 C C . ALA B 1 349 ? 13.477 -0.835 -5.488 1 98.69 349 ALA B C 1
ATOM 5667 O O . ALA B 1 349 ? 14.688 -0.809 -5.258 1 98.69 349 ALA B O 1
ATOM 5668 N N . LYS B 1 350 ? 12.82 0.133 -6.133 1 98 350 LYS B N 1
ATOM 5669 C CA . LYS B 1 350 ? 13.531 1.315 -6.609 1 98 350 LYS B CA 1
ATOM 5670 C C . LYS B 1 350 ? 14.117 2.109 -5.445 1 98 350 LYS B C 1
ATOM 5672 O O . LYS B 1 350 ? 15.242 2.607 -5.527 1 98 350 LYS B O 1
ATOM 5677 N N . LEU B 1 351 ? 13.344 2.244 -4.391 1 97.5 351 LEU B N 1
ATOM 5678 C CA . LEU B 1 351 ? 13.828 2.967 -3.219 1 97.5 351 LEU B CA 1
ATOM 5679 C C . LEU B 1 351 ? 15.023 2.258 -2.596 1 97.5 351 LEU B C 1
ATOM 5681 O O . LEU B 1 351 ? 16.016 2.9 -2.23 1 97.5 351 LEU B O 1
ATOM 5685 N N . ALA B 1 352 ? 14.93 0.933 -2.436 1 97.25 352 ALA B N 1
ATOM 5686 C CA . ALA B 1 352 ? 16.031 0.139 -1.889 1 97.25 352 ALA B CA 1
ATOM 5687 C C . ALA B 1 352 ? 17.266 0.245 -2.766 1 97.25 352 ALA B C 1
ATOM 5689 O O . ALA B 1 352 ? 18.391 0.363 -2.258 1 97.25 352 ALA B O 1
ATOM 5690 N N . TYR B 1 353 ? 17.078 0.207 -4.082 1 97.38 353 TYR B N 1
ATOM 5691 C CA . TYR B 1 353 ? 18.188 0.308 -5.031 1 97.38 353 TYR B CA 1
ATOM 5692 C C . TYR B 1 353 ? 18.859 1.672 -4.938 1 97.38 353 TYR B C 1
ATOM 5694 O O . TYR B 1 353 ? 20.094 1.765 -4.938 1 97.38 353 TYR B O 1
ATOM 5702 N N . LEU B 1 354 ? 18.047 2.709 -4.871 1 96.19 354 LEU B N 1
ATOM 5703 C CA . LEU B 1 354 ? 18.562 4.07 -4.789 1 96.19 354 LEU B CA 1
ATOM 5704 C C . LEU B 1 354 ? 19.344 4.277 -3.504 1 96.19 354 LEU B C 1
ATOM 5706 O O . LEU B 1 354 ? 20.328 5.027 -3.488 1 96.19 354 LEU B O 1
ATOM 5710 N N . ASP B 1 355 ? 18.938 3.611 -2.467 1 94.75 355 ASP B N 1
ATOM 5711 C CA . ASP B 1 355 ? 19.562 3.777 -1.156 1 94.75 355 ASP B CA 1
ATOM 5712 C C . ASP B 1 355 ? 20.641 2.723 -0.92 1 94.75 355 ASP B C 1
ATOM 5714 O O . ASP B 1 355 ? 21 2.441 0.224 1 94.75 355 ASP B O 1
ATOM 5718 N N . SER B 1 356 ? 21.188 2.145 -1.914 1 92.62 356 SER B N 1
ATOM 5719 C CA . SER B 1 356 ? 22.156 1.066 -1.849 1 92.62 356 SER B CA 1
ATOM 5720 C C . SER B 1 356 ? 23.406 1.494 -1.068 1 92.62 356 SER B C 1
ATOM 5722 O O . SER B 1 356 ? 23.875 2.625 -1.212 1 92.62 356 SER B O 1
ATOM 5724 N N . GLY B 1 357 ? 23.875 0.548 -0.26 1 86.19 357 GLY B N 1
ATOM 5725 C CA . GLY B 1 357 ? 25.109 0.793 0.464 1 86.19 357 GLY B CA 1
ATOM 5726 C C . GLY B 1 357 ? 24.891 1.349 1.857 1 86.19 357 GLY B C 1
ATOM 5727 O O . GLY B 1 357 ? 25.844 1.563 2.607 1 86.19 357 GLY B O 1
ATOM 5728 N N . GLU B 1 358 ? 23.625 1.508 2.184 1 85.88 358 GLU B N 1
ATOM 5729 C CA . GLU B 1 358 ? 23.297 2.074 3.49 1 85.88 358 GLU B CA 1
ATOM 5730 C C . GLU B 1 358 ? 22.656 1.029 4.402 1 85.88 358 GLU B C 1
ATOM 5732 O O . GLU B 1 358 ? 21.953 0.139 3.936 1 85.88 358 GLU B O 1
ATOM 5737 N N . LYS B 1 359 ? 22.984 1.197 5.609 1 78.19 359 LYS B N 1
ATOM 5738 C CA . LYS B 1 359 ? 22.453 0.247 6.582 1 78.19 359 LYS B CA 1
ATOM 5739 C C . LYS B 1 359 ? 20.984 0.55 6.898 1 78.19 359 LYS B C 1
ATOM 5741 O O . LYS B 1 359 ? 20.594 1.715 7.02 1 78.19 359 LYS B O 1
ATOM 5746 N N . HIS B 1 360 ? 20.219 -0.535 7 1 81.56 360 HIS B N 1
ATOM 5747 C CA . HIS B 1 360 ? 18.812 -0.407 7.371 1 81.56 360 HIS B CA 1
ATOM 5748 C C . HIS B 1 360 ? 18.562 -0.917 8.789 1 81.56 360 HIS B C 1
ATOM 5750 O O . HIS B 1 360 ? 19.172 -1.904 9.211 1 81.56 360 HIS B O 1
ATOM 5756 N N . ILE B 1 361 ? 17.672 -0.302 9.414 1 79.06 361 ILE B N 1
ATOM 5757 C CA . ILE B 1 361 ? 17.391 -0.594 10.82 1 79.06 361 ILE B CA 1
ATOM 5758 C C . ILE B 1 361 ? 16.547 -1.871 10.922 1 79.06 361 ILE B C 1
ATOM 5760 O O . ILE B 1 361 ? 16.844 -2.738 11.75 1 79.06 361 ILE B O 1
ATOM 5764 N N . VAL B 1 362 ? 15.586 -1.95 10.086 1 85.19 362 VAL B N 1
ATOM 5765 C CA . VAL B 1 362 ? 14.703 -3.113 10.125 1 85.19 362 VAL B CA 1
ATOM 5766 C C . VAL B 1 362 ? 15.195 -4.164 9.133 1 85.19 362 VAL B C 1
ATOM 5768 O O . VAL B 1 362 ? 15.461 -3.854 7.969 1 85.19 362 VAL B O 1
ATOM 5771 N N . GLY B 1 363 ? 15.391 -5.348 9.578 1 90.81 363 GLY B N 1
ATOM 5772 C CA . GLY B 1 363 ? 15.773 -6.445 8.703 1 90.81 363 GLY B CA 1
ATOM 5773 C C . GLY B 1 363 ? 14.602 -7.293 8.258 1 90.81 363 GLY B C 1
ATOM 5774 O O . GLY B 1 363 ? 13.508 -7.207 8.828 1 90.81 363 GLY B O 1
ATOM 5775 N N . LEU B 1 364 ? 14.828 -8.086 7.25 1 95.12 364 LEU B N 1
ATOM 5776 C CA . LEU B 1 364 ? 13.766 -8.914 6.676 1 95.12 364 LEU B CA 1
ATOM 5777 C C . LEU B 1 364 ? 13.25 -9.922 7.695 1 95.12 364 LEU B C 1
ATOM 5779 O O . LEU B 1 364 ? 12.047 -10.164 7.773 1 95.12 364 LEU B O 1
ATOM 5783 N N . ASP B 1 365 ? 14.172 -10.516 8.516 1 95.25 365 ASP B N 1
ATOM 5784 C CA . ASP B 1 365 ? 13.742 -11.469 9.531 1 95.25 365 ASP B CA 1
ATOM 5785 C C . ASP B 1 365 ? 12.789 -10.82 10.531 1 95.25 365 ASP B C 1
ATOM 5787 O O . ASP B 1 365 ? 11.789 -11.422 10.922 1 95.25 365 ASP B O 1
ATOM 5791 N N . SER B 1 366 ? 13.094 -9.641 10.906 1 92.94 366 SER B N 1
ATOM 5792 C CA . SER B 1 366 ? 12.266 -8.922 11.867 1 92.94 366 SER B CA 1
ATOM 5793 C C . SER B 1 366 ? 10.867 -8.664 11.305 1 92.94 366 SER B C 1
ATOM 5795 O O . SER B 1 366 ? 9.875 -8.758 12.023 1 92.94 366 SER B O 1
ATOM 5797 N N . VAL B 1 367 ? 10.859 -8.312 10.086 1 94.25 367 VAL B N 1
ATOM 5798 C CA . VAL B 1 367 ? 9.578 -8.008 9.469 1 94.25 367 VAL B CA 1
ATOM 5799 C C . VAL B 1 367 ? 8.758 -9.297 9.32 1 94.25 367 VAL B C 1
ATOM 5801 O O . VAL B 1 367 ? 7.539 -9.289 9.492 1 94.25 367 VAL B O 1
ATOM 5804 N N . ILE B 1 368 ? 9.406 -10.367 8.977 1 95.38 368 ILE B N 1
ATOM 5805 C CA . ILE B 1 368 ? 8.734 -11.656 8.836 1 95.38 368 ILE B CA 1
ATOM 5806 C C . ILE B 1 368 ? 8.141 -12.07 10.18 1 95.38 368 ILE B C 1
ATOM 5808 O O . ILE B 1 368 ? 6.98 -12.492 10.25 1 95.38 368 ILE B O 1
ATOM 5812 N N . ASP B 1 369 ? 8.906 -11.922 11.203 1 93.25 369 ASP B N 1
ATOM 5813 C CA . ASP B 1 369 ? 8.438 -12.266 12.547 1 93.25 369 ASP B CA 1
ATOM 5814 C C . ASP B 1 369 ? 7.258 -11.383 12.953 1 93.25 369 ASP B C 1
ATOM 5816 O O . ASP B 1 369 ? 6.285 -11.867 13.539 1 93.25 369 ASP B O 1
ATOM 5820 N N . THR B 1 370 ? 7.391 -10.141 12.672 1 91.38 370 THR B N 1
ATOM 5821 C CA . THR B 1 370 ? 6.332 -9.188 13 1 91.38 370 THR B CA 1
ATOM 5822 C C . THR B 1 370 ? 5.051 -9.531 12.25 1 91.38 370 THR B C 1
ATOM 5824 O O . THR B 1 370 ? 3.957 -9.469 12.82 1 91.38 370 THR B O 1
ATOM 5827 N N . MET B 1 371 ? 5.211 -9.828 11.008 1 92.62 371 MET B N 1
ATOM 5828 C CA . MET B 1 371 ? 4.062 -10.211 10.195 1 92.62 371 MET B CA 1
ATOM 5829 C C . MET B 1 371 ? 3.342 -11.414 10.797 1 92.62 371 MET B C 1
ATOM 5831 O O . MET B 1 371 ? 2.113 -11.43 10.875 1 92.62 371 MET B O 1
ATOM 5835 N N . TYR B 1 372 ? 4.062 -12.375 11.227 1 91.88 372 TYR B N 1
ATOM 5836 C CA . TYR B 1 372 ? 3.482 -13.586 11.805 1 91.88 372 TYR B CA 1
ATOM 5837 C C . TYR B 1 372 ? 2.73 -13.266 13.094 1 91.88 372 TYR B C 1
ATOM 5839 O O . TYR B 1 372 ? 1.579 -13.672 13.258 1 91.88 372 TYR B O 1
ATOM 5847 N N . GLN B 1 373 ? 3.35 -12.5 13.914 1 90 373 GLN B N 1
ATOM 5848 C CA . GLN B 1 373 ? 2.742 -12.141 15.188 1 90 373 GLN B CA 1
ATOM 5849 C C . GLN B 1 373 ? 1.489 -11.297 14.984 1 90 373 GLN B C 1
ATOM 5851 O O . GLN B 1 373 ? 0.481 -11.492 15.664 1 90 373 GLN B O 1
ATOM 5856 N N . THR B 1 374 ? 1.621 -10.359 14.102 1 88.06 374 THR B N 1
ATOM 5857 C CA . THR B 1 374 ? 0.476 -9.516 13.781 1 88.06 374 THR B CA 1
ATOM 5858 C C . THR B 1 374 ? -0.691 -10.359 13.273 1 88.06 374 THR B C 1
ATOM 5860 O O . THR B 1 374 ? -1.845 -10.117 13.633 1 88.06 374 THR B O 1
ATOM 5863 N N . GLY B 1 375 ? -0.414 -11.32 12.453 1 87.75 375 GLY B N 1
ATOM 5864 C CA . GLY B 1 375 ? -1.43 -12.219 11.938 1 87.75 375 GLY B CA 1
ATOM 5865 C C . GLY B 1 375 ? -2.102 -13.047 13.016 1 87.75 375 GLY B C 1
ATOM 5866 O O . GLY B 1 375 ? -3.322 -13.219 13.008 1 87.75 375 GLY B O 1
ATOM 5867 N N . LEU B 1 376 ? -1.353 -13.539 13.93 1 86 376 LEU B N 1
ATOM 5868 C CA . LEU B 1 376 ? -1.886 -14.352 15.023 1 86 376 LEU B CA 1
ATOM 5869 C C . LEU B 1 376 ? -2.795 -13.523 15.922 1 86 376 LEU B C 1
ATOM 5871 O O . LEU B 1 376 ? -3.768 -14.039 16.469 1 86 376 LEU B O 1
ATOM 5875 N N . ASP B 1 377 ? -2.49 -12.273 16.016 1 84.06 377 ASP B N 1
ATOM 5876 C CA . ASP B 1 377 ? -3.23 -11.383 16.906 1 84.06 377 ASP B CA 1
ATOM 5877 C C . ASP B 1 377 ? -4.426 -10.758 16.188 1 84.06 377 ASP B C 1
ATOM 5879 O O . ASP B 1 377 ? -5.23 -10.062 16.797 1 84.06 377 ASP B O 1
ATOM 5883 N N . MET B 1 378 ? -4.516 -11.039 14.945 1 82.06 378 MET B N 1
ATOM 5884 C CA . MET B 1 378 ? -5.609 -10.477 14.156 1 82.06 378 MET B CA 1
ATOM 5885 C C . MET B 1 378 ? -6.938 -11.125 14.523 1 82.06 378 MET B C 1
ATOM 5887 O O . MET B 1 378 ? -7 -12.336 14.75 1 82.06 378 MET B O 1
ATOM 5891 N N . ASN B 1 379 ? -7.945 -10.273 14.664 1 78 379 ASN B N 1
ATOM 5892 C CA . ASN B 1 379 ? -9.289 -10.812 14.867 1 78 379 ASN B CA 1
ATOM 5893 C C . ASN B 1 379 ? -9.672 -11.797 13.766 1 78 379 ASN B C 1
ATOM 5895 O O . ASN B 1 379 ? -9.406 -11.555 12.586 1 78 379 ASN B O 1
ATOM 5899 N N . SER B 1 380 ? -10.266 -12.875 14.07 1 73 380 SER B N 1
ATOM 5900 C CA . SER B 1 380 ? -10.578 -13.961 13.148 1 73 380 SER B CA 1
ATOM 5901 C C . SER B 1 380 ? -11.523 -13.5 12.047 1 73 380 SER B C 1
ATOM 5903 O O . SER B 1 380 ? -11.516 -14.047 10.945 1 73 380 SER B O 1
ATOM 5905 N N . LYS B 1 381 ? -12.227 -12.492 12.32 1 71.69 381 LYS B N 1
ATOM 5906 C CA . LYS B 1 381 ? -13.172 -11.938 11.352 1 71.69 381 LYS B CA 1
ATOM 5907 C C . LYS B 1 381 ? -12.438 -11.391 10.133 1 71.69 381 LYS B C 1
ATOM 5909 O O . LYS B 1 381 ? -13.016 -11.273 9.047 1 71.69 381 LYS B O 1
ATOM 5914 N N . TYR B 1 382 ? -11.195 -11.195 10.375 1 71 382 TYR B N 1
ATOM 5915 C CA . TYR B 1 382 ? -10.453 -10.531 9.312 1 71 382 TYR B CA 1
ATOM 5916 C C . TYR B 1 382 ? -9.438 -11.477 8.68 1 71 382 TYR B C 1
ATOM 5918 O O . TYR B 1 382 ? -8.516 -11.039 7.988 1 71 382 TYR B O 1
ATOM 5926 N N . ARG B 1 383 ? -9.539 -12.844 8.992 1 68.81 383 ARG B N 1
ATOM 5927 C CA . ARG B 1 383 ? -8.656 -13.867 8.445 1 68.81 383 ARG B CA 1
ATOM 5928 C C . ARG B 1 383 ? -9.391 -14.742 7.434 1 68.81 383 ARG B C 1
ATOM 5930 O O . ARG B 1 383 ? -9.477 -15.961 7.609 1 68.81 383 ARG B O 1
ATOM 5937 N N . GLU B 1 384 ? -9.922 -14.109 6.395 1 62.91 384 GLU B N 1
ATOM 5938 C CA . GLU B 1 384 ? -10.547 -14.781 5.262 1 62.91 384 GLU B CA 1
ATOM 5939 C C . GLU B 1 384 ? -11.852 -15.453 5.664 1 62.91 384 GLU B C 1
ATOM 5941 O O . GLU B 1 384 ? -12.43 -16.219 4.891 1 62.91 384 GLU B O 1
ATOM 5946 N N . THR B 1 385 ? -12.328 -15.336 6.789 1 46.28 385 THR B N 1
ATOM 5947 C CA . THR B 1 385 ? -13.562 -16.031 7.152 1 46.28 385 THR B CA 1
ATOM 5948 C C . THR B 1 385 ? -14.781 -15.273 6.637 1 46.28 385 THR B C 1
ATOM 5950 O O . THR B 1 385 ? -15.906 -15.773 6.719 1 46.28 385 THR B O 1
ATOM 5953 N N . SER B 1 386 ? -14.484 -14.352 5.812 1 49.41 386 SER B N 1
ATOM 5954 C CA . SER B 1 386 ? -15.531 -13.539 5.191 1 49.41 386 SER B CA 1
ATOM 5955 C C . SER B 1 386 ? -16.578 -13.117 6.211 1 49.41 386 SER B C 1
ATOM 5957 O O . SER B 1 386 ? -17.719 -12.797 5.848 1 49.41 386 SER B O 1
ATOM 5959 N N . LEU B 1 387 ? -16.359 -13.227 7.387 1 40.94 387 LEU B N 1
ATOM 5960 C CA . LEU B 1 387 ? -17.359 -12.93 8.398 1 40.94 387 LEU B CA 1
ATOM 5961 C C . LEU B 1 387 ? -17.297 -11.469 8.82 1 40.94 387 LEU B C 1
ATOM 5963 O O . LEU B 1 387 ? -18.188 -10.977 9.516 1 40.94 387 LEU B O 1
ATOM 5967 N N . GLY B 1 388 ? -16.344 -10.688 8.172 1 39.16 388 GLY B N 1
ATOM 5968 C CA . GLY B 1 388 ? -16.234 -9.297 8.57 1 39.16 388 GLY B CA 1
ATOM 5969 C C . GLY B 1 388 ? -15.758 -8.391 7.453 1 39.16 388 GLY B C 1
ATOM 5970 O O . GLY B 1 388 ? -15.75 -8.789 6.285 1 39.16 388 GLY B O 1
ATOM 5971 N N . GLY B 1 389 ? -15.625 -7.035 7.719 1 43.97 389 GLY B N 1
ATOM 5972 C CA . GLY B 1 389 ? -15.047 -6.07 6.797 1 43.97 389 GLY B CA 1
ATOM 5973 C C . GLY B 1 389 ? -15.945 -5.758 5.617 1 43.97 389 GLY B C 1
ATOM 5974 O O . GLY B 1 389 ? -17.141 -5.5 5.789 1 43.97 389 GLY B O 1
ATOM 5975 N N . LEU B 1 390 ? -15.359 -5.66 4.453 1 47.03 390 LEU B N 1
ATOM 5976 C CA . LEU B 1 390 ? -16.109 -5.344 3.238 1 47.03 390 LEU B CA 1
ATOM 5977 C C . LEU B 1 390 ? -17.094 -6.449 2.906 1 47.03 390 LEU B C 1
ATOM 5979 O O . LEU B 1 390 ? -18.094 -6.211 2.221 1 47.03 390 LEU B O 1
ATOM 5983 N N . ALA B 1 391 ? -16.781 -7.625 3.283 1 46.53 391 ALA B N 1
ATOM 5984 C CA . ALA B 1 391 ? -17.625 -8.781 3.004 1 46.53 391 ALA B CA 1
ATOM 5985 C C . ALA B 1 391 ? -19.016 -8.586 3.582 1 46.53 391 ALA B C 1
ATOM 5987 O O . ALA B 1 391 ? -20 -9.117 3.049 1 46.53 391 ALA B O 1
ATOM 5988 N N . VAL B 1 392 ? -19.094 -7.773 4.648 1 42.5 392 VAL B N 1
ATOM 5989 C CA . VAL B 1 392 ? -20.375 -7.57 5.305 1 42.5 392 VAL B CA 1
ATOM 5990 C C . VAL B 1 392 ? -20.906 -6.168 4.996 1 42.5 392 VAL B C 1
ATOM 5992 O O . VAL B 1 392 ? -22.109 -5.93 5.004 1 42.5 392 VAL B O 1
ATOM 5995 N N . SER B 1 393 ? -20.016 -5.266 4.723 1 37.69 393 SER B N 1
ATOM 5996 C CA . SER B 1 393 ? -20.406 -3.871 4.562 1 37.69 393 SER B CA 1
ATOM 5997 C C . SER B 1 393 ? -20.891 -3.588 3.143 1 37.69 393 SER B C 1
ATOM 5999 O O . SER B 1 393 ? -21.5 -2.553 2.881 1 37.69 393 SER B O 1
ATOM 6001 N N . VAL B 1 394 ? -20.547 -4.449 2.217 1 43.53 394 VAL B N 1
ATOM 6002 C CA . VAL B 1 394 ? -20.984 -4.262 0.837 1 43.53 394 VAL B CA 1
ATOM 6003 C C . VAL B 1 394 ? -22.281 -5.027 0.601 1 43.53 394 VAL B C 1
ATOM 6005 O O . VAL B 1 394 ? -22.328 -6.25 0.771 1 43.53 394 VAL B O 1
ATOM 6008 N N . PRO B 1 395 ? -23.547 -4.297 0.507 1 33.5 395 PRO B N 1
ATOM 6009 C CA . PRO B 1 395 ? -24.797 -5.027 0.276 1 33.5 395 PRO B CA 1
ATOM 6010 C C . PRO B 1 395 ? -24.75 -5.914 -0.966 1 33.5 395 PRO B C 1
ATOM 6012 O O . PRO B 1 395 ? -24.328 -5.461 -2.033 1 33.5 395 PRO B O 1
ATOM 6015 N N . LEU B 1 396 ? -24.625 -7.215 -0.8 1 37.72 396 LEU B N 1
ATOM 6016 C CA . LEU B 1 396 ? -24.781 -8.109 -1.94 1 37.72 396 LEU B CA 1
ATOM 6017 C C . LEU B 1 396 ? -26.234 -8.094 -2.441 1 37.72 396 LEU B C 1
ATOM 6019 O O . LEU B 1 396 ? -27.156 -8.352 -1.677 1 37.72 396 LEU B O 1
ATOM 6023 N N . CYS B 1 397 ? -26.719 -7.113 -3.225 1 30.09 397 CYS B N 1
ATOM 6024 C CA . CYS B 1 397 ? -28.062 -7.258 -3.785 1 30.09 397 CYS B CA 1
ATOM 6025 C C . CYS B 1 397 ? -28.172 -8.516 -4.633 1 30.09 397 CYS B C 1
ATOM 6027 O O . CYS B 1 397 ? -27.203 -8.914 -5.289 1 30.09 397 CYS B O 1
#

pLDDT: mean 88.46, std 13.96, range [30.09, 98.94]

Secondary structure (DSSP, 8-state):
-HHHHHHHT--TTT--HHHHHHHHHHHHHH-EEEETTTEEEE--HHHH----TT---SS-SSEEEEEEEETTEEEEEEEEEEEETTEEEEHHHHHT------------SS--SSHHHHHHHHHHHT--HHHHHHHHHTTTS-HHHHHHHHHHHHHHHHHHHHHHHH----B-TTSS-PBP-HHHHHHHHHHTT--TTSHHHHHHHHHHHHHHHHTT-----SSSGGGTTHHHHHHHHHHHHTT---HHHHHHHHHHHHHHHHHHHHHHHHHS---HHHH-GGGTHHHHHHHHHHHHHHHTT--HHHHHHHHHHHHHTTTT--B--GGG-S-TTHHHHHHHHHHHHHHHHHHHHHTTT---SS-HHHHHHHHHHHHHTS-GGGBT-SSSTHHHHS---/-HHHHHHTT--TTT--HHHHHHHHHHHHHH-EEEETTTEEEE--HHHH----TT---SS-SSEEEEEEEETTEEEEEEEEEEEETTEEEEHHHHHT------------SS--SSHHHHHHHHHHHT--HHHHHHHHHTTTS-HHHHHHHHHHHHHHHHHHHHHHHH----B-TTSS-PBP-HHHHHHHHHHTT--TTSHHHHHHHHHHHHHHHHTT-----SSSGGGTTHHHHHHHHHHHHTT---HHHHHHHHHHHHHHHHHHHHHHHHHS---HHHH-GGGTHHHHHHHHHHHHHHHTT--HHHHHHHHHHHHHTTTT--B--GGG-S-TTHHHHHHHHHHHHHHHHHHHHHTTT---SS-HHHHHHHHHHHHHTS-GGGBT-SSSTHHHHS---

Radius of gyration: 27.68 Å; Cα contacts (8 Å, |Δi|>4): 1449; chains: 2; bounding box: 58×84×75 Å

Sequence (794 aa):
YASILGVMGFSPETIDIDLANKLYDNLLKTNKITLVNKYKINFDPTKDVVFNNKVFLPEHPNGMILRLYNGDTPLVSEKYFSIGGGFIKNENNIKNGSDNDSNTTIKKPYEFSSAKELFDMCAKNNLTIADVMYENEKTAYTESEILAKIMEIWEVMDTSITKGLESDQAILDGGLGTRRRAPKLYKKLVNSNIASSDYNYLNIYAMAVNEQNASGGKVVTAPTNGAAGIVPAVFKYYLVSNNITDTKEIEKLATKYFLTNAAIGLLYKSRASISGAEVGCQGEVGVACSMAAAGYCSLIGGDNESVETAAEIAMEHNLGLTCYPVGGLVQVPCIERNAMAAVQSINAAKLAYLDSGEKHIVGLDSVIDTMYQTGLDMNSKYRETSLGGLAVSVPLCYASILGVMGFSPETIDIDLANKLYDNLLKTNKITLVNKYKINFDPTKDVVFNNKVFLPEHPNGMILRLYNGDTPLVSEKYFSIGGGFIKNENNIKNGSDNDSNTTIKKPYEFSSAKELFDMCAKNNLTIADVMYENEKTAYTESEILAKIMEIWEVMDTSITKGLESDQAILDGGLGTRRRAPKLYKKLVNSNIASSDYNYLNIYAMAVNEQNASGGKVVTAPTNGAAGIVPAVFKYYLVSNNITDTKEIEKLATKYFLTNAAIGLLYKSRASISGAEVGCQGEVGVACSMAAAGYCSLIGGDNESVETAAEIAMEHNLGLTCYPVGGLVQVPCIERNAMAAVQSINAAKLAYLDSGEKHIVGLDSVIDTMYQTGLDMNSKYRETSLGGLAVSVPLC

Organism: Elysia chlorotica (NCBI:txid188477)

Foldseek 3Di:
DVVVLVQLQADLLDDDQVVSVVQVVVCQVPQWGHGNVHDIDGHDCVPRPDDDLPDADPLGRAKDWDWDDDVPHTDDIWMWGDQFQPDIDTPVCSVVVDPPPVPPPQPFPQDDQALVSLLVVCVVVVHALLRSLLSRCVSPDPPVRLLVVLVSQLVLLVVLLVCLLPDPDQAFDDQLRDGSDLNVQVVVCVVVVPQLLDLSQLLSQLLSNLSCLSRVHRFRPLRHSLLRRQQNSLLVSVCVNVVPDDPVVSSVLSSQLVSQLVSLLVNLVNLAGLALLQQRCLSGNVSSLLSNLLSLLVSVPAGNQLSFQLSQQLSQVCALHFHADASLGSRVPSSSSSSVSNVSSPVSSVVSRVVPPDDDDDTNRNSSNSSRVSRNPDDSCRSSSNNDDCNPVPPSD/DVVVLVQLQADLLDDDQVVSVVQVVVCQVPQWGHGNVHRIDGHDCVPRPDDDLPDADPLGRAKDWDWDDDVPHTDDIWMWGDQFQPDIDTPVCSVVVNPPPVPPPQPFPQDDQALVSQLVVCVVVVHALLRSLLSRCVSPDPPVRLLVVLVSQLVLLVVLLVCLLPDPDQAFDDQLRHGSDLNVQVVVCVVVVPQLLDLSQLLSQLLSNLSCLSNVHRFRPLRHSLLRSQQNSLLVSVCVNVVPDDPVVSSVLSSQLVSQLVSLLVNLVNLAGLALLQQRCLSGNVSSLLSNLLSLLVSVPAGNQLSFQLSQQLSQVCALHFHADASLGSRVPSSSSSSVSNVSSPVSSVVSRVVPPDDDDDTNRNSSNSSRVSRNPDDSCRSSSNNDDCNPVPPSD

Solvent-accessible surface area (backbone atoms only — not comparable to full-atom values): 40449 Å² total; per-residue (Å²): 108,71,66,56,42,43,52,40,50,51,45,89,90,71,52,53,61,68,60,52,49,52,52,49,52,48,21,76,72,64,33,39,44,38,41,66,71,71,44,78,41,86,42,44,69,87,73,69,54,80,84,62,92,82,64,62,48,89,89,39,70,45,60,47,76,49,72,42,60,59,84,92,42,75,74,46,78,48,53,38,28,52,72,36,58,87,40,74,36,40,62,72,35,60,73,64,69,38,69,68,73,67,64,79,76,69,80,49,89,67,76,63,86,41,54,65,51,45,53,49,49,21,61,76,67,74,38,50,63,27,50,46,45,50,58,35,49,50,76,80,33,54,71,69,52,50,54,49,53,52,49,50,52,48,49,45,37,51,45,22,29,52,52,24,42,64,48,83,63,57,58,42,60,92,74,78,66,44,68,53,54,27,27,63,53,48,51,50,40,61,75,65,66,55,61,64,73,38,63,65,51,36,28,35,35,5,26,5,27,24,51,26,46,45,58,67,44,74,70,54,61,33,47,20,68,66,10,30,9,19,46,47,15,48,52,51,37,52,32,59,50,65,72,59,78,53,65,70,59,48,50,54,51,46,48,45,27,51,31,29,21,49,55,48,46,46,46,39,50,75,66,40,50,41,22,31,64,60,33,6,26,25,20,18,45,17,44,17,17,13,18,35,2,22,15,50,15,45,73,77,64,32,50,71,65,22,18,44,44,2,24,27,51,23,29,60,75,26,39,48,23,50,19,29,25,37,88,67,37,61,44,48,59,34,25,60,44,18,18,55,32,32,54,44,6,51,51,26,8,51,52,24,42,72,50,54,95,57,89,69,86,74,47,46,54,43,45,46,48,27,43,37,52,47,15,68,55,43,48,64,42,36,18,52,62,32,69,19,51,53,24,63,55,45,82,80,122,107,71,66,56,43,44,52,40,50,50,45,90,90,72,53,52,61,68,60,51,49,52,52,50,52,48,20,76,73,64,32,40,43,39,41,64,71,73,43,78,41,83,42,44,70,87,73,71,54,79,83,62,92,83,62,62,49,89,90,39,71,44,60,46,78,48,74,42,60,60,84,90,42,76,73,47,75,48,51,38,28,54,72,36,59,85,39,77,37,39,62,69,34,59,76,61,67,39,70,66,73,66,66,78,77,67,81,50,90,66,78,62,85,42,52,64,51,44,52,49,49,19,62,75,67,74,39,49,61,26,52,46,45,49,60,35,48,52,77,80,34,54,72,69,52,50,54,49,52,52,49,50,53,48,49,46,38,51,45,21,29,52,51,22,43,64,48,83,64,56,59,42,61,91,74,79,67,46,66,53,54,27,26,64,52,48,52,50,40,60,74,64,66,54,61,66,73,38,64,67,52,36,28,35,35,5,27,7,27,24,51,26,47,45,59,67,44,74,68,56,60,34,50,21,68,67,9,31,9,19,45,48,15,50,53,51,36,52,33,57,50,66,70,61,78,54,65,70,60,48,50,54,51,48,47,46,28,51,31,29,22,48,54,48,47,48,45,39,50,74,65,41,52,42,22,31,64,60,33,6,26,25,21,18,45,17,43,16,18,13,18,35,2,22,13,50,15,46,73,78,64,32,51,68,66,22,18,45,44,2,23,26,50,24,30,60,74,26,38,47,23,50,19,28,25,38,86,67,38,62,44,48,60,34,25,61,44,19,17,54,33,31,54,44,7,52,51,25,8,51,52,24,43,70,50,54,95,57,90,68,87,74,47,46,52,42,45,44,48,28,44,38,53,47,15,68,56,44,49,64,40,35,18,50,59,33,70,21,52,54,24,63,55,45,82,82,122

Nearest PDB structures (foldseek):
  4rqo-assembly1_A  TM=8.889E-01  e=1.226E-27  Legionella pneumophila subsp. pneumophila str. Thunder Bay
  4rqo-assembly1_B  TM=8.769E-01  e=3.851E-27  Legionella pneumophila subsp. pneumophila str. Thunder Bay
  7nmz-assembly1_BA  TM=2.291E-01  e=2.951E+00  Homo sapiens
  4rqo-assembly1_A  TM=8.890E-01  e=1.578E-27  Legionella pneumophila subsp. pneumophila str. Thunder Bay
  4rqo-assembly1_B  TM=8.770E-01  e=4.319E-27  Legionella pneumophila subsp. pneumophila str. Thunder Bay

InterPro domains:
  IPR004644 Iron-sulphur-dependent L-serine dehydratase single chain form [TIGR00720] (2-394)
  IPR005130 Serine dehydratase-like, alpha subunit [PF03313] (124-391)
  IPR005131 Serine dehydratase beta chain [PF03315] (2-92)
  IPR029009 Allosteric substrate binding domain superfamily [G3DSA:3.30.1330.90] (1-96)
  IPR029009 Allosteric substrate binding domain superfamily [SSF143548] (2-92)
  IPR051318 Iron-sulphur-dependent L-serine dehydratase [PTHR30182] (2-394)